Protein AF-0000000075200883 (afdb_homodimer)

InterPro domains:
  IPR001138 Zn(2)Cys(6) fungal-type DNA-binding domain [PF00172] (31-56)
  IPR001138 Zn(2)Cys(6) fungal-type DNA-binding domain [PS50048] (32-77)
  IPR001138 Zn(2)Cys(6) fungal-type DNA-binding domain [SM00066] (27-86)
  IPR001138 Zn(2)Cys(6) fungal-type DNA-binding domain [cd00067] (28-55)
  IPR007219 Xylanolytic transcriptional activator, regulatory domain [PF04082] (208-425)
  IPR036864 Zn(2)-C6 fungal-type DNA-binding domain superfamily [G3DSA:4.10.240.10] (30-132)
  IPR036864 Zn(2)-C6 fungal-type DNA-binding domain superfamily [SSF57701] (26-56)
  IPR050815 Transcription factor, fungi [PTHR47338] (21-658)

Foldseek 3Di:
DDDPPPPPPPPPCPPPPPPVPPPQCPVPPQLFFPVCVVVVHDFSSPVATPVQQVVLVVCVVPPPPPDDRDPGRPGHGDPPPPPPPPDPPDPPPVVVVVVVVVVVVVVVVVVVVPPPPPPPDDDDDDDDDYDYDDYDYDDDDYDDDDDDDYDDDYDDDDDDDDDDDDDDDDPPDPDPPPPPPPPPLPPQPPDPPLADRLVLLVQLLVLLVVFAQCSCQLDVSVLLVVLCPDHPVDPSNQFLLLSLLSNLLSCLRDPPFDHDDFDDCVVPPLPDQQVVVVVVVDPDDDTSNRSSLVRSVVSLVVCVVVVHPLSSSLSSLLSSLQSCLQANNLVSNQVSLLVSLVSLFQQLQQADPPPDDPDDDPDDRHPDDDDPALLRVLSSNSSNLSSLLSQLLSCLLDLDDGSDDNVSGFHWQGFDSVCNNVRHDDDSVQTDTSPDPCQLQDDDPNGDDLQSLLSSLSSLLSLLSVCVNCQVVCVLVVPQQQDQPPVDPQDNPNPPDDDSCRGNSLVVSLVSLVSNLVRPDPVLNDQADPLDGNQSSLNSLLSSLVSLLSNLVVPDDLLDPPRPSLVSNLVSLVVLLVSLVVNVPGPDQLLSHRSSNLVSLLSSLVSLLSNLLSCVVVVPVVSNVVSVVSNLSSLLSLVSNCVSGSNSVSSSVVSQVSNVVSPDDRSPNND/DDDPPPDDDPDPPPPDDPDPDDDDDDDDPQLFFPVCVVVVHDFPSDVVTPVQQVVLVVCVVPPPDPPPRDPGRPRHGDPPPPCPPPDDPDPPPVVVVVVVVVVVVVVVVVVVVVVPVPPDVPDDDDDDDDDDDDYDYDDYYYDDYDYDDDDDDDDDDDDDDDDDDDDDDDDPDPDPPPPPPPPPLPPQVPPPPLADRLVLLVQLLVLLCVFAQCSCQLDVSVLLVVLCPDRPVDPSNQFLLLSLLSNLLSCLRDPPFDHDDFDDCVVPPLPDQQVVVVVVVDPDDDTSNRSSLVRSVVSLVVCVVVVHPLSSSLSSLLSSLLSCLQANNLVSNQVSLLVSLVSLFQQLQQADPPPDDPDDDPDDRHPDDDDPALLRVLSSNSSNLSSLLSQLLSPLLDLDDGSDDNVSGFHWQGFDSVCNNVRHDDDSVQTDTSPDPCQLQDDDPVGDDLQSLLSSLSSLLSLLSVCVNCQVVCVLVVPQQQDQPPVDPQDNPRPDDDDSCRGNSLVVSLVSLVSNLVRPDPVLNDQADPLDGNQSSLVSLLSSLVSLLSNLVVPDDLLDPPRPSLVSNLVSLVVLLVSLVVNVPGPDQLLSHRSSNLVSLLSSLVSLLSNLLSCVVVVPPVSNVVSVVSNLSSLLSLVSNCVSGSNSVSSSVVSQVSNVVSPDDRSPNND

Structure (mmCIF, N/CA/C/O backbone):
data_AF-0000000075200883-model_v1
#
loop_
_entity.id
_entity.type
_entity.pdbx_description
1 polymer 'Zn(2)-C6 fungal-type domain-containing protein'
#
loop_
_atom_site.group_PDB
_atom_site.id
_atom_site.type_symbol
_atom_site.label_atom_id
_atom_site.label_alt_id
_atom_site.label_comp_id
_atom_site.label_asym_id
_atom_site.label_entity_id
_atom_site.label_seq_id
_atom_site.pdbx_PDB_ins_code
_atom_site.Cartn_x
_atom_site.Cartn_y
_atom_site.Cartn_z
_atom_site.occupancy
_atom_site.B_iso_or_equiv
_atom_site.auth_seq_id
_atom_site.auth_comp_id
_atom_site.auth_asym_id
_atom_site.auth_atom_id
_atom_site.pdbx_PDB_model_num
ATOM 1 N N . MET A 1 1 ? 107.875 70.812 -21.469 1 21.94 1 MET A N 1
ATOM 2 C CA . MET A 1 1 ? 106.625 71.625 -21.547 1 21.94 1 MET A CA 1
ATOM 3 C C . MET A 1 1 ? 105.438 70.812 -22.047 1 21.94 1 MET A C 1
ATOM 5 O O . MET A 1 1 ? 104.438 71.375 -22.375 1 21.94 1 MET A O 1
ATOM 9 N N . PRO A 1 2 ? 105.125 69.625 -21.828 1 19.91 2 PRO A N 1
ATOM 10 C CA . PRO A 1 2 ? 104.875 68.438 -22.562 1 19.91 2 PRO A CA 1
ATOM 11 C C . PRO A 1 2 ? 103.375 68.125 -22.781 1 19.91 2 PRO A C 1
ATOM 13 O O . PRO A 1 2 ? 102.562 68.438 -21.906 1 19.91 2 PRO A O 1
ATOM 16 N N . LYS A 1 3 ? 102.938 68.062 -24.016 1 19.36 3 LYS A N 1
ATOM 17 C CA . LYS A 1 3 ? 101.688 68.375 -24.766 1 19.36 3 LYS A CA 1
ATOM 18 C C . LYS A 1 3 ? 100.625 67.312 -24.547 1 19.36 3 LYS A C 1
ATOM 20 O O . LYS A 1 3 ? 100.688 66.188 -25.078 1 19.36 3 LYS A O 1
ATOM 25 N N . ALA A 1 4 ? 100.375 67.188 -23.344 1 19.5 4 ALA A N 1
ATOM 26 C CA . ALA A 1 4 ? 99.75 66 -22.844 1 19.5 4 ALA A CA 1
ATOM 27 C C . ALA A 1 4 ? 98.438 65.75 -23.578 1 19.5 4 ALA A C 1
ATOM 29 O O . ALA A 1 4 ? 97.75 66.688 -24.047 1 19.5 4 ALA A O 1
ATOM 30 N N . GLN A 1 5 ? 98.312 64.562 -24.125 1 20.41 5 GLN A N 1
ATOM 31 C CA . GLN A 1 5 ? 97.438 63.719 -24.938 1 20.41 5 GLN A CA 1
ATOM 32 C C . GLN A 1 5 ? 96 63.781 -24.516 1 20.41 5 GLN A C 1
ATOM 34 O O . GLN A 1 5 ? 95.625 63.344 -23.438 1 20.41 5 GLN A O 1
ATOM 39 N N . GLN A 1 6 ? 95.5 64.875 -24.688 1 19.52 6 GLN A N 1
ATOM 40 C CA . GLN A 1 6 ? 94.25 65.438 -24.203 1 19.52 6 GLN A CA 1
ATOM 41 C C . GLN A 1 6 ? 93.062 64.562 -24.641 1 19.52 6 GLN A C 1
ATOM 43 O O . GLN A 1 6 ? 92.812 64.438 -25.828 1 19.52 6 GLN A O 1
ATOM 48 N N . ALA A 1 7 ? 93 63.5 -24.031 1 22.67 7 ALA A N 1
ATOM 49 C CA . ALA A 1 7 ? 92.188 62.312 -24.234 1 22.67 7 ALA A CA 1
ATOM 50 C C . ALA A 1 7 ? 90.688 62.688 -24.391 1 22.67 7 ALA A C 1
ATOM 52 O O . ALA A 1 7 ? 90.125 63.344 -23.531 1 22.67 7 ALA A O 1
ATOM 53 N N . SER A 1 8 ? 90.312 62.969 -25.609 1 21.23 8 SER A N 1
ATOM 54 C CA . SER A 1 8 ? 89.125 63.625 -26.188 1 21.23 8 SER A CA 1
ATOM 55 C C . SER A 1 8 ? 87.875 63 -25.656 1 21.23 8 SER A C 1
ATOM 57 O O . SER A 1 8 ? 87.688 61.781 -25.641 1 21.23 8 SER A O 1
ATOM 59 N N . SER A 1 9 ? 87.312 63.562 -24.703 1 21.42 9 SER A N 1
ATOM 60 C CA . SER A 1 9 ? 86.188 63.312 -23.797 1 21.42 9 SER A CA 1
ATOM 61 C C . SER A 1 9 ? 84.938 63.031 -24.562 1 21.42 9 SER A C 1
ATOM 63 O O . SER A 1 9 ? 84.375 63.938 -25.203 1 21.42 9 SER A O 1
ATOM 65 N N . SER A 1 10 ? 85 61.938 -25.375 1 22.48 10 SER A N 1
ATOM 66 C CA . SER A 1 10 ? 84 61.594 -26.359 1 22.48 10 SER A CA 1
ATOM 67 C C . SER A 1 10 ? 82.625 61.719 -25.781 1 22.48 10 SER A C 1
ATOM 69 O O . SER A 1 10 ? 82.25 61.062 -24.797 1 22.48 10 SER A O 1
ATOM 71 N N . HIS A 1 11 ? 82.25 62.875 -25.688 1 20.03 11 HIS A N 1
ATOM 72 C CA . HIS A 1 11 ? 81 63.438 -25.156 1 20.03 11 HIS A CA 1
ATOM 73 C C . HIS A 1 11 ? 79.75 62.688 -25.688 1 20.03 11 HIS A C 1
ATOM 75 O O . HIS A 1 11 ? 79.625 62.531 -26.906 1 20.03 11 HIS A O 1
ATOM 81 N N . SER A 1 12 ? 79.5 61.656 -25.078 1 22.45 12 SER A N 1
ATOM 82 C CA . SER A 1 12 ? 78.5 60.625 -25.297 1 22.45 12 SER A CA 1
ATOM 83 C C . SER A 1 12 ? 77.125 61.219 -25.484 1 22.45 12 SER A C 1
ATOM 85 O O . SER A 1 12 ? 76.625 61.938 -24.609 1 22.45 12 SER A O 1
ATOM 87 N N . SER A 1 13 ? 77.062 61.875 -26.594 1 20.94 13 SER A N 1
ATOM 88 C CA . SER A 1 13 ? 75.875 62.562 -27.047 1 20.94 13 SER A CA 1
ATOM 89 C C . SER A 1 13 ? 74.625 61.812 -26.688 1 20.94 13 SER A C 1
ATOM 91 O O . SER A 1 13 ? 74.438 60.688 -27.094 1 20.94 13 SER A O 1
ATOM 93 N N . THR A 1 14 ? 74.312 62 -25.516 1 23.55 14 THR A N 1
ATOM 94 C CA . THR A 1 14 ? 73.188 61.5 -24.797 1 23.55 14 THR A CA 1
ATOM 95 C C . THR A 1 14 ? 71.875 61.875 -25.547 1 23.55 14 THR A C 1
ATOM 97 O O . THR A 1 14 ? 71.5 63.031 -25.562 1 23.55 14 THR A O 1
ATOM 100 N N . GLY A 1 15 ? 72 61.656 -26.859 1 22.03 15 GLY A N 1
ATOM 101 C CA . GLY A 1 15 ? 70.938 62.156 -27.703 1 22.03 15 GLY A CA 1
ATOM 102 C C . GLY A 1 15 ? 69.562 62.031 -27.047 1 22.03 15 GLY A C 1
ATOM 103 O O . GLY A 1 15 ? 69.375 61.156 -26.219 1 22.03 15 GLY A O 1
ATOM 104 N N . PRO A 1 16 ? 69.188 63.188 -26.781 1 23.59 16 PRO A N 1
ATOM 105 C CA . PRO A 1 16 ? 67.938 63.406 -26.016 1 23.59 16 PRO A CA 1
ATOM 106 C C . PRO A 1 16 ? 66.812 62.5 -26.453 1 23.59 16 PRO A C 1
ATOM 108 O O . PRO A 1 16 ? 66.625 62.281 -27.656 1 23.59 16 PRO A O 1
ATOM 111 N N . VAL A 1 17 ? 66.812 61.5 -25.859 1 26.08 17 VAL A N 1
ATOM 112 C CA . VAL A 1 17 ? 65.812 60.469 -26.109 1 26.08 17 VAL A CA 1
ATOM 113 C C . VAL A 1 17 ? 64.438 61.125 -26.25 1 26.08 17 VAL A C 1
ATOM 115 O O . VAL A 1 17 ? 63.969 61.875 -25.375 1 26.08 17 VAL A O 1
ATOM 118 N N . HIS A 1 18 ? 64.312 61.781 -27.438 1 21.89 18 HIS A N 1
ATOM 119 C CA . HIS A 1 18 ? 63.031 62.406 -27.781 1 21.89 18 HIS A CA 1
ATOM 120 C C . HIS A 1 18 ? 61.875 61.656 -27.156 1 21.89 18 HIS A C 1
ATOM 122 O O . HIS A 1 18 ? 61.75 60.438 -27.281 1 21.89 18 HIS A O 1
ATOM 128 N N . SER A 1 19 ? 61.625 62.125 -25.984 1 23.52 19 SER A N 1
ATOM 129 C CA . SER A 1 19 ? 60.531 61.688 -25.125 1 23.52 19 SER A CA 1
ATOM 130 C C . SER A 1 19 ? 59.25 61.562 -25.922 1 23.52 19 SER A C 1
ATOM 132 O O . SER A 1 19 ? 58.75 62.531 -26.484 1 23.52 19 SER A O 1
ATOM 134 N N . ASN A 1 20 ? 59.406 60.719 -26.891 1 24.81 20 ASN A N 1
ATOM 135 C CA . ASN A 1 20 ? 58.25 60.469 -27.734 1 24.81 20 ASN A CA 1
ATOM 136 C C . ASN A 1 20 ? 56.938 60.719 -26.984 1 24.81 20 ASN A C 1
ATOM 138 O O . ASN A 1 20 ? 56.719 60.125 -25.922 1 24.81 20 ASN A O 1
ATOM 142 N N . GLY A 1 21 ? 56.594 62 -26.953 1 23.3 21 GLY A N 1
ATOM 143 C CA . GLY A 1 21 ? 55.375 62.594 -26.406 1 23.3 21 GLY A CA 1
ATOM 144 C C . GLY A 1 21 ? 54.188 61.625 -26.469 1 23.3 21 GLY A C 1
ATOM 145 O O . GLY A 1 21 ? 53.938 61.031 -27.5 1 23.3 21 GLY A O 1
ATOM 146 N N . THR A 1 22 ? 54.188 61.062 -25.422 1 26.5 22 THR A N 1
ATOM 147 C CA . THR A 1 22 ? 53.094 60.125 -25.172 1 26.5 22 THR A CA 1
ATOM 148 C C . THR A 1 22 ? 51.75 60.688 -25.609 1 26.5 22 THR A C 1
ATOM 150 O O . THR A 1 22 ? 51.344 61.75 -25.125 1 26.5 22 THR A O 1
ATOM 153 N N . HIS A 1 23 ? 51.656 60.906 -26.969 1 27.91 23 HIS A N 1
ATOM 154 C CA . HIS A 1 23 ? 50.406 61.406 -27.531 1 27.91 23 HIS A CA 1
ATOM 155 C C . HIS A 1 23 ? 49.25 61.188 -26.547 1 27.91 23 HIS A C 1
ATOM 157 O O . HIS A 1 23 ? 49.219 60.188 -25.844 1 27.91 23 HIS A O 1
ATOM 163 N N . PRO A 1 24 ? 48.812 62.344 -26.156 1 31.61 24 PRO A N 1
ATOM 164 C CA . PRO A 1 24 ? 47.75 62.281 -25.141 1 31.61 24 PRO A CA 1
ATOM 165 C C . PRO A 1 24 ? 46.844 61.062 -25.312 1 31.61 24 PRO A C 1
ATOM 167 O O . PRO A 1 24 ? 46.719 60.531 -26.406 1 31.61 24 PRO A O 1
ATOM 170 N N . ASN A 1 25 ? 46.844 60.469 -24.219 1 33.44 25 ASN A N 1
ATOM 171 C CA . ASN A 1 25 ? 46.156 59.188 -24.062 1 33.44 25 ASN A CA 1
ATOM 172 C C . ASN A 1 25 ? 44.812 59.188 -24.797 1 33.44 25 ASN A C 1
ATOM 174 O O . ASN A 1 25 ? 43.875 59.844 -24.359 1 33.44 25 ASN A O 1
ATOM 178 N N . VAL A 1 26 ? 44.969 59.469 -26.094 1 40.56 26 VAL A N 1
ATOM 179 C CA . VAL A 1 26 ? 43.719 59.344 -26.844 1 40.56 26 VAL A CA 1
ATOM 180 C C . VAL A 1 26 ? 42.906 58.188 -26.281 1 40.56 26 VAL A C 1
ATOM 182 O O . VAL A 1 26 ? 43.406 57.062 -26.141 1 40.56 26 VAL A O 1
ATOM 185 N N . LEU A 1 27 ? 42.125 58.594 -25.562 1 43.91 27 LEU A N 1
ATOM 186 C CA . LEU A 1 27 ? 41.344 57.531 -24.938 1 43.91 27 LEU A CA 1
ATOM 187 C C . LEU A 1 27 ? 41.094 56.406 -25.938 1 43.91 27 LEU A C 1
ATOM 189 O O . LEU A 1 27 ? 40.812 56.625 -27.109 1 43.91 27 LEU A O 1
ATOM 193 N N . LYS A 1 28 ? 41.938 55.469 -25.906 1 46.44 28 LYS A N 1
ATOM 194 C CA . LYS A 1 28 ? 41.719 54.312 -26.781 1 46.44 28 LYS A CA 1
ATOM 195 C C . LYS A 1 28 ? 40.281 54.281 -27.234 1 46.44 28 LYS A C 1
ATOM 197 O O . LYS A 1 28 ? 39.375 54.812 -26.578 1 46.44 28 LYS A O 1
ATOM 202 N N . ARG A 1 29 ? 40.031 53.781 -28.422 1 54.88 29 ARG A N 1
ATOM 203 C CA . ARG A 1 29 ? 38.719 53.625 -29 1 54.88 29 ARG A CA 1
ATOM 204 C C . ARG A 1 29 ? 37.75 53 -28 1 54.88 29 ARG A C 1
ATOM 206 O O . ARG A 1 29 ? 38.062 52.031 -27.312 1 54.88 29 ARG A O 1
ATOM 213 N N . ASN A 1 30 ? 36.625 53.469 -27.625 1 58.78 30 ASN A N 1
ATOM 214 C CA . ASN A 1 30 ? 35.5 53.031 -26.812 1 58.78 30 ASN A CA 1
ATOM 215 C C . ASN A 1 30 ? 35.688 53.344 -25.328 1 58.78 30 ASN A C 1
ATOM 217 O O . ASN A 1 30 ? 35.062 52.75 -24.453 1 58.78 30 ASN A O 1
ATOM 221 N N . GLN A 1 31 ? 36.719 54.25 -25 1 64.38 31 GLN A N 1
ATOM 222 C CA . GLN A 1 31 ? 36.969 54.594 -23.594 1 64.38 31 GLN A CA 1
ATOM 223 C C . GLN A 1 31 ? 36.094 55.781 -23.172 1 64.38 31 GLN A C 1
ATOM 225 O O . GLN A 1 31 ? 36 56.094 -21.984 1 64.38 31 GLN A O 1
ATOM 230 N N . ALA A 1 32 ? 35.781 56.562 -23.969 1 73.19 32 ALA A N 1
ATOM 231 C CA . ALA A 1 32 ? 34.938 57.688 -23.703 1 73.19 32 ALA A CA 1
ATOM 232 C C . ALA A 1 32 ? 33.594 57.25 -23.125 1 73.19 32 ALA A C 1
ATOM 234 O O . ALA A 1 32 ? 33.094 56.156 -23.453 1 73.19 32 ALA A O 1
ATOM 235 N N . CYS A 1 33 ? 33.156 57.969 -22.188 1 75.38 33 CYS A N 1
ATOM 236 C CA . CYS A 1 33 ? 31.875 57.562 -21.609 1 75.38 33 CYS A CA 1
ATOM 237 C C . CYS A 1 33 ? 30.766 57.625 -22.656 1 75.38 33 CYS A C 1
ATOM 239 O O . CYS A 1 33 ? 30.859 58.375 -23.625 1 75.38 33 CYS A O 1
ATOM 241 N N . HIS A 1 34 ? 29.797 56.75 -22.609 1 79.56 34 HIS A N 1
ATOM 242 C CA . HIS A 1 34 ? 28.719 56.625 -23.578 1 79.56 34 HIS A CA 1
ATOM 243 C C . HIS A 1 34 ? 28 57.938 -23.797 1 79.56 34 HIS A C 1
ATOM 245 O O . HIS A 1 34 ? 27.562 58.25 -24.906 1 79.56 34 HIS A O 1
ATOM 251 N N . GLN A 1 35 ? 28.062 58.719 -22.797 1 78.5 35 GLN A N 1
ATOM 252 C CA . GLN A 1 35 ? 27.281 59.969 -22.875 1 78.5 35 GLN A CA 1
ATOM 253 C C . GLN A 1 35 ? 28.031 61.031 -23.672 1 78.5 35 GLN A C 1
ATOM 255 O O . GLN A 1 35 ? 27.438 61.719 -24.5 1 78.5 35 GLN A O 1
ATOM 260 N N . CYS A 1 36 ? 29.219 61.25 -23.484 1 78.19 36 CYS A N 1
ATOM 261 C CA . CYS A 1 36 ? 30.047 62.219 -24.203 1 78.19 36 CYS A CA 1
ATOM 262 C C . CYS A 1 36 ? 30.188 61.844 -25.656 1 78.19 36 CYS A C 1
ATOM 264 O O . CYS A 1 36 ? 30.188 62.688 -26.547 1 78.19 36 CYS A O 1
ATOM 266 N N . ARG A 1 37 ? 30.125 60.438 -25.906 1 77.19 37 ARG A N 1
ATOM 267 C CA . ARG A 1 37 ? 30.156 59.938 -27.266 1 77.19 37 ARG A CA 1
ATOM 268 C C . ARG A 1 37 ? 28.891 60.312 -28.016 1 77.19 37 ARG A C 1
ATOM 270 O O . ARG A 1 37 ? 28.953 60.688 -29.188 1 77.19 37 ARG A O 1
ATOM 277 N N . ARG A 1 38 ? 27.844 60.062 -27.266 1 76.88 38 ARG A N 1
ATOM 278 C CA . ARG A 1 38 ? 26.547 60.344 -27.875 1 76.88 38 ARG A CA 1
ATOM 279 C C . ARG A 1 38 ? 26.391 61.812 -28.203 1 76.88 38 ARG A C 1
ATOM 281 O O . ARG A 1 38 ? 25.828 62.188 -29.234 1 76.88 38 ARG A O 1
ATOM 288 N N . ARG A 1 39 ? 26.984 62.625 -27.328 1 76.5 39 ARG A N 1
ATOM 289 C CA . ARG A 1 39 ? 26.797 64.062 -27.453 1 76.5 39 ARG A CA 1
ATOM 290 C C . ARG A 1 39 ? 27.969 64.688 -28.188 1 76.5 39 ARG A C 1
ATOM 292 O O . ARG A 1 39 ? 28 65.938 -28.375 1 76.5 39 ARG A O 1
ATOM 299 N N . LYS A 1 40 ? 28.953 63.844 -28.672 1 75.88 40 LYS A N 1
ATOM 300 C CA . LYS A 1 40 ? 30.141 64.188 -29.469 1 75.88 40 LYS A CA 1
ATOM 301 C C . LYS A 1 40 ? 30.953 65.25 -28.781 1 75.88 40 LYS A C 1
ATOM 303 O O . LYS A 1 40 ? 31.328 66.25 -29.406 1 75.88 40 LYS A O 1
ATOM 308 N N . LEU A 1 41 ? 31.047 65.188 -27.422 1 78.56 41 LEU A N 1
ATOM 309 C CA . LEU A 1 41 ? 31.797 66.188 -26.625 1 78.56 41 LEU A CA 1
ATOM 310 C C . LEU A 1 41 ? 33.156 65.625 -26.25 1 78.56 41 LEU A C 1
ATOM 312 O O . LEU A 1 41 ? 33.375 64.375 -26.219 1 78.56 41 LEU A O 1
ATOM 316 N N . LYS A 1 42 ? 34.094 66.312 -26.047 1 77.31 42 LYS A N 1
ATOM 317 C CA . LYS A 1 42 ? 35.438 65.938 -25.625 1 77.31 42 LYS A CA 1
ATOM 318 C C . LYS A 1 42 ? 35.438 65.312 -24.234 1 77.31 42 LYS A C 1
ATOM 320 O O . LYS A 1 42 ? 34.938 65.938 -23.281 1 77.31 42 LYS A O 1
ATOM 325 N N . CYS A 1 43 ? 35.75 63.969 -24.141 1 73.06 43 CYS A N 1
ATOM 326 C CA . CYS A 1 43 ? 35.75 63.219 -22.891 1 73.06 43 CYS A CA 1
ATOM 327 C C . CYS A 1 43 ? 37.156 62.969 -22.391 1 73.06 43 CYS A C 1
ATOM 329 O O . CYS A 1 43 ? 38.062 62.656 -23.172 1 73.06 43 CYS A O 1
ATOM 331 N N . ASP A 1 44 ? 37.562 63.25 -21.328 1 76.88 44 ASP A N 1
ATOM 332 C CA . ASP A 1 44 ? 38.906 63.062 -20.781 1 76.88 44 ASP A CA 1
ATOM 333 C C . ASP A 1 44 ? 39.062 61.656 -20.188 1 76.88 44 ASP A C 1
ATOM 335 O O . ASP A 1 44 ? 40.031 61.375 -19.5 1 76.88 44 ASP A O 1
ATOM 339 N N . ALA A 1 45 ? 38.062 60.656 -20.281 1 71.44 45 ALA A N 1
ATOM 340 C CA . ALA A 1 45 ? 38 59.25 -19.922 1 71.44 45 ALA A CA 1
ATOM 341 C C . ALA A 1 45 ? 38.156 59.062 -18.422 1 71.44 45 ALA A C 1
ATOM 343 O O . ALA A 1 45 ? 38.438 57.938 -17.953 1 71.44 45 ALA A O 1
ATOM 344 N N . LYS A 1 46 ? 37.969 60.094 -17.672 1 76.38 46 LYS A N 1
ATOM 345 C CA . LYS A 1 46 ? 37.875 59.969 -16.219 1 76.38 46 LYS A CA 1
ATOM 346 C C . LYS A 1 46 ? 36.531 59.406 -15.789 1 76.38 46 LYS A C 1
ATOM 348 O O . LYS A 1 46 ? 35.531 59.594 -16.484 1 76.38 46 LYS A O 1
ATOM 353 N N . ARG A 1 47 ? 36.469 58.688 -14.82 1 73.44 47 ARG A N 1
ATOM 354 C CA . ARG A 1 47 ? 35.219 58.062 -14.328 1 73.44 47 ARG A CA 1
ATOM 355 C C . ARG A 1 47 ? 34.75 58.781 -13.062 1 73.44 47 ARG A C 1
ATOM 357 O O . ARG A 1 47 ? 35.281 58.562 -11.984 1 73.44 47 ARG A O 1
ATOM 364 N N . PRO A 1 48 ? 33.969 59.781 -13.25 1 73.94 48 PRO A N 1
ATOM 365 C CA . PRO A 1 48 ? 33.188 60.281 -14.383 1 73.94 48 PRO A CA 1
ATOM 366 C C . PRO A 1 48 ? 33.938 61.312 -15.211 1 73.94 48 PRO A C 1
ATOM 368 O O . PRO A 1 48 ? 34.875 61.969 -14.703 1 73.94 48 PRO A O 1
ATOM 371 N N . CYS A 1 49 ? 33.5 61.5 -16.438 1 78.88 49 CYS A N 1
ATOM 372 C CA . CYS A 1 49 ? 34.281 62.375 -17.281 1 78.88 49 CYS A CA 1
ATOM 373 C C . CYS A 1 49 ? 33.969 63.844 -16.953 1 78.88 49 CYS A C 1
ATOM 375 O O . CYS A 1 49 ? 32.875 64.188 -16.516 1 78.88 49 CYS A O 1
ATOM 377 N N . SER A 1 50 ? 34.875 64.75 -16.969 1 82.06 50 SER A N 1
ATOM 378 C CA . SER A 1 50 ? 34.781 66.188 -16.547 1 82.06 50 SER A CA 1
ATOM 379 C C . SER A 1 50 ? 33.719 66.875 -17.328 1 82.06 50 SER A C 1
ATOM 381 O O . SER A 1 50 ? 33.094 67.812 -16.797 1 82.06 50 SER A O 1
ATOM 383 N N . THR A 1 51 ? 33.531 66.5 -18.562 1 81.06 51 THR A N 1
ATOM 384 C CA . THR A 1 51 ? 32.531 67.125 -19.422 1 81.06 51 THR A CA 1
ATOM 385 C C . THR A 1 51 ? 31.125 66.812 -18.922 1 81.06 51 THR A C 1
ATOM 387 O O . THR A 1 51 ? 30.266 67.688 -18.891 1 81.06 51 THR A O 1
ATOM 390 N N . CYS A 1 52 ? 30.844 65.5 -18.562 1 78.38 52 CYS A N 1
ATOM 391 C CA . CYS A 1 52 ? 29.531 65.125 -18.062 1 78.38 52 CYS A CA 1
ATOM 392 C C . CYS A 1 52 ? 29.25 65.75 -16.703 1 78.38 52 CYS A C 1
ATOM 394 O O . CYS A 1 52 ? 28.125 66.125 -16.391 1 78.38 52 CYS A O 1
ATOM 396 N N . VAL A 1 53 ? 30.219 65.938 -15.852 1 81.75 53 VAL A N 1
ATOM 397 C CA . VAL A 1 53 ? 30.078 66.562 -14.547 1 81.75 53 VAL A CA 1
ATOM 398 C C . VAL A 1 53 ? 29.656 68 -14.734 1 81.75 53 VAL A C 1
ATOM 400 O O . VAL A 1 53 ? 28.75 68.5 -14.047 1 81.75 53 VAL A O 1
ATOM 403 N N . ARG A 1 54 ? 30.359 68.688 -15.625 1 80.69 54 ARG A N 1
ATOM 404 C CA . ARG A 1 54 ? 30.031 70.062 -15.875 1 80.69 54 ARG A CA 1
ATOM 405 C C . ARG A 1 54 ? 28.625 70.25 -16.406 1 80.69 54 ARG A C 1
ATOM 407 O O . ARG A 1 54 ? 27.891 71.125 -16 1 80.69 54 ARG A O 1
ATOM 414 N N . SER A 1 55 ? 28.297 69.438 -17.375 1 78.19 55 SER A N 1
ATOM 415 C CA . SER A 1 55 ? 26.953 69.438 -17.938 1 78.19 55 SER A CA 1
ATOM 416 C C . SER A 1 55 ? 25.891 69.188 -16.875 1 78.19 55 SER A C 1
ATOM 418 O O . SER A 1 55 ? 24.844 69.875 -16.875 1 78.19 55 SER A O 1
ATOM 420 N N . HIS A 1 56 ? 26.141 68.25 -15.992 1 76.69 56 HIS A N 1
ATOM 421 C CA . HIS A 1 56 ? 25.219 67.938 -14.906 1 76.69 56 HIS A CA 1
ATOM 422 C C . HIS A 1 56 ? 25.094 69.188 -13.961 1 76.69 56 HIS A C 1
ATOM 424 O O . HIS A 1 56 ? 23.984 69.5 -13.555 1 76.69 56 HIS A O 1
ATOM 430 N N . SER A 1 57 ? 26.078 69.625 -13.586 1 79.69 57 SER A N 1
ATOM 431 C CA . SER A 1 57 ? 26.047 70.812 -12.703 1 79.69 57 SER A CA 1
ATOM 432 C C . SER A 1 57 ? 25.234 71.938 -13.305 1 79.69 57 SER A C 1
ATOM 434 O O . SER A 1 57 ? 24.484 72.625 -12.602 1 79.69 57 SER A O 1
ATOM 436 N N . HIS A 1 58 ? 25.438 72.125 -14.547 1 77.25 58 HIS A N 1
ATOM 437 C CA . HIS A 1 58 ? 24.656 73.188 -15.242 1 77.25 58 HIS A CA 1
ATOM 438 C C . HIS A 1 58 ? 23.172 72.812 -15.211 1 77.25 58 HIS A C 1
ATOM 440 O O . HIS A 1 58 ? 22.328 73.688 -15 1 77.25 58 HIS A O 1
ATOM 446 N N . ALA A 1 59 ? 22.797 71.562 -15.422 1 74.25 59 ALA A N 1
ATOM 447 C CA . ALA A 1 59 ? 21.406 71.125 -15.398 1 74.25 59 ALA A CA 1
ATOM 448 C C . ALA A 1 59 ? 20.812 71.25 -14.008 1 74.25 59 ALA A C 1
ATOM 450 O O . ALA A 1 59 ? 19.656 71.688 -13.859 1 74.25 59 ALA A O 1
ATOM 451 N N . VAL A 1 60 ? 21.516 70.938 -13.062 1 75.44 60 VAL A N 1
ATOM 452 C CA . VAL A 1 60 ? 21.047 71.062 -11.688 1 75.44 60 VAL A CA 1
ATOM 453 C C . VAL A 1 60 ? 20.781 72.562 -11.375 1 75.44 60 VAL A C 1
ATOM 455 O O . VAL A 1 60 ? 19.766 72.875 -10.75 1 75.44 60 VAL A O 1
ATOM 458 N N . SER A 1 61 ? 21.672 73.25 -11.812 1 74.25 61 SER A N 1
ATOM 459 C CA . SER A 1 61 ? 21.578 74.688 -11.5 1 74.25 61 SER A CA 1
ATOM 460 C C . SER A 1 61 ? 20.406 75.312 -12.219 1 74.25 61 SER A C 1
ATOM 462 O O . SER A 1 61 ? 19.859 76.312 -11.758 1 74.25 61 SER A O 1
ATOM 464 N N . HIS A 1 62 ? 20.062 74.938 -13.328 1 67.25 62 HIS A N 1
ATOM 465 C CA . HIS A 1 62 ? 18.984 75.5 -14.102 1 67.25 62 HIS A CA 1
ATOM 466 C C . HIS A 1 62 ? 17.734 74.688 -14.078 1 67.25 62 HIS A C 1
ATOM 468 O O . HIS A 1 62 ? 16.797 74.875 -14.852 1 67.25 62 HIS A O 1
ATOM 474 N N . ALA A 1 63 ? 17.75 73.75 -13.367 1 58.25 63 ALA A N 1
ATOM 475 C CA . ALA A 1 63 ? 16.594 72.812 -13.297 1 58.25 63 ALA A CA 1
ATOM 476 C C . ALA A 1 63 ? 15.398 73.562 -12.672 1 58.25 63 ALA A C 1
ATOM 478 O O . ALA A 1 63 ? 15.539 74.25 -11.695 1 58.25 63 ALA A O 1
ATOM 479 N N . PRO A 1 64 ? 14.383 73.625 -13.398 1 63.41 64 PRO A N 1
ATOM 480 C CA . PRO A 1 64 ? 13.219 74.25 -12.758 1 63.41 64 PRO A CA 1
ATOM 481 C C . PRO A 1 64 ? 12.922 73.625 -11.383 1 63.41 64 PRO A C 1
ATOM 483 O O . PRO A 1 64 ? 13.328 72.5 -11.086 1 63.41 64 PRO A O 1
ATOM 486 N N . ALA A 1 65 ? 12.258 74.188 -10.422 1 58.94 65 ALA A N 1
ATOM 487 C CA . ALA A 1 65 ? 11.914 73.812 -9.055 1 58.94 65 ALA A CA 1
ATOM 488 C C . ALA A 1 65 ? 11.102 72.562 -9.047 1 58.94 65 ALA A C 1
ATOM 490 O O . ALA A 1 65 ? 10.109 72.438 -9.773 1 58.94 65 ALA A O 1
ATOM 491 N N . GLY A 1 66 ? 11.523 71.5 -8.422 1 62.78 66 GLY A N 1
ATOM 492 C CA . GLY A 1 66 ? 10.875 70.188 -8.258 1 62.78 66 GLY A CA 1
ATOM 493 C C . GLY A 1 66 ? 11.469 69.125 -9.148 1 62.78 66 GLY A C 1
ATOM 494 O O . GLY A 1 66 ? 10.961 68 -9.18 1 62.78 66 GLY A O 1
ATOM 495 N N . ALA A 1 67 ? 12.203 69.5 -10.008 1 54.47 67 ALA A N 1
ATOM 496 C CA . ALA A 1 67 ? 12.695 68.438 -10.922 1 54.47 67 ALA A CA 1
ATOM 497 C C . ALA A 1 67 ? 13.703 67.562 -10.234 1 54.47 67 ALA A C 1
ATOM 499 O O . ALA A 1 67 ? 14.625 68 -9.562 1 54.47 67 ALA A O 1
ATOM 500 N N . GLN A 1 68 ? 13.391 66.375 -10.125 1 57.94 68 GLN A N 1
ATOM 501 C CA . GLN A 1 68 ? 14.273 65.375 -9.492 1 57.94 68 GLN A CA 1
ATOM 502 C C . GLN A 1 68 ? 15.445 65.062 -10.398 1 57.94 68 GLN A C 1
ATOM 504 O O . GLN A 1 68 ? 15.281 64.312 -11.391 1 57.94 68 GLN A O 1
ATOM 509 N N . LEU A 1 69 ? 16.484 65.75 -10.477 1 56.44 69 LEU A N 1
ATOM 510 C CA . LEU A 1 69 ? 17.656 65.438 -11.289 1 56.44 69 LEU A CA 1
ATOM 511 C C . LEU A 1 69 ? 18.625 64.562 -10.547 1 56.44 69 LEU A C 1
ATOM 513 O O . LEU A 1 69 ? 18.734 64.625 -9.32 1 56.44 69 LEU A O 1
ATOM 517 N N . PRO A 1 70 ? 19.219 63.688 -11.25 1 62.25 70 PRO A N 1
ATOM 518 C CA . PRO A 1 70 ? 20.141 62.75 -10.578 1 62.25 70 PRO A CA 1
ATOM 519 C C . PRO A 1 70 ? 21.328 63.469 -9.93 1 62.25 70 PRO A C 1
ATOM 521 O O . PRO A 1 70 ? 21.719 64.562 -10.359 1 62.25 70 PRO A O 1
ATOM 524 N N . SER A 1 71 ? 21.734 63.094 -8.828 1 72.25 71 SER A N 1
ATOM 525 C CA . SER A 1 71 ? 22.734 63.75 -7.977 1 72.25 71 SER A CA 1
ATOM 526 C C . SER A 1 71 ? 24.109 63.719 -8.617 1 72.25 71 SER A C 1
ATOM 528 O O . SER A 1 71 ? 24.984 64.5 -8.289 1 72.25 71 SER A O 1
ATOM 530 N N . ALA A 1 72 ? 24.297 62.719 -9.562 1 71.31 72 ALA A N 1
ATOM 531 C CA . ALA A 1 72 ? 25.641 62.594 -10.117 1 71.31 72 ALA A CA 1
ATOM 532 C C . ALA A 1 72 ? 25.594 62.344 -11.625 1 71.31 72 ALA A C 1
ATOM 534 O O . ALA A 1 72 ? 24.594 61.844 -12.148 1 71.31 72 ALA A O 1
ATOM 535 N N . PRO A 1 73 ? 26.609 62.688 -12.398 1 66.5 73 PRO A N 1
ATOM 536 C CA . PRO A 1 73 ? 26.562 62.5 -13.852 1 66.5 73 PRO A CA 1
ATOM 537 C C . PRO A 1 73 ? 26.609 61.031 -14.258 1 66.5 73 PRO A C 1
ATOM 539 O O . PRO A 1 73 ? 27.297 60.219 -13.602 1 66.5 73 PRO A O 1
ATOM 542 N N . GLU A 1 74 ? 25.672 60.406 -14.984 1 63.88 74 GLU A N 1
ATOM 543 C CA . GLU A 1 74 ? 25.625 59 -15.414 1 63.88 74 GLU A CA 1
ATOM 544 C C . GLU A 1 74 ? 26.609 58.75 -16.547 1 63.88 74 GLU A C 1
ATOM 546 O O . GLU A 1 74 ? 26.297 58.969 -17.719 1 63.88 74 GLU A O 1
ATOM 551 N N . CYS A 1 75 ? 27.891 58.562 -16.266 1 69.81 75 CYS A N 1
ATOM 552 C CA . CYS A 1 75 ? 28.953 58.344 -17.234 1 69.81 75 CYS A CA 1
ATOM 553 C C . CYS A 1 75 ? 29.188 56.844 -17.438 1 69.81 75 CYS A C 1
ATOM 555 O O . CYS A 1 75 ? 29.5 56.125 -16.5 1 69.81 75 CYS A O 1
ATOM 557 N N . THR A 1 76 ? 28.688 56.094 -18.328 1 71.88 76 THR A N 1
ATOM 558 C CA . THR A 1 76 ? 28.844 54.656 -18.531 1 71.88 76 THR A CA 1
ATOM 559 C C . THR A 1 76 ? 29.953 54.375 -19.531 1 71.88 76 THR A C 1
ATOM 561 O O . THR A 1 76 ? 30.156 55.156 -20.484 1 71.88 76 THR A O 1
ATOM 564 N N . PHE A 1 77 ? 30.828 53.312 -19.219 1 69.25 77 PHE A N 1
ATOM 565 C CA . PHE A 1 77 ? 32 53.062 -20.031 1 69.25 77 PHE A CA 1
ATOM 566 C C . PHE A 1 77 ? 31.953 51.625 -20.609 1 69.25 77 PHE A C 1
ATOM 568 O O . PHE A 1 77 ? 31.281 50.75 -20.062 1 69.25 77 PHE A O 1
ATOM 575 N N . ASP A 1 78 ? 32.562 51.188 -21.703 1 54.69 78 ASP A N 1
ATOM 576 C CA . ASP A 1 78 ? 32.656 49.844 -22.266 1 54.69 78 ASP A CA 1
ATOM 577 C C . ASP A 1 78 ? 33.594 48.969 -21.422 1 54.69 78 ASP A C 1
ATOM 579 O O . ASP A 1 78 ? 34.594 49.438 -20.906 1 54.69 78 ASP A O 1
ATOM 583 N N . GLU A 1 79 ? 33.156 47.75 -20.781 1 46.47 79 GLU A N 1
ATOM 584 C CA . GLU A 1 79 ? 33.906 46.781 -19.984 1 46.47 79 GLU A CA 1
ATOM 585 C C . GLU A 1 79 ? 35.125 46.281 -20.781 1 46.47 79 GLU A C 1
ATOM 587 O O . GLU A 1 79 ? 34.969 45.781 -21.906 1 46.47 79 GLU A O 1
ATOM 592 N N . ILE A 1 80 ? 36.281 46.531 -20.641 1 39.47 80 ILE A N 1
ATOM 593 C CA . ILE A 1 80 ? 37.469 46.031 -21.328 1 39.47 80 ILE A CA 1
ATOM 594 C C . ILE A 1 80 ? 37.781 44.625 -20.844 1 39.47 80 ILE A C 1
ATOM 596 O O . ILE A 1 80 ? 38.062 44.406 -19.656 1 39.47 80 ILE A O 1
ATOM 600 N N . HIS A 1 81 ? 37.188 43.438 -21.328 1 32.53 81 HIS A N 1
ATOM 601 C CA . HIS A 1 81 ? 37.562 42.062 -21.047 1 32.53 81 HIS A CA 1
ATOM 602 C C . HIS A 1 81 ? 39.031 41.812 -21.344 1 32.53 81 HIS A C 1
ATOM 604 O O . HIS A 1 81 ? 39.5 42 -22.469 1 32.53 81 HIS A O 1
ATOM 610 N N . GLU A 1 82 ? 39.844 41.938 -20.375 1 28.22 82 GLU A N 1
ATOM 611 C CA . GLU A 1 82 ? 41.219 41.562 -20.531 1 28.22 82 GLU A CA 1
ATOM 612 C C . GLU A 1 82 ? 41.375 40.062 -20.781 1 28.22 82 GLU A C 1
ATOM 614 O O . GLU A 1 82 ? 40.969 39.25 -19.969 1 28.22 82 GLU A O 1
ATOM 619 N N . SER A 1 83 ? 41.375 39.469 -22.016 1 27.7 83 SER A N 1
ATOM 620 C CA . SER A 1 83 ? 41.625 38.125 -22.531 1 27.7 83 SER A CA 1
ATOM 621 C C . SER A 1 83 ? 43 37.625 -22.125 1 27.7 83 SER A C 1
ATOM 623 O O . SER A 1 83 ? 44.031 38.031 -22.703 1 27.7 83 SER A O 1
ATOM 625 N N . THR A 1 84 ? 43.344 37.5 -20.781 1 25.44 84 THR A N 1
ATOM 626 C CA . THR A 1 84 ? 44.688 36.969 -20.5 1 25.44 84 THR A CA 1
ATOM 627 C C . THR A 1 84 ? 44.781 35.531 -21.016 1 25.44 84 THR A C 1
ATOM 629 O O . THR A 1 84 ? 44.125 34.656 -20.5 1 25.44 84 THR A O 1
ATOM 632 N N . ALA A 1 85 ? 45.156 35.25 -22.297 1 27.05 85 ALA A N 1
ATOM 633 C CA . ALA A 1 85 ? 45.562 34.031 -22.984 1 27.05 85 ALA A CA 1
ATOM 634 C C . ALA A 1 85 ? 46.688 33.344 -22.234 1 27.05 85 ALA A C 1
ATOM 636 O O . ALA A 1 85 ? 47.812 33.812 -22.25 1 27.05 85 ALA A O 1
ATOM 637 N N . ALA A 1 86 ? 46.312 32.719 -21 1 29.23 86 ALA A N 1
ATOM 638 C CA . ALA A 1 86 ? 47.375 31.984 -20.297 1 29.23 86 ALA A CA 1
ATOM 639 C C . ALA A 1 86 ? 48.094 31.031 -21.219 1 29.23 86 ALA A C 1
ATOM 641 O O . ALA A 1 86 ? 47.5 30.422 -22.109 1 29.23 86 ALA A O 1
ATOM 642 N N . PRO A 1 87 ? 49.438 30.891 -21.234 1 28.77 87 PRO A N 1
ATOM 643 C CA . PRO A 1 87 ? 50.281 30.156 -22.156 1 28.77 87 PRO A CA 1
ATOM 644 C C . PRO A 1 87 ? 50 28.656 -22.203 1 28.77 87 PRO A C 1
ATOM 646 O O . PRO A 1 87 ? 49.438 28.109 -21.234 1 28.77 87 PRO A O 1
ATOM 649 N N . SER A 1 88 ? 49.75 28 -23.375 1 29.44 88 SER A N 1
ATOM 650 C CA . SER A 1 88 ? 49.5 26.672 -23.906 1 29.44 88 SER A CA 1
ATOM 651 C C . SER A 1 88 ? 50.5 25.656 -23.312 1 29.44 88 SER A C 1
ATOM 653 O O . SER A 1 88 ? 51.688 25.703 -23.625 1 29.44 88 SER A O 1
ATOM 655 N N . GLU A 1 89 ? 50.406 25.406 -21.906 1 30.91 89 GLU A N 1
ATOM 656 C CA . GLU A 1 89 ? 51.344 24.469 -21.25 1 30.91 89 GLU A CA 1
ATOM 657 C C . GLU A 1 89 ? 51.438 23.156 -22.031 1 30.91 89 GLU A C 1
ATOM 659 O O . GLU A 1 89 ? 50.406 22.609 -22.438 1 30.91 89 GLU A O 1
ATOM 664 N N . THR A 1 90 ? 52.531 22.734 -22.578 1 32.72 90 THR A N 1
ATOM 665 C CA . THR A 1 90 ? 52.938 21.703 -23.516 1 32.72 90 THR A CA 1
ATOM 666 C C . THR A 1 90 ? 52.656 20.312 -22.953 1 32.72 90 THR A C 1
ATOM 668 O O . THR A 1 90 ? 52.812 20.094 -21.75 1 32.72 90 THR A O 1
ATOM 671 N N . PRO A 1 91 ? 51.906 19.281 -23.609 1 34.19 91 PRO A N 1
ATOM 672 C CA . PRO A 1 91 ? 51.406 17.938 -23.344 1 34.19 91 PRO A CA 1
ATOM 673 C C . PRO A 1 91 ? 52.406 17.047 -22.625 1 34.19 91 PRO A C 1
ATOM 675 O O . PRO A 1 91 ? 52.062 15.969 -22.141 1 34.19 91 PRO A O 1
ATOM 678 N N . LYS A 1 92 ? 53.75 17.359 -22.656 1 42.81 92 LYS A N 1
ATOM 679 C CA . LYS A 1 92 ? 54.844 16.453 -22.312 1 42.81 92 LYS A CA 1
ATOM 680 C C . LYS A 1 92 ? 54.906 16.156 -20.828 1 42.81 92 LYS A C 1
ATOM 682 O O . LYS A 1 92 ? 55.219 15.039 -20.406 1 42.81 92 LYS A O 1
ATOM 687 N N . ASN A 1 93 ? 54.5 17.234 -20.078 1 43.31 93 ASN A N 1
ATOM 688 C CA . ASN A 1 93 ? 54.906 17.141 -18.672 1 43.31 93 ASN A CA 1
ATOM 689 C C . ASN A 1 93 ? 53.938 16.266 -17.875 1 43.31 93 ASN A C 1
ATOM 691 O O . ASN A 1 93 ? 54.219 15.914 -16.734 1 43.31 93 ASN A O 1
ATOM 695 N N . LYS A 1 94 ? 52.656 16.172 -18.344 1 45.25 94 LYS A N 1
ATOM 696 C CA . LYS A 1 94 ? 51.656 15.422 -17.562 1 45.25 94 LYS A CA 1
ATOM 697 C C . LYS A 1 94 ? 51.969 13.922 -17.594 1 45.25 94 LYS A C 1
ATOM 699 O O . LYS A 1 94 ? 51.719 13.219 -16.625 1 45.25 94 LYS A O 1
ATOM 704 N N . TYR A 1 95 ? 52.594 13.414 -18.656 1 48.44 95 TYR A N 1
ATOM 705 C CA . TYR A 1 95 ? 52.969 12.008 -18.812 1 48.44 95 TYR A CA 1
ATOM 706 C C . TYR A 1 95 ? 53.969 11.586 -17.766 1 48.44 95 TYR A C 1
ATOM 708 O O . TYR A 1 95 ? 53.844 10.531 -17.141 1 48.44 95 TYR A O 1
ATOM 716 N N . GLU A 1 96 ? 54.938 12.539 -17.516 1 56.22 96 GLU A N 1
ATOM 717 C CA . GLU A 1 96 ? 56.062 12.219 -16.641 1 56.22 96 GLU A CA 1
ATOM 718 C C . GLU A 1 96 ? 55.594 12.086 -15.188 1 56.22 96 GLU A C 1
ATOM 720 O O . GLU A 1 96 ? 56.094 11.227 -14.453 1 56.22 96 GLU A O 1
ATOM 725 N N . ARG A 1 97 ? 54.469 12.758 -14.883 1 60.25 97 ARG A N 1
ATOM 726 C CA . ARG A 1 97 ? 54 12.727 -13.508 1 60.25 97 ARG A CA 1
ATOM 727 C C . ARG A 1 97 ? 53.25 11.438 -13.227 1 60.25 97 ARG A C 1
ATOM 729 O O . ARG A 1 97 ? 53.375 10.859 -12.148 1 60.25 97 ARG A O 1
ATOM 736 N N . LEU A 1 98 ? 52.406 10.969 -14.211 1 61.28 98 LEU A N 1
ATOM 737 C CA . LEU A 1 98 ? 51.656 9.734 -14.031 1 61.28 98 LEU A CA 1
ATOM 738 C C . LEU A 1 98 ? 52.562 8.523 -13.977 1 61.28 98 LEU A C 1
ATOM 740 O O . LEU A 1 98 ? 52.375 7.629 -13.148 1 61.28 98 LEU A O 1
ATOM 744 N N . GLU A 1 99 ? 53.75 8.609 -14.688 1 63.97 99 GLU A N 1
ATOM 745 C CA . GLU A 1 99 ? 54.75 7.531 -14.695 1 63.97 99 GLU A CA 1
ATOM 746 C C . GLU A 1 99 ? 55.5 7.484 -13.375 1 63.97 99 GLU A C 1
ATOM 748 O O . GLU A 1 99 ? 55.781 6.402 -12.852 1 63.97 99 GLU A O 1
ATOM 753 N N . ASN A 1 100 ? 55.719 8.664 -12.742 1 63.19 100 ASN A N 1
ATOM 754 C CA . ASN A 1 100 ? 56.406 8.734 -11.461 1 63.19 100 ASN A CA 1
ATOM 755 C C . ASN A 1 100 ? 55.562 8.188 -10.328 1 63.19 100 ASN A C 1
ATOM 757 O O . ASN A 1 100 ? 56.062 7.508 -9.43 1 63.19 100 ASN A O 1
ATOM 761 N N . ARG A 1 101 ? 54.25 8.406 -10.438 1 66.12 101 ARG A N 1
ATOM 762 C CA . ARG A 1 101 ? 53.344 7.938 -9.398 1 66.12 101 ARG A CA 1
ATOM 763 C C . ARG A 1 101 ? 53.188 6.422 -9.438 1 66.12 101 ARG A C 1
ATOM 765 O O . ARG A 1 101 ? 53.125 5.766 -8.398 1 66.12 101 ARG A O 1
ATOM 772 N N . ILE A 1 102 ? 53.188 5.734 -10.539 1 65.06 102 ILE A N 1
ATOM 773 C CA . ILE A 1 102 ? 53.156 4.285 -10.695 1 65.06 102 ILE A CA 1
ATOM 774 C C . ILE A 1 102 ? 54.438 3.684 -10.109 1 65.06 102 ILE A C 1
ATOM 776 O O . ILE A 1 102 ? 54.375 2.703 -9.367 1 65.06 102 ILE A O 1
ATOM 780 N N . SER A 1 103 ? 55.719 4.367 -10.258 1 68.56 103 SER A N 1
ATOM 781 C CA . SER A 1 103 ? 57 3.875 -9.758 1 68.56 103 SER A CA 1
ATOM 782 C C . SER A 1 103 ? 57.031 3.918 -8.234 1 68.56 103 SER A C 1
ATOM 784 O O . SER A 1 103 ? 57.562 3.01 -7.598 1 68.56 103 SER A O 1
ATOM 786 N N . GLU A 1 104 ? 56.344 4.855 -7.621 1 68.88 104 GLU A N 1
ATOM 787 C CA . GLU A 1 104 ? 56.25 4.996 -6.168 1 68.88 104 GLU A CA 1
ATOM 788 C C . GLU A 1 104 ? 55.375 3.918 -5.555 1 68.88 104 GLU A C 1
ATOM 790 O O . GLU A 1 104 ? 55.719 3.328 -4.531 1 68.88 104 GLU A O 1
ATOM 795 N N . LEU A 1 105 ? 54.25 3.564 -6.18 1 67.31 105 LEU A N 1
ATOM 796 C CA . LEU A 1 105 ? 53.312 2.57 -5.637 1 67.31 105 LEU A CA 1
ATOM 797 C C . LEU A 1 105 ? 53.906 1.165 -5.766 1 67.31 105 LEU A C 1
ATOM 799 O O . LEU A 1 105 ? 53.75 0.343 -4.855 1 67.31 105 LEU A O 1
ATOM 803 N N . GLU A 1 106 ? 54.688 0.875 -6.703 1 67.38 106 GLU A N 1
ATOM 804 C CA . GLU A 1 106 ? 55.375 -0.407 -6.879 1 67.38 106 GLU A CA 1
ATOM 805 C C . GLU A 1 106 ? 56.5 -0.57 -5.883 1 67.38 106 GLU A C 1
ATOM 807 O O . GLU A 1 106 ? 56.719 -1.661 -5.352 1 67.38 106 GLU A O 1
ATOM 812 N N . ALA A 1 107 ? 57.25 0.555 -5.457 1 61.88 107 ALA A N 1
ATOM 813 C CA . ALA A 1 107 ? 58.281 0.517 -4.438 1 61.88 107 ALA A CA 1
ATOM 814 C C . ALA A 1 107 ? 57.719 0.236 -3.059 1 61.88 107 ALA A C 1
ATOM 816 O O . ALA A 1 107 ? 58.281 -0.519 -2.273 1 61.88 107 ALA A O 1
ATOM 817 N N . LEU A 1 108 ? 56.531 0.792 -2.807 1 60.62 108 LEU A N 1
ATOM 818 C CA . LEU A 1 108 ? 55.875 0.596 -1.52 1 60.62 108 LEU A CA 1
ATOM 819 C C . LEU A 1 108 ? 55.375 -0.841 -1.37 1 60.62 108 LEU A C 1
ATOM 821 O O . LEU A 1 108 ? 55.469 -1.424 -0.288 1 60.62 108 LEU A O 1
ATOM 825 N N . LEU A 1 109 ? 54.875 -1.512 -2.385 1 55.59 109 LEU A N 1
ATOM 826 C CA . LEU A 1 109 ? 54.469 -2.91 -2.35 1 55.59 109 LEU A CA 1
ATOM 827 C C . LEU A 1 109 ? 55.656 -3.822 -2.062 1 55.59 109 LEU A C 1
ATOM 829 O O . LEU A 1 109 ? 55.531 -4.781 -1.297 1 55.59 109 LEU A O 1
ATOM 833 N N . ARG A 1 110 ? 56.844 -3.529 -2.514 1 56.56 110 ARG A N 1
ATOM 834 C CA . ARG A 1 110 ? 58.062 -4.324 -2.279 1 56.56 110 ARG A CA 1
ATOM 835 C C . ARG A 1 110 ? 58.5 -4.23 -0.823 1 56.56 110 ARG A C 1
ATOM 837 O O . ARG A 1 110 ? 58.938 -5.219 -0.242 1 56.56 110 ARG A O 1
ATOM 844 N N . GLN A 1 111 ? 58.312 -3.041 -0.203 1 48.31 111 GLN A N 1
ATOM 845 C CA . GLN A 1 111 ? 58.75 -2.863 1.183 1 48.31 111 GLN A CA 1
ATOM 846 C C . GLN A 1 111 ? 57.875 -3.68 2.131 1 48.31 111 GLN A C 1
ATOM 848 O O . GLN A 1 111 ? 58.375 -4.238 3.111 1 48.31 111 GLN A O 1
ATOM 853 N N . LYS A 1 112 ? 56.562 -3.734 1.928 1 45.56 112 LYS A N 1
ATOM 854 C CA . LYS A 1 112 ? 55.688 -4.426 2.873 1 45.56 112 LYS A CA 1
ATOM 855 C C . LYS A 1 112 ? 55.875 -5.938 2.805 1 45.56 112 LYS A C 1
ATOM 857 O O . LYS A 1 112 ? 55.531 -6.66 3.73 1 45.56 112 LYS A O 1
ATOM 862 N N . GLU A 1 113 ? 56.344 -6.582 1.831 1 41.41 113 GLU A N 1
ATOM 863 C CA . GLU A 1 113 ? 56.625 -8.008 1.753 1 41.41 113 GLU A CA 1
ATOM 864 C C . GLU A 1 113 ? 57.781 -8.391 2.678 1 41.41 113 GLU A C 1
ATOM 866 O O . GLU A 1 113 ? 57.812 -9.508 3.205 1 41.41 113 GLU A O 1
ATOM 871 N N . ASN A 1 114 ? 58.844 -7.527 2.945 1 34.12 114 ASN A N 1
ATOM 872 C CA . ASN A 1 114 ? 60 -7.949 3.725 1 34.12 114 ASN A CA 1
ATOM 873 C C . ASN A 1 114 ? 59.656 -8.086 5.203 1 34.12 114 ASN A C 1
ATOM 875 O O . ASN A 1 114 ? 60.438 -8.648 5.977 1 34.12 114 ASN A O 1
ATOM 879 N N . SER A 1 115 ? 58.625 -7.227 5.754 1 30.61 115 SER A N 1
ATOM 880 C CA . SER A 1 115 ? 58.594 -7.223 7.211 1 30.61 115 SER A CA 1
ATOM 881 C C . SER A 1 115 ? 57.875 -8.453 7.754 1 30.61 115 SER A C 1
ATOM 883 O O . SER A 1 115 ? 57.625 -8.547 8.961 1 30.61 115 SER A O 1
ATOM 885 N N . ALA A 1 116 ? 57.188 -9.281 7.082 1 28.52 116 ALA A N 1
ATOM 886 C CA . ALA A 1 116 ? 56.469 -10.422 7.648 1 28.52 116 ALA A CA 1
ATOM 887 C C . ALA A 1 116 ? 57.438 -11.391 8.336 1 28.52 116 ALA A C 1
ATOM 889 O O . ALA A 1 116 ? 57 -12.406 8.883 1 28.52 116 ALA A O 1
ATOM 890 N N . ALA A 1 117 ? 58.719 -11.43 8.078 1 25.22 117 ALA A N 1
ATOM 891 C CA . ALA A 1 117 ? 59.469 -12.609 8.461 1 25.22 117 ALA A CA 1
ATOM 892 C C . ALA A 1 117 ? 59.656 -12.688 9.977 1 25.22 117 ALA A C 1
ATOM 894 O O . ALA A 1 117 ? 59.969 -13.758 10.516 1 25.22 117 ALA A O 1
ATOM 895 N N . GLU A 1 118 ? 59.75 -11.562 10.773 1 21.36 118 GLU A N 1
ATOM 896 C CA . GLU A 1 118 ? 60.562 -11.781 11.969 1 21.36 118 GLU A CA 1
ATOM 897 C C . GLU A 1 118 ? 59.75 -12.398 13.094 1 21.36 118 GLU A C 1
ATOM 899 O O . GLU A 1 118 ? 60.25 -12.609 14.203 1 21.36 118 GLU A O 1
ATOM 904 N N . HIS A 1 119 ? 58.406 -12.398 13.094 1 22.64 119 HIS A N 1
ATOM 905 C CA . HIS A 1 119 ? 57.906 -12.562 14.461 1 22.64 119 HIS A CA 1
ATOM 906 C C . HIS A 1 119 ? 58.062 -14.008 14.93 1 22.64 119 HIS A C 1
ATOM 908 O O . HIS A 1 119 ? 57.062 -14.727 15.047 1 22.64 119 HIS A O 1
ATOM 914 N N . ASP A 1 120 ? 59.031 -14.859 14.711 1 19.7 120 ASP A N 1
ATOM 915 C CA . ASP A 1 120 ? 59.219 -16.25 15.094 1 19.7 120 ASP A CA 1
ATOM 916 C C . ASP A 1 120 ? 59.281 -16.391 16.609 1 19.7 120 ASP A C 1
ATOM 918 O O . ASP A 1 120 ? 58.75 -17.344 17.188 1 19.7 120 ASP A O 1
ATOM 922 N N . ILE A 1 121 ? 60.312 -15.867 17.484 1 17.39 121 ILE A N 1
ATOM 923 C CA . ILE A 1 121 ? 61.094 -16.75 18.328 1 17.39 121 ILE A CA 1
ATOM 924 C C . ILE A 1 121 ? 60.438 -16.891 19.688 1 17.39 121 ILE A C 1
ATOM 926 O O . ILE A 1 121 ? 60.5 -17.969 20.297 1 17.39 121 ILE A O 1
ATOM 930 N N . GLN A 1 122 ? 60.125 -15.859 20.516 1 16.73 122 GLN A N 1
ATOM 931 C CA . GLN A 1 122 ? 60.594 -15.906 21.891 1 16.73 122 GLN A CA 1
ATOM 932 C C . GLN A 1 122 ? 59.625 -16.688 22.781 1 16.73 122 GLN A C 1
ATOM 934 O O . GLN A 1 122 ? 58.5 -16.25 23.016 1 16.73 122 GLN A O 1
ATOM 939 N N . HIS A 1 123 ? 59.75 -18.156 23.094 1 18.02 123 HIS A N 1
ATOM 940 C CA . HIS A 1 123 ? 59.344 -19.281 23.906 1 18.02 123 HIS A CA 1
ATOM 941 C C . HIS A 1 123 ? 59.406 -18.953 25.391 1 18.02 123 HIS A C 1
ATOM 943 O O . HIS A 1 123 ? 58.5 -19.297 26.156 1 18.02 123 HIS A O 1
ATOM 949 N N . GLN A 1 124 ? 60.625 -18.719 26.297 1 15.62 124 GLN A N 1
ATOM 950 C CA . GLN A 1 124 ? 61.156 -19.594 27.344 1 15.62 124 GLN A CA 1
ATOM 951 C C . GLN A 1 124 ? 60.688 -19.141 28.719 1 15.62 124 GLN A C 1
ATOM 953 O O . GLN A 1 124 ? 60.406 -19.969 29.594 1 15.62 124 GLN A O 1
ATOM 958 N N . ALA A 1 125 ? 61.062 -18.078 29.438 1 15.58 125 ALA A N 1
ATOM 959 C CA . ALA A 1 125 ? 61.812 -18.266 30.672 1 15.58 125 ALA A CA 1
ATOM 960 C C . ALA A 1 125 ? 60.875 -18.594 31.828 1 15.58 125 ALA A C 1
ATOM 962 O O . ALA A 1 125 ? 60.938 -19.688 32.375 1 15.58 125 ALA A O 1
ATOM 963 N N . ILE A 1 126 ? 61.031 -17.734 33 1 15.72 126 ILE A N 1
ATOM 964 C CA . ILE A 1 126 ? 61.625 -17.875 34.312 1 15.72 126 ILE A CA 1
ATOM 965 C C . ILE A 1 126 ? 60.562 -18.188 35.344 1 15.72 126 ILE A C 1
ATOM 967 O O . ILE A 1 126 ? 59.438 -17.75 35.25 1 15.72 126 ILE A O 1
ATOM 971 N N . PHE A 1 127 ? 61.094 -18.703 36.656 1 15.53 127 PHE A N 1
ATOM 972 C CA . PHE A 1 127 ? 61.031 -19.531 37.844 1 15.53 127 PHE A CA 1
ATOM 973 C C . PHE A 1 127 ? 60.281 -18.812 38.969 1 15.53 127 PHE A C 1
ATOM 975 O O . PHE A 1 127 ? 59.438 -19.422 39.625 1 15.53 127 PHE A O 1
ATOM 982 N N . SER A 1 128 ? 60.531 -17.562 39.406 1 15.04 128 SER A N 1
ATOM 983 C CA . SER A 1 128 ? 60.969 -17.547 40.812 1 15.04 128 SER A CA 1
ATOM 984 C C . SER A 1 128 ? 59.812 -17.703 41.75 1 15.04 128 SER A C 1
ATOM 986 O O . SER A 1 128 ? 58.656 -17.422 41.406 1 15.04 128 SER A O 1
ATOM 988 N N . PRO A 1 129 ? 60.312 -17.734 43.188 1 15.22 129 PRO A N 1
ATOM 989 C CA . PRO A 1 129 ? 60.031 -18.375 44.469 1 15.22 129 PRO A CA 1
ATOM 990 C C . PRO A 1 129 ? 58.875 -17.688 45.219 1 15.22 129 PRO A C 1
ATOM 992 O O . PRO A 1 129 ? 57.938 -18.344 45.656 1 15.22 129 PRO A O 1
ATOM 995 N N . GLN A 1 130 ? 59.344 -16.641 46.125 1 14.05 130 GLN A N 1
ATOM 996 C CA . GLN A 1 130 ? 59.531 -16.75 47.594 1 14.05 130 GLN A CA 1
ATOM 997 C C . GLN A 1 130 ? 58.25 -16.375 48.312 1 14.05 130 GLN A C 1
ATOM 999 O O . GLN A 1 130 ? 57.188 -16.219 47.688 1 14.05 130 GLN A O 1
ATOM 1004 N N . ALA A 1 131 ? 58.469 -15.32 49.375 1 14.32 131 ALA A N 1
ATOM 1005 C CA . ALA A 1 131 ? 58.562 -15.352 50.812 1 14.32 131 ALA A CA 1
ATOM 1006 C C . ALA A 1 131 ? 57.219 -15.008 51.469 1 14.32 131 ALA A C 1
ATOM 1008 O O . ALA A 1 131 ? 56.281 -14.609 50.75 1 14.32 131 ALA A O 1
ATOM 1009 N N . ARG A 1 132 ? 57.344 -13.906 52.5 1 14.61 132 ARG A N 1
ATOM 1010 C CA . ARG A 1 132 ? 57.375 -13.867 53.938 1 14.61 132 ARG A CA 1
ATOM 1011 C C . ARG A 1 132 ? 56.031 -13.461 54.5 1 14.61 132 ARG A C 1
ATOM 1013 O O . ARG A 1 132 ? 55.156 -12.984 53.781 1 14.61 132 ARG A O 1
ATOM 1020 N N . GLU A 1 133 ? 56.156 -12.328 55.469 1 14.61 133 GLU A N 1
ATOM 1021 C CA . GLU A 1 133 ? 56.094 -12.227 56.938 1 14.61 133 GLU A CA 1
ATOM 1022 C C . GLU A 1 133 ? 54.688 -11.773 57.406 1 14.61 133 GLU A C 1
ATOM 1024 O O . GLU A 1 133 ? 53.906 -11.273 56.594 1 14.61 133 GLU A O 1
ATOM 1029 N N . THR A 1 134 ? 54.75 -11.055 58.656 1 14.62 134 THR A N 1
ATOM 1030 C CA . THR A 1 134 ? 54.375 -11.094 60.062 1 14.62 134 THR A CA 1
ATOM 1031 C C . THR A 1 134 ? 53.188 -10.172 60.344 1 14.62 134 THR A C 1
ATOM 1033 O O . THR A 1 134 ? 52.188 -10.602 60.906 1 14.62 134 THR A O 1
ATOM 1036 N N . GLN A 1 135 ? 53.469 -8.859 61.062 1 14.22 135 GLN A N 1
ATOM 1037 C CA . GLN A 1 135 ? 53.312 -8.484 62.469 1 14.22 135 GLN A CA 1
ATOM 1038 C C . GLN A 1 135 ? 51.969 -7.816 62.719 1 14.22 135 GLN A C 1
ATOM 1040 O O . GLN A 1 135 ? 51.25 -7.441 61.75 1 14.22 135 GLN A O 1
ATOM 1045 N N . SER A 1 136 ? 51.969 -6.684 63.719 1 14.42 136 SER A N 1
ATOM 1046 C CA . SER A 1 136 ? 51.656 -6.367 65.125 1 14.42 136 SER A CA 1
ATOM 1047 C C . SER A 1 136 ? 50.406 -5.48 65.188 1 14.42 136 SER A C 1
ATOM 1049 O O . SER A 1 136 ? 49.438 -5.832 65.875 1 14.42 136 SER A O 1
ATOM 1051 N N . SER A 1 137 ? 50.594 -4.129 65.938 1 14.05 137 SER A N 1
ATOM 1052 C CA . SER A 1 137 ? 50.344 -3.588 67.25 1 14.05 137 SER A CA 1
ATOM 1053 C C . SER A 1 137 ? 49.094 -2.689 67.25 1 14.05 137 SER A C 1
ATOM 1055 O O . SER A 1 137 ? 48.188 -2.9 68.062 1 14.05 137 SER A O 1
ATOM 1057 N N . SER A 1 138 ? 49.312 -1.299 67.625 1 13.93 138 SER A N 1
ATOM 1058 C CA . SER A 1 138 ? 49.094 -0.552 68.875 1 13.93 138 SER A CA 1
ATOM 1059 C C . SER A 1 138 ? 47.781 0.228 68.812 1 13.93 138 SER A C 1
ATOM 1061 O O . SER A 1 138 ? 47.25 0.461 67.75 1 13.93 138 SER A O 1
ATOM 1063 N N . PRO A 1 139 ? 47.688 1.293 69.875 1 15 139 PRO A N 1
ATOM 1064 C CA . PRO A 1 139 ? 46.844 1.744 71 1 15 139 PRO A CA 1
ATOM 1065 C C . PRO A 1 139 ? 45.906 2.889 70.625 1 15 139 PRO A C 1
ATOM 1067 O O . PRO A 1 139 ? 44.688 2.824 70.875 1 15 139 PRO A O 1
ATOM 1070 N N . SER A 1 140 ? 46.438 4.188 70.438 1 13.44 140 SER A N 1
ATOM 1071 C CA . SER A 1 140 ? 46.375 5.258 71.438 1 13.44 140 SER A CA 1
ATOM 1072 C C . SER A 1 140 ? 45.094 6.082 71.25 1 13.44 140 SER A C 1
ATOM 1074 O O . SER A 1 140 ? 44.469 6.039 70.188 1 13.44 140 SER A O 1
ATOM 1076 N N . GLN A 1 141 ? 45.219 7.504 71.688 1 14.03 141 GLN A N 1
ATOM 1077 C CA . GLN A 1 141 ? 44.719 8.398 72.75 1 14.03 141 GLN A CA 1
ATOM 1078 C C . GLN A 1 141 ? 43.656 9.328 72.25 1 14.03 141 GLN A C 1
ATOM 1080 O O . GLN A 1 141 ? 42.531 9.375 72.75 1 14.03 141 GLN A O 1
ATOM 1085 N N . HIS A 1 142 ? 44 10.773 72.125 1 13.68 142 HIS A N 1
ATOM 1086 C CA . HIS A 1 142 ? 43.625 11.867 73 1 13.68 142 HIS A CA 1
ATOM 1087 C C . HIS A 1 142 ? 42.438 12.648 72.5 1 13.68 142 HIS A C 1
ATOM 1089 O O . HIS A 1 142 ? 41.406 12.734 73.188 1 13.68 142 HIS A O 1
ATOM 1095 N N . SER A 1 143 ? 42.656 14.102 72.25 1 13.73 143 SER A N 1
ATOM 1096 C CA . SER A 1 143 ? 42.25 15.227 73.125 1 13.73 143 SER A CA 1
ATOM 1097 C C . SER A 1 143 ? 41.031 15.961 72.562 1 13.73 143 SER A C 1
ATOM 1099 O O . SER A 1 143 ? 39.969 15.977 73.125 1 13.73 143 SER A O 1
ATOM 1101 N N . LEU A 1 144 ? 41.281 17.391 72.062 1 13.55 144 LEU A N 1
ATOM 1102 C CA . LEU A 1 144 ? 40.875 18.594 72.812 1 13.55 144 LEU A CA 1
ATOM 1103 C C . LEU A 1 144 ? 39.562 19.156 72.25 1 13.55 144 LEU A C 1
ATOM 1105 O O . LEU A 1 144 ? 39.094 18.703 71.188 1 13.55 144 LEU A O 1
ATOM 1109 N N . SER A 1 145 ? 39.625 20.594 71.688 1 13.67 145 SER A N 1
ATOM 1110 C CA . SER A 1 145 ? 39.156 21.812 72.312 1 13.67 145 SER A CA 1
ATOM 1111 C C . SER A 1 145 ? 37.812 22.266 71.688 1 13.67 145 SER A C 1
ATOM 1113 O O . SER A 1 145 ? 36.812 22.375 72.438 1 13.67 145 SER A O 1
ATOM 1115 N N . ASN A 1 146 ? 37.844 23.625 71.062 1 13.7 146 ASN A N 1
ATOM 1116 C CA . ASN A 1 146 ? 37.344 24.891 71.562 1 13.7 146 ASN A CA 1
ATOM 1117 C C . ASN A 1 146 ? 36 25.25 70.875 1 13.7 146 ASN A C 1
ATOM 1119 O O . ASN A 1 146 ? 35.719 24.812 69.75 1 13.7 146 ASN A O 1
ATOM 1123 N N . GLY A 1 147 ? 35.156 26.188 71.5 1 14.88 147 GLY A N 1
ATOM 1124 C CA . GLY A 1 147 ? 33.781 26.609 71.812 1 14.88 147 GLY A CA 1
ATOM 1125 C C . GLY A 1 147 ? 33.188 27.516 70.812 1 14.88 147 GLY A C 1
ATOM 1126 O O . GLY A 1 147 ? 32.094 27.266 70.312 1 14.88 147 GLY A O 1
ATOM 1127 N N . ASN A 1 148 ? 33.625 28.844 70.625 1 14.13 148 ASN A N 1
ATOM 1128 C CA . ASN A 1 148 ? 32.875 30 71.125 1 14.13 148 ASN A CA 1
ATOM 1129 C C . ASN A 1 148 ? 31.891 30.516 70.125 1 14.13 148 ASN A C 1
ATOM 1131 O O . ASN A 1 148 ? 32 30.203 68.938 1 14.13 148 ASN A O 1
ATOM 1135 N N . SER A 1 149 ? 31.312 31.891 70.375 1 15.01 149 SER A N 1
ATOM 1136 C CA . SER A 1 149 ? 30.109 32.656 70.625 1 15.01 149 SER A CA 1
ATOM 1137 C C . SER A 1 149 ? 29.688 33.5 69.438 1 15.01 149 SER A C 1
ATOM 1139 O O . SER A 1 149 ? 28.547 33.438 69 1 15.01 149 SER A O 1
ATOM 1141 N N . HIS A 1 150 ? 30.219 34.875 69.25 1 14.23 150 HIS A N 1
ATOM 1142 C CA . HIS A 1 150 ? 29.562 36.125 69.562 1 14.23 150 HIS A CA 1
ATOM 1143 C C . HIS A 1 150 ? 28.812 36.688 68.375 1 14.23 150 HIS A C 1
ATOM 1145 O O . HIS A 1 150 ? 29 36.219 67.25 1 14.23 150 HIS A O 1
ATOM 1151 N N . HIS A 1 151 ? 29.062 38.188 68.125 1 14.58 151 HIS A N 1
ATOM 1152 C CA . HIS A 1 151 ? 28.344 39.438 68.375 1 14.58 151 HIS A CA 1
ATOM 1153 C C . HIS A 1 151 ? 27.766 40 67.062 1 14.58 151 HIS A C 1
ATOM 1155 O O . HIS A 1 151 ? 26.562 40.25 67 1 14.58 151 HIS A O 1
ATOM 1161 N N . LEU A 1 152 ? 28.344 41.312 66.562 1 14.36 152 LEU A N 1
ATOM 1162 C CA . LEU A 1 152 ? 27.859 42.688 66.688 1 14.36 152 LEU A CA 1
ATOM 1163 C C . LEU A 1 152 ? 27.203 43.125 65.375 1 14.36 152 LEU A C 1
ATOM 1165 O O . LEU A 1 152 ? 27.406 42.5 64.312 1 14.36 152 LEU A O 1
ATOM 1169 N N . TYR A 1 153 ? 27.297 44.656 65.062 1 14.38 153 TYR A N 1
ATOM 1170 C CA . TYR A 1 153 ? 26.438 45.844 64.938 1 14.38 153 TYR A CA 1
ATOM 1171 C C . TYR A 1 153 ? 26.234 46.219 63.5 1 14.38 153 TYR A C 1
ATOM 1173 O O . TYR A 1 153 ? 25.109 46.375 63.031 1 14.38 153 TYR A O 1
ATOM 1181 N N . PRO A 1 154 ? 27.156 47.312 62.781 1 14.73 154 PRO A N 1
ATOM 1182 C CA . PRO A 1 154 ? 26.781 48.719 62.594 1 14.73 154 PRO A CA 1
ATOM 1183 C C . PRO A 1 154 ? 26.172 48.969 61.219 1 14.73 154 PRO A C 1
ATOM 1185 O O . PRO A 1 154 ? 26.234 48.094 60.344 1 14.73 154 PRO A O 1
ATOM 1188 N N . GLY A 1 155 ? 26.625 50.344 60.594 1 14.64 155 GLY A N 1
ATOM 1189 C CA . GLY A 1 155 ? 26.125 51.656 60.25 1 14.64 155 GLY A CA 1
ATOM 1190 C C . GLY A 1 155 ? 25.828 51.812 58.781 1 14.64 155 GLY A C 1
ATOM 1191 O O . GLY A 1 155 ? 26.047 50.906 57.969 1 14.64 155 GLY A O 1
ATOM 1192 N N . SER A 1 156 ? 26.5 52.969 58.125 1 15.2 156 SER A N 1
ATOM 1193 C CA . SER A 1 156 ? 26.094 54.25 57.594 1 15.2 156 SER A CA 1
ATOM 1194 C C . SER A 1 156 ? 25.984 54.219 56.062 1 15.2 156 SER A C 1
ATOM 1196 O O . SER A 1 156 ? 26.516 53.312 55.406 1 15.2 156 SER A O 1
ATOM 1198 N N . ARG A 1 157 ? 25.828 55.562 55.406 1 15.77 157 ARG A N 1
ATOM 1199 C CA . ARG A 1 157 ? 25 56.406 54.562 1 15.77 157 ARG A CA 1
ATOM 1200 C C . ARG A 1 157 ? 25.578 56.562 53.188 1 15.77 157 ARG A C 1
ATOM 1202 O O . ARG A 1 157 ? 24.906 57 52.25 1 15.77 157 ARG A O 1
ATOM 1209 N N . ASN A 1 158 ? 26.922 56.281 52.938 1 13.83 158 ASN A N 1
ATOM 1210 C CA . ASN A 1 158 ? 27.5 57.375 52.188 1 13.83 158 ASN A CA 1
ATOM 1211 C C . ASN A 1 158 ? 26.953 57.438 50.781 1 13.83 158 ASN A C 1
ATOM 1213 O O . ASN A 1 158 ? 26.484 56.438 50.25 1 13.83 158 ASN A O 1
ATOM 1217 N N . THR A 1 159 ? 27.422 58.562 50.062 1 15.33 159 THR A N 1
ATOM 1218 C CA . THR A 1 159 ? 27.125 59.719 49.25 1 15.33 159 THR A CA 1
ATOM 1219 C C . THR A 1 159 ? 27.344 59.438 47.781 1 15.33 159 THR A C 1
ATOM 1221 O O . THR A 1 159 ? 26.531 59.844 46.938 1 15.33 159 THR A O 1
ATOM 1224 N N . SER A 1 160 ? 28.562 58.969 47.25 1 14.6 160 SER A N 1
ATOM 1225 C CA . SER A 1 160 ? 29.188 59.875 46.281 1 14.6 160 SER A CA 1
ATOM 1226 C C . SER A 1 160 ? 28.594 59.719 44.906 1 14.6 160 SER A C 1
ATOM 1228 O O . SER A 1 160 ? 28.094 58.625 44.562 1 14.6 160 SER A O 1
ATOM 1230 N N . ARG A 1 161 ? 28.75 60.844 44.031 1 15.78 161 ARG A N 1
ATOM 1231 C CA . ARG A 1 161 ? 28.25 61.719 42.969 1 15.78 161 ARG A CA 1
ATOM 1232 C C . ARG A 1 161 ? 28.797 61.312 41.625 1 15.78 161 ARG A C 1
ATOM 1234 O O . ARG A 1 161 ? 28.5 61.969 40.594 1 15.78 161 ARG A O 1
ATOM 1241 N N . SER A 1 162 ? 29.531 60.219 41.406 1 15.21 162 SER A N 1
ATOM 1242 C CA . SER A 1 162 ? 30.469 60.594 40.375 1 15.21 162 SER A CA 1
ATOM 1243 C C . SER A 1 162 ? 29.75 60.875 39.062 1 15.21 162 SER A C 1
ATOM 1245 O O . SER A 1 162 ? 28.672 60.344 38.812 1 15.21 162 SER A O 1
ATOM 1247 N N . PRO A 1 163 ? 30.609 61.5 38.094 1 16.45 163 PRO A N 1
ATOM 1248 C CA . PRO A 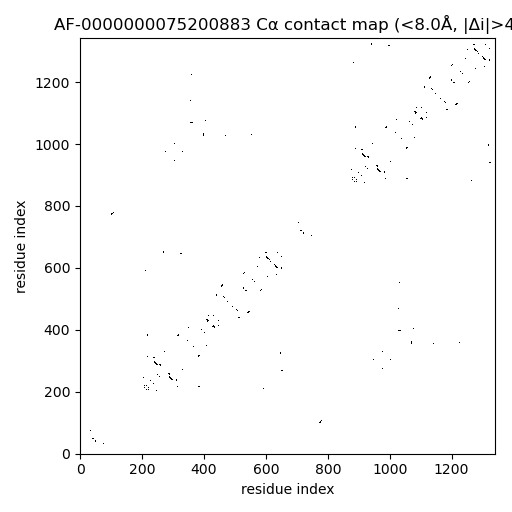1 163 ? 30.531 62.469 37 1 16.45 163 PRO A CA 1
ATOM 1249 C C . PRO A 1 163 ? 30.062 61.844 35.688 1 16.45 163 PRO A C 1
ATOM 1251 O O . PRO A 1 163 ? 30.172 60.656 35.5 1 16.45 163 PRO A O 1
ATOM 1254 N N . LEU A 1 164 ? 29.594 62.75 34.719 1 16.55 164 LEU A N 1
ATOM 1255 C CA . LEU A 1 164 ? 28.766 63 33.562 1 16.55 164 LEU A CA 1
ATOM 1256 C C . LEU A 1 164 ? 29.516 62.625 32.281 1 16.55 164 LEU A C 1
ATOM 1258 O O . LEU A 1 164 ? 28.953 62.75 31.172 1 16.55 164 LEU A O 1
ATOM 1262 N N . GLY A 1 165 ? 30.797 62.094 32.312 1 16.11 165 GLY A N 1
ATOM 1263 C CA . GLY A 1 165 ? 31.484 62.562 31.125 1 16.11 165 GLY A CA 1
ATOM 1264 C C . GLY A 1 165 ? 30.844 62.094 29.828 1 16.11 165 GLY A C 1
ATOM 1265 O O . GLY A 1 165 ? 30.156 61.062 29.812 1 16.11 165 GLY A O 1
ATOM 1266 N N . LYS A 1 166 ? 30.906 62.938 28.688 1 17.86 166 LYS A N 1
ATOM 1267 C CA . LYS A 1 166 ? 30.359 63.375 27.406 1 17.86 166 LYS A CA 1
ATOM 1268 C C . LYS A 1 166 ? 30.875 62.469 26.266 1 17.86 166 LYS A C 1
ATOM 1270 O O . LYS A 1 166 ? 30.656 62.75 25.094 1 17.86 166 LYS A O 1
ATOM 1275 N N . GLN A 1 167 ? 31.438 61.281 26.531 1 16.39 167 GLN A N 1
ATOM 1276 C CA . GLN A 1 167 ? 32.312 60.969 25.422 1 16.39 167 GLN A CA 1
ATOM 1277 C C . GLN A 1 167 ? 31.547 60.938 24.109 1 16.39 167 GLN A C 1
ATOM 1279 O O . GLN A 1 167 ? 30.375 60.562 24.078 1 16.39 167 GLN A O 1
ATOM 1284 N N . GLU A 1 168 ? 32.375 61.219 22.969 1 17.84 168 GLU A N 1
ATOM 1285 C CA . GLU A 1 168 ? 32.5 61.625 21.578 1 17.84 168 GLU A CA 1
ATOM 1286 C C . GLU A 1 168 ? 31.984 60.562 20.625 1 17.84 168 GLU A C 1
ATOM 1288 O O . GLU A 1 168 ? 32.281 59.375 20.828 1 17.84 168 GLU A O 1
ATOM 1293 N N . GLN A 1 169 ? 30.984 60.875 19.75 1 17.83 169 GLN A N 1
ATOM 1294 C CA . GLN A 1 169 ? 30 60.375 18.812 1 17.83 169 GLN A CA 1
ATOM 1295 C C . GLN A 1 169 ? 30.672 59.875 17.531 1 17.83 169 GLN A C 1
ATOM 1297 O O . GLN A 1 169 ? 30 59.625 16.516 1 17.83 169 GLN A O 1
ATOM 1302 N N . GLY A 1 170 ? 31.953 59.406 17.531 1 18.39 170 GLY A N 1
ATOM 1303 C CA . GLY A 1 170 ? 32.5 59.406 16.188 1 18.39 170 GLY A CA 1
ATOM 1304 C C . GLY A 1 170 ? 31.766 58.469 15.242 1 18.39 170 GLY A C 1
ATOM 1305 O O . GLY A 1 170 ? 31.281 57.438 15.641 1 18.39 170 GLY A O 1
ATOM 1306 N N . ILE A 1 171 ? 31.281 59 14.055 1 19.55 171 ILE A N 1
ATOM 1307 C CA . ILE A 1 171 ? 30.422 58.75 12.906 1 19.55 171 ILE A CA 1
ATOM 1308 C C . ILE A 1 171 ? 31.062 57.719 11.984 1 19.55 171 ILE A C 1
ATOM 1310 O O . ILE A 1 171 ? 30.625 57.531 10.844 1 19.55 171 ILE A O 1
ATOM 1314 N N . SER A 1 172 ? 31.703 56.656 12.492 1 18.92 172 SER A N 1
ATOM 1315 C CA . SER A 1 172 ? 32.469 55.938 11.461 1 18.92 172 SER A CA 1
ATOM 1316 C C . SER A 1 172 ? 31.562 55.406 10.359 1 18.92 172 SER A C 1
ATOM 1318 O O . SER A 1 172 ? 30.453 54.938 10.641 1 18.92 172 SER A O 1
ATOM 1320 N N . GLU A 1 173 ? 31.859 55.781 9.078 1 20.39 173 GLU A N 1
ATOM 1321 C CA . GLU A 1 173 ? 31.359 55.688 7.703 1 20.39 173 GLU A CA 1
ATOM 1322 C C . GLU A 1 173 ? 31.344 54.25 7.207 1 20.39 173 GLU A C 1
ATOM 1324 O O . GLU A 1 173 ? 32.406 53.625 7.059 1 20.39 173 GLU A O 1
ATOM 1329 N N . THR A 1 174 ? 30.641 53.344 7.703 1 20.97 174 THR A N 1
ATOM 1330 C CA . THR A 1 174 ? 30.75 52 7.215 1 20.97 174 THR A CA 1
ATOM 1331 C C . THR A 1 174 ? 30.312 51.906 5.754 1 20.97 174 THR A C 1
ATOM 1333 O O . THR A 1 174 ? 29.234 52.344 5.398 1 20.97 174 THR A O 1
ATOM 1336 N N . PRO A 1 175 ? 31.266 51.625 4.832 1 22.27 175 PRO A N 1
ATOM 1337 C CA . PRO A 1 175 ? 31.078 51.562 3.383 1 22.27 175 PRO A CA 1
ATOM 1338 C C . PRO A 1 175 ? 30.047 50.5 2.971 1 22.27 175 PRO A C 1
ATOM 1340 O O . PRO A 1 175 ? 29.891 49.5 3.646 1 22.27 175 PRO A O 1
ATOM 1343 N N . SER A 1 176 ? 28.938 50.844 2.305 1 22.88 176 SER A N 1
ATOM 1344 C CA . SER A 1 176 ? 27.75 50.219 1.732 1 22.88 176 SER A CA 1
ATOM 1345 C C . SER A 1 176 ? 28.109 49.281 0.599 1 22.88 176 SER A C 1
ATOM 1347 O O . SER A 1 176 ? 28.484 49.719 -0.492 1 22.88 176 SER A O 1
ATOM 1349 N N . GLY A 1 177 ? 29 48.312 0.695 1 22.83 177 GLY A N 1
ATOM 1350 C CA . GLY A 1 177 ? 29.297 47.438 -0.448 1 22.83 177 GLY A CA 1
ATOM 1351 C C . GLY A 1 177 ? 28.062 46.781 -1.033 1 22.83 177 GLY A C 1
ATOM 1352 O O . GLY A 1 177 ? 27.375 46.031 -0.344 1 22.83 177 GLY A O 1
ATOM 1353 N N . ALA A 1 178 ? 27.375 47.312 -2.098 1 26.62 178 ALA A N 1
ATOM 1354 C CA . ALA A 1 178 ? 26.297 46.906 -2.988 1 26.62 178 ALA A CA 1
ATOM 1355 C C . ALA A 1 178 ? 26.656 45.594 -3.686 1 26.62 178 ALA A C 1
ATOM 1357 O O . ALA A 1 178 ? 27.578 45.531 -4.516 1 26.62 178 ALA A O 1
ATOM 1358 N N . SER A 1 179 ? 26.594 44.438 -3.143 1 26.78 179 SER A N 1
ATOM 1359 C CA . SER A 1 179 ? 26.734 43.156 -3.793 1 26.78 179 SER A CA 1
ATOM 1360 C C . SER A 1 179 ? 25.75 43 -4.938 1 26.78 179 SER A C 1
ATOM 1362 O O . SER A 1 179 ? 24.531 43 -4.723 1 26.78 179 SER A O 1
ATOM 1364 N N . SER A 1 180 ? 26 43.594 -6.105 1 29.92 180 SER A N 1
ATOM 1365 C CA . SER A 1 180 ? 25.312 43.344 -7.367 1 29.92 180 SER A CA 1
ATOM 1366 C C . SER A 1 180 ? 25.203 41.844 -7.637 1 29.92 180 SER A C 1
ATOM 1368 O O . SER A 1 180 ? 26.203 41.156 -7.785 1 29.92 180 SER A O 1
ATOM 1370 N N . HIS A 1 181 ? 24.281 41.156 -7.188 1 31.08 181 HIS A N 1
ATOM 1371 C CA . HIS A 1 181 ? 23.906 39.812 -7.633 1 31.08 181 HIS A CA 1
ATOM 1372 C C . HIS A 1 181 ? 23.734 39.781 -9.148 1 31.08 181 HIS A C 1
ATOM 1374 O O . HIS A 1 181 ? 22.766 40.281 -9.688 1 31.08 181 HIS A O 1
ATOM 1380 N N . ALA A 1 182 ? 24.766 40.031 -9.977 1 33.06 182 ALA A N 1
ATOM 1381 C CA . ALA A 1 182 ? 24.766 39.719 -11.398 1 33.06 182 ALA A CA 1
ATOM 1382 C C . ALA A 1 182 ? 24.062 38.406 -11.664 1 33.06 182 ALA A C 1
ATOM 1384 O O . ALA A 1 182 ? 24.594 37.312 -11.344 1 33.06 182 ALA A O 1
ATOM 1385 N N . GLY A 1 183 ? 22.781 38.312 -11.633 1 35.62 183 GLY A N 1
ATOM 1386 C CA . GLY A 1 183 ? 22.031 37.188 -12.141 1 35.62 183 GLY A CA 1
ATOM 1387 C C . GLY A 1 183 ? 22.5 36.719 -13.508 1 35.62 183 GLY A C 1
ATOM 1388 O O . GLY A 1 183 ? 22.391 37.438 -14.484 1 35.62 183 GLY A O 1
ATOM 1389 N N . TRP A 1 184 ? 23.688 36.156 -13.758 1 38.97 184 TRP A N 1
ATOM 1390 C CA . TRP A 1 184 ? 24.094 35.469 -14.984 1 38.97 184 TRP A CA 1
ATOM 1391 C C . TRP A 1 184 ? 22.906 34.812 -15.664 1 38.97 184 TRP A C 1
ATOM 1393 O O . TRP A 1 184 ? 22.25 33.938 -15.078 1 38.97 184 TRP A O 1
ATOM 1403 N N . ASP A 1 185 ? 22.156 35.469 -16.453 1 45.91 185 ASP A N 1
ATOM 1404 C CA . ASP A 1 185 ? 21.188 34.938 -17.391 1 45.91 185 ASP A CA 1
ATOM 1405 C C . ASP A 1 185 ? 21.797 33.75 -18.172 1 45.91 185 ASP A C 1
ATOM 1407 O O . ASP A 1 185 ? 22.484 33.969 -19.172 1 45.91 185 ASP A O 1
ATOM 1411 N N . VAL A 1 186 ? 22.297 32.75 -17.562 1 50.34 186 VAL A N 1
ATOM 1412 C CA . VAL A 1 186 ? 22.766 31.562 -18.266 1 50.34 186 VAL A CA 1
ATOM 1413 C C . VAL A 1 186 ? 21.656 31.031 -19.172 1 50.34 186 VAL A C 1
ATOM 1415 O O . VAL A 1 186 ? 20.578 30.656 -18.703 1 50.34 186 VAL A O 1
ATOM 1418 N N . LEU A 1 187 ? 21.516 31.516 -20.391 1 60.56 187 LEU A N 1
ATOM 1419 C CA . LEU A 1 187 ? 20.672 30.906 -21.391 1 60.56 187 LEU A CA 1
ATOM 1420 C C . LEU A 1 187 ? 21.203 29.531 -21.812 1 60.56 187 LEU A C 1
ATOM 1422 O O . LEU A 1 187 ? 22.297 29.438 -22.375 1 60.56 187 LEU A O 1
ATOM 1426 N N . TRP A 1 188 ? 20.656 28.531 -21.219 1 69.31 188 TRP A N 1
ATOM 1427 C CA . TRP A 1 188 ? 21.031 27.188 -21.656 1 69.31 188 TRP A CA 1
ATOM 1428 C C . TRP A 1 188 ? 20.359 26.828 -22.984 1 69.31 188 TRP A C 1
ATOM 1430 O O . TRP A 1 188 ? 19.125 26.859 -23.094 1 69.31 188 TRP A O 1
ATOM 1440 N N . PRO A 1 189 ? 21.062 26.625 -24.094 1 72.25 189 PRO A N 1
ATOM 1441 C CA . PRO A 1 189 ? 20.469 26.281 -25.375 1 72.25 189 PRO A CA 1
ATOM 1442 C C . PRO A 1 189 ? 19.594 25.031 -25.312 1 72.25 189 PRO A C 1
ATOM 1444 O O . PRO A 1 189 ? 18.656 24.875 -26.094 1 72.25 189 PRO A O 1
ATOM 1447 N N . ASN A 1 190 ? 19.828 24.125 -24.328 1 84.06 190 ASN A N 1
ATOM 1448 C CA . ASN A 1 190 ? 19.094 22.859 -24.266 1 84.06 190 ASN A CA 1
ATOM 1449 C C . ASN A 1 190 ? 18.188 22.781 -23.031 1 84.06 190 ASN A C 1
ATOM 1451 O O . ASN A 1 190 ? 18.094 21.734 -22.391 1 84.06 190 ASN A O 1
ATOM 1455 N N . TRP A 1 191 ? 17.5 23.891 -22.828 1 88.5 191 TRP A N 1
ATOM 1456 C CA . TRP A 1 191 ? 16.562 23.906 -21.703 1 88.5 191 TRP A CA 1
ATOM 1457 C C . TRP A 1 191 ? 15.367 23 -21.984 1 88.5 191 TRP A C 1
ATOM 1459 O O . TRP A 1 191 ? 14.766 23.062 -23.047 1 88.5 191 TRP A O 1
ATOM 1469 N N . PRO A 1 192 ? 15.023 22.141 -21.047 1 89.06 192 PRO A N 1
ATOM 1470 C CA . PRO A 1 192 ? 13.898 21.219 -21.312 1 89.06 192 PRO A CA 1
ATOM 1471 C C . PRO A 1 192 ? 12.617 21.969 -21.672 1 89.06 192 PRO A C 1
ATOM 1473 O O . PRO A 1 192 ? 12.219 22.906 -20.984 1 89.06 192 PRO A O 1
ATOM 1476 N N . PRO A 1 193 ? 11.977 21.609 -22.672 1 88.44 193 PRO A N 1
ATOM 1477 C CA . PRO A 1 193 ? 10.891 22.422 -23.25 1 88.44 193 PRO A CA 1
ATOM 1478 C C . PRO A 1 193 ? 9.695 22.547 -22.312 1 88.44 193 PRO A C 1
ATOM 1480 O O . PRO A 1 193 ? 8.969 23.531 -22.359 1 88.44 193 PRO A O 1
ATOM 1483 N N . ASN A 1 194 ? 9.367 21.688 -21.484 1 93.56 194 ASN A N 1
ATOM 1484 C CA . ASN A 1 194 ? 8.164 21.766 -20.672 1 93.56 194 ASN A CA 1
ATOM 1485 C C . ASN A 1 194 ? 8.422 22.484 -19.344 1 93.56 194 ASN A C 1
ATOM 1487 O O . ASN A 1 194 ? 7.488 22.828 -18.625 1 93.56 194 ASN A O 1
ATOM 1491 N N . LEU A 1 195 ? 9.656 22.844 -19.078 1 96.56 195 LEU A N 1
ATOM 1492 C CA . LEU A 1 195 ? 9.969 23.562 -17.844 1 96.56 195 LEU A CA 1
ATOM 1493 C C . LEU A 1 195 ? 9.766 25.062 -18.031 1 96.56 195 LEU A C 1
ATOM 1495 O O . LEU A 1 195 ? 9.977 25.594 -19.125 1 96.56 195 LEU A O 1
ATOM 1499 N N . PRO A 1 196 ? 9.367 25.75 -16.984 1 96.56 196 PRO A N 1
ATOM 1500 C CA . PRO A 1 196 ? 9.328 27.203 -17.078 1 96.56 196 PRO A CA 1
ATOM 1501 C C . PRO A 1 196 ? 10.703 27.812 -17.375 1 96.56 196 PRO A C 1
ATOM 1503 O O . PRO A 1 196 ? 11.727 27.141 -17.219 1 96.56 196 PRO A O 1
ATOM 1506 N N . GLU A 1 197 ? 10.656 29.078 -17.812 1 94.88 197 GLU A N 1
ATOM 1507 C CA . GLU A 1 197 ? 11.914 29.797 -18.016 1 94.88 197 GLU A CA 1
ATOM 1508 C C . GLU A 1 197 ? 12.773 29.781 -16.766 1 94.88 197 GLU A C 1
ATOM 1510 O O . GLU A 1 197 ? 12.258 29.766 -15.648 1 94.88 197 GLU A O 1
ATOM 1515 N N . PRO A 1 198 ? 14.055 29.859 -16.906 1 94.5 198 PRO A N 1
ATOM 1516 C CA . PRO A 1 198 ? 14.977 29.672 -15.781 1 94.5 198 PRO A CA 1
ATOM 1517 C C . PRO A 1 198 ? 14.711 30.656 -14.633 1 94.5 198 PRO A C 1
ATOM 1519 O O . PRO A 1 198 ? 14.758 30.266 -13.469 1 94.5 198 PRO A O 1
ATOM 1522 N N . GLU A 1 199 ? 14.43 31.891 -14.938 1 94.88 199 GLU A N 1
ATOM 1523 C CA . GLU A 1 199 ? 14.203 32.875 -13.891 1 94.88 199 GLU A CA 1
ATOM 1524 C C . GLU A 1 199 ? 12.945 32.562 -13.094 1 94.88 199 GLU A C 1
ATOM 1526 O O . GLU A 1 199 ? 12.938 32.656 -11.859 1 94.88 199 GLU A O 1
ATOM 1531 N N . LEU A 1 200 ? 11.945 32.25 -13.852 1 97.38 200 LEU A N 1
ATOM 1532 C CA . LEU A 1 200 ? 10.703 31.891 -13.188 1 97.38 200 LEU A CA 1
ATOM 1533 C C . LEU A 1 200 ? 10.875 30.609 -12.367 1 97.38 200 LEU A C 1
ATOM 1535 O O . LEU A 1 200 ? 10.375 30.516 -11.25 1 97.38 200 LEU A O 1
ATOM 1539 N N . LEU A 1 201 ? 11.5 29.609 -12.969 1 97.94 201 LEU A N 1
ATOM 1540 C CA . LEU A 1 201 ? 11.781 28.375 -12.25 1 97.94 201 LEU A CA 1
ATOM 1541 C C . LEU A 1 201 ? 12.523 28.656 -10.953 1 97.94 201 LEU A C 1
ATOM 1543 O O . LEU A 1 201 ? 12.164 28.125 -9.898 1 97.94 201 LEU A O 1
ATOM 1547 N N . ARG A 1 202 ? 13.555 29.453 -11.047 1 96.94 202 ARG A N 1
ATOM 1548 C CA . ARG A 1 202 ? 14.352 29.766 -9.867 1 96.94 202 ARG A CA 1
ATOM 1549 C C . ARG A 1 202 ? 13.508 30.469 -8.805 1 96.94 202 ARG A C 1
ATOM 1551 O O . ARG A 1 202 ? 13.617 30.156 -7.617 1 96.94 202 ARG A O 1
ATOM 1558 N N . HIS A 1 203 ? 12.695 31.391 -9.25 1 97.94 203 HIS A N 1
ATOM 1559 C CA . HIS A 1 203 ? 11.805 32.094 -8.32 1 97.94 203 HIS A CA 1
ATOM 1560 C C . HIS A 1 203 ? 10.883 31.094 -7.605 1 97.94 203 HIS A C 1
ATOM 1562 O O . HIS A 1 203 ? 10.719 31.172 -6.387 1 97.94 203 HIS A O 1
ATOM 1568 N N . LEU A 1 204 ? 10.289 30.188 -8.367 1 98.5 204 LEU A N 1
ATOM 1569 C CA . LEU A 1 204 ? 9.359 29.203 -7.805 1 98.5 204 LEU A CA 1
ATOM 1570 C C . LEU A 1 204 ? 10.078 28.266 -6.84 1 98.5 204 LEU A C 1
ATOM 1572 O O . LEU A 1 204 ? 9.516 27.875 -5.816 1 98.5 204 LEU A O 1
ATOM 1576 N N . VAL A 1 205 ? 11.281 27.891 -7.148 1 98.56 205 VAL A N 1
ATOM 1577 C CA . VAL A 1 205 ? 12.078 27.047 -6.258 1 98.56 205 VAL A CA 1
ATOM 1578 C C . VAL A 1 205 ? 12.391 27.812 -4.973 1 98.56 205 VAL A C 1
ATOM 1580 O O . VAL A 1 205 ? 12.305 27.266 -3.877 1 98.56 205 VAL A O 1
ATOM 1583 N N . GLU A 1 206 ? 12.711 29.062 -5.062 1 98.06 206 GLU A N 1
ATOM 1584 C CA . GLU A 1 206 ? 13.062 29.875 -3.906 1 98.06 206 GLU A CA 1
ATOM 1585 C C . GLU A 1 206 ? 11.867 30.047 -2.973 1 98.06 206 GLU A C 1
ATOM 1587 O O . GLU A 1 206 ? 12 29.906 -1.755 1 98.06 206 GLU A O 1
ATOM 1592 N N . VAL A 1 207 ? 10.734 30.359 -3.545 1 97.88 207 VAL A N 1
ATOM 1593 C CA . VAL A 1 207 ? 9.562 30.547 -2.695 1 97.88 207 VAL A CA 1
ATOM 1594 C C . VAL A 1 207 ? 9.156 29.219 -2.072 1 97.88 207 VAL A C 1
ATOM 1596 O O . VAL A 1 207 ? 8.656 29.172 -0.944 1 97.88 207 VAL A O 1
ATOM 1599 N N . PHE A 1 208 ? 9.352 28.141 -2.791 1 98.31 208 PHE A N 1
ATOM 1600 C CA . PHE A 1 208 ? 9.094 26.812 -2.256 1 98.31 208 PHE A CA 1
ATOM 1601 C C . PHE A 1 208 ? 9.922 26.562 -1 1 98.31 208 PHE A C 1
ATOM 1603 O O . PHE A 1 208 ? 9.391 26.141 0.028 1 98.31 208 PHE A O 1
ATOM 1610 N N . PHE A 1 209 ? 11.227 26.812 -1.091 1 98.06 209 PHE A N 1
ATOM 1611 C CA . PHE A 1 209 ? 12.125 26.578 0.032 1 98.06 209 PHE A CA 1
ATOM 1612 C C . PHE A 1 209 ? 11.852 27.562 1.163 1 98.06 209 PHE A C 1
ATOM 1614 O O . PHE A 1 209 ? 12.008 27.234 2.338 1 98.06 209 PHE A O 1
ATOM 1621 N N . LEU A 1 210 ? 11.367 28.688 0.828 1 96.88 210 LEU A N 1
ATOM 1622 C CA . LEU A 1 210 ? 11.164 29.734 1.818 1 96.88 210 LEU A CA 1
ATOM 1623 C C . LEU A 1 210 ? 9.883 29.5 2.605 1 96.88 210 LEU A C 1
ATOM 1625 O O . LEU A 1 210 ? 9.828 29.766 3.811 1 96.88 210 LEU A O 1
ATOM 1629 N N . PHE A 1 211 ? 8.859 28.984 1.925 1 96.62 211 PHE A N 1
ATOM 1630 C CA . PHE A 1 211 ? 7.547 29.078 2.555 1 96.62 211 PHE A CA 1
ATOM 1631 C C . PHE A 1 211 ? 7.012 27.703 2.904 1 96.62 211 PHE A C 1
ATOM 1633 O O . PHE A 1 211 ? 6.191 27.562 3.814 1 96.62 211 PHE A O 1
ATOM 1640 N N . HIS A 1 212 ? 7.316 26.703 2.164 1 97.19 212 HIS A N 1
ATOM 1641 C CA . HIS A 1 212 ? 6.762 25.391 2.488 1 97.19 212 HIS A CA 1
ATOM 1642 C C . HIS A 1 212 ? 7.438 24.797 3.719 1 97.19 212 HIS A C 1
ATOM 1644 O O . HIS A 1 212 ? 8.664 24.656 3.752 1 97.19 212 HIS A O 1
ATOM 1650 N N . PRO A 1 213 ? 6.738 24.312 4.637 1 96.25 213 PRO A N 1
ATOM 1651 C CA . PRO A 1 213 ? 7.316 23.969 5.938 1 96.25 213 PRO A CA 1
ATOM 1652 C C . PRO A 1 213 ? 8.258 22.766 5.863 1 96.25 213 PRO A C 1
ATOM 1654 O O . PRO A 1 213 ? 9.172 22.641 6.684 1 96.25 213 PRO A O 1
ATOM 1657 N N . HIS A 1 214 ? 8.078 21.859 4.891 1 98.12 214 HIS A N 1
ATOM 1658 C CA . HIS A 1 214 ? 8.828 20.609 4.867 1 98.12 214 HIS A CA 1
ATOM 1659 C C . HIS A 1 214 ? 9.898 20.625 3.783 1 98.12 214 HIS A C 1
ATOM 1661 O O . HIS A 1 214 ? 10.656 19.656 3.635 1 98.12 214 HIS A O 1
ATOM 1667 N N . ALA A 1 215 ? 10.023 21.703 3.021 1 98.5 215 ALA A N 1
ATOM 1668 C CA . ALA A 1 215 ? 10.883 21.75 1.843 1 98.5 215 ALA A CA 1
ATOM 1669 C C . ALA A 1 215 ? 12.344 21.5 2.221 1 98.5 215 ALA A C 1
ATOM 1671 O O . ALA A 1 215 ? 13.039 20.734 1.561 1 98.5 215 ALA A O 1
ATOM 1672 N N . THR A 1 216 ? 12.781 22.078 3.352 1 98.12 216 THR A N 1
ATOM 1673 C CA . THR A 1 216 ? 14.188 22.031 3.734 1 98.12 216 THR A CA 1
ATOM 1674 C C . THR A 1 216 ? 14.516 20.703 4.402 1 98.12 216 THR A C 1
ATOM 1676 O O . THR A 1 216 ? 15.68 20.422 4.703 1 98.12 216 THR A O 1
ATOM 1679 N N . ARG A 1 217 ? 13.5 19.906 4.691 1 98.5 217 ARG A N 1
ATOM 1680 C CA . ARG A 1 217 ? 13.734 18.547 5.191 1 98.5 217 ARG A CA 1
ATOM 1681 C C . ARG A 1 217 ? 13.719 17.531 4.055 1 98.5 217 ARG A C 1
ATOM 1683 O O . ARG A 1 217 ? 14.469 16.562 4.078 1 98.5 217 ARG A O 1
ATOM 1690 N N . LEU A 1 218 ? 12.898 17.812 3.045 1 98.81 218 LEU A N 1
ATOM 1691 C CA . LEU A 1 218 ? 12.844 16.922 1.889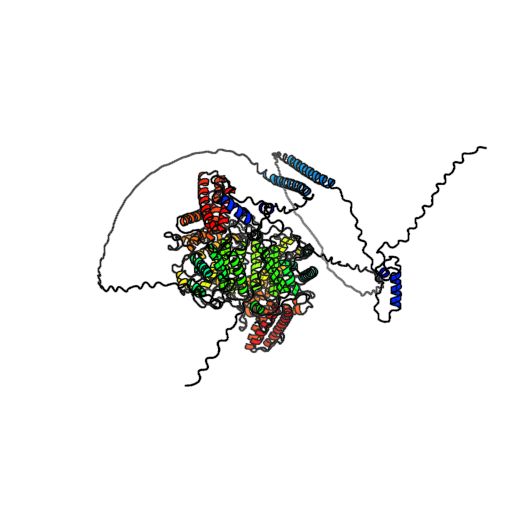 1 98.81 218 LEU A CA 1
ATOM 1692 C C . LEU A 1 218 ? 14.117 17.031 1.059 1 98.81 218 LEU A C 1
ATOM 1694 O O . LEU A 1 218 ? 14.586 16.031 0.507 1 98.81 218 LEU A O 1
ATOM 1698 N N . PHE A 1 219 ? 14.602 18.266 0.958 1 98.75 219 PHE A N 1
ATOM 1699 C CA . PHE A 1 219 ? 15.828 18.531 0.213 1 98.75 219 PHE A CA 1
ATOM 1700 C C . PHE A 1 219 ? 16.844 19.266 1.076 1 98.75 219 PHE A C 1
ATOM 1702 O O . PHE A 1 219 ? 16.453 20.031 1.962 1 98.75 219 PHE A O 1
ATOM 1709 N N . HIS A 1 220 ? 18.062 18.938 0.899 1 98.25 220 HIS A N 1
ATOM 1710 C CA . HIS A 1 220 ? 19.109 19.828 1.37 1 98.25 220 HIS A CA 1
ATOM 1711 C C . HIS A 1 220 ? 19.203 21.062 0.495 1 98.25 220 HIS A C 1
ATOM 1713 O O . HIS A 1 220 ? 19.797 21.031 -0.586 1 98.25 220 HIS A O 1
ATOM 1719 N N . ALA A 1 221 ? 18.75 22.188 0.977 1 97.44 221 ALA A N 1
ATOM 1720 C CA . ALA A 1 221 ? 18.516 23.375 0.167 1 97.44 221 ALA A CA 1
ATOM 1721 C C . ALA A 1 221 ? 19.797 23.844 -0.51 1 97.44 221 ALA A C 1
ATOM 1723 O O . ALA A 1 221 ? 19.797 24.172 -1.698 1 97.44 221 ALA A O 1
ATOM 1724 N N . THR A 1 222 ? 20.859 23.828 0.22 1 96.12 222 THR A N 1
ATOM 1725 C CA . THR A 1 222 ? 22.125 24.312 -0.305 1 96.12 222 THR A CA 1
ATOM 1726 C C . THR A 1 222 ? 22.578 23.469 -1.487 1 96.12 222 THR A C 1
ATOM 1728 O O . THR A 1 222 ? 22.922 24 -2.547 1 96.12 222 THR A O 1
ATOM 1731 N N . SER A 1 223 ? 22.547 22.172 -1.272 1 96.5 223 SER A N 1
ATOM 1732 C CA . SER A 1 223 ? 22.984 21.281 -2.342 1 96.5 223 SER A CA 1
ATOM 1733 C C . SER A 1 223 ? 22.016 21.312 -3.518 1 96.5 223 SER A C 1
ATOM 1735 O O . SER A 1 223 ? 22.422 21.172 -4.672 1 96.5 223 SER A O 1
ATOM 1737 N N . PHE A 1 224 ? 20.766 21.469 -3.264 1 98.12 224 PHE A N 1
ATOM 1738 C CA . PHE A 1 224 ? 19.766 21.531 -4.316 1 98.12 224 PHE A CA 1
ATOM 1739 C C . PHE A 1 224 ? 19.969 22.75 -5.211 1 98.12 224 PHE A C 1
ATOM 1741 O O . PHE A 1 224 ? 19.953 22.625 -6.441 1 98.12 224 PHE A O 1
ATOM 1748 N N . MET A 1 225 ? 20.188 23.875 -4.562 1 97.31 225 MET A N 1
ATOM 1749 C CA . MET A 1 225 ? 20.391 25.125 -5.312 1 97.31 225 MET A CA 1
ATOM 1750 C C . MET A 1 225 ? 21.672 25.062 -6.129 1 97.31 225 MET A C 1
ATOM 1752 O O . MET A 1 225 ? 21.734 25.609 -7.23 1 97.31 225 MET A O 1
ATOM 1756 N N . ALA A 1 226 ? 22.641 24.391 -5.559 1 96.81 226 ALA A N 1
ATOM 1757 C CA . ALA A 1 226 ? 23.875 24.188 -6.309 1 96.81 226 ALA A CA 1
ATOM 1758 C C . ALA A 1 226 ? 23.641 23.328 -7.551 1 96.81 226 ALA A C 1
ATOM 1760 O O . ALA A 1 226 ? 24.141 23.641 -8.633 1 96.81 226 ALA A O 1
ATOM 1761 N N . SER A 1 227 ? 22.812 22.281 -7.379 1 97.06 227 SER A N 1
ATOM 1762 C CA . SER A 1 227 ? 22.484 21.406 -8.492 1 97.06 227 SER A CA 1
ATOM 1763 C C . SER A 1 227 ? 21.656 22.125 -9.547 1 97.06 227 SER A C 1
ATOM 1765 O O . SER A 1 227 ? 21.812 21.875 -10.742 1 97.06 227 SER A O 1
ATOM 1767 N N . LEU A 1 228 ? 20.781 23 -9.125 1 97 228 LEU A N 1
ATOM 1768 C CA . LEU A 1 228 ? 19.891 23.75 -10.016 1 97 228 LEU A CA 1
ATOM 1769 C C . LEU A 1 228 ? 20.688 24.719 -10.875 1 97 228 LEU A C 1
ATOM 1771 O O . LEU A 1 228 ? 20.234 25.094 -11.961 1 97 228 LEU A O 1
ATOM 1775 N N . SER A 1 229 ? 21.828 25.094 -10.422 1 94.81 229 SER A N 1
ATOM 1776 C CA . SER A 1 229 ? 22.656 26.062 -11.141 1 94.81 229 SER A CA 1
ATOM 1777 C C . SER A 1 229 ? 23.469 25.375 -12.234 1 94.81 229 SER A C 1
ATOM 1779 O O . SER A 1 229 ? 24.109 26.062 -13.055 1 94.81 229 SER A O 1
ATOM 1781 N N . LEU A 1 230 ? 23.391 24.078 -12.273 1 94.81 230 LEU A N 1
ATOM 1782 C CA . LEU A 1 230 ? 24.109 23.328 -13.305 1 94.81 230 LEU A CA 1
ATOM 1783 C C . LEU A 1 230 ? 23.312 23.312 -14.609 1 94.81 230 LEU A C 1
ATOM 1785 O O . LEU A 1 230 ? 22.109 23.547 -14.602 1 94.81 230 LEU A O 1
ATOM 1789 N N . PRO A 1 231 ? 24.062 23.094 -15.719 1 93.06 231 PRO A N 1
ATOM 1790 C CA . PRO A 1 231 ? 23.328 22.953 -16.984 1 93.06 231 PRO A CA 1
ATOM 1791 C C . PRO A 1 231 ? 22.359 21.766 -16.969 1 93.06 231 PRO A C 1
ATOM 1793 O O . PRO A 1 231 ? 22.656 20.734 -16.359 1 93.06 231 PRO A O 1
ATOM 1796 N N . PRO A 1 232 ? 21.266 21.891 -17.656 1 92.38 232 PRO A N 1
ATOM 1797 C CA . PRO A 1 232 ? 20.234 20.859 -17.625 1 92.38 232 PRO A CA 1
ATOM 1798 C C . PRO A 1 232 ? 20.75 19.5 -18.109 1 92.38 232 PRO A C 1
ATOM 1800 O O . PRO A 1 232 ? 20.188 18.453 -17.75 1 92.38 232 PRO A O 1
ATOM 1803 N N . ALA A 1 233 ? 21.688 19.453 -18.828 1 91.12 233 ALA A N 1
ATOM 1804 C CA . ALA A 1 233 ? 22.25 18.203 -19.359 1 91.12 233 ALA A CA 1
ATOM 1805 C C . ALA A 1 233 ? 23.141 17.516 -18.328 1 91.12 233 ALA A C 1
ATOM 1807 O O . ALA A 1 233 ? 23.469 16.344 -18.469 1 91.12 233 ALA A O 1
ATOM 1808 N N . HIS A 1 234 ? 23.516 18.312 -17.328 1 93.88 234 HIS A N 1
ATOM 1809 C CA . HIS A 1 234 ? 24.375 17.734 -16.297 1 93.88 234 HIS A CA 1
ATOM 1810 C C . HIS A 1 234 ? 23.641 16.656 -15.508 1 93.88 234 HIS A C 1
ATOM 1812 O O . HIS A 1 234 ? 22.453 16.797 -15.203 1 93.88 234 HIS A O 1
ATOM 1818 N N . PRO A 1 235 ? 24.281 15.578 -15.156 1 92.5 235 PRO A N 1
ATOM 1819 C CA . PRO A 1 235 ? 23.641 14.461 -14.461 1 92.5 235 PRO A CA 1
ATOM 1820 C C . PRO A 1 235 ? 23.125 14.836 -13.078 1 92.5 235 PRO A C 1
ATOM 1822 O O . PRO A 1 235 ? 22.219 14.172 -12.547 1 92.5 235 PRO A O 1
ATOM 1825 N N . ARG A 1 236 ? 23.656 15.875 -12.547 1 94.38 236 ARG A N 1
ATOM 1826 C CA . ARG A 1 236 ? 23.25 16.266 -11.195 1 94.38 236 ARG A CA 1
ATOM 1827 C C . ARG A 1 236 ? 22.141 17.312 -11.242 1 94.38 236 ARG A C 1
ATOM 1829 O O . ARG A 1 236 ? 21.609 17.703 -10.195 1 94.38 236 ARG A O 1
ATOM 1836 N N . PHE A 1 237 ? 21.828 17.812 -12.414 1 96.81 237 PHE A N 1
ATOM 1837 C CA . PHE A 1 237 ? 20.672 18.703 -12.531 1 96.81 237 PHE A CA 1
ATOM 1838 C C . PHE A 1 237 ? 19.406 18.016 -12.047 1 96.81 237 PHE A C 1
ATOM 1840 O O . PHE A 1 237 ? 19.172 16.844 -12.352 1 96.81 237 PHE A O 1
ATOM 1847 N N . PRO A 1 238 ? 18.594 18.656 -11.211 1 97.81 238 PRO A N 1
ATOM 1848 C CA . PRO A 1 238 ? 17.422 17.984 -10.648 1 97.81 238 PRO A CA 1
ATOM 1849 C C . PRO A 1 238 ? 16.5 17.406 -11.727 1 97.81 238 PRO A C 1
ATOM 1851 O O . PRO A 1 238 ? 16.312 18.031 -12.773 1 97.81 238 PRO A O 1
ATOM 1854 N N . ALA A 1 239 ? 15.93 16.266 -11.453 1 97.75 239 ALA A N 1
ATOM 1855 C CA . ALA A 1 239 ? 15.07 15.578 -12.414 1 97.75 239 ALA A CA 1
ATOM 1856 C C . ALA A 1 239 ? 13.805 16.375 -12.695 1 97.75 239 ALA A C 1
ATOM 1858 O O . ALA A 1 239 ? 13.273 17.047 -11.812 1 97.75 239 ALA A O 1
ATOM 1859 N N . PRO A 1 240 ? 13.234 16.234 -13.852 1 97.38 240 PRO A N 1
ATOM 1860 C CA . PRO A 1 240 ? 12.078 17.031 -14.273 1 97.38 240 PRO A CA 1
ATOM 1861 C C . PRO A 1 240 ? 10.875 16.844 -13.352 1 97.38 240 PRO A C 1
ATOM 1863 O O . PRO A 1 240 ? 10.203 17.812 -13.008 1 97.38 240 PRO A O 1
ATOM 1866 N N . PRO A 1 241 ? 10.523 15.602 -12.953 1 98.5 241 PRO A N 1
ATOM 1867 C CA . PRO A 1 241 ? 9.336 15.469 -12.102 1 98.5 241 PRO A CA 1
ATOM 1868 C C . PRO A 1 241 ? 9.422 16.312 -10.828 1 98.5 241 PRO A C 1
ATOM 1870 O O . PRO A 1 241 ? 8.414 16.859 -10.375 1 98.5 241 PRO A O 1
ATOM 1873 N N . VAL A 1 242 ? 10.594 16.438 -10.258 1 98.75 242 VAL A N 1
ATOM 1874 C CA . VAL A 1 242 ? 10.797 17.234 -9.047 1 98.75 242 VAL A CA 1
ATOM 1875 C C . VAL A 1 242 ? 10.562 18.703 -9.344 1 98.75 242 VAL A C 1
ATOM 1877 O O . VAL A 1 242 ? 9.875 19.406 -8.594 1 98.75 242 VAL A O 1
ATOM 1880 N N . LEU A 1 243 ? 11.172 19.141 -10.414 1 98.75 243 LEU A N 1
ATOM 1881 C CA . LEU A 1 243 ? 11.07 20.547 -10.773 1 98.75 243 LEU A CA 1
ATOM 1882 C C . LEU A 1 243 ? 9.625 20.922 -11.086 1 98.75 243 LEU A C 1
ATOM 1884 O O . LEU A 1 243 ? 9.125 21.953 -10.625 1 98.75 243 LEU A O 1
ATOM 1888 N N . HIS A 1 244 ? 8.938 20.062 -11.867 1 98.81 244 HIS A N 1
ATOM 1889 C CA . HIS A 1 244 ? 7.531 20.312 -12.164 1 98.81 244 HIS A CA 1
ATOM 1890 C C . HIS A 1 244 ? 6.691 20.312 -10.891 1 98.81 244 HIS A C 1
ATOM 1892 O O . HIS A 1 244 ? 5.805 21.156 -10.727 1 98.81 244 HIS A O 1
ATOM 1898 N N . ALA A 1 245 ? 6.914 19.391 -9.984 1 98.88 245 ALA A N 1
ATOM 1899 C CA . ALA A 1 245 ? 6.164 19.312 -8.734 1 98.88 245 ALA A CA 1
ATOM 1900 C C . ALA A 1 245 ? 6.395 20.562 -7.875 1 98.88 245 ALA A C 1
ATOM 1902 O O . ALA A 1 245 ? 5.453 21.094 -7.289 1 98.88 245 ALA A O 1
ATOM 1903 N N . ILE A 1 246 ? 7.68 20.984 -7.809 1 98.88 246 ILE A N 1
ATOM 1904 C CA . ILE A 1 246 ? 8.023 22.188 -7.051 1 98.88 246 ILE A CA 1
ATOM 1905 C C . ILE A 1 246 ? 7.312 23.406 -7.656 1 98.88 246 ILE A C 1
ATOM 1907 O O . ILE A 1 246 ? 6.793 24.25 -6.93 1 98.88 246 ILE A O 1
ATOM 1911 N N . CYS A 1 247 ? 7.289 23.453 -8.977 1 98.75 247 CYS A N 1
ATOM 1912 C CA . CYS A 1 247 ? 6.602 24.547 -9.648 1 98.75 247 CYS A CA 1
ATOM 1913 C C . CYS A 1 247 ? 5.121 24.547 -9.297 1 98.75 247 CYS A C 1
ATOM 1915 O O . CYS A 1 247 ? 4.539 25.625 -9.086 1 98.75 247 CYS A O 1
ATOM 1917 N N . ALA A 1 248 ? 4.52 23.406 -9.219 1 98.62 248 ALA A N 1
ATOM 1918 C CA . ALA A 1 248 ? 3.105 23.312 -8.875 1 98.62 248 ALA A CA 1
ATOM 1919 C C . ALA A 1 248 ? 2.846 23.828 -7.465 1 98.62 248 ALA A C 1
ATOM 1921 O O . ALA A 1 248 ? 1.987 24.688 -7.254 1 98.62 248 ALA A O 1
ATOM 1922 N N . VAL A 1 249 ? 3.588 23.406 -6.512 1 98.06 249 VAL A N 1
ATOM 1923 C CA . VAL A 1 249 ? 3.387 23.781 -5.117 1 98.06 249 VAL A CA 1
ATOM 1924 C C . VAL A 1 249 ? 3.828 25.234 -4.914 1 98.06 249 VAL A C 1
ATOM 1926 O O . VAL A 1 249 ? 3.219 25.969 -4.133 1 98.06 249 VAL A O 1
ATOM 1929 N N . GLY A 1 250 ? 4.91 25.609 -5.602 1 97.44 250 GLY A N 1
ATOM 1930 C CA . GLY A 1 250 ? 5.398 26.984 -5.516 1 97.44 250 GLY A CA 1
ATOM 1931 C C . GLY A 1 250 ? 4.367 28.016 -5.949 1 97.44 250 GLY A C 1
ATOM 1932 O O . GLY A 1 250 ? 4.383 29.156 -5.477 1 97.44 250 GLY A O 1
ATOM 1933 N N . SER A 1 251 ? 3.492 27.625 -6.805 1 96.69 251 SER A N 1
ATOM 1934 C CA . SER A 1 251 ? 2.459 28.516 -7.309 1 96.69 251 SER A CA 1
ATOM 1935 C C . SER A 1 251 ? 1.538 29 -6.191 1 96.69 251 SER A C 1
ATOM 1937 O O . SER A 1 251 ? 0.877 30.031 -6.316 1 96.69 251 SER A O 1
ATOM 1939 N N . LEU A 1 252 ? 1.507 28.312 -5.07 1 94.44 252 LEU A N 1
ATOM 1940 C CA . LEU A 1 252 ? 0.666 28.656 -3.928 1 94.44 252 LEU A CA 1
ATOM 1941 C C . LEU A 1 252 ? 1.193 29.891 -3.219 1 94.44 252 LEU A C 1
ATOM 1943 O O . LEU A 1 252 ? 0.459 30.547 -2.477 1 94.44 252 LEU A O 1
ATOM 1947 N N . TYR A 1 253 ? 2.459 30.234 -3.518 1 95.5 253 TYR A N 1
ATOM 1948 C CA . TYR A 1 253 ? 3.119 31.219 -2.686 1 95.5 253 TYR A CA 1
ATOM 1949 C C . TYR A 1 253 ? 3.412 32.5 -3.482 1 95.5 253 TYR A C 1
ATOM 1951 O O . TYR A 1 253 ? 4.047 33.406 -2.973 1 95.5 253 TYR A O 1
ATOM 1959 N N . THR A 1 254 ? 3.025 32.5 -4.676 1 95.5 254 THR A N 1
ATOM 1960 C CA . THR A 1 254 ? 3.287 33.688 -5.508 1 95.5 254 THR A CA 1
ATOM 1961 C C . THR A 1 254 ? 2.098 33.969 -6.418 1 95.5 254 THR A C 1
ATOM 1963 O O . THR A 1 254 ? 1.3 33.062 -6.711 1 95.5 254 THR A O 1
ATOM 1966 N N . GLY A 1 255 ? 1.953 35.25 -6.844 1 94 255 GLY A N 1
ATOM 1967 C CA . GLY A 1 255 ? 0.882 35.656 -7.73 1 94 255 GLY A CA 1
ATOM 1968 C C . GLY A 1 255 ? 1.313 35.75 -9.18 1 94 255 GLY A C 1
ATOM 1969 O O . GLY A 1 255 ? 0.503 36.062 -10.062 1 94 255 GLY A O 1
ATOM 1970 N N . ILE A 1 256 ? 2.545 35.312 -9.438 1 95.44 256 ILE A N 1
ATOM 1971 C CA . ILE A 1 256 ? 3.111 35.5 -10.766 1 95.44 256 ILE A CA 1
ATOM 1972 C C . ILE A 1 256 ? 2.541 34.438 -11.711 1 95.44 256 ILE A C 1
ATOM 1974 O O . ILE A 1 256 ? 2.514 34.625 -12.93 1 95.44 256 ILE A O 1
ATOM 1978 N N . VAL A 1 257 ? 2.172 33.312 -11.188 1 97.12 257 VAL A N 1
ATOM 1979 C CA . VAL A 1 257 ? 1.604 32.219 -11.969 1 97.12 257 VAL A CA 1
ATOM 1980 C C . VAL A 1 257 ? 0.221 31.875 -11.438 1 97.12 257 VAL A C 1
ATOM 1982 O O . VAL A 1 257 ? -0.163 32.312 -10.352 1 97.12 257 VAL A O 1
ATOM 1985 N N . THR A 1 258 ? -0.462 31.078 -12.227 1 95.56 258 THR A N 1
ATOM 1986 C CA . THR A 1 258 ? -1.846 30.797 -11.859 1 95.56 258 THR A CA 1
ATOM 1987 C C . THR A 1 258 ? -1.944 29.469 -11.117 1 95.56 258 THR A C 1
ATOM 1989 O O . THR A 1 258 ? -1.225 28.516 -11.43 1 95.56 258 THR A O 1
ATOM 1992 N N . SER A 1 259 ? -2.826 29.469 -10.125 1 94.12 259 SER A N 1
ATOM 1993 C CA . SER A 1 259 ? -3.221 28.266 -9.383 1 94.12 259 SER A CA 1
ATOM 1994 C C . SER A 1 259 ? -4.699 27.953 -9.578 1 94.12 259 SER A C 1
ATOM 1996 O O . SER A 1 259 ? -5.469 28.828 -10.008 1 94.12 259 SER A O 1
ATOM 1998 N N . PRO A 1 260 ? -5.059 26.672 -9.32 1 93.06 260 PRO A N 1
ATOM 1999 C CA . PRO A 1 260 ? -6.484 26.359 -9.461 1 93.06 260 PRO A CA 1
ATOM 2000 C C . PRO A 1 260 ? -7.371 27.281 -8.609 1 93.06 260 PRO A C 1
ATOM 2002 O O . PRO A 1 260 ? -7.012 27.609 -7.473 1 93.06 260 PRO A O 1
ATOM 2005 N N . PRO A 1 261 ? -8.484 27.672 -9.125 1 91 261 PRO A N 1
ATOM 2006 C CA . PRO A 1 261 ? -9.406 28.469 -8.312 1 91 261 PRO A CA 1
ATOM 2007 C C . PRO A 1 261 ? -10.039 27.672 -7.184 1 91 261 PRO A C 1
ATOM 2009 O O . PRO A 1 261 ? -10.047 26.438 -7.219 1 91 261 PRO A O 1
ATOM 2012 N N . LEU A 1 262 ? -10.523 28.375 -6.176 1 91.94 262 LEU A N 1
ATOM 2013 C CA . LEU A 1 262 ? -11.289 27.734 -5.117 1 91.94 262 LEU A CA 1
ATOM 2014 C C . LEU A 1 262 ? -12.555 27.078 -5.68 1 91.94 262 LEU A C 1
ATOM 2016 O O . LEU A 1 262 ? -13.141 27.594 -6.641 1 91.94 262 LEU A O 1
ATOM 2020 N N . PRO A 1 263 ? -12.914 25.984 -5.117 1 90.44 263 PRO A N 1
ATOM 2021 C CA . PRO A 1 263 ? -14.133 25.344 -5.613 1 90.44 263 PRO A CA 1
ATOM 2022 C C . PRO A 1 263 ? -15.391 26.156 -5.348 1 90.44 263 PRO A C 1
ATOM 2024 O O . PRO A 1 263 ? -15.477 26.859 -4.332 1 90.44 263 PRO A O 1
ATOM 2027 N N . ASN A 1 264 ? -16.25 26.047 -6.27 1 89.81 264 ASN A N 1
ATOM 2028 C CA . ASN A 1 264 ? -17.562 26.656 -6.062 1 89.81 264 ASN A CA 1
ATOM 2029 C C . ASN A 1 264 ? -18.453 25.781 -5.184 1 89.81 264 ASN A C 1
ATOM 2031 O O . ASN A 1 264 ? -19.141 24.891 -5.684 1 89.81 264 ASN A O 1
ATOM 2035 N N . LEU A 1 265 ? -18.562 26.156 -3.967 1 91.38 265 LEU A N 1
ATOM 2036 C CA . LEU A 1 265 ? -19.219 25.297 -2.99 1 91.38 265 LEU A CA 1
ATOM 2037 C C . LEU A 1 265 ? -20.734 25.469 -3.033 1 91.38 265 LEU A C 1
ATOM 2039 O O . LEU A 1 265 ? -21.453 24.797 -2.291 1 91.38 265 LEU A O 1
ATOM 2043 N N . SER A 1 266 ? -21.172 26.266 -3.938 1 87.81 266 SER A N 1
ATOM 2044 C CA . SER A 1 266 ? -22.594 26.312 -4.223 1 87.81 266 SER A CA 1
ATOM 2045 C C . SER A 1 266 ? -23.016 25.203 -5.184 1 87.81 266 SER A C 1
ATOM 2047 O O . SER A 1 266 ? -24.172 24.797 -5.203 1 87.81 266 SER A O 1
ATOM 2049 N N . GLU A 1 267 ? -22.062 24.719 -5.887 1 87.38 267 GLU A N 1
ATOM 2050 C CA . GLU A 1 267 ? -22.328 23.688 -6.887 1 87.38 267 GLU A CA 1
ATOM 2051 C C . GLU A 1 267 ? -21.797 22.328 -6.445 1 87.38 267 GLU A C 1
ATOM 2053 O O . GLU A 1 267 ? -22.297 21.281 -6.883 1 87.38 267 GLU A O 1
ATOM 2058 N N . VAL A 1 268 ? -20.859 22.422 -5.645 1 89.25 268 VAL A N 1
ATOM 2059 C CA . VAL A 1 268 ? -20.188 21.203 -5.195 1 89.25 268 VAL A CA 1
ATOM 2060 C C . VAL A 1 268 ? -20.344 21.062 -3.684 1 89.25 268 VAL A C 1
ATOM 2062 O O . VAL A 1 268 ? -20.062 22 -2.932 1 89.25 268 VAL A O 1
ATOM 2065 N N . GLU A 1 269 ? -20.75 19.875 -3.303 1 90.81 269 GLU A N 1
ATOM 2066 C CA . GLU A 1 269 ? -20.828 19.625 -1.866 1 90.81 269 GLU A CA 1
ATOM 2067 C C . GLU A 1 269 ? -19.453 19.719 -1.207 1 90.81 269 GLU A C 1
ATOM 2069 O O . GLU A 1 269 ? -18.469 19.266 -1.765 1 90.81 269 GLU A O 1
ATOM 2074 N N . PRO A 1 270 ? -19.406 20.312 -0.084 1 90.88 270 PRO A N 1
ATOM 2075 C CA . PRO A 1 270 ? -18.125 20.531 0.577 1 90.88 270 PRO A CA 1
ATOM 2076 C C . PRO A 1 270 ? -17.406 19.219 0.913 1 90.88 270 PRO A C 1
ATOM 2078 O O . PRO A 1 270 ? -16.172 19.188 1.006 1 90.88 270 PRO A O 1
ATOM 2081 N N . ASP A 1 271 ? -18.141 18.141 1.063 1 89.62 271 ASP A N 1
ATOM 2082 C CA . ASP A 1 271 ? -17.516 16.875 1.435 1 89.62 271 ASP A CA 1
ATOM 2083 C C . ASP A 1 271 ? -17.312 15.992 0.212 1 89.62 271 ASP A C 1
ATOM 2085 O O . ASP A 1 271 ? -17 14.805 0.345 1 89.62 271 ASP A O 1
ATOM 2089 N N . GLU A 1 272 ? -17.438 16.578 -0.945 1 91.12 272 GLU A N 1
ATOM 2090 C CA . GLU A 1 272 ? -17.219 15.836 -2.178 1 91.12 272 GLU A CA 1
ATOM 2091 C C . GLU A 1 272 ? -15.758 15.406 -2.314 1 91.12 272 GLU A C 1
ATOM 2093 O O . GLU A 1 272 ? -14.844 16.219 -2.131 1 91.12 272 GLU A O 1
ATOM 2098 N N . ILE A 1 273 ? -15.578 14.094 -2.625 1 91.81 273 ILE A N 1
ATOM 2099 C CA . ILE A 1 273 ? -14.195 13.641 -2.688 1 91.81 273 ILE A CA 1
ATOM 2100 C C . ILE A 1 273 ? -13.773 13.477 -4.145 1 91.81 273 ILE A C 1
ATOM 2102 O O . ILE A 1 273 ? -12.578 13.461 -4.453 1 91.81 273 ILE A O 1
ATOM 2106 N N . PHE A 1 274 ? -14.695 13.305 -5.082 1 93.75 274 PHE A N 1
ATOM 2107 C CA . PHE A 1 274 ? -14.375 13.164 -6.5 1 93.75 274 PHE A CA 1
ATOM 2108 C C . PHE A 1 274 ? -14.43 14.523 -7.195 1 93.75 274 PHE A C 1
ATOM 2110 O O . PHE A 1 274 ? -15.297 14.758 -8.031 1 93.75 274 PHE A O 1
ATOM 2117 N N . SER A 1 275 ? -13.414 15.297 -6.941 1 90.88 275 SER A N 1
ATOM 2118 C CA . SER A 1 275 ? -13.352 16.672 -7.438 1 90.88 275 SER A CA 1
ATOM 2119 C C . SER A 1 275 ? -13.289 16.703 -8.961 1 90.88 275 SER A C 1
ATOM 2121 O O . SER A 1 275 ? -13.742 17.672 -9.586 1 90.88 275 SER A O 1
ATOM 2123 N N . GLU A 1 276 ? -12.797 15.617 -9.562 1 89.88 276 GLU A N 1
ATOM 2124 C CA . GLU A 1 276 ? -12.617 15.57 -11.008 1 89.88 276 GLU A CA 1
ATOM 2125 C C . GLU A 1 276 ? -13.969 15.547 -11.727 1 89.88 276 GLU A C 1
ATOM 2127 O O . GLU A 1 276 ? -14.062 15.953 -12.891 1 89.88 276 GLU A O 1
ATOM 2132 N N . ARG A 1 277 ? -15.016 15.117 -11.094 1 90 277 ARG A N 1
ATOM 2133 C CA . ARG A 1 277 ? -16.359 15.109 -11.664 1 90 277 ARG A CA 1
ATOM 2134 C C . ARG A 1 277 ? -16.828 16.531 -12 1 90 277 ARG A C 1
ATOM 2136 O O . ARG A 1 277 ? -17.5 16.75 -13 1 90 277 ARG A O 1
ATOM 2143 N N . TYR A 1 278 ? -16.422 17.422 -11.188 1 88.62 278 TYR A N 1
ATOM 2144 C CA . TYR A 1 278 ? -16.844 18.797 -11.359 1 88.62 278 TYR A CA 1
ATOM 2145 C C . TYR A 1 278 ? -15.844 19.562 -12.227 1 88.62 278 TYR A C 1
ATOM 2147 O O . TYR A 1 278 ? -16.234 20.406 -13.047 1 88.62 278 TYR A O 1
ATOM 2155 N N . ARG A 1 279 ? -14.586 19.203 -12.031 1 89.44 279 ARG A N 1
ATOM 2156 C CA . ARG A 1 279 ? -13.547 19.844 -12.836 1 89.44 279 ARG A CA 1
ATOM 2157 C C . ARG A 1 279 ? -13.758 19.578 -14.32 1 89.44 279 ARG A C 1
ATOM 2159 O O . ARG A 1 279 ? -13.555 20.453 -15.156 1 89.44 279 ARG A O 1
ATOM 2166 N N . SER A 1 280 ? -14.164 18.438 -14.641 1 86.69 280 SER A N 1
ATOM 2167 C CA . SER A 1 280 ? -14.344 18.031 -16.031 1 86.69 280 SER A CA 1
ATOM 2168 C C . SER A 1 280 ? -15.477 18.797 -16.688 1 86.69 280 SER A C 1
ATOM 2170 O O . SER A 1 280 ? -15.508 18.953 -17.906 1 86.69 280 SER A O 1
ATOM 2172 N N . LYS A 1 281 ? -16.328 19.297 -15.898 1 86.12 281 LYS A N 1
ATOM 2173 C CA . LYS A 1 281 ? -17.469 20.062 -16.406 1 86.12 281 LYS A CA 1
ATOM 2174 C C . LYS A 1 281 ? -17.125 21.531 -16.531 1 86.12 281 LYS A C 1
ATOM 2176 O O . LYS A 1 281 ? -17.828 22.281 -17.219 1 86.12 281 LYS A O 1
ATOM 2181 N N . GLU A 1 282 ? -16.047 21.812 -15.781 1 86.31 282 GLU A N 1
ATOM 2182 C CA . GLU A 1 282 ? -15.625 23.219 -15.852 1 86.31 282 GLU A CA 1
ATOM 2183 C C . GLU A 1 282 ? -15.008 23.531 -17.219 1 86.31 282 GLU A C 1
ATOM 2185 O O . GLU A 1 282 ? -14.266 22.719 -17.781 1 86.31 282 GLU A O 1
ATOM 2190 N N . GLU A 1 283 ? -15.453 24.406 -17.938 1 85.75 283 GLU A N 1
ATOM 2191 C CA . GLU A 1 283 ? -14.953 24.797 -19.266 1 85.75 283 GLU A CA 1
ATOM 2192 C C . GLU A 1 283 ? -13.812 25.797 -19.141 1 85.75 283 GLU A C 1
ATOM 2194 O O . GLU A 1 283 ? -13.859 26.875 -19.75 1 85.75 283 GLU A O 1
ATOM 2199 N N . ARG A 1 284 ? -12.828 25.484 -18.312 1 89.38 284 ARG A N 1
ATOM 2200 C CA . ARG A 1 284 ? -11.648 26.328 -18.203 1 89.38 284 ARG A CA 1
ATOM 2201 C C . ARG A 1 284 ? -10.375 25.547 -18.516 1 89.38 284 ARG A C 1
ATOM 2203 O O . ARG A 1 284 ? -10.312 24.344 -18.266 1 89.38 284 ARG A O 1
ATOM 2210 N N . PRO A 1 285 ? -9.43 26.266 -19.078 1 94 285 PRO A N 1
ATOM 2211 C CA . PRO A 1 285 ? -8.141 25.594 -19.281 1 94 285 PRO A CA 1
ATOM 2212 C C . PRO A 1 285 ? -7.426 25.297 -17.969 1 94 285 PRO A C 1
ATOM 2214 O O . PRO A 1 285 ? -7.789 25.828 -16.922 1 94 285 PRO A O 1
ATOM 2217 N N . ASP A 1 286 ? -6.449 24.453 -18.047 1 95.06 286 ASP A N 1
ATOM 2218 C CA . ASP A 1 286 ? -5.633 24.141 -16.875 1 95.06 286 ASP A CA 1
ATOM 2219 C C . ASP A 1 286 ? -4.848 25.375 -16.422 1 95.06 286 ASP A C 1
ATOM 2221 O O . ASP A 1 286 ? -4.344 26.141 -17.25 1 95.06 286 ASP A O 1
ATOM 2225 N N . SER A 1 287 ? -4.891 25.609 -15.109 1 96.75 287 SER A N 1
ATOM 2226 C CA . SER A 1 287 ? -3.973 26.594 -14.555 1 96.75 287 SER A CA 1
ATOM 2227 C C . SER A 1 287 ? -2.521 26.172 -14.734 1 96.75 287 SER A C 1
ATOM 2229 O O . SER A 1 287 ? -2.246 25.016 -15.094 1 96.75 287 SER A O 1
ATOM 2231 N N . PHE A 1 288 ? -1.61 27.141 -14.539 1 97.94 288 PHE A N 1
ATOM 2232 C CA . PHE A 1 288 ? -0.186 26.828 -14.57 1 97.94 288 PHE A CA 1
ATOM 2233 C C . PHE A 1 288 ? 0.126 25.641 -13.656 1 97.94 288 PHE A C 1
ATOM 2235 O O . PHE A 1 288 ? 0.819 24.703 -14.055 1 97.94 288 PHE A O 1
ATOM 2242 N N . ALA A 1 289 ? -0.37 25.688 -12.461 1 98.12 289 ALA A N 1
ATOM 2243 C CA . ALA A 1 289 ? -0.096 24.656 -11.461 1 98.12 289 ALA A CA 1
ATOM 2244 C C . ALA A 1 289 ? -0.612 23.297 -11.922 1 98.12 289 ALA A C 1
ATOM 2246 O O . ALA A 1 289 ? 0.073 22.281 -11.766 1 98.12 289 ALA A O 1
ATOM 2247 N N . GLU A 1 290 ? -1.787 23.266 -12.43 1 97 290 GLU A N 1
ATOM 2248 C CA . GLU A 1 290 ? -2.381 22.016 -12.906 1 97 290 GLU A CA 1
ATOM 2249 C C . GLU A 1 290 ? -1.579 21.422 -14.055 1 97 290 GLU A C 1
ATOM 2251 O O . GLU A 1 290 ? -1.432 20.203 -14.156 1 97 290 GLU A O 1
ATOM 2256 N N . GLN A 1 291 ? -1.096 22.281 -14.922 1 98.06 291 GLN A N 1
ATOM 2257 C CA . GLN A 1 291 ? -0.234 21.828 -16.016 1 98.06 291 GLN A CA 1
ATOM 2258 C C . GLN A 1 291 ? 1.047 21.203 -15.461 1 98.06 291 GLN A C 1
ATOM 2260 O O . GLN A 1 291 ? 1.482 20.156 -15.938 1 98.06 291 GLN A O 1
ATOM 2265 N N . GLN A 1 292 ? 1.618 21.891 -14.5 1 98.62 292 GLN A N 1
ATOM 2266 C CA . GLN A 1 292 ? 2.854 21.406 -13.891 1 98.62 292 GLN A CA 1
ATOM 2267 C C . GLN A 1 292 ? 2.631 20.062 -13.203 1 98.62 292 GLN A C 1
ATOM 2269 O O . GLN A 1 292 ? 3.502 19.188 -13.227 1 98.62 292 GLN A O 1
ATOM 2274 N N . VAL A 1 293 ? 1.496 19.859 -12.594 1 98.38 293 VAL A N 1
ATOM 2275 C CA . VAL A 1 293 ? 1.169 18.609 -11.922 1 98.38 293 VAL A CA 1
ATOM 2276 C C . VAL A 1 293 ? 1.096 17.484 -12.945 1 98.38 293 VAL A C 1
ATOM 2278 O O . VAL A 1 293 ? 1.62 16.391 -12.711 1 98.38 293 VAL A O 1
ATOM 2281 N N . LYS A 1 294 ? 0.445 17.719 -14.039 1 97.19 294 LYS A N 1
ATOM 2282 C CA . LYS A 1 294 ? 0.332 16.719 -15.094 1 97.19 294 LYS A CA 1
ATOM 2283 C C . LYS A 1 294 ? 1.706 16.328 -15.625 1 97.19 294 LYS A C 1
ATOM 2285 O O . LYS A 1 294 ? 1.987 15.141 -15.812 1 97.19 294 LYS A O 1
ATOM 2290 N N . LEU A 1 295 ? 2.514 17.297 -15.828 1 98.38 295 LEU A N 1
ATOM 2291 C CA . LEU A 1 295 ? 3.863 17.047 -16.312 1 98.38 295 LEU A CA 1
ATOM 2292 C C . LEU A 1 295 ? 4.688 16.297 -15.281 1 98.38 295 LEU A C 1
ATOM 2294 O O . LEU A 1 295 ? 5.461 15.398 -15.625 1 98.38 295 LEU A O 1
ATOM 2298 N N . ALA A 1 296 ? 4.555 16.672 -14 1 98.69 296 ALA A N 1
ATOM 2299 C CA . ALA A 1 296 ? 5.262 15.992 -12.914 1 98.69 296 ALA A CA 1
ATOM 2300 C C . ALA A 1 296 ? 4.867 14.523 -12.852 1 98.69 296 ALA A C 1
ATOM 2302 O O . ALA A 1 296 ? 5.73 13.648 -12.75 1 98.69 296 ALA A O 1
ATOM 2303 N N . ARG A 1 297 ? 3.609 14.227 -12.953 1 97.62 297 ARG A N 1
ATOM 2304 C CA . ARG A 1 297 ? 3.102 12.859 -12.883 1 97.62 297 ARG A CA 1
ATOM 2305 C C . ARG A 1 297 ? 3.607 12.031 -14.062 1 97.62 297 ARG A C 1
ATOM 2307 O O . ARG A 1 297 ? 4.09 10.914 -13.875 1 97.62 297 ARG A O 1
ATOM 2314 N N . ASP A 1 298 ? 3.49 12.594 -15.234 1 96.25 298 ASP A N 1
ATOM 2315 C CA . ASP A 1 298 ? 3.871 11.867 -16.438 1 96.25 298 ASP A CA 1
ATOM 2316 C C . ASP A 1 298 ? 5.367 11.562 -16.453 1 96.25 298 ASP A C 1
ATOM 2318 O O . ASP A 1 298 ? 5.773 10.438 -16.766 1 96.25 298 ASP A O 1
ATOM 2322 N N . THR A 1 299 ? 6.133 12.531 -16.125 1 97.56 299 THR A N 1
ATOM 2323 C CA . THR A 1 299 ? 7.582 12.336 -16.141 1 97.56 299 THR A CA 1
ATOM 2324 C C . THR A 1 299 ? 8.008 11.406 -15 1 97.56 299 THR A C 1
ATOM 2326 O O . THR A 1 299 ? 8.93 10.609 -15.156 1 97.56 299 THR A O 1
ATOM 2329 N N . ALA A 1 300 ? 7.367 11.5 -13.844 1 98.19 300 ALA A N 1
ATOM 2330 C CA . ALA A 1 300 ? 7.668 10.609 -12.727 1 98.19 300 ALA A CA 1
ATOM 2331 C C . ALA A 1 300 ? 7.395 9.156 -13.094 1 98.19 300 ALA A C 1
ATOM 2333 O O . ALA A 1 300 ? 8.211 8.273 -12.82 1 98.19 300 ALA A O 1
ATOM 2334 N N . GLN A 1 301 ? 6.289 8.938 -13.695 1 95.56 301 GLN A N 1
ATOM 2335 C CA . GLN A 1 301 ? 5.926 7.578 -14.094 1 95.56 301 GLN A CA 1
ATOM 2336 C C . GLN A 1 301 ? 6.918 7.016 -15.102 1 95.56 301 GLN A C 1
ATOM 2338 O O . GLN A 1 301 ? 7.32 5.855 -15.008 1 95.56 301 GLN A O 1
ATOM 2343 N N . ARG A 1 302 ? 7.23 7.816 -16.031 1 95.06 302 ARG A N 1
ATOM 2344 C CA . ARG A 1 302 ? 8.188 7.387 -17.047 1 95.06 302 ARG A CA 1
ATOM 2345 C C . ARG A 1 302 ? 9.516 6.988 -16.406 1 95.06 302 ARG A C 1
ATOM 2347 O O . ARG A 1 302 ? 10.062 5.922 -16.703 1 95.06 302 ARG A O 1
ATOM 2354 N N . LEU A 1 303 ? 10.055 7.855 -15.562 1 97 303 LEU A N 1
ATOM 2355 C CA . LEU A 1 303 ? 11.336 7.578 -14.906 1 97 303 LEU A CA 1
ATOM 2356 C C . LEU A 1 303 ? 11.219 6.359 -14 1 97 303 LEU A C 1
ATOM 2358 O O . LEU A 1 303 ? 12.172 5.582 -13.875 1 97 303 LEU A O 1
ATOM 2362 N N . GLU A 1 304 ? 10.102 6.199 -13.375 1 96.75 304 GLU A N 1
ATOM 2363 C CA . GLU A 1 304 ? 9.867 5.047 -12.508 1 96.75 304 GLU A CA 1
ATOM 2364 C C . GLU A 1 304 ? 9.969 3.74 -13.289 1 96.75 304 GLU A C 1
ATOM 2366 O O . GLU A 1 304 ? 10.625 2.799 -12.844 1 96.75 304 GLU A O 1
ATOM 2371 N N . PHE A 1 305 ? 9.375 3.664 -14.438 1 94.19 305 PHE A N 1
ATOM 2372 C CA . PHE A 1 305 ? 9.367 2.457 -15.25 1 94.19 305 PHE A CA 1
ATOM 2373 C C . PHE A 1 305 ? 10.75 2.201 -15.852 1 94.19 305 PHE A C 1
ATOM 2375 O O . PHE A 1 305 ? 11.133 1.049 -16.062 1 94.19 305 PHE A O 1
ATOM 2382 N N . LEU A 1 306 ? 11.523 3.268 -16.016 1 94.62 306 LEU A N 1
ATOM 2383 C CA . LEU A 1 306 ? 12.867 3.145 -16.578 1 94.62 306 LEU A CA 1
ATOM 2384 C C . LEU A 1 306 ? 13.875 2.822 -15.484 1 94.62 306 LEU A C 1
ATOM 2386 O O . LEU A 1 306 ? 15.008 2.42 -15.773 1 94.62 306 LEU A O 1
ATOM 2390 N N . GLY A 1 307 ? 13.484 2.986 -14.25 1 95.44 307 GLY A N 1
ATOM 2391 C CA . GLY A 1 307 ? 14.398 2.779 -13.133 1 95.44 307 GLY A CA 1
ATOM 2392 C C . GLY A 1 307 ? 15.438 3.877 -13 1 95.44 307 GLY A C 1
ATOM 2393 O O . GLY A 1 307 ? 16.578 3.615 -12.625 1 95.44 307 GLY A O 1
ATOM 2394 N N . GLN A 1 308 ? 15.023 5.125 -13.359 1 95.94 308 GLN A N 1
ATOM 2395 C CA . GLN A 1 308 ? 15.938 6.262 -13.328 1 95.94 308 GLN A CA 1
ATOM 2396 C C . GLN A 1 308 ? 15.523 7.277 -12.266 1 95.94 308 GLN A C 1
ATOM 2398 O O . GLN A 1 308 ? 14.336 7.559 -12.102 1 95.94 308 GLN A O 1
ATOM 2403 N N . ASP A 1 309 ? 16.5 7.785 -11.484 1 97 309 ASP A N 1
ATOM 2404 C CA . ASP A 1 309 ? 16.297 8.844 -10.5 1 97 309 ASP A CA 1
ATOM 2405 C C . ASP A 1 309 ? 15.148 8.508 -9.555 1 97 309 ASP A C 1
ATOM 2407 O O . ASP A 1 309 ? 14.273 9.344 -9.32 1 97 309 ASP A O 1
ATOM 2411 N N . LEU A 1 310 ? 15.188 7.328 -9.086 1 97.88 310 LEU A N 1
ATOM 2412 C CA . LEU A 1 310 ? 14.039 6.797 -8.352 1 97.88 310 LEU A CA 1
ATOM 2413 C C . LEU A 1 310 ? 13.82 7.566 -7.059 1 97.88 310 LEU A C 1
ATOM 2415 O O . LEU A 1 310 ? 12.68 7.746 -6.621 1 97.88 310 LEU A O 1
ATOM 2419 N N . LEU A 1 311 ? 14.898 8.023 -6.371 1 98.31 311 LEU A N 1
ATOM 2420 C CA . LEU A 1 311 ? 14.719 8.852 -5.18 1 98.31 311 LEU A CA 1
ATOM 2421 C C . LEU A 1 311 ? 13.992 10.141 -5.52 1 98.31 311 LEU A C 1
ATOM 2423 O O . LEU A 1 311 ? 13.094 10.562 -4.785 1 98.31 311 LEU A O 1
ATOM 2427 N N . GLN A 1 312 ? 14.367 10.773 -6.586 1 98.56 312 GLN A N 1
ATOM 2428 C CA . GLN A 1 312 ? 13.742 12.031 -6.984 1 98.56 312 GLN A CA 1
ATOM 2429 C C . GLN A 1 312 ? 12.305 11.82 -7.441 1 98.56 312 GLN A C 1
ATOM 2431 O O . GLN A 1 312 ? 11.453 12.688 -7.262 1 98.56 312 GLN A O 1
ATOM 2436 N N . VAL A 1 313 ? 12.047 10.641 -8.062 1 98.69 313 VAL A N 1
ATOM 2437 C CA . VAL A 1 313 ? 10.672 10.273 -8.383 1 98.69 313 VAL A CA 1
ATOM 2438 C C . VAL A 1 313 ? 9.844 10.219 -7.098 1 98.69 313 VAL A C 1
ATOM 2440 O O . VAL A 1 313 ? 8.719 10.734 -7.055 1 98.69 313 VAL A O 1
ATOM 2443 N N . LEU A 1 314 ? 10.359 9.602 -6.078 1 98.81 314 LEU A N 1
ATOM 2444 C CA . LEU A 1 314 ? 9.688 9.555 -4.785 1 98.81 314 LEU A CA 1
ATOM 2445 C C . LEU A 1 314 ? 9.453 10.961 -4.238 1 98.81 314 LEU A C 1
ATOM 2447 O O . LEU A 1 314 ? 8.352 11.281 -3.789 1 98.81 314 LEU A O 1
ATOM 2451 N N . GLN A 1 315 ? 10.492 11.781 -4.262 1 98.88 315 GLN A N 1
ATOM 2452 C CA . GLN A 1 315 ? 10.398 13.148 -3.766 1 98.88 315 GLN A CA 1
ATOM 2453 C C . GLN A 1 315 ? 9.336 13.938 -4.527 1 98.88 315 GLN A C 1
ATOM 2455 O O . GLN A 1 315 ? 8.578 14.703 -3.934 1 98.88 315 GLN A O 1
ATOM 2460 N N . ALA A 1 316 ? 9.289 13.734 -5.824 1 98.88 316 ALA A N 1
ATOM 2461 C CA . ALA A 1 316 ? 8.258 14.398 -6.625 1 98.88 316 ALA A CA 1
ATOM 2462 C C . ALA A 1 316 ? 6.863 13.984 -6.176 1 98.88 316 ALA A C 1
ATOM 2464 O O . ALA A 1 316 ? 5.965 14.828 -6.066 1 98.88 316 ALA A O 1
ATOM 2465 N N . ASN A 1 317 ? 6.68 12.711 -5.938 1 98.88 317 ASN A N 1
ATOM 2466 C CA . ASN A 1 317 ? 5.383 12.219 -5.488 1 98.88 317 ASN A CA 1
ATOM 2467 C C . ASN A 1 317 ? 5.008 12.789 -4.125 1 98.88 317 ASN A C 1
ATOM 2469 O O . ASN A 1 317 ? 3.834 13.047 -3.855 1 98.88 317 ASN A O 1
ATOM 2473 N N . ILE A 1 318 ? 5.945 12.969 -3.254 1 98.88 318 ILE A N 1
ATOM 2474 C CA . ILE A 1 318 ? 5.707 13.578 -1.952 1 98.88 318 ILE A CA 1
ATOM 2475 C C . ILE A 1 318 ? 5.211 15.016 -2.139 1 98.88 318 ILE A C 1
ATOM 2477 O O . ILE A 1 318 ? 4.234 15.422 -1.507 1 98.88 318 ILE A O 1
ATOM 2481 N N . ILE A 1 319 ? 5.859 15.742 -3.021 1 98.88 319 ILE A N 1
ATOM 2482 C CA . ILE A 1 319 ? 5.469 17.125 -3.285 1 98.88 319 ILE A CA 1
ATOM 2483 C C . ILE A 1 319 ? 4.074 17.156 -3.91 1 98.88 319 ILE A C 1
ATOM 2485 O O . ILE A 1 319 ? 3.254 18.016 -3.564 1 98.88 319 ILE A O 1
ATOM 2489 N N . LEU A 1 320 ? 3.832 16.219 -4.785 1 98.75 320 LEU A N 1
ATOM 2490 C CA . LEU A 1 320 ? 2.506 16.141 -5.391 1 98.75 320 LEU A CA 1
ATOM 2491 C C . LEU A 1 320 ? 1.436 15.93 -4.324 1 98.75 320 LEU A C 1
ATOM 2493 O O . LEU A 1 320 ? 0.334 16.484 -4.426 1 98.75 320 LEU A O 1
ATOM 2497 N N . CYS A 1 321 ? 1.704 15.148 -3.32 1 98.56 321 CYS A N 1
ATOM 2498 C CA . CYS A 1 321 ? 0.768 14.977 -2.215 1 98.56 321 CYS A CA 1
ATOM 2499 C C . CYS A 1 321 ? 0.451 16.312 -1.562 1 98.56 321 CYS A C 1
ATOM 2501 O O . CYS A 1 321 ? -0.707 16.609 -1.249 1 98.56 321 CYS A O 1
ATOM 2503 N N . TRP A 1 322 ? 1.485 17.125 -1.395 1 98.25 322 TRP A N 1
ATOM 2504 C CA . TRP A 1 322 ? 1.279 18.438 -0.77 1 98.25 322 TRP A CA 1
ATOM 2505 C C . TRP A 1 322 ? 0.384 19.312 -1.633 1 98.25 322 TRP A C 1
ATOM 2507 O O . TRP A 1 322 ? -0.452 20.062 -1.112 1 98.25 322 TRP A O 1
ATOM 2517 N N . PHE A 1 323 ? 0.595 19.234 -2.941 1 97.69 323 PHE A N 1
ATOM 2518 C CA . PHE A 1 323 ? -0.292 19.953 -3.848 1 97.69 323 PHE A CA 1
ATOM 2519 C C . PHE A 1 323 ? -1.729 19.469 -3.695 1 97.69 323 PHE A C 1
ATOM 2521 O O . PHE A 1 323 ? -2.656 20.281 -3.607 1 97.69 323 PHE A O 1
ATOM 2528 N N . TYR A 1 324 ? -1.927 18.156 -3.648 1 97.25 324 TYR A N 1
ATOM 2529 C CA . TYR A 1 324 ? -3.264 17.578 -3.578 1 97.25 324 TYR A CA 1
ATOM 2530 C C . TYR A 1 324 ? -3.938 17.922 -2.256 1 97.25 324 TYR A C 1
ATOM 2532 O O . TYR A 1 324 ? -5.148 18.156 -2.211 1 97.25 324 TYR A O 1
ATOM 2540 N N . ILE A 1 325 ? -3.199 17.922 -1.188 1 95.88 325 ILE A N 1
ATOM 2541 C CA . ILE A 1 325 ? -3.734 18.312 0.112 1 95.88 325 ILE A CA 1
ATOM 2542 C C . ILE A 1 325 ? -4.215 19.766 0.054 1 95.88 325 ILE A C 1
ATOM 2544 O O . ILE A 1 325 ? -5.328 20.078 0.487 1 95.88 325 ILE A O 1
ATOM 2548 N N . SER A 1 326 ? -3.395 20.609 -0.521 1 95.38 326 SER A N 1
ATOM 2549 C CA . SER A 1 326 ? -3.678 22.047 -0.551 1 95.38 326 SER A CA 1
ATOM 2550 C C . SER A 1 326 ? -4.922 22.344 -1.382 1 95.38 326 SER A C 1
ATOM 2552 O O . SER A 1 326 ? -5.684 23.25 -1.058 1 95.38 326 SER A O 1
ATOM 2554 N N . HIS A 1 327 ? -5.145 21.562 -2.379 1 94.38 327 HIS A N 1
ATOM 2555 C CA . HIS A 1 327 ? -6.246 21.828 -3.293 1 94.38 327 HIS A CA 1
ATOM 2556 C C . HIS A 1 327 ? -7.398 20.859 -3.076 1 94.38 327 HIS A C 1
ATOM 2558 O O . HIS A 1 327 ? -8.312 20.766 -3.898 1 94.38 327 HIS A O 1
ATOM 2564 N N . SER A 1 328 ? -7.348 20.062 -1.995 1 93.69 328 SER A N 1
ATOM 2565 C CA . SER A 1 328 ? -8.398 19.156 -1.546 1 93.69 328 SER A CA 1
ATOM 2566 C C . SER A 1 328 ? -8.734 18.125 -2.623 1 93.69 328 SER A C 1
ATOM 2568 O O . SER A 1 328 ? -9.906 17.922 -2.938 1 93.69 328 SER A O 1
ATOM 2570 N N . LYS A 1 329 ? -7.715 17.656 -3.307 1 95 329 LYS A N 1
ATOM 2571 C CA . LYS A 1 329 ? -7.867 16.547 -4.242 1 95 329 LYS A CA 1
ATOM 2572 C C . LYS A 1 329 ? -7.684 15.203 -3.543 1 95 329 LYS A C 1
ATOM 2574 O O . LYS A 1 329 ? -6.629 14.57 -3.664 1 95 329 LYS A O 1
ATOM 2579 N N . HIS A 1 330 ? -8.75 14.727 -2.994 1 94.56 330 HIS A N 1
ATOM 2580 C CA . HIS A 1 330 ? -8.695 13.641 -2.02 1 94.56 330 HIS A CA 1
ATOM 2581 C C . HIS A 1 330 ? -8.383 12.305 -2.691 1 94.56 330 HIS A C 1
ATOM 2583 O O . HIS A 1 330 ? -7.641 11.492 -2.145 1 94.56 330 HIS A O 1
ATOM 2589 N N . VAL A 1 331 ? -8.953 12.055 -3.857 1 96.19 331 VAL A N 1
ATOM 2590 C CA . VAL A 1 331 ? -8.734 10.781 -4.535 1 96.19 331 VAL A CA 1
ATOM 2591 C C . VAL A 1 331 ? -7.281 10.672 -4.984 1 96.19 331 VAL A C 1
ATOM 2593 O O . VAL A 1 331 ? -6.621 9.656 -4.742 1 96.19 331 VAL A O 1
ATOM 2596 N N . GLU A 1 332 ? -6.781 11.727 -5.605 1 96.31 332 GLU A N 1
ATOM 2597 C CA . GLU A 1 332 ? -5.387 11.75 -6.043 1 96.31 332 GLU A CA 1
ATOM 2598 C C . GLU A 1 332 ? -4.434 11.617 -4.855 1 96.31 332 GLU A C 1
ATOM 2600 O O . GLU A 1 332 ? -3.428 10.906 -4.941 1 96.31 332 GLU A O 1
ATOM 2605 N N . LEU A 1 333 ? -4.809 12.312 -3.783 1 97.12 333 LEU A N 1
ATOM 2606 C CA . LEU A 1 333 ? -3.984 12.242 -2.582 1 97.12 333 LEU A CA 1
ATOM 2607 C C . LEU A 1 333 ? -3.941 10.812 -2.037 1 97.12 333 LEU A C 1
ATOM 2609 O O . LEU A 1 333 ? -2.871 10.312 -1.69 1 97.12 333 LEU A O 1
ATOM 2613 N N . PHE A 1 334 ? -5.078 10.148 -1.948 1 97.12 334 PHE A N 1
ATOM 2614 C CA . PHE A 1 334 ? -5.195 8.789 -1.424 1 97.12 334 PHE A CA 1
ATOM 2615 C C . PHE A 1 334 ? -4.301 7.832 -2.201 1 97.12 334 PHE A C 1
ATOM 2617 O O . PHE A 1 334 ? -3.568 7.039 -1.607 1 97.12 334 PHE A O 1
ATOM 2624 N N . ILE A 1 335 ? -4.293 7.961 -3.457 1 96.69 335 ILE A N 1
ATOM 2625 C CA . ILE A 1 335 ? -3.57 7.055 -4.344 1 96.69 335 ILE A CA 1
ATOM 2626 C C . ILE A 1 335 ? -2.084 7.402 -4.336 1 96.69 335 ILE A C 1
ATOM 2628 O O . ILE A 1 335 ? -1.233 6.52 -4.207 1 96.69 335 ILE A O 1
ATOM 2632 N N . THR A 1 336 ? -1.756 8.672 -4.434 1 97.94 336 THR A N 1
ATOM 2633 C CA . THR A 1 336 ? -0.367 9.102 -4.562 1 97.94 336 THR A CA 1
ATOM 2634 C C . THR A 1 336 ? 0.385 8.891 -3.248 1 97.94 336 THR A C 1
ATOM 2636 O O . THR A 1 336 ? 1.571 8.555 -3.254 1 97.94 336 THR A O 1
ATOM 2639 N N . ALA A 1 337 ? -0.272 9.141 -2.143 1 98.38 337 ALA A N 1
ATOM 2640 C CA . ALA A 1 337 ? 0.367 8.906 -0.853 1 98.38 337 ALA A CA 1
ATOM 2641 C C . ALA A 1 337 ? 0.726 7.43 -0.683 1 98.38 337 ALA A C 1
ATOM 2643 O O . ALA A 1 337 ? 1.828 7.102 -0.239 1 98.38 337 ALA A O 1
ATOM 2644 N N . ALA A 1 338 ? -0.188 6.582 -1.043 1 98.06 338 ALA A N 1
ATOM 2645 C CA . ALA A 1 338 ? 0.083 5.148 -0.982 1 98.06 338 ALA A CA 1
ATOM 2646 C C . ALA A 1 338 ? 1.201 4.758 -1.945 1 98.06 338 ALA A C 1
ATOM 2648 O O . ALA A 1 338 ? 2.053 3.928 -1.616 1 98.06 338 ALA A O 1
ATOM 2649 N N . HIS A 1 339 ? 1.151 5.332 -3.102 1 98 339 HIS A N 1
ATOM 2650 C CA . HIS A 1 339 ? 2.176 5.059 -4.105 1 98 339 HIS A CA 1
ATOM 2651 C C . HIS A 1 339 ? 3.557 5.477 -3.607 1 98 339 HIS A C 1
ATOM 2653 O O . HIS A 1 339 ? 4.547 4.785 -3.863 1 98 339 HIS A O 1
ATOM 2659 N N . SER A 1 340 ? 3.633 6.59 -2.932 1 98.5 340 SER A N 1
ATOM 2660 C CA . SER A 1 340 ? 4.898 7.059 -2.381 1 98.5 340 SER A CA 1
ATOM 2661 C C . SER A 1 340 ? 5.488 6.047 -1.403 1 98.5 340 SER A C 1
ATOM 2663 O O . SER A 1 340 ? 6.676 5.73 -1.472 1 98.5 340 SER A O 1
ATOM 2665 N N . LEU A 1 341 ? 4.68 5.523 -0.555 1 98.31 341 LEU A N 1
ATOM 2666 C CA . LEU A 1 341 ? 5.16 4.539 0.409 1 98.31 341 LEU A CA 1
ATOM 2667 C C . LEU A 1 341 ? 5.52 3.23 -0.284 1 98.31 341 LEU A C 1
ATOM 2669 O O . LEU A 1 341 ? 6.488 2.568 0.095 1 98.31 341 LEU A O 1
ATOM 2673 N N . ARG A 1 342 ? 4.723 2.895 -1.29 1 98.12 342 ARG A N 1
ATOM 2674 C CA . ARG A 1 342 ? 5.012 1.673 -2.035 1 98.12 342 ARG A CA 1
ATOM 2675 C C . ARG A 1 342 ? 6.359 1.768 -2.74 1 98.12 342 ARG A C 1
ATOM 2677 O O . ARG A 1 342 ? 7.121 0.797 -2.775 1 98.12 342 ARG A O 1
ATOM 2684 N N . LEU A 1 343 ? 6.656 2.918 -3.254 1 97.81 343 LEU A N 1
ATOM 2685 C CA . LEU A 1 343 ? 7.926 3.158 -3.936 1 97.81 343 LEU A CA 1
ATOM 2686 C C . LEU A 1 343 ? 9.086 3.139 -2.947 1 97.81 343 LEU A C 1
ATOM 2688 O O . LEU A 1 343 ? 10.203 2.748 -3.301 1 97.81 343 LEU A O 1
ATOM 2692 N N . ALA A 1 344 ? 8.859 3.518 -1.741 1 98.25 344 ALA A N 1
ATOM 2693 C CA . ALA A 1 344 ? 9.914 3.59 -0.729 1 98.25 344 ALA A CA 1
ATOM 2694 C C . ALA A 1 344 ? 10.414 2.197 -0.359 1 98.25 344 ALA A C 1
ATOM 2696 O O . ALA A 1 344 ? 11.547 2.041 0.107 1 98.25 344 ALA A O 1
ATOM 2697 N N . VAL A 1 345 ? 9.664 1.161 -0.598 1 97.38 345 VAL A N 1
ATOM 2698 C CA . VAL A 1 345 ? 9.961 -0.189 -0.13 1 97.38 345 VAL A CA 1
ATOM 2699 C C . VAL A 1 345 ? 11.102 -0.781 -0.949 1 97.38 345 VAL A C 1
ATOM 2701 O O . VAL A 1 345 ? 12.148 -1.135 -0.4 1 97.38 345 VAL A O 1
ATOM 2704 N N . PRO A 1 346 ? 11.016 -0.804 -2.312 1 96.5 346 PRO A N 1
ATOM 2705 C CA . PRO A 1 346 ? 12.156 -1.34 -3.066 1 96.5 346 PRO A CA 1
ATOM 2706 C C . PRO A 1 346 ? 13.391 -0.448 -2.984 1 96.5 346 PRO A C 1
ATOM 2708 O O . PRO A 1 346 ? 14.5 -0.899 -3.27 1 96.5 346 PRO A O 1
ATOM 2711 N N . LEU A 1 347 ? 13.117 0.822 -2.613 1 97.38 347 LEU A N 1
ATOM 2712 C CA . LEU A 1 347 ? 14.242 1.725 -2.434 1 97.38 347 LEU A CA 1
ATOM 2713 C C . LEU A 1 347 ? 14.93 1.477 -1.094 1 97.38 347 LEU A C 1
ATOM 2715 O O . LEU A 1 347 ? 15.977 2.068 -0.806 1 97.38 347 LEU A O 1
ATOM 2719 N N . GLY A 1 348 ? 14.391 0.609 -0.277 1 96.56 348 GLY A N 1
ATOM 2720 C CA . GLY A 1 348 ? 14.969 0.226 1.001 1 96.56 348 GLY A CA 1
ATOM 2721 C C . GLY A 1 348 ? 14.875 1.32 2.047 1 96.56 348 GLY A C 1
ATOM 2722 O O . GLY A 1 348 ? 15.742 1.422 2.92 1 96.56 348 GLY A O 1
ATOM 2723 N N . LEU A 1 349 ? 13.859 2.162 1.935 1 98.12 349 LEU A N 1
ATOM 2724 C CA . LEU A 1 349 ? 13.836 3.338 2.797 1 98.12 349 LEU A CA 1
ATOM 2725 C C . LEU A 1 349 ? 13.008 3.076 4.051 1 98.12 349 LEU A C 1
ATOM 2727 O O . LEU A 1 349 ? 13.109 3.812 5.031 1 98.12 349 LEU A O 1
ATOM 2731 N N . ASN A 1 350 ? 12.141 2.076 4.051 1 97.5 350 ASN A N 1
ATOM 2732 C CA . ASN A 1 350 ? 11.297 1.766 5.203 1 97.5 350 ASN A CA 1
ATOM 2733 C C . ASN A 1 350 ? 12.07 0.978 6.258 1 97.5 350 ASN A C 1
ATOM 2735 O O . ASN A 1 350 ? 11.625 0.87 7.402 1 97.5 350 ASN A O 1
ATOM 2739 N N . MET A 1 351 ? 13.18 0.49 5.859 1 94.06 351 MET A N 1
ATOM 2740 C CA . MET A 1 351 ? 13.953 -0.343 6.777 1 94.06 351 MET A CA 1
ATOM 2741 C C . MET A 1 351 ? 15.438 -0.04 6.668 1 94.06 351 MET A C 1
ATOM 2743 O O . MET A 1 351 ? 15.906 0.421 5.625 1 94.06 351 MET A O 1
ATOM 2747 N N . CYS A 1 352 ? 16.125 -0.281 7.746 1 91.69 352 CYS A N 1
ATOM 2748 C CA . CYS A 1 352 ? 17.562 -0.089 7.836 1 91.69 352 CYS A CA 1
ATOM 2749 C C . CYS A 1 352 ? 18.234 -1.296 8.477 1 91.69 352 CYS A C 1
ATOM 2751 O O . CYS A 1 352 ? 17.688 -1.9 9.398 1 91.69 352 CYS A O 1
ATOM 2753 N N . PRO A 1 353 ? 19.391 -1.711 7.883 1 87.81 353 PRO A N 1
ATOM 2754 C CA . PRO A 1 353 ? 20.141 -2.746 8.609 1 87.81 353 PRO A CA 1
ATOM 2755 C C . PRO A 1 353 ? 20.25 -2.453 10.102 1 87.81 353 PRO A C 1
ATOM 2757 O O . PRO A 1 353 ? 20.359 -1.291 10.5 1 87.81 353 PRO A O 1
ATOM 2760 N N . PRO A 1 354 ? 20.172 -3.461 10.867 1 89.69 354 PRO A N 1
ATOM 2761 C CA . PRO A 1 354 ? 20.25 -4.895 10.562 1 89.69 354 PRO A CA 1
ATOM 2762 C C . PRO A 1 354 ? 18.875 -5.547 10.484 1 89.69 354 PRO A C 1
ATOM 2764 O O . PRO A 1 354 ? 18.75 -6.758 10.688 1 89.69 354 PRO A O 1
ATOM 2767 N N . PHE A 1 355 ? 17.891 -4.801 10.211 1 91.94 355 PHE A N 1
ATOM 2768 C CA . PHE A 1 355 ? 16.531 -5.324 10.375 1 91.94 355 PHE A CA 1
ATOM 2769 C C . PHE A 1 355 ? 15.977 -5.801 9.039 1 91.94 355 PHE A C 1
ATOM 2771 O O . PHE A 1 355 ? 14.766 -5.922 8.875 1 91.94 355 PHE A O 1
ATOM 2778 N N . ASN A 1 356 ? 16.812 -6.086 8.125 1 90 356 ASN A N 1
ATOM 2779 C CA . ASN A 1 356 ? 16.359 -6.629 6.844 1 90 356 ASN A CA 1
ATOM 2780 C C . ASN A 1 356 ? 15.797 -8.039 7 1 90 356 ASN A C 1
ATOM 2782 O O . ASN A 1 356 ? 16.094 -8.734 7.973 1 90 356 ASN A O 1
ATOM 2786 N N . SER A 1 357 ? 15 -8.43 6.055 1 91 357 SER A N 1
ATOM 2787 C CA . SER A 1 357 ? 14.398 -9.758 6.031 1 91 357 SER A CA 1
ATOM 2788 C C . SER A 1 357 ? 15.461 -10.844 6.117 1 91 357 SER A C 1
ATOM 2790 O O . SER A 1 357 ? 16.547 -10.703 5.551 1 91 357 SER A O 1
ATOM 2792 N N . ILE A 1 358 ? 15.148 -11.992 6.723 1 90.38 358 ILE A N 1
ATOM 2793 C CA . ILE A 1 358 ? 16.078 -13.109 6.801 1 90.38 358 ILE A CA 1
ATOM 2794 C C . ILE A 1 358 ? 15.93 -14 5.57 1 90.38 358 ILE A C 1
ATOM 2796 O O . ILE A 1 358 ? 16.719 -14.914 5.355 1 90.38 358 ILE A O 1
ATOM 2800 N N . THR A 1 359 ? 14.969 -13.664 4.711 1 89.88 359 THR A N 1
ATOM 2801 C CA . THR A 1 359 ? 14.711 -14.461 3.518 1 89.88 359 THR A CA 1
ATOM 2802 C C . THR A 1 359 ? 15.906 -14.43 2.576 1 89.88 359 THR A C 1
ATOM 2804 O O . THR A 1 359 ? 16.547 -13.383 2.408 1 89.88 359 THR A O 1
ATOM 2807 N N . VAL A 1 360 ? 16.125 -15.586 1.986 1 81.38 360 VAL A N 1
ATOM 2808 C CA . VAL A 1 360 ? 17.125 -15.648 0.921 1 81.38 360 VAL A CA 1
ATOM 2809 C C . VAL A 1 360 ? 16.531 -15.086 -0.371 1 81.38 360 VAL A C 1
ATOM 2811 O O . VAL A 1 360 ? 15.555 -15.625 -0.902 1 81.38 360 VAL A O 1
ATOM 2814 N N . SER A 1 361 ? 17.047 -13.922 -0.686 1 74.12 361 SER A N 1
ATOM 2815 C CA . SER A 1 361 ? 16.5 -13.297 -1.887 1 74.12 361 SER A CA 1
ATOM 2816 C C . SER A 1 361 ? 17.594 -13.047 -2.92 1 74.12 361 SER A C 1
ATOM 2818 O O . SER A 1 361 ? 18.766 -12.898 -2.57 1 74.12 361 SER A O 1
ATOM 2820 N N . GLN A 1 362 ? 17.062 -13.141 -4.105 1 68.62 362 GLN A N 1
ATOM 2821 C CA . GLN A 1 362 ? 17.969 -12.867 -5.219 1 68.62 362 GLN A CA 1
ATOM 2822 C C . GLN A 1 362 ? 18.312 -11.383 -5.285 1 68.62 362 GLN A C 1
ATOM 2824 O O . GLN A 1 362 ? 19.375 -11.016 -5.793 1 68.62 362 GLN A O 1
ATOM 2829 N N . ARG A 1 363 ? 17.422 -10.664 -4.656 1 76 363 ARG A N 1
ATOM 2830 C CA . ARG A 1 363 ? 17.625 -9.219 -4.746 1 76 363 ARG A CA 1
ATOM 2831 C C . ARG A 1 363 ? 17.906 -8.625 -3.369 1 76 363 ARG A C 1
ATOM 2833 O O . ARG A 1 363 ? 17.422 -9.125 -2.357 1 76 363 ARG A O 1
ATOM 2840 N N . PRO A 1 364 ? 18.688 -7.531 -3.527 1 78.38 364 PRO A N 1
ATOM 2841 C CA . PRO A 1 364 ? 18.938 -6.848 -2.256 1 78.38 364 PRO A CA 1
ATOM 2842 C C . PRO A 1 364 ? 17.703 -6.121 -1.725 1 78.38 364 PRO A C 1
ATOM 2844 O O . PRO A 1 364 ? 16.734 -5.926 -2.459 1 78.38 364 PRO A O 1
ATOM 2847 N N . ALA A 1 365 ? 17.797 -5.773 -0.524 1 82.31 365 ALA A N 1
ATOM 2848 C CA . ALA A 1 365 ? 16.719 -5.051 0.134 1 82.31 365 ALA A CA 1
ATOM 2849 C C . ALA A 1 365 ? 16.484 -3.697 -0.531 1 82.31 365 ALA A C 1
ATOM 2851 O O . ALA A 1 365 ? 15.344 -3.217 -0.584 1 82.31 365 ALA A O 1
ATOM 2852 N N . SER A 1 366 ? 17.547 -3.1 -1.004 1 91.56 366 SER A N 1
ATOM 2853 C CA . SER A 1 366 ? 17.453 -1.816 -1.69 1 91.56 366 SER A CA 1
ATOM 2854 C C . SER A 1 366 ? 18 -1.904 -3.107 1 91.56 366 SER A C 1
ATOM 2856 O O . SER A 1 366 ? 19.078 -2.469 -3.326 1 91.56 366 SER A O 1
ATOM 2858 N N . ILE A 1 367 ? 17.234 -1.31 -4.027 1 93.06 367 ILE A N 1
ATOM 2859 C CA . ILE A 1 367 ? 17.719 -1.316 -5.406 1 93.06 367 ILE A CA 1
ATOM 2860 C C . ILE A 1 367 ? 18.5 -0.04 -5.688 1 93.06 367 ILE A C 1
ATOM 2862 O O . ILE A 1 367 ? 19.078 0.115 -6.766 1 93.06 367 ILE A O 1
ATOM 2866 N N . LEU A 1 368 ? 18.516 0.859 -4.688 1 94.62 368 LEU A N 1
ATOM 2867 C CA . LEU A 1 368 ? 19.359 2.041 -4.801 1 94.62 368 LEU A CA 1
ATOM 2868 C C . LEU A 1 368 ? 20.812 1.697 -4.512 1 94.62 368 LEU A C 1
ATOM 2870 O O . LEU A 1 368 ? 21.109 0.906 -3.611 1 94.62 368 LEU A O 1
ATOM 2874 N N . PRO A 1 369 ? 21.672 2.301 -5.262 1 93.31 369 PRO A N 1
ATOM 2875 C CA . PRO A 1 369 ? 23.062 2.215 -4.82 1 93.31 369 PRO A CA 1
ATOM 2876 C C . PRO A 1 369 ? 23.312 2.902 -3.48 1 93.31 369 PRO A C 1
ATOM 2878 O O . PRO A 1 369 ? 22.484 3.717 -3.045 1 93.31 369 PRO A O 1
ATOM 2881 N N . PRO A 1 370 ? 24.312 2.555 -2.781 1 93.5 370 PRO A N 1
ATOM 2882 C CA . PRO A 1 370 ? 24.594 3.232 -1.514 1 93.5 370 PRO A CA 1
ATOM 2883 C C . PRO A 1 370 ? 24.672 4.75 -1.658 1 93.5 370 PRO A C 1
ATOM 2885 O O . PRO A 1 370 ? 25.094 5.258 -2.703 1 93.5 370 PRO A O 1
ATOM 2888 N N . ALA A 1 371 ? 24.25 5.391 -0.674 1 95.69 371 ALA A N 1
ATOM 2889 C CA . ALA A 1 371 ? 24.312 6.848 -0.696 1 95.69 371 ALA A CA 1
ATOM 2890 C C . ALA A 1 371 ? 25.75 7.336 -0.857 1 95.69 371 ALA A C 1
ATOM 2892 O O . ALA A 1 371 ? 26.672 6.77 -0.268 1 95.69 371 ALA A O 1
ATOM 2893 N N . ARG A 1 372 ? 25.938 8.406 -1.529 1 93.62 372 ARG A N 1
ATOM 2894 C CA . ARG A 1 372 ? 27.266 8.922 -1.835 1 93.62 372 ARG A CA 1
ATOM 2895 C C . ARG A 1 372 ? 27.766 9.82 -0.709 1 93.62 372 ARG A C 1
ATOM 2897 O O . ARG A 1 372 ? 28.984 9.977 -0.538 1 93.62 372 ARG A O 1
ATOM 2904 N N . THR A 1 373 ? 26.844 10.469 -0.029 1 95.62 373 THR A N 1
ATOM 2905 C CA . THR A 1 373 ? 27.188 11.383 1.059 1 95.62 373 THR A CA 1
ATOM 2906 C C . THR A 1 373 ? 26.266 11.172 2.254 1 95.62 373 THR A C 1
ATOM 2908 O O . THR A 1 373 ? 25.203 10.539 2.127 1 95.62 373 THR A O 1
ATOM 2911 N N . VAL A 1 374 ? 26.672 11.711 3.395 1 96.12 374 VAL A N 1
ATOM 2912 C CA . VAL A 1 374 ? 25.859 11.672 4.609 1 96.12 374 VAL A CA 1
ATOM 2913 C C . VAL A 1 374 ? 24.562 12.453 4.391 1 96.12 374 VAL A C 1
ATOM 2915 O O . VAL A 1 374 ? 23.5 12.047 4.863 1 96.12 374 VAL A O 1
ATOM 2918 N N . VAL A 1 375 ? 24.656 13.492 3.668 1 97.62 375 VAL A N 1
ATOM 2919 C CA . VAL A 1 375 ? 23.516 14.344 3.385 1 97.62 375 VAL A CA 1
ATOM 2920 C C . VAL A 1 375 ? 22.484 13.57 2.549 1 97.62 375 VAL A C 1
ATOM 2922 O O . VAL A 1 375 ? 21.281 13.625 2.818 1 97.62 375 VAL A O 1
ATOM 2925 N N . GLU A 1 376 ? 22.953 12.891 1.572 1 97.38 376 GLU A N 1
ATOM 2926 C CA . GLU A 1 376 ? 22.047 12.102 0.738 1 97.38 376 GLU A CA 1
ATOM 2927 C C . GLU A 1 376 ? 21.359 11.008 1.547 1 97.38 376 GLU A C 1
ATOM 2929 O O . GLU A 1 376 ? 20.172 10.742 1.365 1 97.38 376 GLU A O 1
ATOM 2934 N N . ASP A 1 377 ? 22.156 10.359 2.352 1 97.38 377 ASP A N 1
ATOM 2935 C CA . ASP A 1 377 ? 21.594 9.297 3.186 1 97.38 377 ASP A CA 1
ATOM 2936 C C . ASP A 1 377 ? 20.469 9.828 4.07 1 97.38 377 ASP A C 1
ATOM 2938 O O . ASP A 1 377 ? 19.422 9.195 4.203 1 97.38 377 ASP A O 1
ATOM 2942 N N . GLU A 1 378 ? 20.719 10.992 4.664 1 98.19 378 GLU A N 1
ATOM 2943 C CA . GLU A 1 378 ? 19.688 11.586 5.516 1 98.19 378 GLU A CA 1
ATOM 2944 C C . GLU A 1 378 ? 18.516 12.078 4.688 1 98.19 378 GLU A C 1
ATOM 2946 O O . GLU A 1 378 ? 17.359 12.008 5.133 1 98.19 378 GLU A O 1
ATOM 2951 N N . MET A 1 379 ? 18.812 12.586 3.521 1 98.44 379 MET A N 1
ATOM 2952 C CA . MET A 1 379 ? 17.75 13.023 2.623 1 98.44 379 MET A CA 1
ATOM 2953 C C . MET A 1 379 ? 16.812 11.867 2.281 1 98.44 379 MET A C 1
ATOM 2955 O O . MET A 1 379 ? 15.594 12.047 2.203 1 98.44 379 MET A O 1
ATOM 2959 N N . ARG A 1 380 ? 17.359 10.68 2.059 1 98.38 380 ARG A N 1
ATOM 2960 C CA . ARG A 1 380 ? 16.578 9.469 1.818 1 98.38 380 ARG A CA 1
ATOM 2961 C C . ARG A 1 380 ? 15.672 9.164 3.004 1 98.38 380 ARG A C 1
ATOM 2963 O O . ARG A 1 380 ? 14.484 8.891 2.826 1 98.38 380 ARG A O 1
ATOM 2970 N N . ARG A 1 381 ? 16.234 9.258 4.172 1 98.31 381 ARG A N 1
ATOM 2971 C CA . ARG A 1 381 ? 15.484 8.992 5.395 1 98.31 381 ARG A CA 1
ATOM 2972 C C . ARG A 1 381 ? 14.375 10.016 5.598 1 98.31 381 ARG A C 1
ATOM 2974 O O . ARG A 1 381 ? 13.25 9.664 5.949 1 98.31 381 ARG A O 1
ATOM 2981 N N . ASN A 1 382 ? 14.695 11.25 5.367 1 98.81 382 ASN A N 1
ATOM 2982 C CA . ASN A 1 382 ? 13.703 12.312 5.477 1 98.81 382 ASN A CA 1
ATOM 2983 C C . ASN A 1 382 ? 12.562 12.125 4.477 1 98.81 382 ASN A C 1
ATOM 2985 O O . ASN A 1 382 ? 11.398 12.367 4.801 1 98.81 382 ASN A O 1
ATOM 2989 N N . ALA A 1 383 ? 12.922 11.727 3.281 1 98.88 383 ALA A N 1
ATOM 2990 C CA . ALA A 1 383 ? 11.898 11.492 2.264 1 98.88 383 ALA A CA 1
ATOM 2991 C C . ALA A 1 383 ? 10.922 10.414 2.715 1 98.88 383 ALA A C 1
ATOM 2993 O O . ALA A 1 383 ? 9.703 10.57 2.57 1 98.88 383 ALA A O 1
ATOM 2994 N N . PHE A 1 384 ? 11.461 9.336 3.336 1 98.75 384 PHE A N 1
ATOM 2995 C CA . PHE A 1 384 ? 10.586 8.281 3.84 1 98.75 384 PHE A CA 1
ATOM 2996 C C . PHE A 1 384 ? 9.625 8.836 4.891 1 98.75 384 PHE A C 1
ATOM 2998 O O . PHE A 1 384 ? 8.422 8.586 4.832 1 98.75 384 PHE A O 1
ATOM 3005 N N . TRP A 1 385 ? 10.102 9.531 5.801 1 98.94 385 TRP A N 1
ATOM 3006 C CA . TRP A 1 385 ? 9.289 9.977 6.93 1 98.94 385 TRP A CA 1
ATOM 3007 C C . TRP A 1 385 ? 8.25 11 6.492 1 98.94 385 TRP A C 1
ATOM 3009 O O . TRP A 1 385 ? 7.148 11.047 7.035 1 98.94 385 TRP A O 1
ATOM 3019 N N . LEU A 1 386 ? 8.648 11.812 5.508 1 98.88 386 LEU A N 1
ATOM 3020 C CA . LEU A 1 386 ? 7.664 12.766 4.996 1 98.88 386 LEU A CA 1
ATOM 3021 C C . LEU A 1 386 ? 6.57 12.047 4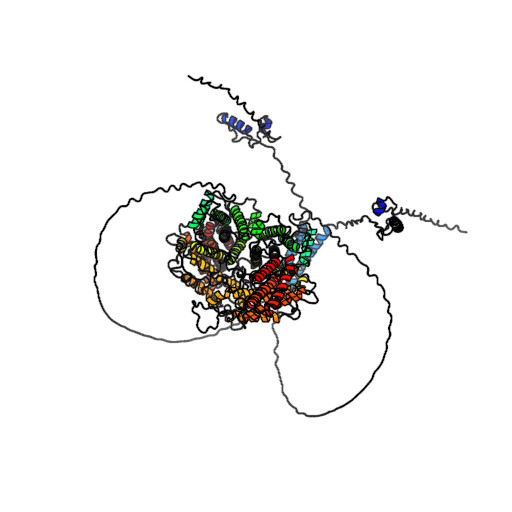.211 1 98.88 386 LEU A C 1
ATOM 3023 O O . LEU A 1 386 ? 5.402 12.438 4.277 1 98.88 386 LEU A O 1
ATOM 3027 N N . ALA A 1 387 ? 6.918 11 3.451 1 98.88 387 ALA A N 1
ATOM 3028 C CA . ALA A 1 387 ? 5.914 10.156 2.805 1 98.88 387 ALA A CA 1
ATOM 3029 C C . ALA A 1 387 ? 5.012 9.492 3.838 1 98.88 387 ALA A C 1
ATOM 3031 O O . ALA A 1 387 ? 3.791 9.438 3.668 1 98.88 387 ALA A O 1
ATOM 3032 N N . TYR A 1 388 ? 5.668 9 4.898 1 98.69 388 TYR A N 1
ATOM 3033 C CA . TYR A 1 388 ? 4.957 8.367 6.004 1 98.69 388 TYR A CA 1
ATOM 3034 C C . TYR A 1 388 ? 3.961 9.336 6.633 1 98.69 388 TYR A C 1
ATOM 3036 O O . TYR A 1 388 ? 2.797 8.992 6.844 1 98.69 388 TYR A O 1
ATOM 3044 N N . ALA A 1 389 ? 4.387 10.523 6.914 1 98.69 389 ALA A N 1
ATOM 3045 C CA . ALA A 1 389 ? 3.547 11.531 7.566 1 98.69 389 ALA A CA 1
ATOM 3046 C C . ALA A 1 389 ? 2.346 11.891 6.695 1 98.69 389 ALA A C 1
ATOM 3048 O O . ALA A 1 389 ? 1.22 11.984 7.191 1 98.69 389 ALA A O 1
ATOM 3049 N N . ASN A 1 390 ? 2.6 12.055 5.383 1 98.06 390 ASN A N 1
ATOM 3050 C CA . ASN A 1 390 ? 1.507 12.359 4.465 1 98.06 390 ASN A CA 1
ATOM 3051 C C . ASN A 1 390 ? 0.415 11.297 4.512 1 98.06 390 ASN A C 1
ATOM 3053 O O . ASN A 1 390 ? -0.77 11.617 4.605 1 98.06 390 ASN A O 1
ATOM 3057 N N . GLU A 1 391 ? 0.813 10.102 4.496 1 98.12 391 GLU A N 1
ATOM 3058 C CA . GLU A 1 391 ? -0.138 8.992 4.438 1 98.12 391 GLU A CA 1
ATOM 3059 C C . GLU A 1 391 ? -0.88 8.828 5.758 1 98.12 391 GLU A C 1
ATOM 3061 O O . GLU A 1 391 ? -2.096 8.617 5.773 1 98.12 391 GLU A O 1
ATOM 3066 N N . ARG A 1 392 ? -0.175 8.953 6.859 1 97.94 392 ARG A N 1
ATOM 3067 C CA . ARG A 1 392 ? -0.806 8.742 8.164 1 97.94 392 ARG A CA 1
ATOM 3068 C C . ARG A 1 392 ? -1.765 9.883 8.492 1 97.94 392 ARG A C 1
ATOM 3070 O O . ARG A 1 392 ? -2.857 9.648 9.016 1 97.94 392 ARG A O 1
ATOM 3077 N N . GLN A 1 393 ? -1.329 11.047 8.219 1 97.06 393 GLN A N 1
ATOM 3078 C CA . GLN A 1 393 ? -2.162 12.211 8.516 1 97.06 393 GLN A CA 1
ATOM 3079 C C . GLN A 1 393 ? -3.418 12.227 7.648 1 97.06 393 GLN A C 1
ATOM 3081 O O . GLN A 1 393 ? -4.523 12.445 8.148 1 97.06 393 GLN A O 1
ATOM 3086 N N . HIS A 1 394 ? -3.232 11.883 6.406 1 94.31 394 HIS A N 1
ATOM 3087 C CA . HIS A 1 394 ? -4.414 11.758 5.559 1 94.31 394 HIS A CA 1
ATOM 3088 C C . HIS A 1 394 ? -5.277 10.578 5.992 1 94.31 394 HIS A C 1
ATOM 3090 O O . HIS A 1 394 ? -6.508 10.656 5.949 1 94.31 394 HIS A O 1
ATOM 3096 N N . GLY A 1 395 ? -4.629 9.523 6.34 1 93.75 395 GLY A N 1
ATOM 3097 C CA . GLY A 1 395 ? -5.328 8.312 6.73 1 93.75 395 GLY A CA 1
ATOM 3098 C C . GLY A 1 395 ? -6.203 8.492 7.953 1 93.75 395 GLY A C 1
ATOM 3099 O O . GLY A 1 395 ? -7.227 7.824 8.102 1 93.75 395 GLY A O 1
ATOM 3100 N N . CYS A 1 396 ? -5.914 9.367 8.797 1 92.69 396 CYS A N 1
ATOM 3101 C CA . CYS A 1 396 ? -6.652 9.531 10.047 1 92.69 396 CYS A CA 1
ATOM 3102 C C . CYS A 1 396 ? -7.941 10.312 9.82 1 92.69 396 CYS A C 1
ATOM 3104 O O . CYS A 1 396 ? -8.805 10.367 10.703 1 92.69 396 CYS A O 1
ATOM 3106 N N . THR A 1 397 ? -8.078 10.852 8.609 1 91.12 397 THR A N 1
ATOM 3107 C CA . THR A 1 397 ? -9.273 11.625 8.297 1 91.12 397 THR A CA 1
ATOM 3108 C C . THR A 1 397 ? -10.406 10.703 7.855 1 91.12 397 THR A C 1
ATOM 3110 O O . THR A 1 397 ? -11.523 11.164 7.613 1 91.12 397 THR A O 1
ATOM 3113 N N . ASN A 1 398 ? -10.109 9.445 7.742 1 89.25 398 ASN A N 1
ATOM 3114 C CA . ASN A 1 398 ? -11.109 8.477 7.293 1 89.25 398 ASN A CA 1
ATOM 3115 C C . ASN A 1 398 ? -10.969 7.148 8.023 1 89.25 398 ASN A C 1
ATOM 3117 O O . ASN A 1 398 ? -10.078 6.9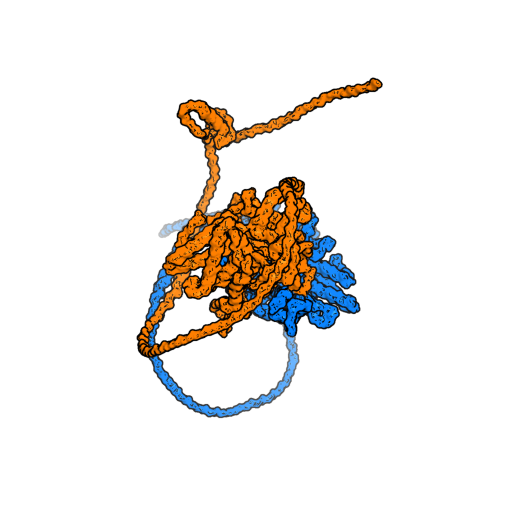84 8.859 1 89.25 398 ASN A O 1
ATOM 3121 N N . GLY A 1 399 ? -11.891 6.234 7.746 1 89.94 399 GLY A N 1
ATOM 3122 C CA . GLY A 1 399 ? -11.859 4.934 8.398 1 89.94 399 GLY A CA 1
ATOM 3123 C C . GLY A 1 399 ? -11.211 3.854 7.555 1 89.94 399 GLY A C 1
ATOM 3124 O O . GLY A 1 399 ? -11.516 2.67 7.711 1 89.94 399 GLY A O 1
ATOM 3125 N N . TRP A 1 400 ? -10.352 4.168 6.621 1 94.75 400 TRP A N 1
ATOM 3126 C CA . TRP A 1 400 ? -9.75 3.217 5.695 1 94.75 400 TRP A CA 1
ATOM 3127 C C . TRP A 1 400 ? -8.367 2.787 6.172 1 94.75 400 TRP A C 1
ATOM 3129 O O . TRP A 1 400 ? -7.641 3.576 6.781 1 94.75 400 TRP A O 1
ATOM 3139 N N . ALA A 1 401 ? -7.977 1.601 5.852 1 95.38 401 ALA A N 1
ATOM 3140 C CA . ALA A 1 401 ? -6.707 1.02 6.285 1 95.38 401 ALA A CA 1
ATOM 3141 C C . ALA A 1 401 ? -5.527 1.764 5.672 1 95.38 401 ALA A C 1
ATOM 3143 O O . ALA A 1 401 ? -5.629 2.301 4.566 1 95.38 401 ALA A O 1
ATOM 3144 N N . HIS A 1 402 ? -4.422 1.765 6.398 1 96.56 402 HIS A N 1
ATOM 3145 C CA . HIS A 1 402 ? -3.178 2.338 5.898 1 96.56 402 HIS A CA 1
ATOM 3146 C C . HIS A 1 402 ? -2.57 1.465 4.805 1 96.56 402 HIS A C 1
ATOM 3148 O O . HIS A 1 402 ? -2.941 0.298 4.66 1 96.56 402 HIS A O 1
ATOM 3154 N N . SER A 1 403 ? -1.639 2.006 4.059 1 97.06 403 SER A N 1
ATOM 3155 C CA . SER A 1 403 ? -1.062 1.309 2.912 1 97.06 403 SER A CA 1
ATOM 3156 C C . SER A 1 403 ? 0.198 0.546 3.309 1 97.06 403 SER A C 1
ATOM 3158 O O . SER A 1 403 ? 0.74 -0.223 2.512 1 97.06 403 SER A O 1
ATOM 3160 N N . MET A 1 404 ? 0.673 0.752 4.43 1 96.75 404 MET A N 1
ATOM 3161 C CA . MET A 1 404 ? 1.829 0.048 4.98 1 96.75 404 MET A CA 1
ATOM 3162 C C . MET A 1 404 ? 1.716 -0.088 6.492 1 96.75 404 MET A C 1
ATOM 3164 O O . MET A 1 404 ? 1.355 0.869 7.18 1 96.75 404 MET A O 1
ATOM 3168 N N . ASP A 1 405 ? 1.948 -1.212 6.949 1 97.12 405 ASP A N 1
ATOM 3169 C CA . ASP A 1 405 ? 1.866 -1.428 8.391 1 97.12 405 ASP A CA 1
ATOM 3170 C C . ASP A 1 405 ? 3.127 -0.931 9.094 1 97.12 405 ASP A C 1
ATOM 3172 O O . ASP A 1 405 ? 4.234 -1.091 8.578 1 97.12 405 ASP A O 1
ATOM 3176 N N . ASP A 1 406 ? 2.969 -0.423 10.258 1 96.5 406 ASP A N 1
ATOM 3177 C CA . ASP A 1 406 ? 4.105 0.084 11.016 1 96.5 406 ASP A CA 1
ATOM 3178 C C . ASP A 1 406 ? 5.07 -1.043 11.383 1 96.5 406 ASP A C 1
ATOM 3180 O O . ASP A 1 406 ? 6.25 -0.799 11.633 1 96.5 406 ASP A O 1
ATOM 3184 N N . SER A 1 407 ? 4.629 -2.268 11.391 1 95.69 407 SER A N 1
ATOM 3185 C CA . SER A 1 407 ? 5.484 -3.412 11.688 1 95.69 407 SER A CA 1
ATOM 3186 C C . SER A 1 407 ? 6.504 -3.645 10.578 1 95.69 407 SER A C 1
ATOM 3188 O O . SER A 1 407 ? 7.473 -4.387 10.758 1 95.69 407 SER A O 1
ATOM 3190 N N . ASP A 1 408 ? 6.316 -3.051 9.469 1 96.81 408 ASP A N 1
ATOM 3191 C CA . ASP A 1 408 ? 7.25 -3.18 8.352 1 96.81 408 ASP A CA 1
ATOM 3192 C C . ASP A 1 408 ? 8.18 -1.975 8.273 1 96.81 408 ASP A C 1
ATOM 3194 O O . ASP A 1 408 ? 8.828 -1.747 7.25 1 96.81 408 ASP A O 1
ATOM 3198 N N . ILE A 1 409 ? 8.164 -1.186 9.312 1 97.62 409 ILE A N 1
ATOM 3199 C CA . ILE A 1 409 ? 9.008 0.002 9.344 1 97.62 409 ILE A CA 1
ATOM 3200 C C . ILE A 1 409 ? 10.07 -0.147 10.43 1 97.62 409 ILE A C 1
ATOM 3202 O O . ILE A 1 409 ? 9.742 -0.258 11.617 1 97.62 409 ILE A O 1
ATOM 3206 N N . SER A 1 410 ? 11.258 -0.285 10.055 1 96.69 410 SER A N 1
ATOM 3207 C CA . SER A 1 410 ? 12.414 -0.301 10.938 1 96.69 410 SER A CA 1
ATOM 3208 C C . SER A 1 410 ? 13.469 0.7 10.484 1 96.69 410 SER A C 1
ATOM 3210 O O . SER A 1 410 ? 14.594 0.316 10.148 1 96.69 410 SER A O 1
ATOM 3212 N N . GLN A 1 411 ? 13.117 1.908 10.445 1 97.25 411 GLN A N 1
ATOM 3213 C CA . GLN A 1 411 ? 13.969 3.016 10.023 1 97.25 411 GLN A CA 1
ATOM 3214 C C . GLN A 1 411 ? 14.359 3.893 11.211 1 97.25 411 GLN A C 1
ATOM 3216 O O . GLN A 1 411 ? 13.648 3.938 12.219 1 97.25 411 GLN A O 1
ATOM 3221 N N . LEU A 1 412 ? 15.438 4.543 11.117 1 97.56 412 LEU A N 1
ATOM 3222 C CA . LEU A 1 412 ? 15.883 5.508 12.117 1 97.56 412 LEU A CA 1
ATOM 3223 C C . LEU A 1 412 ? 15.078 6.801 12.023 1 97.56 412 LEU A C 1
ATOM 3225 O O . LEU A 1 412 ? 14.672 7.203 10.93 1 97.56 412 LEU A O 1
ATOM 3229 N N . LEU A 1 413 ? 14.781 7.414 13.156 1 98.25 413 LEU A N 1
ATOM 3230 C CA . LEU A 1 413 ? 14.227 8.766 13.125 1 98.25 413 LEU A CA 1
ATOM 3231 C C . LEU A 1 413 ? 15.211 9.734 12.484 1 98.25 413 LEU A C 1
ATOM 3233 O O . LEU A 1 413 ? 16.406 9.477 12.445 1 98.25 413 LEU A O 1
ATOM 3237 N N . PRO A 1 414 ? 14.734 10.828 11.953 1 97.75 414 PRO A N 1
ATOM 3238 C CA . PRO A 1 414 ? 15.594 11.797 11.273 1 97.75 414 PRO A CA 1
ATOM 3239 C C . PRO A 1 414 ? 16.609 12.445 12.219 1 97.75 414 PRO A C 1
ATOM 3241 O O . PRO A 1 414 ? 16.484 12.32 13.438 1 97.75 414 PRO A O 1
ATOM 3244 N N . LEU A 1 415 ? 17.547 13.125 11.617 1 97.75 415 LEU A N 1
ATOM 3245 C CA . LEU A 1 415 ? 18.469 14.008 12.328 1 97.75 415 LEU A CA 1
ATOM 3246 C C . LEU A 1 415 ? 17.812 15.352 12.625 1 97.75 415 LEU A C 1
ATOM 3248 O O . LEU A 1 415 ? 16.828 15.719 11.992 1 97.75 415 LEU A O 1
ATOM 3252 N N . ARG A 1 416 ? 18.391 15.992 13.602 1 97.75 416 ARG A N 1
ATOM 3253 C CA . ARG A 1 416 ? 18 17.391 13.797 1 97.75 416 ARG A CA 1
ATOM 3254 C C . ARG A 1 416 ? 18.297 18.219 12.547 1 97.75 416 ARG A C 1
ATOM 3256 O O . ARG A 1 416 ? 19.219 17.891 11.789 1 97.75 416 ARG A O 1
ATOM 3263 N N . GLY A 1 417 ? 17.562 19.312 12.398 1 97.25 417 GLY A N 1
ATOM 3264 C CA . GLY A 1 417 ? 17.719 20.156 11.227 1 97.25 417 GLY A CA 1
ATOM 3265 C C . GLY A 1 417 ? 19.125 20.719 11.078 1 97.25 417 GLY A C 1
ATOM 3266 O O . GLY A 1 417 ? 19.641 20.812 9.961 1 97.25 417 GLY A O 1
ATOM 3267 N N . ASP A 1 418 ? 19.734 21.109 12.18 1 96.75 418 ASP A N 1
ATOM 3268 C CA . ASP A 1 418 ? 21.078 21.672 12.141 1 96.75 418 ASP A CA 1
ATOM 3269 C C . ASP A 1 418 ? 22.109 20.625 11.727 1 96.75 418 ASP A C 1
ATOM 3271 O O . ASP A 1 418 ? 23.016 20.922 10.953 1 96.75 418 ASP A O 1
ATOM 3275 N N . GLN A 1 419 ? 21.906 19.406 12.227 1 97.38 419 GLN A N 1
ATOM 3276 C CA . GLN A 1 419 ? 22.797 18.312 11.867 1 97.38 419 GLN A CA 1
ATOM 3277 C C . GLN A 1 419 ? 22.688 17.969 10.391 1 97.38 419 GLN A C 1
ATOM 3279 O O . GLN A 1 419 ? 23.688 17.75 9.711 1 97.38 419 GLN A O 1
ATOM 3284 N N . TYR A 1 420 ? 21.531 18 9.867 1 97.75 420 TYR A N 1
ATOM 3285 C CA . TYR A 1 420 ? 21.266 17.719 8.453 1 97.75 420 TYR A CA 1
ATOM 3286 C C . TYR A 1 420 ? 21.906 18.781 7.562 1 97.75 420 TYR A C 1
ATOM 3288 O O . TYR A 1 420 ? 22.562 18.453 6.578 1 97.75 420 TYR A O 1
ATOM 3296 N N . GLU A 1 421 ? 21.703 19.969 7.934 1 96.06 421 GLU A N 1
ATOM 3297 C CA . GLU A 1 421 ? 22.234 21.078 7.145 1 96.06 421 GLU A CA 1
ATOM 3298 C C . GLU A 1 421 ? 23.75 21.062 7.117 1 96.06 421 GLU A C 1
ATOM 3300 O O . GLU A 1 421 ? 24.359 21.375 6.094 1 96.06 421 GLU A O 1
ATOM 3305 N N . GLN A 1 422 ? 24.328 20.609 8.219 1 95.88 422 GLN A N 1
ATOM 3306 C CA . GLN A 1 422 ? 25.781 20.609 8.344 1 95.88 422 GLN A CA 1
ATOM 3307 C C . GLN A 1 422 ? 26.375 19.328 7.762 1 95.88 422 GLN A C 1
ATOM 3309 O O . GLN A 1 422 ? 27.594 19.25 7.543 1 95.88 422 GLN A O 1
ATOM 3314 N N . GLY A 1 423 ? 25.547 18.375 7.496 1 95 423 GLY A N 1
ATOM 3315 C CA . GLY A 1 423 ? 26.047 17.078 7.031 1 95 423 GLY A CA 1
ATOM 3316 C C . GLY A 1 423 ? 26.781 16.297 8.109 1 95 423 GLY A C 1
ATOM 3317 O O . GLY A 1 423 ? 27.812 15.68 7.844 1 95 423 GLY A O 1
ATOM 3318 N N . ALA A 1 424 ? 26.234 16.344 9.281 1 94.44 424 ALA A N 1
ATOM 3319 C CA . ALA A 1 424 ? 26.844 15.664 10.414 1 94.44 424 ALA A CA 1
ATOM 3320 C C . ALA A 1 424 ? 26.578 14.164 10.359 1 94.44 424 ALA A C 1
ATOM 3322 O O . ALA A 1 424 ? 25.469 13.734 10.008 1 94.44 424 ALA A O 1
ATOM 3323 N N . LEU A 1 425 ? 27.609 13.43 10.703 1 94.44 425 LEU A N 1
ATOM 3324 C CA . LEU A 1 425 ? 27.453 11.984 10.828 1 94.44 425 LEU A CA 1
ATOM 3325 C C . LEU A 1 425 ? 27.062 11.609 12.258 1 94.44 425 LEU A C 1
ATOM 3327 O O . LEU A 1 425 ? 27.797 11.883 13.203 1 94.44 425 LEU A O 1
ATOM 3331 N N . VAL A 1 426 ? 25.875 11.156 12.383 1 95.12 426 VAL A N 1
ATOM 3332 C CA . VAL A 1 426 ? 25.406 10.664 13.672 1 95.12 426 VAL A CA 1
ATOM 3333 C C . VAL A 1 426 ? 25.109 9.172 13.57 1 95.12 426 VAL A C 1
ATOM 3335 O O . VAL A 1 426 ? 24.344 8.734 12.703 1 95.12 426 VAL A O 1
ATOM 3338 N N . THR A 1 427 ? 25.656 8.406 14.422 1 92.62 427 THR A N 1
ATOM 3339 C CA . THR A 1 427 ? 25.531 6.949 14.352 1 92.62 427 THR A CA 1
ATOM 3340 C C . THR A 1 427 ? 24.156 6.496 14.805 1 92.62 427 THR A C 1
ATOM 3342 O O . THR A 1 427 ? 23.484 7.199 15.562 1 92.62 427 THR A O 1
ATOM 3345 N N . PRO A 1 428 ? 23.734 5.344 14.391 1 91.81 428 PRO A N 1
ATOM 3346 C CA . PRO A 1 428 ? 22.422 4.805 14.789 1 91.81 428 PRO A CA 1
ATOM 3347 C C . PRO A 1 428 ? 22.281 4.68 16.312 1 91.81 428 PRO A C 1
ATOM 3349 O O . PRO A 1 428 ? 21.172 4.812 16.844 1 91.81 428 PRO A O 1
ATOM 3352 N N . HIS A 1 429 ? 23.344 4.465 16.969 1 90.62 429 HIS A N 1
ATOM 3353 C CA . HIS A 1 429 ? 23.328 4.297 18.406 1 90.62 429 HIS A CA 1
ATOM 3354 C C . HIS A 1 429 ? 22.859 5.574 19.109 1 90.62 429 HIS A C 1
ATOM 3356 O O . HIS A 1 429 ? 22.281 5.516 20.203 1 90.62 429 HIS A O 1
ATOM 3362 N N . ASP A 1 430 ? 23.125 6.641 18.5 1 92.75 430 ASP A N 1
ATOM 3363 C CA . ASP A 1 430 ? 22.781 7.93 19.078 1 92.75 430 ASP A CA 1
ATOM 3364 C C . ASP A 1 430 ? 21.391 8.391 18.609 1 92.75 430 ASP A C 1
ATOM 3366 O O . ASP A 1 430 ? 20.922 9.461 19 1 92.75 430 ASP A O 1
ATOM 3370 N N . ARG A 1 431 ? 20.734 7.656 17.812 1 94.88 431 ARG A N 1
ATOM 3371 C CA . ARG A 1 431 ? 19.422 7.957 17.266 1 94.88 431 ARG A CA 1
ATOM 3372 C C . ARG A 1 431 ? 18.375 6.988 17.797 1 94.88 431 ARG A C 1
ATOM 3374 O O . ARG A 1 431 ? 18.656 6.207 18.719 1 94.88 431 ARG A O 1
ATOM 3381 N N . GLN A 1 432 ? 17.172 7.105 17.375 1 96.12 432 GLN A N 1
ATOM 3382 C CA . GLN A 1 432 ? 16.109 6.203 17.828 1 96.12 432 GLN A CA 1
ATOM 3383 C C . GLN A 1 432 ? 15.492 5.449 16.656 1 96.12 432 GLN A C 1
ATOM 3385 O O . GLN A 1 432 ? 15.305 6.012 15.57 1 96.12 432 GLN A O 1
ATOM 3390 N N . TRP A 1 433 ? 15.242 4.195 16.906 1 96.19 433 TRP A N 1
ATOM 3391 C CA . TRP A 1 433 ? 14.523 3.371 15.945 1 96.19 433 TRP A CA 1
ATOM 3392 C C . TRP A 1 433 ? 13.023 3.627 16.031 1 96.19 433 TRP A C 1
ATOM 3394 O O . TRP A 1 433 ? 12.477 3.812 17.125 1 96.19 433 TRP A O 1
ATOM 3404 N N . ALA A 1 434 ? 12.367 3.572 14.922 1 96.31 434 ALA A N 1
ATOM 3405 C CA . ALA A 1 434 ? 10.93 3.814 14.844 1 96.31 434 ALA A CA 1
ATOM 3406 C C . ALA A 1 434 ? 10.156 2.791 15.664 1 96.31 434 ALA A C 1
ATOM 3408 O O . ALA A 1 434 ? 9.055 3.08 16.156 1 96.31 434 ALA A O 1
ATOM 3409 N N . HIS A 1 435 ? 10.711 1.605 15.781 1 94.06 435 HIS A N 1
ATOM 3410 C CA . HIS A 1 435 ? 9.992 0.517 16.438 1 94.06 435 HIS A CA 1
ATOM 3411 C C . HIS A 1 435 ? 10.422 0.379 17.891 1 94.06 435 HIS A C 1
ATOM 3413 O O . HIS A 1 435 ? 10.07 -0.595 18.562 1 94.06 435 HIS A O 1
ATOM 3419 N N . ALA A 1 436 ? 11.156 1.326 18.359 1 93.69 436 ALA A N 1
ATOM 3420 C CA . ALA A 1 436 ? 11.547 1.289 19.766 1 93.69 436 ALA A CA 1
ATOM 3421 C C . ALA A 1 436 ? 10.328 1.382 20.672 1 93.69 436 ALA A C 1
ATOM 3423 O O . ALA A 1 436 ? 9.391 2.139 20.406 1 93.69 436 ALA A O 1
ATOM 3424 N N . LYS A 1 437 ? 10.289 0.677 21.797 1 90.44 437 LYS A N 1
ATOM 3425 C CA . LYS A 1 437 ? 9.148 0.592 22.703 1 90.44 437 LYS A CA 1
ATOM 3426 C C . LYS A 1 437 ? 8.883 1.935 23.375 1 90.44 437 LYS A C 1
ATOM 3428 O O . LYS A 1 437 ? 7.727 2.305 23.594 1 90.44 437 LYS A O 1
ATOM 3433 N N . ASP A 1 438 ? 9.891 2.652 23.703 1 93.38 438 ASP A N 1
ATOM 3434 C CA . ASP A 1 438 ? 9.734 3.898 24.453 1 93.38 438 ASP A CA 1
ATOM 3435 C C . ASP A 1 438 ? 9.82 5.109 23.516 1 93.38 438 ASP A C 1
ATOM 3437 O O . ASP A 1 438 ? 10.117 6.219 23.969 1 93.38 438 ASP A O 1
ATOM 3441 N N . LEU A 1 439 ? 9.625 4.898 22.266 1 96.5 439 LEU A N 1
ATOM 3442 C CA . LEU A 1 439 ? 9.805 5.922 21.234 1 96.5 439 LEU A CA 1
ATOM 3443 C C . LEU A 1 439 ? 9.016 7.18 21.594 1 96.5 439 LEU A C 1
ATOM 3445 O O . LEU A 1 439 ? 9.508 8.297 21.406 1 96.5 439 LEU A O 1
ATOM 3449 N N . LEU A 1 440 ? 7.789 7.062 22.062 1 97.69 440 LEU A N 1
ATOM 3450 C CA . LEU A 1 440 ? 6.859 8.18 22.188 1 97.69 440 LEU A CA 1
ATOM 3451 C C . LEU A 1 440 ? 6.969 8.844 23.547 1 97.69 440 LEU A C 1
ATOM 3453 O O . LEU A 1 440 ? 6.34 9.875 23.797 1 97.69 440 LEU A O 1
ATOM 3457 N N . VAL A 1 441 ? 7.785 8.32 24.453 1 95.88 441 VAL A N 1
ATOM 3458 C CA . VAL A 1 441 ? 7.875 8.898 25.797 1 95.88 441 VAL A CA 1
ATOM 3459 C C . VAL A 1 441 ? 9.32 9.281 26.094 1 95.88 441 VAL A C 1
ATOM 3461 O O . VAL A 1 441 ? 9.586 10.039 27.031 1 95.88 441 VAL A O 1
ATOM 3464 N N . ASN A 1 442 ? 10.18 8.789 25.266 1 95.56 442 ASN A N 1
ATOM 3465 C CA . ASN A 1 442 ? 11.602 9.086 25.422 1 95.56 442 ASN A CA 1
ATOM 3466 C C . ASN A 1 442 ? 12.117 9.969 24.297 1 95.56 442 ASN A C 1
ATOM 3468 O O . ASN A 1 442 ? 12.008 9.602 23.125 1 95.56 442 ASN A O 1
ATOM 3472 N N . HIS A 1 443 ? 12.703 11.117 24.703 1 96.69 443 HIS A N 1
ATOM 3473 C CA . HIS A 1 443 ? 13.242 12.078 23.75 1 96.69 443 HIS A CA 1
ATOM 3474 C C . HIS A 1 443 ? 14.68 12.461 24.094 1 96.69 443 HIS A C 1
ATOM 3476 O O . HIS A 1 443 ? 14.898 13.414 24.844 1 96.69 443 HIS A O 1
ATOM 3482 N N . PRO A 1 444 ? 15.633 11.766 23.484 1 94.12 444 PRO A N 1
ATOM 3483 C CA . PRO A 1 444 ? 17.016 12.125 23.812 1 94.12 444 PRO A CA 1
ATOM 3484 C C . PRO A 1 444 ? 17.312 13.594 23.547 1 94.12 444 PRO A C 1
ATOM 3486 O O . PRO A 1 444 ? 17.156 14.07 22.422 1 94.12 444 PRO A O 1
ATOM 3489 N N . GLU A 1 445 ? 17.859 14.297 24.484 1 89.31 445 GLU A N 1
ATOM 3490 C CA . GLU A 1 445 ? 17.984 15.758 24.484 1 89.31 445 GLU A CA 1
ATOM 3491 C C . GLU A 1 445 ? 18.906 16.219 23.344 1 89.31 445 GLU A C 1
ATOM 3493 O O . GLU A 1 445 ? 18.641 17.25 22.719 1 89.31 445 GLU A O 1
ATOM 3498 N N . ASN A 1 446 ? 19.906 15.461 23.062 1 90.75 446 ASN A N 1
ATOM 3499 C CA . ASN A 1 446 ? 20.859 15.922 22.062 1 90.75 446 ASN A CA 1
ATOM 3500 C C . ASN A 1 446 ? 20.469 15.484 20.656 1 90.75 446 ASN A C 1
ATOM 3502 O O . ASN A 1 446 ? 21.125 15.836 19.688 1 90.75 446 ASN A O 1
ATOM 3506 N N . GLN A 1 447 ? 19.344 14.805 20.562 1 95.44 447 GLN A N 1
ATOM 3507 C CA . GLN A 1 447 ? 18.984 14.266 19.266 1 95.44 447 GLN A CA 1
ATOM 3508 C C . GLN A 1 447 ? 17.484 14.445 18.984 1 95.44 447 GLN A C 1
ATOM 3510 O O . GLN A 1 447 ? 16.844 13.562 18.406 1 95.44 447 GLN A O 1
ATOM 3515 N N . ILE A 1 448 ? 16.938 15.57 19.5 1 97.38 448 ILE A N 1
ATOM 3516 C CA . ILE A 1 448 ? 15.508 15.812 19.312 1 97.38 448 ILE A CA 1
ATOM 3517 C C . ILE A 1 448 ? 15.289 17.25 18.859 1 97.38 448 ILE A C 1
ATOM 3519 O O . ILE A 1 448 ? 15.992 18.172 19.297 1 97.38 448 ILE A O 1
ATOM 3523 N N . ASP A 1 449 ? 14.461 17.469 17.906 1 97.56 449 ASP A N 1
ATOM 3524 C CA . ASP A 1 449 ? 13.992 18.781 17.484 1 97.56 449 ASP A CA 1
ATOM 3525 C C . ASP A 1 449 ? 12.523 18.734 17.078 1 97.56 449 ASP A C 1
ATOM 3527 O O . ASP A 1 449 ? 11.844 17.734 17.266 1 97.56 449 ASP A O 1
ATOM 3531 N N . SER A 1 450 ? 11.992 19.828 16.594 1 97.88 450 SER A N 1
ATOM 3532 C CA . SER A 1 450 ? 10.57 19.953 16.297 1 97.88 450 SER A CA 1
ATOM 3533 C C . SER A 1 450 ? 10.148 19 15.18 1 97.88 450 SER A C 1
ATOM 3535 O O . SER A 1 450 ? 9.039 18.469 15.195 1 97.88 450 SER A O 1
ATOM 3537 N N . PHE A 1 451 ? 10.977 18.797 14.148 1 98.44 451 PHE A N 1
ATOM 3538 C CA . PHE A 1 451 ? 10.648 17.906 13.047 1 98.44 451 PHE A CA 1
ATOM 3539 C C . PHE A 1 451 ? 10.508 16.469 13.547 1 98.44 451 PHE A C 1
ATOM 3541 O O . PHE A 1 451 ? 9.594 15.75 13.133 1 98.44 451 PHE A O 1
ATOM 3548 N N . ILE A 1 452 ? 11.391 16.016 14.383 1 98.62 452 ILE A N 1
ATOM 3549 C CA . ILE A 1 452 ? 11.336 14.68 14.945 1 98.62 452 ILE A CA 1
ATOM 3550 C C . ILE A 1 452 ? 10.062 14.523 15.773 1 98.62 452 ILE A C 1
ATOM 3552 O O . ILE A 1 452 ? 9.391 13.484 15.711 1 98.62 452 ILE A O 1
ATOM 3556 N N . MET A 1 453 ? 9.734 15.562 16.578 1 98.5 453 MET A N 1
ATOM 3557 C CA . MET A 1 453 ? 8.492 15.523 17.344 1 98.5 453 MET A CA 1
ATOM 3558 C C . MET A 1 453 ? 7.281 15.398 16.422 1 98.5 453 MET A C 1
ATOM 3560 O O . MET A 1 453 ? 6.312 14.711 16.75 1 98.5 453 MET A O 1
ATOM 3564 N N . TYR A 1 454 ? 7.371 16.109 15.305 1 98.62 454 TYR A N 1
ATOM 3565 C CA . TYR A 1 454 ? 6.336 16.031 14.281 1 98.62 454 TYR A CA 1
ATOM 3566 C C . TYR A 1 454 ? 6.172 14.594 13.781 1 98.62 454 TYR A C 1
ATOM 3568 O O . TYR A 1 454 ? 5.047 14.102 13.648 1 98.62 454 TYR A O 1
ATOM 3576 N N . ILE A 1 455 ? 7.227 13.906 13.516 1 98.69 455 ILE A N 1
ATOM 3577 C CA . ILE A 1 455 ? 7.199 12.523 13.055 1 98.69 455 ILE A CA 1
ATOM 3578 C C . ILE A 1 455 ? 6.656 11.617 14.156 1 98.69 455 ILE A C 1
ATOM 3580 O O . ILE A 1 455 ? 5.812 10.75 13.898 1 98.69 455 ILE A O 1
ATOM 3584 N N . LYS A 1 456 ? 7.113 11.812 15.398 1 98.62 456 LYS A N 1
ATOM 3585 C CA . LYS A 1 456 ? 6.637 11.008 16.516 1 98.62 456 LYS A CA 1
ATOM 3586 C C . LYS A 1 456 ? 5.129 11.172 16.719 1 98.62 456 LYS A C 1
ATOM 3588 O O . LYS A 1 456 ? 4.43 10.195 17.016 1 98.62 456 LYS A O 1
ATOM 3593 N N . SER A 1 457 ? 4.637 12.398 16.578 1 98.69 457 SER A N 1
ATOM 3594 C CA . SER A 1 457 ? 3.199 12.609 16.703 1 98.69 457 SER A CA 1
ATOM 3595 C C . SER A 1 457 ? 2.434 11.891 15.602 1 98.69 457 SER A C 1
ATOM 3597 O O . SER A 1 457 ? 1.323 11.406 15.828 1 98.69 457 SER A O 1
ATOM 3599 N N . SER A 1 458 ? 3.021 11.844 14.375 1 98.56 458 SER A N 1
ATOM 3600 C CA . SER A 1 458 ? 2.406 11.109 13.273 1 98.56 458 SER A CA 1
ATOM 3601 C C . SER A 1 458 ? 2.359 9.617 13.562 1 98.56 458 SER A C 1
ATOM 3603 O O . SER A 1 458 ? 1.4 8.938 13.188 1 98.56 458 SER A O 1
ATOM 3605 N N . ILE A 1 459 ? 3.371 9.078 14.219 1 98.56 459 ILE A N 1
ATOM 3606 C CA . ILE A 1 459 ? 3.389 7.68 14.633 1 98.56 459 ILE A CA 1
ATOM 3607 C C . ILE A 1 459 ? 2.314 7.438 15.688 1 98.56 459 ILE A C 1
ATOM 3609 O O . ILE A 1 459 ? 1.62 6.418 15.656 1 98.56 459 ILE A O 1
ATOM 3613 N N . LEU A 1 460 ? 2.158 8.391 16.609 1 98.5 460 LEU A N 1
ATOM 3614 C CA . LEU A 1 460 ? 1.161 8.289 17.656 1 98.5 460 LEU A CA 1
ATOM 3615 C C . LEU A 1 460 ? -0.243 8.172 17.078 1 98.5 460 LEU A C 1
ATOM 3617 O O . LEU A 1 460 ? -1.006 7.285 17.453 1 98.5 460 LEU A O 1
ATOM 3621 N N . ILE A 1 461 ? -0.573 9.078 16.203 1 97.94 461 ILE A N 1
ATOM 3622 C CA . ILE A 1 461 ? -1.925 9.086 15.648 1 97.94 461 ILE A CA 1
ATOM 3623 C C . ILE A 1 461 ? -2.15 7.828 14.812 1 97.94 461 ILE A C 1
ATOM 3625 O O . ILE A 1 461 ? -3.266 7.305 14.758 1 97.94 461 ILE A O 1
ATOM 3629 N N . SER A 1 462 ? -1.085 7.328 14.18 1 98 462 SER A N 1
ATOM 3630 C CA . SER A 1 462 ? -1.157 6.066 13.453 1 98 462 SER A CA 1
ATOM 3631 C C . SER A 1 462 ? -1.541 4.914 14.367 1 98 462 SER A C 1
ATOM 3633 O O . SER A 1 462 ? -2.373 4.078 14.016 1 98 462 SER A O 1
ATOM 3635 N N . ARG A 1 463 ? -0.952 4.848 15.516 1 97.44 463 ARG A N 1
ATOM 3636 C CA . ARG A 1 463 ? -1.239 3.791 16.484 1 97.44 463 ARG A CA 1
ATOM 3637 C C . ARG A 1 463 ? -2.693 3.848 16.938 1 97.44 463 ARG A C 1
ATOM 3639 O O . ARG A 1 463 ? -3.35 2.812 17.062 1 97.44 463 ARG A O 1
ATOM 3646 N N . VAL A 1 464 ? -3.143 5.027 17.156 1 97.56 464 VAL A N 1
ATOM 3647 C CA . VAL A 1 464 ? -4.512 5.223 17.625 1 97.56 464 VAL A CA 1
ATOM 3648 C C . VAL A 1 464 ? -5.492 4.777 16.531 1 97.56 464 VAL A C 1
ATOM 3650 O O . VAL A 1 464 ? -6.441 4.039 16.812 1 97.56 464 VAL A O 1
ATOM 3653 N N . LYS A 1 465 ? -5.238 5.207 15.367 1 96.56 465 LYS A N 1
ATOM 3654 C CA . LYS A 1 465 ? -6.105 4.84 14.25 1 96.56 465 LYS A CA 1
ATOM 3655 C C . LYS A 1 465 ? -6.133 3.324 14.055 1 96.56 465 LYS A C 1
ATOM 3657 O O . LYS A 1 465 ? -7.199 2.74 13.844 1 96.56 465 LYS A O 1
ATOM 3662 N N . THR A 1 466 ? -5 2.725 14.078 1 96.44 466 THR A N 1
ATOM 3663 C CA . THR A 1 466 ? -4.883 1.286 13.867 1 96.44 466 THR A CA 1
ATOM 3664 C C . THR A 1 466 ? -5.629 0.517 14.953 1 96.44 466 THR A C 1
ATOM 3666 O O . THR A 1 466 ? -6.281 -0.49 14.672 1 96.44 466 THR A O 1
ATOM 3669 N N . PHE A 1 467 ? -5.539 1.003 16.188 1 96.31 467 PHE A N 1
ATOM 3670 C CA . PHE A 1 467 ? -6.273 0.375 17.281 1 96.31 467 PHE A CA 1
ATOM 3671 C C . PHE A 1 467 ? -7.773 0.39 17 1 96.31 467 PHE A C 1
ATOM 3673 O O . PHE A 1 467 ? -8.438 -0.646 17.078 1 96.31 467 PHE A O 1
ATOM 3680 N N . ASN A 1 468 ? -8.266 1.555 16.672 1 95.31 468 ASN A N 1
ATOM 3681 C CA . ASN A 1 468 ? -9.695 1.685 16.422 1 95.31 468 ASN A CA 1
ATOM 3682 C C . ASN A 1 468 ? -10.117 0.846 15.219 1 95.31 468 ASN A C 1
ATOM 3684 O O . ASN A 1 468 ? -11.227 0.297 15.203 1 95.31 468 ASN A O 1
ATOM 3688 N N . MET A 1 469 ? -9.273 0.742 14.266 1 94.69 469 MET A N 1
ATOM 3689 C CA . MET A 1 469 ? -9.578 0.036 13.023 1 94.69 469 MET A CA 1
ATOM 3690 C C . MET A 1 469 ? -9.625 -1.471 13.258 1 94.69 469 MET A C 1
ATOM 3692 O O . MET A 1 469 ? -10.477 -2.162 12.688 1 94.69 469 MET A O 1
ATOM 3696 N N . ARG A 1 470 ? -8.766 -1.964 14.086 1 95.31 470 ARG A N 1
ATOM 3697 C CA . ARG A 1 470 ? -8.562 -3.406 14.195 1 95.31 470 ARG A CA 1
ATOM 3698 C C . ARG A 1 470 ? -9.25 -3.963 15.438 1 95.31 470 ARG A C 1
ATOM 3700 O O . ARG A 1 470 ? -9.242 -5.172 15.672 1 95.31 470 ARG A O 1
ATOM 3707 N N . PHE A 1 471 ? -9.922 -3.166 16.266 1 94.44 471 PHE A N 1
ATOM 3708 C CA . PHE A 1 471 ? -10.43 -3.549 17.578 1 94.44 471 PHE A CA 1
ATOM 3709 C C . PHE A 1 471 ? -11.367 -4.742 17.469 1 94.44 471 PHE A C 1
ATOM 3711 O O . PHE A 1 471 ? -11.195 -5.746 18.156 1 94.44 471 PHE A O 1
ATOM 3718 N N . ARG A 1 472 ? -12.328 -4.664 16.594 1 92.12 472 ARG A N 1
ATOM 3719 C CA . ARG A 1 472 ? -13.352 -5.699 16.516 1 92.12 472 ARG A CA 1
ATOM 3720 C C . ARG A 1 472 ? -12.75 -7.023 16.047 1 92.12 472 ARG A C 1
ATOM 3722 O O . ARG A 1 472 ? -13.102 -8.086 16.578 1 92.12 472 ARG A O 1
ATOM 3729 N N . THR A 1 473 ? -11.883 -6.949 15.062 1 92.81 473 THR A N 1
ATOM 3730 C CA . THR A 1 473 ? -11.242 -8.148 14.539 1 92.81 473 THR A CA 1
ATOM 3731 C C . THR A 1 473 ? -10.352 -8.797 15.602 1 92.81 473 THR A C 1
ATOM 3733 O O . THR A 1 473 ? -10.375 -10.016 15.781 1 92.81 473 THR A O 1
ATOM 3736 N N . ARG A 1 474 ? -9.57 -8 16.281 1 92.44 474 ARG A N 1
ATOM 3737 C CA . ARG A 1 474 ? -8.68 -8.508 17.328 1 92.44 474 ARG A CA 1
ATOM 3738 C C . ARG A 1 474 ? -9.477 -9.078 18.484 1 92.44 474 ARG A C 1
ATOM 3740 O O . ARG A 1 474 ? -9.07 -10.078 19.094 1 92.44 474 ARG A O 1
ATOM 3747 N N . HIS A 1 475 ? -10.562 -8.453 18.766 1 90 475 HIS A N 1
ATOM 3748 C CA . HIS A 1 475 ? -11.438 -8.969 19.812 1 90 475 HIS A CA 1
ATOM 3749 C C . HIS A 1 475 ? -12.016 -10.328 19.438 1 90 475 HIS A C 1
ATOM 3751 O O . HIS A 1 475 ? -12.078 -11.234 20.266 1 90 475 HIS A O 1
ATOM 3757 N N . TYR A 1 476 ? -12.445 -10.391 18.234 1 86.81 476 TYR A N 1
ATOM 3758 C CA . TYR A 1 476 ? -12.992 -11.641 17.719 1 86.81 476 TYR A CA 1
ATOM 3759 C C . TYR A 1 476 ? -11.977 -12.773 17.844 1 86.81 476 TYR A C 1
ATOM 3761 O O . TYR A 1 476 ? -12.328 -13.906 18.156 1 86.81 476 TYR A O 1
ATOM 3769 N N . ASN A 1 477 ? -10.734 -12.461 17.656 1 88.5 477 ASN A N 1
ATOM 3770 C CA . ASN A 1 477 ? -9.68 -13.469 17.656 1 88.5 477 ASN A CA 1
ATOM 3771 C C . ASN A 1 477 ? -9.18 -13.758 19.062 1 88.5 477 ASN A C 1
ATOM 3773 O O . ASN A 1 477 ? -8.258 -14.562 19.25 1 88.5 477 ASN A O 1
ATOM 3777 N N . GLY A 1 478 ? -9.695 -13.117 20 1 85.31 478 GLY A N 1
ATOM 3778 C CA . GLY A 1 478 ? -9.328 -13.367 21.391 1 85.31 478 GLY A CA 1
ATOM 3779 C C . GLY A 1 478 ? -7.973 -12.789 21.75 1 85.31 478 GLY A C 1
ATOM 3780 O O . GLY A 1 478 ? -7.266 -13.344 22.594 1 85.31 478 GLY A O 1
ATOM 3781 N N . ASP A 1 479 ? -7.617 -11.742 21.125 1 85.88 479 ASP A N 1
ATOM 3782 C CA . ASP A 1 479 ? -6.363 -11.062 21.422 1 85.88 479 ASP A CA 1
ATOM 3783 C C . ASP A 1 479 ? -6.363 -10.539 22.859 1 85.88 479 ASP A C 1
ATOM 3785 O O . ASP A 1 479 ? -7.25 -9.766 23.25 1 85.88 479 ASP A O 1
ATOM 3789 N N . GLU A 1 480 ? -5.371 -10.883 23.547 1 79.06 480 GLU A N 1
ATOM 3790 C CA . GLU A 1 480 ? -5.293 -10.57 24.984 1 79.06 480 GLU A CA 1
ATOM 3791 C C . GLU A 1 480 ? -5.191 -9.062 25.203 1 79.06 480 GLU A C 1
ATOM 3793 O O . GLU A 1 480 ? -5.656 -8.555 26.234 1 79.06 480 GLU A O 1
ATOM 3798 N N . HIS A 1 481 ? -4.625 -8.461 24.297 1 80.56 481 HIS A N 1
ATOM 3799 C CA . HIS A 1 481 ? -4.434 -7.023 24.453 1 80.56 481 HIS A CA 1
ATOM 3800 C C . HIS A 1 481 ? -5.746 -6.266 24.281 1 80.56 481 HIS A C 1
ATOM 3802 O O . HIS A 1 481 ? -5.848 -5.094 24.641 1 80.56 481 HIS A O 1
ATOM 3808 N N . ILE A 1 482 ? -6.703 -6.949 23.75 1 81.69 482 ILE A N 1
ATOM 3809 C CA . ILE A 1 482 ? -8.008 -6.344 23.5 1 81.69 482 ILE A CA 1
ATOM 3810 C C . ILE A 1 482 ? -9.039 -6.938 24.469 1 81.69 482 ILE A C 1
ATOM 3812 O O . ILE A 1 482 ? -10.133 -6.391 24.625 1 81.69 482 ILE A O 1
ATOM 3816 N N . SER A 1 483 ? -8.75 -8.102 25.141 1 69.88 483 SER A N 1
ATOM 3817 C CA . SER A 1 483 ? -9.727 -8.828 25.953 1 69.88 483 SER A CA 1
ATOM 3818 C C . SER A 1 483 ? -10.125 -8.023 27.188 1 69.88 483 SER A C 1
ATOM 3820 O O . SER A 1 483 ? -9.289 -7.344 27.781 1 69.88 483 SER A O 1
ATOM 3822 N N . THR A 1 484 ? -11.438 -7.707 27.172 1 63.72 484 THR A N 1
ATOM 3823 C CA . THR A 1 484 ? -12 -7.043 28.344 1 63.72 484 THR A CA 1
ATOM 3824 C C . THR A 1 484 ? -12.25 -8.047 29.469 1 63.72 484 THR A C 1
ATOM 3826 O O . THR A 1 484 ? -12.555 -9.211 29.219 1 63.72 484 THR A O 1
ATOM 3829 N N . TYR A 1 485 ? -11.539 -7.926 30.703 1 49.75 485 TYR A N 1
ATOM 3830 C CA . TYR A 1 485 ? -11.82 -8.805 31.844 1 49.75 485 TYR A CA 1
ATOM 3831 C C . TYR A 1 485 ? -13.312 -9.031 32 1 49.75 485 TYR A C 1
ATOM 3833 O O . TYR A 1 485 ? -14.039 -8.133 32.438 1 49.75 485 TYR A O 1
ATOM 3841 N N . HIS A 1 486 ? -13.984 -9.438 30.984 1 50.25 486 HIS A N 1
ATOM 3842 C CA . HIS A 1 486 ? -15.344 -9.797 31.375 1 50.25 486 HIS A CA 1
ATOM 3843 C C . HIS A 1 486 ? -15.375 -11.18 32.031 1 50.25 486 HIS A C 1
ATOM 3845 O O . HIS A 1 486 ? -14.641 -12.078 31.625 1 50.25 486 HIS A O 1
ATOM 3851 N N . PRO A 1 487 ? -15.852 -11.289 33.312 1 44.94 487 PRO A N 1
ATOM 3852 C CA . PRO A 1 487 ? -15.914 -12.578 33.969 1 44.94 487 PRO A CA 1
ATOM 3853 C C . PRO A 1 487 ? -16.359 -13.711 33.062 1 44.94 487 PRO A C 1
ATOM 3855 O O . PRO A 1 487 ? -16.156 -14.891 33.375 1 44.94 487 PRO A O 1
ATOM 3858 N N . LEU A 1 488 ? -17.5 -13.57 32.281 1 40.91 488 LEU A N 1
ATOM 3859 C CA . LEU A 1 488 ? -18.031 -14.703 31.531 1 40.91 488 LEU A CA 1
ATOM 3860 C C . LEU A 1 488 ? -17.531 -14.664 30.094 1 40.91 488 LEU A C 1
ATOM 3862 O O . LEU A 1 488 ? -17.438 -13.594 29.484 1 40.91 488 LEU A O 1
ATOM 3866 N N . PRO A 1 489 ? -16.812 -15.688 29.719 1 42.94 489 PRO A N 1
ATOM 3867 C CA . PRO A 1 489 ? -16.391 -15.812 28.328 1 42.94 489 PRO A CA 1
ATOM 3868 C C . PRO A 1 489 ? -17.453 -15.336 27.328 1 42.94 489 PRO A C 1
ATOM 3870 O O . PRO A 1 489 ? -18.609 -15.758 27.406 1 42.94 489 PRO A O 1
ATOM 3873 N N . MET A 1 490 ? -17.469 -14.219 26.891 1 42.72 490 MET A N 1
ATOM 3874 C CA . MET A 1 490 ? -18.531 -13.734 26 1 42.72 490 MET A CA 1
ATOM 3875 C C . MET A 1 490 ? -18.719 -14.688 24.828 1 42.72 490 MET A C 1
ATOM 3877 O O . MET A 1 490 ? -17.75 -15.188 24.266 1 42.72 490 MET A O 1
ATOM 3881 N N . SER A 1 491 ? -19.797 -15.336 24.719 1 41.97 491 SER A N 1
ATOM 3882 C CA . SER A 1 491 ? -20.188 -16.156 23.578 1 41.97 491 SER A CA 1
ATOM 3883 C C . SER A 1 491 ? -19.875 -15.469 22.25 1 41.97 491 SER A C 1
ATOM 3885 O O . SER A 1 491 ? -20.016 -14.25 22.141 1 41.97 491 SER A O 1
ATOM 3887 N N . PRO A 1 492 ? -19.047 -16.047 21.438 1 44.28 492 PRO A N 1
ATOM 3888 C CA . PRO A 1 492 ? -18.781 -15.492 20.094 1 44.28 492 PRO A CA 1
ATOM 3889 C C . PRO A 1 492 ? -19.984 -14.719 19.531 1 44.28 492 PRO A C 1
ATOM 3891 O O . PRO A 1 492 ? -19.812 -13.906 18.625 1 44.28 492 PRO A O 1
ATOM 3894 N N . ASN A 1 493 ? -21.219 -15.133 19.922 1 40.22 493 ASN A N 1
ATOM 3895 C CA . ASN A 1 493 ? -22.5 -14.57 19.484 1 40.22 493 ASN A CA 1
ATOM 3896 C C . ASN A 1 493 ? -22.922 -13.414 20.391 1 40.22 493 ASN A C 1
ATOM 3898 O O . ASN A 1 493 ? -24.094 -13 20.359 1 40.22 493 ASN A O 1
ATOM 3902 N N . SER A 1 494 ? -22.203 -13.195 21.328 1 45.44 494 SER A N 1
ATOM 3903 C CA . SER A 1 494 ? -22.766 -12.164 22.203 1 45.44 494 SER A CA 1
ATOM 3904 C C . SER A 1 494 ? -22.781 -10.805 21.516 1 45.44 494 SER A C 1
ATOM 3906 O O . SER A 1 494 ? -21.75 -10.336 21.031 1 45.44 494 SER A O 1
ATOM 3908 N N . THR A 1 495 ? -23.859 -10.32 21.156 1 45.38 495 THR A N 1
ATOM 3909 C CA . THR A 1 495 ? -24.234 -9.031 20.578 1 45.38 495 THR A CA 1
ATOM 3910 C C . THR A 1 495 ? -23.875 -7.898 21.531 1 45.38 495 THR A C 1
ATOM 3912 O O . THR A 1 495 ? -24.172 -6.734 21.266 1 45.38 495 THR A O 1
ATOM 3915 N N . GLU A 1 496 ? -23.438 -8.258 22.719 1 51.56 496 GLU A N 1
ATOM 3916 C CA . GLU A 1 496 ? -23.281 -7.086 23.578 1 51.56 496 GLU A CA 1
ATOM 3917 C C . GLU A 1 496 ? -22.047 -6.273 23.188 1 51.56 496 GLU A C 1
ATOM 3919 O O . GLU A 1 496 ? -20.984 -6.832 22.953 1 51.56 496 GLU A O 1
ATOM 3924 N N . PRO A 1 497 ? -22.266 -5.023 22.922 1 60.84 497 PRO A N 1
ATOM 3925 C CA . PRO A 1 497 ? -21.203 -4.156 22.438 1 60.84 497 PRO A CA 1
ATOM 3926 C C . PRO A 1 497 ? -20.031 -4.043 23.406 1 60.84 497 PRO A C 1
ATOM 3928 O O . PRO A 1 497 ? -20.234 -3.803 24.594 1 60.84 497 PRO A O 1
ATOM 3931 N N . VAL A 1 498 ? -18.859 -4.746 23.25 1 72.06 498 VAL A N 1
ATOM 3932 C CA . VAL A 1 498 ? -17.656 -4.656 24.062 1 72.06 498 VAL A CA 1
ATOM 3933 C C . VAL A 1 498 ? -17.125 -3.223 24.047 1 72.06 498 VAL A C 1
ATOM 3935 O O . VAL A 1 498 ? -16.984 -2.615 22.984 1 72.06 498 VAL A O 1
ATOM 3938 N N . ASP A 1 499 ? -16.984 -2.682 25.312 1 87.06 499 ASP A N 1
ATOM 3939 C CA . ASP A 1 499 ? -16.422 -1.345 25.484 1 87.06 499 ASP A CA 1
ATOM 3940 C C . ASP A 1 499 ? -14.906 -1.357 25.328 1 87.06 499 ASP A C 1
ATOM 3942 O O . ASP A 1 499 ? -14.188 -1.852 26.203 1 87.06 499 ASP A O 1
ATOM 3946 N N . ALA A 1 500 ? -14.391 -0.855 24.328 1 92 500 ALA A N 1
ATOM 3947 C CA . ALA A 1 500 ? -12.977 -0.851 23.984 1 92 500 ALA A CA 1
ATOM 3948 C C . ALA A 1 500 ? -12.141 -0.195 25.078 1 92 500 ALA A C 1
ATOM 3950 O O . ALA A 1 500 ? -10.953 -0.496 25.234 1 92 500 ALA A O 1
ATOM 3951 N N . ARG A 1 501 ? -12.719 0.662 26 1 92.62 501 ARG A N 1
ATOM 3952 C CA . ARG A 1 501 ? -12.008 1.429 27.016 1 92.62 501 ARG A CA 1
ATOM 3953 C C . ARG A 1 501 ? -11.477 0.517 28.109 1 92.62 501 ARG A C 1
ATOM 3955 O O . ARG A 1 501 ? -10.57 0.898 28.859 1 92.62 501 ARG A O 1
ATOM 3962 N N . MET A 1 502 ? -12.016 -0.602 28.078 1 89.88 502 MET A N 1
ATOM 3963 C CA . MET A 1 502 ? -11.617 -1.533 29.141 1 89.88 502 MET A CA 1
ATOM 3964 C C . MET A 1 502 ? -10.484 -2.438 28.656 1 89.88 502 MET A C 1
ATOM 3966 O O . MET A 1 502 ? -9.93 -3.205 29.453 1 89.88 502 MET A O 1
ATOM 3970 N N . SER A 1 503 ? -10.164 -2.357 27.484 1 92.25 503 SER A N 1
ATOM 3971 C CA . SER A 1 503 ? -9.078 -3.176 26.953 1 92.25 503 SER A CA 1
ATOM 3972 C C . SER A 1 503 ? -7.719 -2.607 27.328 1 92.25 503 SER A C 1
ATOM 3974 O O . SER A 1 503 ? -7.566 -1.396 27.484 1 92.25 503 SER A O 1
ATOM 3976 N N . ALA A 1 504 ? -6.742 -3.52 27.453 1 92.31 504 ALA A N 1
ATOM 3977 C CA . ALA A 1 504 ? -5.379 -3.109 27.766 1 92.31 504 ALA A CA 1
ATOM 3978 C C . ALA A 1 504 ? -4.82 -2.186 26.688 1 92.31 504 ALA A C 1
ATOM 3980 O O . ALA A 1 504 ? -4.078 -1.247 27 1 92.31 504 ALA A O 1
ATOM 3981 N N . GLY A 1 505 ? -5.188 -2.461 25.484 1 93.75 505 GLY A N 1
ATOM 3982 C CA . GLY A 1 505 ? -4.715 -1.638 24.391 1 93.75 505 GLY A CA 1
ATOM 3983 C C . GLY A 1 505 ? -5.191 -0.2 24.469 1 93.75 505 GLY A C 1
ATOM 3984 O O . GLY A 1 505 ? -4.426 0.73 24.219 1 93.75 505 GLY A O 1
ATOM 3985 N N . PHE A 1 506 ? -6.445 -0.003 24.812 1 95.88 506 PHE A N 1
ATOM 3986 C CA . PHE A 1 506 ? -7 1.338 24.938 1 95.88 506 PHE A CA 1
ATOM 3987 C C . PHE A 1 506 ? -6.324 2.09 26.078 1 95.88 506 PHE A C 1
ATOM 3989 O O . PHE A 1 506 ? -5.934 3.248 25.922 1 95.88 506 PHE A O 1
ATOM 3996 N N . ILE A 1 507 ? -6.176 1.442 27.188 1 95.62 507 ILE A N 1
ATOM 3997 C CA . ILE A 1 507 ? -5.602 2.047 28.375 1 95.62 507 ILE A CA 1
ATOM 3998 C C . ILE A 1 507 ? -4.156 2.457 28.109 1 95.62 507 ILE A C 1
ATOM 4000 O O . ILE A 1 507 ? -3.732 3.553 28.484 1 95.62 507 ILE A O 1
ATOM 4004 N N . GLU A 1 508 ? -3.492 1.576 27.453 1 95.12 508 GLU A N 1
ATOM 4005 C CA . GLU A 1 508 ? -2.104 1.872 27.109 1 95.12 508 GLU A CA 1
ATOM 4006 C C . GLU A 1 508 ? -2.01 3.084 26.188 1 95.12 508 GLU A C 1
ATOM 4008 O O . GLU A 1 508 ? -1.158 3.955 26.375 1 95.12 508 GLU A O 1
ATOM 4013 N N . LEU A 1 509 ? -2.807 3.156 25.172 1 96.56 509 LEU A N 1
ATOM 4014 C CA . LEU A 1 509 ? -2.783 4.266 24.234 1 96.56 509 LEU A CA 1
ATOM 4015 C C . LEU A 1 509 ? -3.176 5.57 24.906 1 96.56 509 LEU A C 1
ATOM 4017 O O . LEU A 1 509 ? -2.58 6.617 24.641 1 96.56 509 LEU A O 1
ATOM 4021 N N . ASP A 1 510 ? -4.223 5.492 25.734 1 97.5 510 ASP A N 1
ATOM 4022 C CA . ASP A 1 510 ? -4.656 6.668 26.484 1 97.5 510 ASP A CA 1
ATOM 4023 C C . ASP A 1 510 ? -3.525 7.227 27.344 1 97.5 510 ASP A C 1
ATOM 4025 O O . ASP A 1 510 ? -3.279 8.43 27.344 1 97.5 510 ASP A O 1
ATOM 4029 N N . SER A 1 511 ? -2.883 6.336 28 1 97.31 511 SER A N 1
ATOM 4030 C CA . SER A 1 511 ? -1.748 6.727 28.828 1 97.31 511 SER A CA 1
ATOM 4031 C C . SER A 1 511 ? -0.605 7.27 27.969 1 97.31 511 SER A C 1
ATOM 4033 O O . SER A 1 511 ? 0.064 8.227 28.359 1 97.31 511 SER A O 1
ATOM 4035 N N . THR A 1 512 ? -0.378 6.645 26.859 1 97.62 512 THR A N 1
ATOM 4036 C CA . THR A 1 512 ? 0.696 7.055 25.953 1 97.62 512 THR A CA 1
ATOM 4037 C C . THR A 1 512 ? 0.452 8.461 25.422 1 97.62 512 THR A C 1
ATOM 4039 O O . THR A 1 512 ? 1.384 9.266 25.328 1 97.62 512 THR A O 1
ATOM 4042 N N . ILE A 1 513 ? -0.755 8.82 25.062 1 98 513 ILE A N 1
ATOM 4043 C CA . ILE A 1 513 ? -1.089 10.148 24.562 1 98 513 ILE A CA 1
ATOM 4044 C C . ILE A 1 513 ? -0.766 11.203 25.625 1 98 513 ILE A C 1
ATOM 4046 O O . ILE A 1 513 ? -0.109 12.203 25.328 1 98 513 ILE A O 1
ATOM 4050 N N . SER A 1 514 ? -1.191 10.938 26.828 1 96.62 514 SER A N 1
ATOM 4051 C CA . SER A 1 514 ? -0.947 11.867 27.938 1 96.62 514 SER A CA 1
ATOM 4052 C C . SER A 1 514 ? 0.544 11.992 28.219 1 96.62 514 SER A C 1
ATOM 4054 O O . SER A 1 514 ? 1.046 13.102 28.438 1 96.62 514 SER A O 1
ATOM 4056 N N . SER A 1 515 ? 1.17 10.883 28.203 1 97 515 SER A N 1
ATOM 4057 C CA . SER A 1 515 ? 2.604 10.875 28.469 1 97 515 SER A CA 1
ATOM 4058 C C . SER A 1 515 ? 3.379 11.578 27.359 1 97 515 SER A C 1
ATOM 4060 O O . SER A 1 515 ? 4.391 12.234 27.625 1 97 515 SER A O 1
ATOM 4062 N N . PHE A 1 516 ? 3.006 11.422 26.156 1 97.94 516 PHE A N 1
ATOM 4063 C CA . PHE A 1 516 ? 3.666 12.055 25.016 1 97.94 516 PHE A CA 1
ATOM 4064 C C . PHE A 1 516 ? 3.643 13.57 25.156 1 97.94 516 PHE A C 1
ATOM 4066 O O . PHE A 1 516 ? 4.68 14.227 25.031 1 97.94 516 PHE A O 1
ATOM 4073 N N . LEU A 1 517 ? 2.523 14.148 25.484 1 94 517 LEU A N 1
ATOM 4074 C CA . LEU A 1 517 ? 2.369 15.586 25.641 1 94 517 LEU A CA 1
ATOM 4075 C C . LEU A 1 517 ? 3.184 16.109 26.812 1 94 517 LEU A C 1
ATOM 4077 O O . LEU A 1 517 ? 3.822 17.156 26.719 1 94 517 LEU A O 1
ATOM 4081 N N . SER A 1 518 ? 3.229 15.305 27.844 1 94.88 518 SER A N 1
ATOM 4082 C CA . SER A 1 518 ? 3.902 15.75 29.062 1 94.88 518 SER A CA 1
ATOM 4083 C C . SER A 1 518 ? 5.41 15.547 28.969 1 94.88 518 SER A C 1
ATOM 4085 O O . SER A 1 518 ? 6.176 16.172 29.703 1 94.88 518 SER A O 1
ATOM 4087 N N . SER A 1 519 ? 5.844 14.688 28.062 1 95.44 519 SER A N 1
ATOM 4088 C CA . SER A 1 519 ? 7.258 14.328 27.984 1 95.44 519 SER A CA 1
ATOM 4089 C C . SER A 1 519 ? 8.008 15.234 27.016 1 95.44 519 SER A C 1
ATOM 4091 O O . SER A 1 519 ? 9.203 15.047 26.781 1 95.44 519 SER A O 1
ATOM 4093 N N . PHE A 1 520 ? 7.297 16.234 26.391 1 96.06 520 PHE A N 1
ATOM 4094 C CA . PHE A 1 520 ? 8.008 17.172 25.516 1 96.06 520 PHE A CA 1
ATOM 4095 C C . PHE A 1 520 ? 9.148 17.844 26.266 1 96.06 520 PHE A C 1
ATOM 4097 O O . PHE A 1 520 ? 8.961 18.328 27.391 1 96.06 520 PHE A O 1
ATOM 4104 N N . PRO A 1 521 ? 10.328 17.844 25.641 1 95.38 521 PRO A N 1
ATOM 4105 C CA . PRO A 1 521 ? 11.406 18.578 26.312 1 95.38 521 PRO A CA 1
ATOM 4106 C C . PRO A 1 521 ? 11.078 20.062 26.516 1 95.38 521 PRO A C 1
ATOM 4108 O O . PRO A 1 521 ? 10.344 20.641 25.719 1 95.38 521 PRO A O 1
ATOM 4111 N N . PRO A 1 522 ? 11.68 20.656 27.453 1 93.44 522 PRO A N 1
ATOM 4112 C CA . PRO A 1 522 ? 11.344 22.047 27.797 1 93.44 522 PRO A CA 1
ATOM 4113 C C . PRO A 1 522 ? 11.516 23 26.625 1 93.44 522 PRO A C 1
ATOM 4115 O O . PRO A 1 522 ? 10.695 23.906 26.438 1 93.44 522 PRO A O 1
ATOM 4118 N N . HIS A 1 523 ? 12.523 22.781 25.844 1 92.75 523 HIS A N 1
ATOM 4119 C CA . HIS A 1 523 ? 12.789 23.703 24.734 1 92.75 523 HIS A CA 1
ATOM 4120 C C . HIS A 1 523 ? 11.82 23.469 23.578 1 92.75 523 HIS A C 1
ATOM 4122 O O . HIS A 1 523 ? 11.82 24.219 22.609 1 92.75 523 HIS A O 1
ATOM 4128 N N . LEU A 1 524 ? 10.961 22.406 23.719 1 96.25 524 LEU A N 1
ATOM 4129 C CA . LEU A 1 524 ? 10.016 22.062 22.656 1 96.25 524 LEU A CA 1
ATOM 4130 C C . LEU A 1 524 ? 8.586 22.047 23.172 1 96.25 524 LEU A C 1
ATOM 4132 O O . LEU A 1 524 ? 7.719 21.375 22.609 1 96.25 524 LEU A O 1
ATOM 4136 N N . ARG A 1 525 ? 8.297 22.75 24.156 1 93.88 525 ARG A N 1
ATOM 4137 C CA . ARG A 1 525 ? 6.961 22.734 24.75 1 93.88 525 ARG A CA 1
ATOM 4138 C C . ARG A 1 525 ? 6.074 23.812 24.141 1 93.88 525 ARG A C 1
ATOM 4140 O O . ARG A 1 525 ? 4.859 23.625 24.031 1 93.88 525 ARG A O 1
ATOM 4147 N N . ASN A 1 526 ? 6.754 24.891 23.828 1 94.69 526 ASN A N 1
ATOM 4148 C CA . ASN A 1 526 ? 5.988 26.031 23.297 1 94.69 526 ASN A CA 1
ATOM 4149 C C . ASN A 1 526 ? 6.258 26.25 21.812 1 94.69 526 ASN A C 1
ATOM 4151 O O . ASN A 1 526 ? 7.332 26.719 21.453 1 94.69 526 ASN A O 1
ATOM 4155 N N . PRO A 1 527 ? 5.258 25.984 21.031 1 96.88 527 PRO A N 1
ATOM 4156 C CA . PRO A 1 527 ? 5.473 26.156 19.594 1 96.88 527 PRO A CA 1
ATOM 4157 C C . PRO A 1 527 ? 5.527 27.625 19.172 1 96.88 527 PRO A C 1
ATOM 4159 O O . PRO A 1 527 ? 5.938 27.938 18.047 1 96.88 527 PRO A O 1
ATOM 4162 N N . ILE A 1 528 ? 5.102 28.547 20 1 96.25 528 ILE A N 1
ATOM 4163 C CA . ILE A 1 528 ? 5.102 29.969 19.703 1 96.25 528 ILE A CA 1
ATOM 4164 C C . ILE A 1 528 ? 5.973 30.719 20.719 1 96.25 528 ILE A C 1
ATOM 4166 O O . ILE A 1 528 ? 5.715 30.672 21.922 1 96.25 528 ILE A O 1
ATOM 4170 N N . ASN A 1 529 ? 7.035 31.25 20.188 1 91.38 529 ASN A N 1
ATOM 4171 C CA . ASN A 1 529 ? 7.945 32.031 21.016 1 91.38 529 ASN A CA 1
ATOM 4172 C C . ASN A 1 529 ? 8.273 33.375 20.375 1 91.38 529 ASN A C 1
ATOM 4174 O O . ASN A 1 529 ? 8.766 33.438 19.234 1 91.38 529 ASN A O 1
ATOM 4178 N N . ASN A 1 530 ? 8.125 34.406 21.109 1 89.56 530 ASN A N 1
ATOM 4179 C CA . ASN A 1 530 ? 8.438 35.75 20.641 1 89.56 530 ASN A CA 1
ATOM 4180 C C . ASN A 1 530 ? 7.902 36 19.25 1 89.56 530 ASN A C 1
ATOM 4182 O O . ASN A 1 530 ? 8.648 36.406 18.359 1 89.56 530 ASN A O 1
ATOM 4186 N N . ASN A 1 531 ? 6.684 35.656 18.984 1 88.81 531 ASN A N 1
ATOM 4187 C CA . ASN A 1 531 ? 5.934 35.906 17.766 1 88.81 531 ASN A CA 1
ATOM 4188 C C . ASN A 1 531 ? 6.434 35.031 16.609 1 88.81 531 ASN A C 1
ATOM 4190 O O . ASN A 1 531 ? 6.074 35.25 15.461 1 88.81 531 ASN A O 1
ATOM 4194 N N . THR A 1 532 ? 7.336 34.125 16.906 1 92.56 532 THR A N 1
ATOM 4195 C CA . THR A 1 532 ? 7.781 33.156 15.914 1 92.56 532 THR A CA 1
ATOM 4196 C C . THR A 1 532 ? 7.062 31.828 16.109 1 92.56 532 THR A C 1
ATOM 4198 O O . THR A 1 532 ? 6.895 31.375 17.234 1 92.56 532 THR A O 1
ATOM 4201 N N . VAL A 1 533 ? 6.617 31.328 14.977 1 96.69 533 VAL A N 1
ATOM 4202 C CA . VAL A 1 533 ? 5.848 30.094 15.031 1 96.69 533 VAL A CA 1
ATOM 4203 C C . VAL A 1 533 ? 6.684 28.953 14.469 1 96.69 533 VAL A C 1
ATOM 4205 O O . VAL A 1 533 ? 7.164 29.016 13.336 1 96.69 533 VAL A O 1
ATOM 4208 N N . ASP A 1 534 ? 6.934 27.922 15.266 1 97.06 534 ASP A N 1
ATOM 4209 C CA . ASP A 1 534 ? 7.531 26.672 14.812 1 97.06 534 ASP A CA 1
ATOM 4210 C C . ASP A 1 534 ? 6.477 25.75 14.211 1 97.06 534 ASP A C 1
ATOM 4212 O O . ASP A 1 534 ? 5.773 25.047 14.93 1 97.06 534 ASP A O 1
ATOM 4216 N N . ASN A 1 535 ? 6.441 25.641 12.93 1 97.06 535 ASN A N 1
ATOM 4217 C CA . ASN A 1 535 ? 5.395 24.938 12.211 1 97.06 535 ASN A CA 1
ATOM 4218 C C . ASN A 1 535 ? 5.344 23.453 12.594 1 97.06 535 ASN A C 1
ATOM 4220 O O . ASN A 1 535 ? 4.266 22.906 12.812 1 97.06 535 ASN A O 1
ATOM 4224 N N . HIS A 1 536 ? 6.465 22.797 12.648 1 98.12 536 HIS A N 1
ATOM 4225 C CA . HIS A 1 536 ? 6.523 21.375 12.984 1 98.12 536 HIS A CA 1
ATOM 4226 C C . HIS A 1 536 ? 6.008 21.125 14.398 1 98.12 536 HIS A C 1
ATOM 4228 O O . HIS A 1 536 ? 5.199 20.219 14.617 1 98.12 536 HIS A O 1
ATOM 4234 N N . LEU A 1 537 ? 6.5 21.969 15.305 1 98.12 537 LEU A N 1
ATOM 4235 C CA . LEU A 1 537 ? 6.109 21.781 16.703 1 98.12 537 LEU A CA 1
ATOM 4236 C C . LEU A 1 537 ? 4.629 22.094 16.891 1 98.12 537 LEU A C 1
ATOM 4238 O O . LEU A 1 537 ? 3.932 21.391 17.625 1 98.12 537 LEU A O 1
ATOM 4242 N N . TYR A 1 538 ? 4.168 23.188 16.297 1 98.44 538 TYR A N 1
ATOM 4243 C CA . TYR A 1 538 ? 2.76 23.562 16.359 1 98.44 538 TYR A CA 1
ATOM 4244 C C . TYR A 1 538 ? 1.873 22.422 15.875 1 98.44 538 TYR A C 1
ATOM 4246 O O . TYR A 1 538 ? 0.888 22.062 16.531 1 98.44 538 TYR A O 1
ATOM 4254 N N . THR A 1 539 ? 2.213 21.828 14.773 1 98.5 539 THR A N 1
ATOM 4255 C CA . THR A 1 539 ? 1.448 20.719 14.195 1 98.5 539 THR A CA 1
ATOM 4256 C C . THR A 1 539 ? 1.521 19.484 15.086 1 98.5 539 THR A C 1
ATOM 4258 O O . THR A 1 539 ? 0.526 18.781 15.25 1 98.5 539 THR A O 1
ATOM 4261 N N . ALA A 1 540 ? 2.703 19.188 15.633 1 98.44 540 ALA A N 1
ATOM 4262 C CA . ALA A 1 540 ? 2.863 18.047 16.531 1 98.44 540 ALA A CA 1
ATOM 4263 C C . ALA A 1 540 ? 1.918 18.156 17.719 1 98.44 540 ALA A C 1
ATOM 4265 O O . ALA A 1 540 ? 1.311 17.172 18.125 1 98.44 540 ALA A O 1
ATOM 4266 N N . CYS A 1 541 ? 1.809 19.344 18.25 1 98.19 541 CYS A N 1
ATOM 4267 C CA . CYS A 1 541 ? 0.9 19.578 19.375 1 98.19 541 CYS A CA 1
ATOM 4268 C C . CYS A 1 541 ? -0.546 19.328 18.953 1 98.19 541 CYS A C 1
ATOM 4270 O O . CYS A 1 541 ? -1.29 18.656 19.672 1 98.19 541 CYS A O 1
ATOM 4272 N N . LEU A 1 542 ? -0.884 19.875 17.828 1 98.62 542 LEU A N 1
ATOM 4273 C CA . LEU A 1 542 ? -2.242 19.703 17.328 1 98.62 542 LEU A CA 1
ATOM 4274 C C . LEU A 1 542 ? -2.559 18.219 17.141 1 98.62 542 LEU A C 1
ATOM 4276 O O . LEU A 1 542 ? -3.627 17.75 17.547 1 98.62 542 LEU A O 1
ATOM 4280 N N . ILE A 1 543 ? -1.65 17.484 16.531 1 98.5 543 ILE A N 1
ATOM 4281 C CA . ILE A 1 543 ? -1.853 16.078 16.219 1 98.5 543 ILE A CA 1
ATOM 4282 C C . ILE A 1 543 ? -2.072 15.281 17.516 1 98.5 543 ILE A C 1
ATOM 4284 O O . ILE A 1 543 ? -2.895 14.367 17.547 1 98.5 543 ILE A O 1
ATOM 4288 N N . SER A 1 544 ? -1.366 15.609 18.547 1 98.25 544 SER A N 1
ATOM 4289 C CA . SER A 1 544 ? -1.492 14.914 19.828 1 98.25 544 SER A CA 1
ATOM 4290 C C . SER A 1 544 ? -2.906 15.031 20.375 1 98.25 544 SER A C 1
ATOM 4292 O O . SER A 1 544 ? -3.469 14.055 20.875 1 98.25 544 SER A O 1
ATOM 4294 N N . HIS A 1 545 ? -3.438 16.203 20.266 1 98.56 545 HIS A N 1
ATOM 4295 C CA . HIS A 1 545 ? -4.801 16.406 20.75 1 98.56 545 HIS A CA 1
ATOM 4296 C C . HIS A 1 545 ? -5.812 15.703 19.859 1 98.56 545 HIS A C 1
ATOM 4298 O O . HIS A 1 545 ? -6.805 15.156 20.344 1 98.56 545 HIS A O 1
ATOM 4304 N N . VAL A 1 546 ? -5.578 15.742 18.578 1 98.44 546 VAL A N 1
ATOM 4305 C CA . VAL A 1 546 ? -6.469 15.062 17.641 1 98.44 546 VAL A CA 1
ATOM 4306 C C . VAL A 1 546 ? -6.426 13.555 17.906 1 98.44 546 VAL A C 1
ATOM 4308 O O . VAL A 1 546 ? -7.449 12.875 17.797 1 98.44 546 VAL A O 1
ATOM 4311 N N . ALA A 1 547 ? -5.219 13.023 18.203 1 98.25 547 ALA A N 1
ATOM 4312 C CA . ALA A 1 547 ? -5.102 11.609 18.547 1 98.25 547 ALA A CA 1
ATOM 4313 C C . ALA A 1 547 ? -6.004 11.242 19.719 1 98.25 547 ALA A C 1
ATOM 4315 O O . ALA A 1 547 ? -6.664 10.203 19.703 1 98.25 547 ALA A O 1
ATOM 4316 N N . ASN A 1 548 ? -6.023 12.117 20.688 1 98.31 548 ASN A N 1
ATOM 4317 C CA . ASN A 1 548 ? -6.895 11.906 21.844 1 98.31 548 ASN A CA 1
ATOM 4318 C C . ASN A 1 548 ? -8.367 11.922 21.438 1 98.31 548 ASN A C 1
ATOM 4320 O O . ASN A 1 548 ? -9.156 11.109 21.938 1 98.31 548 ASN A O 1
ATOM 4324 N N . ILE A 1 549 ? -8.719 12.812 20.594 1 98.25 549 ILE A N 1
ATOM 4325 C CA . ILE A 1 549 ? -10.094 12.906 20.125 1 98.25 549 ILE A CA 1
ATOM 4326 C C . ILE A 1 549 ? -10.469 11.633 19.359 1 98.25 549 ILE A C 1
ATOM 4328 O O . ILE A 1 549 ? -11.523 11.039 19.625 1 98.25 549 ILE A O 1
ATOM 4332 N N . ILE A 1 550 ? -9.648 11.156 18.5 1 97.44 550 ILE A N 1
ATOM 4333 C CA . ILE A 1 550 ? -9.93 9.984 17.672 1 97.44 550 ILE A CA 1
ATOM 4334 C C . ILE A 1 550 ? -10.094 8.758 18.562 1 97.44 550 ILE A C 1
ATOM 4336 O O . ILE A 1 550 ? -10.977 7.926 18.328 1 97.44 550 ILE A O 1
ATOM 4340 N N . LEU A 1 551 ? -9.273 8.633 19.609 1 97.75 551 LEU A N 1
ATOM 4341 C CA . LEU A 1 551 ? -9.328 7.473 20.484 1 97.75 551 LEU A CA 1
ATOM 4342 C C . LEU A 1 551 ? -10.641 7.445 21.266 1 97.75 551 LEU A C 1
ATOM 4344 O O . LEU A 1 551 ? -11.281 6.398 21.375 1 97.75 551 LEU A O 1
ATOM 4348 N N . HIS A 1 552 ? -11.148 8.586 21.719 1 97.31 552 HIS A N 1
ATOM 4349 C CA . HIS A 1 552 ? -12.242 8.641 22.672 1 97.31 552 HIS A CA 1
ATOM 4350 C C . HIS A 1 552 ? -13.57 8.93 21.984 1 97.31 552 HIS A C 1
ATOM 4352 O O . HIS A 1 552 ? -14.641 8.688 22.547 1 97.31 552 HIS A O 1
ATOM 4358 N N . ASP A 1 553 ? -13.555 9.422 20.797 1 96.06 553 ASP A N 1
ATOM 4359 C CA . ASP A 1 553 ? -14.742 9.898 20.094 1 96.06 553 ASP A CA 1
ATOM 4360 C C . ASP A 1 553 ? -15.805 8.805 20 1 96.06 553 ASP A C 1
ATOM 4362 O O . ASP A 1 553 ? -16.984 9.055 20.234 1 96.06 553 ASP A O 1
ATOM 4366 N N . PRO A 1 554 ? -15.43 7.598 19.672 1 93.81 554 PRO A N 1
ATOM 4367 C CA . PRO A 1 554 ? -16.438 6.543 19.531 1 93.81 554 PRO A CA 1
ATOM 4368 C C . PRO A 1 554 ? -17.172 6.246 20.844 1 93.81 554 PRO A C 1
ATOM 4370 O O . PRO A 1 554 ? -18.25 5.645 20.828 1 93.81 554 PRO A O 1
ATOM 4373 N N . HIS A 1 555 ? -16.656 6.707 21.922 1 94.69 555 HIS A N 1
ATOM 4374 C CA . HIS A 1 555 ? -17.188 6.332 23.234 1 94.69 555 HIS A CA 1
ATOM 4375 C C . HIS A 1 555 ? -17.797 7.531 23.938 1 94.69 555 HIS A C 1
ATOM 4377 O O . HIS A 1 555 ? -18.281 7.406 25.078 1 94.69 555 HIS A O 1
ATOM 4383 N N . ALA A 1 556 ? -17.797 8.641 23.297 1 95.75 556 ALA A N 1
ATOM 4384 C CA . ALA A 1 556 ? -18.219 9.883 23.938 1 95.75 556 ALA A CA 1
ATOM 4385 C C . ALA A 1 556 ? -19.734 10.086 23.797 1 95.75 556 ALA A C 1
ATOM 4387 O O . ALA A 1 556 ? -20.25 10.125 22.672 1 95.75 556 ALA A O 1
ATOM 4388 N N . ASP A 1 557 ? -20.391 10.117 24.844 1 94.19 557 ASP A N 1
ATOM 4389 C CA . ASP A 1 557 ? -21.766 10.578 24.906 1 94.19 557 ASP A CA 1
ATOM 4390 C C . ASP A 1 557 ? -21.875 11.938 25.594 1 94.19 557 ASP A C 1
ATOM 4392 O O . ASP A 1 557 ? -21.906 12.016 26.828 1 94.19 557 ASP A O 1
ATOM 4396 N N . VAL A 1 558 ? -22.078 12.914 24.844 1 91.94 558 VAL A N 1
ATOM 4397 C CA . VAL A 1 558 ? -21.969 14.297 25.312 1 91.94 558 VAL A CA 1
ATOM 4398 C C . VAL A 1 558 ? -23.219 14.664 26.109 1 91.94 558 VAL A C 1
ATOM 4400 O O . VAL A 1 558 ? -23.219 15.641 26.859 1 91.94 558 VAL A O 1
ATOM 4403 N N . ARG A 1 559 ? -24.266 13.828 26.078 1 91.25 559 ARG A N 1
ATOM 4404 C CA . ARG A 1 559 ? -25.516 14.086 26.812 1 91.25 559 ARG A CA 1
ATOM 4405 C C . ARG A 1 559 ? -25.438 13.539 28.234 1 91.25 559 ARG A C 1
ATOM 4407 O O . ARG A 1 559 ? -26.25 13.898 29.094 1 91.25 559 ARG A O 1
ATOM 4414 N N . ILE A 1 560 ? -24.438 12.633 28.406 1 89.62 560 ILE A N 1
ATOM 4415 C CA . ILE A 1 560 ? -24.297 12 29.703 1 89.62 560 ILE A CA 1
ATOM 4416 C C . ILE A 1 560 ? -23.25 12.742 30.531 1 89.62 560 ILE A C 1
ATOM 4418 O O . ILE A 1 560 ? -22.078 12.812 30.141 1 89.62 560 ILE A O 1
ATOM 4422 N N . SER A 1 561 ? -23.797 13.273 31.672 1 86.88 561 SER A N 1
ATOM 4423 C CA . SER A 1 561 ? -22.891 13.969 32.562 1 86.88 561 SER A CA 1
ATOM 4424 C C . SER A 1 561 ? -21.844 13.023 33.156 1 86.88 561 SER A C 1
ATOM 4426 O O . SER A 1 561 ? -22.172 11.891 33.531 1 86.88 561 SER A O 1
ATOM 4428 N N . GLY A 1 562 ? -20.625 13.32 33.156 1 90 562 GLY A N 1
ATOM 4429 C CA . GLY A 1 562 ? -19.578 12.523 33.75 1 90 562 GLY A CA 1
ATOM 4430 C C . GLY A 1 562 ? -18.922 11.562 32.781 1 90 562 GLY A C 1
ATOM 4431 O O . GLY A 1 562 ? -18.016 10.805 33.156 1 90 562 GLY A O 1
ATOM 4432 N N . CYS A 1 563 ? -19.391 11.586 31.594 1 95.12 563 CYS A N 1
ATOM 4433 C CA . CYS A 1 563 ? -18.734 10.742 30.609 1 95.12 563 CYS A CA 1
ATOM 4434 C C . CYS A 1 563 ? -17.281 11.156 30.391 1 95.12 563 CYS A C 1
ATOM 4436 O O . CYS A 1 563 ? -17.016 12.242 29.875 1 95.12 563 CYS A O 1
ATOM 4438 N N . ILE A 1 564 ? -16.375 10.266 30.766 1 96.06 564 ILE A N 1
ATOM 4439 C CA . ILE A 1 564 ? -14.945 10.57 30.75 1 96.06 564 ILE A CA 1
ATOM 4440 C C . ILE A 1 564 ? -14.5 10.844 29.312 1 96.06 564 ILE A C 1
ATOM 4442 O O . ILE A 1 564 ? -13.727 11.773 29.062 1 96.06 564 ILE A O 1
ATOM 4446 N N . SER A 1 565 ? -14.961 10.047 28.375 1 97.12 565 SER A N 1
ATOM 4447 C CA . SER A 1 565 ? -14.586 10.234 26.984 1 97.12 565 SER A CA 1
ATOM 4448 C C . SER A 1 565 ? -15.102 11.562 26.438 1 97.12 565 SER A C 1
ATOM 4450 O O . SER A 1 565 ? -14.422 12.227 25.641 1 97.12 565 SER A O 1
ATOM 4452 N N . ALA A 1 566 ? -16.297 11.977 26.812 1 97.56 566 ALA A N 1
ATOM 4453 C CA . ALA A 1 566 ? -16.812 13.273 26.406 1 97.56 566 ALA A CA 1
ATOM 4454 C C . ALA A 1 566 ? -15.953 14.406 26.938 1 97.56 566 ALA A C 1
ATOM 4456 O O . ALA A 1 566 ? -15.688 15.383 26.219 1 97.56 566 ALA A O 1
ATOM 4457 N N . LEU A 1 567 ? -15.547 14.25 28.156 1 97.62 567 LEU A N 1
ATOM 4458 C CA . LEU A 1 567 ? -14.695 15.266 28.75 1 97.62 567 LEU A CA 1
ATOM 4459 C C . LEU A 1 567 ? -13.344 15.328 28.047 1 97.62 567 LEU A C 1
ATOM 4461 O O . LEU A 1 567 ? -12.805 16.422 27.828 1 97.62 567 LEU A O 1
ATOM 4465 N N . LYS A 1 568 ? -12.812 14.195 27.719 1 97.75 568 LYS A N 1
ATOM 4466 C CA . LYS A 1 568 ? -11.508 14.125 27.078 1 97.75 568 LYS A CA 1
ATOM 4467 C C . LYS A 1 568 ? -11.539 14.805 25.703 1 97.75 568 LYS A C 1
ATOM 4469 O O . LYS A 1 568 ? -10.625 15.555 25.359 1 97.75 568 LYS A O 1
ATOM 4474 N N . ILE A 1 569 ? -12.547 14.492 24.906 1 98.19 569 ILE A N 1
ATOM 4475 C CA . ILE A 1 569 ? -12.586 15.078 23.578 1 98.19 569 ILE A CA 1
ATOM 4476 C C . ILE A 1 569 ? -12.852 16.578 23.688 1 98.19 569 ILE A C 1
ATOM 4478 O O . ILE A 1 569 ? -12.328 17.375 22.891 1 98.19 569 ILE A O 1
ATOM 4482 N N . LEU A 1 570 ? -13.633 17.062 24.672 1 98.25 570 LEU A N 1
ATOM 4483 C CA . LEU A 1 570 ? -13.883 18.484 24.875 1 98.25 570 LEU A CA 1
ATOM 4484 C C . LEU A 1 570 ? -12.594 19.203 25.266 1 98.25 570 LEU A C 1
ATOM 4486 O O . LEU A 1 570 ? -12.281 20.266 24.719 1 98.25 570 LEU A O 1
ATOM 4490 N N . THR A 1 571 ? -11.922 18.625 26.203 1 98.31 571 THR A N 1
ATOM 4491 C CA . THR A 1 571 ? -10.672 19.219 26.672 1 98.31 571 THR A CA 1
ATOM 4492 C C . THR A 1 571 ? -9.664 19.328 25.531 1 98.31 571 THR A C 1
ATOM 4494 O O . THR A 1 571 ? -8.977 20.328 25.391 1 98.31 571 THR A O 1
ATOM 4497 N N . SER A 1 572 ? -9.594 18.297 24.734 1 98.62 572 SER A N 1
ATOM 4498 C CA . SER A 1 572 ? -8.688 18.297 23.594 1 98.62 572 SER A CA 1
ATOM 4499 C C . SER A 1 572 ? -9.109 19.328 22.562 1 98.62 572 SER A C 1
ATOM 4501 O O . SER A 1 572 ? -8.266 20 21.969 1 98.62 572 SER A O 1
ATOM 4503 N N . ALA A 1 573 ? -10.383 19.453 22.297 1 98.81 573 ALA A N 1
ATOM 4504 C CA . ALA A 1 573 ? -10.883 20.438 21.344 1 98.81 573 ALA A CA 1
ATOM 4505 C C . ALA A 1 573 ? -10.547 21.859 21.797 1 98.81 573 ALA A C 1
ATOM 4507 O O . ALA A 1 573 ? -10.141 22.688 20.984 1 98.81 573 ALA A O 1
ATOM 4508 N N . ARG A 1 574 ? -10.688 22.109 23.016 1 98.75 574 ARG A N 1
ATOM 4509 C CA . ARG A 1 574 ? -10.406 23.453 23.531 1 98.75 574 ARG A CA 1
ATOM 4510 C C . ARG A 1 574 ? -8.906 23.703 23.594 1 98.75 574 ARG A C 1
ATOM 4512 O O . ARG A 1 574 ? -8.469 24.859 23.438 1 98.75 574 ARG A O 1
ATOM 4519 N N . ALA A 1 575 ? -8.156 22.625 23.812 1 98.62 575 ALA A N 1
ATOM 4520 C CA . ALA A 1 575 ? -6.707 22.797 23.719 1 98.62 575 ALA A CA 1
ATOM 4521 C C . ALA A 1 575 ? -6.301 23.203 22.297 1 98.62 575 ALA A C 1
ATOM 4523 O O . ALA A 1 575 ? -5.398 24.016 22.125 1 98.62 575 ALA A O 1
ATOM 4524 N N . ILE A 1 576 ? -6.902 22.625 21.297 1 98.81 576 ILE A N 1
ATOM 4525 C CA . ILE A 1 576 ? -6.672 23 19.922 1 98.81 576 ILE A CA 1
ATOM 4526 C C . ILE A 1 576 ? -7.098 24.453 19.703 1 98.81 576 ILE A C 1
ATOM 4528 O O . ILE A 1 576 ? -6.387 25.234 19.062 1 98.81 576 ILE A O 1
ATOM 4532 N N . LEU A 1 577 ? -8.234 24.828 20.281 1 98.75 577 LEU A N 1
ATOM 4533 C CA . LEU A 1 577 ? -8.727 26.203 20.188 1 98.75 577 LEU A CA 1
ATOM 4534 C C . LEU A 1 577 ? -7.73 27.172 20.812 1 98.75 577 LEU A C 1
ATOM 4536 O O . LEU A 1 577 ? -7.484 28.25 20.25 1 98.75 577 LEU A O 1
ATOM 4540 N N . ASP A 1 578 ? -7.199 26.781 21.906 1 98.56 578 ASP A N 1
ATOM 4541 C CA . ASP A 1 578 ? -6.188 27.609 22.547 1 98.56 578 ASP A CA 1
ATOM 4542 C C . ASP A 1 578 ? -4.992 27.844 21.625 1 98.56 578 ASP A C 1
ATOM 4544 O O . ASP A 1 578 ? -4.418 28.922 21.609 1 98.56 578 ASP A O 1
ATOM 4548 N N . LEU A 1 579 ? -4.629 26.797 20.953 1 98.38 579 LEU A N 1
ATOM 4549 C CA . LEU A 1 579 ? -3.523 26.922 20.016 1 98.38 579 LEU A CA 1
ATOM 4550 C C . LEU A 1 579 ? -3.898 27.844 18.859 1 98.38 579 LEU A C 1
ATOM 4552 O O . LEU A 1 579 ? -3.049 28.578 18.328 1 98.38 579 LEU A O 1
ATOM 4556 N N . ILE A 1 580 ? -5.137 27.844 18.422 1 98.62 580 ILE A N 1
ATOM 4557 C CA . ILE A 1 580 ? -5.598 28.766 17.391 1 98.62 580 ILE A CA 1
ATOM 4558 C C . ILE A 1 580 ? -5.508 30.203 17.891 1 98.62 580 ILE A C 1
ATOM 4560 O O . ILE A 1 580 ? -5.012 31.094 17.188 1 98.62 580 ILE A O 1
ATOM 4564 N N . TYR A 1 581 ? -6.008 30.453 19.156 1 98.06 581 TYR A N 1
ATOM 4565 C CA . TYR A 1 581 ? -5.898 31.781 19.75 1 98.06 581 TYR A CA 1
ATOM 4566 C C . TYR A 1 581 ? -4.449 32.25 19.766 1 98.06 581 TYR A C 1
ATOM 4568 O O . TYR A 1 581 ? -4.16 33.406 19.438 1 98.06 581 TYR A O 1
ATOM 4576 N N . ALA A 1 582 ? -3.635 31.312 20.109 1 97.38 582 ALA A N 1
ATOM 4577 C CA . ALA A 1 582 ? -2.223 31.656 20.281 1 97.38 582 ALA A CA 1
ATOM 4578 C C . ALA A 1 582 ? -1.599 32.062 18.953 1 97.38 582 ALA A C 1
ATOM 4580 O O . ALA A 1 582 ? -0.894 33.094 18.875 1 97.38 582 ALA A O 1
ATOM 4581 N N . VAL A 1 583 ? -1.821 31.312 17.906 1 97.69 583 VAL A N 1
ATOM 4582 C CA . VAL A 1 583 ? -1.194 31.641 16.625 1 97.69 583 VAL A CA 1
ATOM 4583 C C . VAL A 1 583 ? -1.858 32.875 16.031 1 97.69 583 VAL A C 1
ATOM 4585 O O . VAL A 1 583 ? -1.201 33.688 15.367 1 97.69 583 VAL A O 1
ATOM 4588 N N . TRP A 1 584 ? -3.115 33.062 16.234 1 96.44 584 TRP A N 1
ATOM 4589 C CA . TRP A 1 584 ? -3.871 34.219 15.742 1 96.44 584 TRP A CA 1
ATOM 4590 C C . TRP A 1 584 ? -3.359 35.5 16.359 1 96.44 584 TRP A C 1
ATOM 4592 O O . TRP A 1 584 ? -3.438 36.562 15.742 1 96.44 584 TRP A O 1
ATOM 4602 N N . SER A 1 585 ? -2.875 35.438 17.5 1 95.19 585 SER A N 1
ATOM 4603 C CA . SER A 1 585 ? -2.426 36.625 18.25 1 95.19 585 SER A CA 1
ATOM 4604 C C . SER A 1 585 ? -1.043 37.062 17.781 1 95.19 585 SER A C 1
ATOM 4606 O O . SER A 1 585 ? -0.562 38.125 18.188 1 95.19 585 SER A O 1
ATOM 4608 N N . THR A 1 586 ? -0.441 36.281 16.984 1 96 586 THR A N 1
ATOM 4609 C CA . THR A 1 586 ? 0.869 36.656 16.453 1 96 586 THR A CA 1
ATOM 4610 C C . THR A 1 586 ? 0.731 37.344 15.117 1 96 586 THR A C 1
ATOM 4612 O O . THR A 1 586 ? -0.371 37.469 14.578 1 96 586 THR A O 1
ATOM 4615 N N . SER A 1 587 ? 1.892 37.875 14.609 1 94.88 587 SER A N 1
ATOM 4616 C CA . SER A 1 587 ? 1.914 38.5 13.289 1 94.88 587 SER A CA 1
ATOM 4617 C C . SER A 1 587 ? 2.205 37.469 12.203 1 94.88 587 SER A C 1
ATOM 4619 O O . SER A 1 587 ? 2.357 37.812 11.031 1 94.88 587 SER A O 1
ATOM 4621 N N . PHE A 1 588 ? 2.309 36.25 12.617 1 95.38 588 PHE A N 1
ATOM 4622 C CA . PHE A 1 588 ? 2.609 35.156 11.688 1 95.38 588 PHE A CA 1
ATOM 4623 C C . PHE A 1 588 ? 1.478 34.969 10.688 1 95.38 588 PHE A C 1
ATOM 4625 O O . PHE A 1 588 ? 0.302 35.031 11.047 1 95.38 588 PHE A O 1
ATOM 4632 N N . ASP A 1 589 ? 1.827 34.844 9.383 1 95.62 589 ASP A N 1
ATOM 4633 C CA . ASP A 1 589 ? 0.833 34.5 8.367 1 95.62 589 ASP A CA 1
ATOM 4634 C C . ASP A 1 589 ? 0.339 33.062 8.531 1 95.62 589 ASP A C 1
ATOM 4636 O O . ASP A 1 589 ? 1.001 32.125 8.094 1 95.62 589 ASP A O 1
ATOM 4640 N N . ILE A 1 590 ? -0.851 32.844 8.984 1 96.38 590 ILE A N 1
ATOM 4641 C CA . ILE A 1 590 ? -1.351 31.516 9.359 1 96.38 590 ILE A CA 1
ATOM 4642 C C . ILE A 1 590 ? -1.623 30.688 8.109 1 96.38 590 ILE A C 1
ATOM 4644 O O . ILE A 1 590 ? -1.825 29.469 8.188 1 96.38 590 ILE A O 1
ATOM 4648 N N . THR A 1 591 ? -1.637 31.281 6.91 1 95.69 591 THR A N 1
ATOM 4649 C CA . THR A 1 591 ? -1.822 30.531 5.664 1 95.69 591 THR A CA 1
ATOM 4650 C C . THR A 1 591 ? -0.555 29.766 5.297 1 95.69 591 THR A C 1
ATOM 4652 O O . THR A 1 591 ? -0.563 28.953 4.371 1 95.69 591 THR A O 1
ATOM 4655 N N . LEU A 1 592 ? 0.507 29.922 6.035 1 95.44 592 LEU A N 1
ATOM 4656 C CA . LEU A 1 592 ? 1.773 29.25 5.766 1 95.44 592 LEU A CA 1
ATOM 4657 C C . LEU A 1 592 ? 1.953 28.047 6.676 1 95.44 592 LEU A C 1
ATOM 4659 O O . LEU A 1 592 ? 2.965 27.344 6.594 1 95.44 592 LEU A O 1
ATOM 4663 N N . LEU A 1 593 ? 0.994 27.781 7.504 1 96.38 593 LEU A N 1
ATOM 4664 C CA . LEU A 1 593 ? 1.039 26.625 8.383 1 96.38 593 LEU A CA 1
ATOM 4665 C C . LEU A 1 593 ? 0.949 25.328 7.574 1 96.38 593 LEU A C 1
ATOM 4667 O O . LEU A 1 593 ? 0.511 25.344 6.422 1 96.38 593 LEU A O 1
ATOM 4671 N N . ASP A 1 594 ? 1.425 24.234 8.219 1 96.06 594 ASP A N 1
ATOM 4672 C CA . ASP A 1 594 ? 1.246 22.906 7.648 1 96.06 594 ASP A CA 1
ATOM 4673 C C . ASP A 1 594 ? -0.215 22.656 7.277 1 96.06 594 ASP A C 1
ATOM 4675 O O . ASP A 1 594 ? -1.121 23.047 8.016 1 96.06 594 ASP A O 1
ATOM 4679 N N . SER A 1 595 ? -0.384 22.016 6.191 1 91.62 595 SER A N 1
ATOM 4680 C CA . SER A 1 595 ? -1.728 21.844 5.652 1 91.62 595 SER A CA 1
ATOM 4681 C C . SER A 1 595 ? -2.582 20.969 6.57 1 91.62 595 SER A C 1
ATOM 4683 O O . SER A 1 595 ? -3.811 21.078 6.562 1 91.62 595 SER A O 1
ATOM 4685 N N . PHE A 1 596 ? -2.014 20.141 7.402 1 95.56 596 PHE A N 1
ATOM 4686 C CA . PHE A 1 596 ? -2.771 19.25 8.266 1 95.56 596 PHE A CA 1
ATOM 4687 C C . PHE A 1 596 ? -3.42 20.031 9.414 1 95.56 596 PHE A C 1
ATOM 4689 O O . PHE A 1 596 ? -4.355 19.531 10.047 1 95.56 596 PHE A O 1
ATOM 4696 N N . CYS A 1 597 ? -2.967 21.234 9.656 1 97.44 597 CYS A N 1
ATOM 4697 C CA . CYS A 1 597 ? -3.494 22.062 10.734 1 97.44 597 CYS A CA 1
ATOM 4698 C C . CYS A 1 597 ? -4.98 22.344 10.539 1 97.44 597 CYS A C 1
ATOM 4700 O O . CYS A 1 597 ? -5.754 22.344 11.492 1 97.44 597 CYS A O 1
ATOM 4702 N N . SER A 1 598 ? -5.352 22.578 9.289 1 96.75 598 SER A N 1
ATOM 4703 C CA . SER A 1 598 ? -6.754 22.875 9.008 1 96.75 598 SER A CA 1
ATOM 4704 C C . SER A 1 598 ? -7.652 21.703 9.43 1 96.75 598 SER A C 1
ATOM 4706 O O . SER A 1 598 ? -8.758 21.922 9.938 1 96.75 598 SER A O 1
ATOM 4708 N N . PHE A 1 599 ? -7.23 20.547 9.203 1 95.88 599 PHE A N 1
ATOM 4709 C CA . PHE A 1 599 ? -8.008 19.375 9.617 1 95.88 599 PHE A CA 1
ATOM 4710 C C . PHE A 1 599 ? -8.102 19.297 11.141 1 95.88 599 PHE A C 1
ATOM 4712 O O . PHE A 1 599 ? -9.148 18.953 11.688 1 95.88 599 PHE A O 1
ATOM 4719 N N . CYS A 1 600 ? -6.992 19.547 11.766 1 98.38 600 CYS A N 1
ATOM 4720 C CA . CYS A 1 600 ? -6.996 19.516 13.227 1 98.38 600 CYS A CA 1
ATOM 4721 C C . CYS A 1 600 ? -7.988 20.531 13.789 1 98.38 600 CYS A C 1
ATOM 4723 O O . CYS A 1 600 ? -8.75 20.219 14.703 1 98.38 600 CYS A O 1
ATOM 4725 N N . TRP A 1 601 ? -7.98 21.734 13.211 1 98.69 601 TRP A N 1
ATOM 4726 C CA . TRP A 1 601 ? -8.914 22.781 13.633 1 98.69 601 TRP A CA 1
ATOM 4727 C C . TRP A 1 601 ? -10.359 22.359 13.359 1 98.69 601 TRP A C 1
ATOM 4729 O O . TRP A 1 601 ? -11.227 22.531 14.219 1 98.69 601 TRP A O 1
ATOM 4739 N N . PHE A 1 602 ? -10.578 21.812 12.234 1 97.62 602 PHE A N 1
ATOM 4740 C CA . PHE A 1 602 ? -11.898 21.312 11.859 1 97.62 602 PHE A CA 1
ATOM 4741 C C . PHE A 1 602 ? -12.375 20.25 12.836 1 97.62 602 PHE A C 1
ATOM 4743 O O . PHE A 1 602 ? -13.547 20.234 13.219 1 97.62 602 PHE A O 1
ATOM 4750 N N . THR A 1 603 ? -11.477 19.328 13.18 1 97.44 603 THR A N 1
ATOM 4751 C CA . THR A 1 603 ? -11.805 18.266 14.109 1 97.44 603 THR A CA 1
ATOM 4752 C C . THR A 1 603 ? -12.258 18.828 15.453 1 97.44 603 THR A C 1
ATOM 4754 O O . THR A 1 603 ? -13.227 18.359 16.047 1 97.44 603 THR A O 1
ATOM 4757 N N . ALA A 1 604 ? -11.57 19.844 15.914 1 98.62 604 ALA A N 1
ATOM 4758 C CA . ALA A 1 604 ? -11.984 20.516 17.141 1 98.62 604 ALA A CA 1
ATOM 4759 C C . ALA A 1 604 ? -13.359 21.141 16.984 1 98.62 604 ALA A C 1
ATOM 4761 O O . ALA A 1 604 ? -14.203 21.062 17.875 1 98.62 604 ALA A O 1
ATOM 4762 N N . GLY A 1 605 ? -13.562 21.781 15.852 1 98.25 605 GLY A N 1
ATOM 4763 C CA . GLY A 1 605 ? -14.867 22.359 15.57 1 98.25 605 GLY A CA 1
ATOM 4764 C C . GLY A 1 605 ? -15.992 21.344 15.578 1 98.25 605 GLY A C 1
ATOM 4765 O O . GLY A 1 605 ? -17.062 21.609 16.125 1 98.25 605 GLY A O 1
ATOM 4766 N N . ARG A 1 606 ? -15.758 20.234 14.992 1 96.25 606 ARG A N 1
ATOM 4767 C CA . ARG A 1 606 ? -16.766 19.172 14.945 1 96.25 606 ARG A CA 1
ATOM 4768 C C . ARG A 1 606 ? -17.141 18.719 16.359 1 96.25 606 ARG A C 1
ATOM 4770 O O . ARG A 1 606 ? -18.312 18.469 16.625 1 96.25 606 ARG A O 1
ATOM 4777 N N . VAL A 1 607 ? -16.141 18.562 17.219 1 97.56 607 VAL A N 1
ATOM 4778 C CA . VAL A 1 607 ? -16.406 18.172 18.594 1 97.56 607 VAL A CA 1
ATOM 4779 C C . VAL A 1 607 ? -17.25 19.234 19.281 1 97.56 607 VAL A C 1
ATOM 4781 O O . VAL A 1 607 ? -18.25 18.922 19.938 1 97.56 607 VAL A O 1
ATOM 4784 N N . LEU A 1 608 ? -16.938 20.531 19.109 1 97.94 608 LEU A N 1
ATOM 4785 C CA . LEU A 1 608 ? -17.641 21.609 19.781 1 97.94 608 LEU A CA 1
ATOM 4786 C C . LEU A 1 608 ? -19.062 21.734 19.25 1 97.94 608 LEU A C 1
ATOM 4788 O O . LEU A 1 608 ? -19.984 22.109 20 1 97.94 608 LEU A O 1
ATOM 4792 N N . VAL A 1 609 ? -19.312 21.422 18.016 1 96.94 609 VAL A N 1
ATOM 4793 C CA . VAL A 1 609 ? -20.672 21.438 17.469 1 96.94 609 VAL A CA 1
ATOM 4794 C C . VAL A 1 609 ? -21.531 20.391 18.172 1 96.94 609 VAL A C 1
ATOM 4796 O O . VAL A 1 609 ? -22.703 20.625 18.438 1 96.94 609 VAL A O 1
ATOM 4799 N N . ARG A 1 610 ? -20.922 19.219 18.391 1 94.94 610 ARG A N 1
ATOM 4800 C CA . ARG A 1 610 ? -21.641 18.172 19.125 1 94.94 610 ARG A CA 1
ATOM 4801 C C . ARG A 1 610 ? -22.078 18.672 20.5 1 94.94 610 ARG A C 1
ATOM 4803 O O . ARG A 1 610 ? -23.203 18.406 20.922 1 94.94 610 ARG A O 1
ATOM 4810 N N . PHE A 1 611 ? -21.25 19.375 21.188 1 96.06 611 PHE A N 1
ATOM 4811 C CA . PHE A 1 611 ? -21.578 19.906 22.5 1 96.06 611 PHE A CA 1
ATOM 4812 C C . PHE A 1 611 ? -22.594 21.047 22.375 1 96.06 611 PHE A C 1
ATOM 4814 O O . PHE A 1 611 ? -23.438 21.234 23.25 1 96.06 611 PHE A O 1
ATOM 4821 N N . LEU A 1 612 ? -22.484 21.812 21.312 1 96.38 612 LEU A N 1
ATOM 4822 C CA . LEU A 1 612 ? -23.469 22.859 21.062 1 96.38 612 LEU A CA 1
ATOM 4823 C C . LEU A 1 612 ? -24.859 22.266 20.906 1 96.38 612 LEU A C 1
ATOM 4825 O O . LEU A 1 612 ? -25.828 22.781 21.484 1 96.38 612 LEU A O 1
ATOM 4829 N N . GLN A 1 613 ? -24.953 21.172 20.188 1 94.56 613 GLN A N 1
ATOM 4830 C CA . GLN A 1 613 ? -26.234 20.5 20 1 94.56 613 GLN A CA 1
ATOM 4831 C C . GLN A 1 613 ? -26.797 20.031 21.344 1 94.56 613 GLN A C 1
ATOM 4833 O O . GLN A 1 613 ? -27.984 20.188 21.594 1 94.56 613 GLN A O 1
ATOM 4838 N N . ALA A 1 614 ? -25.938 19.438 22.109 1 93.88 614 ALA A N 1
ATOM 4839 C CA . ALA A 1 614 ? -26.359 18.969 23.422 1 93.88 614 ALA A CA 1
ATOM 4840 C C . ALA A 1 614 ? -26.797 20.141 24.297 1 93.88 614 ALA A C 1
ATOM 4842 O O . ALA A 1 614 ? -27.75 20.016 25.062 1 93.88 614 ALA A O 1
ATOM 4843 N N . ALA A 1 615 ? -26.125 21.266 24.219 1 94.5 615 ALA A N 1
ATOM 4844 C CA . ALA A 1 615 ? -26.469 22.453 25 1 94.5 615 ALA A CA 1
ATOM 4845 C C . ALA A 1 615 ? -27.828 23.031 24.562 1 94.5 615 ALA A C 1
ATOM 4847 O O . ALA A 1 615 ? -28.594 23.5 25.406 1 94.5 615 ALA A O 1
ATOM 4848 N N . ILE A 1 616 ? -28.047 23.016 23.297 1 94.19 616 ILE A N 1
ATOM 4849 C CA . ILE A 1 616 ? -29.328 23.484 22.766 1 94.19 616 ILE A CA 1
ATOM 4850 C C . ILE A 1 616 ? -30.453 22.594 23.266 1 94.19 616 ILE A C 1
ATOM 4852 O O . ILE A 1 616 ? -31.5 23.078 23.719 1 94.19 616 ILE A O 1
ATOM 4856 N N . GLU A 1 617 ? -30.203 21.266 23.219 1 92.94 617 GLU A N 1
ATOM 4857 C CA . GLU A 1 617 ? -31.203 20.312 23.688 1 92.94 617 GLU A CA 1
ATOM 4858 C C . GLU A 1 617 ? -31.484 20.484 25.188 1 92.94 617 GLU A C 1
ATOM 4860 O O . GLU A 1 617 ? -32.625 20.297 25.641 1 92.94 617 GLU A O 1
ATOM 4865 N N . ALA A 1 618 ? -30.484 20.859 25.875 1 92.56 618 ALA A N 1
ATOM 4866 C CA . ALA A 1 618 ? -30.609 21.047 27.312 1 92.56 618 ALA A CA 1
ATOM 4867 C C . ALA A 1 618 ? -31.062 22.469 27.641 1 92.56 618 ALA A C 1
ATOM 4869 O O . ALA A 1 618 ? -31.25 22.812 28.812 1 92.56 618 ALA A O 1
ATOM 4870 N N . ASN A 1 619 ? -31.219 23.359 26.688 1 92.94 619 ASN A N 1
ATOM 4871 C CA . ASN A 1 619 ? -31.625 24.75 26.828 1 92.94 619 ASN A CA 1
ATOM 4872 C C . ASN A 1 619 ? -30.719 25.516 27.781 1 92.94 619 ASN A C 1
ATOM 4874 O O . ASN A 1 619 ? -31.188 26.266 28.625 1 92.94 619 ASN A O 1
ATOM 4878 N N . SER A 1 620 ? -29.453 25.234 27.656 1 93 620 SER A N 1
ATOM 4879 C CA . SER A 1 620 ? -28.453 25.938 28.453 1 93 620 SER A CA 1
ATOM 4880 C C . SER A 1 620 ? -27.922 27.156 27.703 1 93 620 SER A C 1
ATOM 4882 O O . SER A 1 620 ? -26.906 27.078 27.016 1 93 620 SER A O 1
ATOM 4884 N N . GLN A 1 621 ? -28.422 28.328 27.938 1 93.06 621 GLN A N 1
ATOM 4885 C CA . GLN A 1 621 ? -28.141 29.516 27.141 1 93.06 621 GLN A CA 1
ATOM 4886 C C . GLN A 1 621 ? -26.688 29.969 27.312 1 93.06 621 GLN A C 1
ATOM 4888 O O . GLN A 1 621 ? -26.062 30.422 26.359 1 93.06 621 GLN A O 1
ATOM 4893 N N . ASP A 1 622 ? -26.172 29.875 28.547 1 94.06 622 ASP A N 1
ATOM 4894 C CA . ASP A 1 622 ? -24.797 30.281 28.781 1 94.06 622 ASP A CA 1
ATOM 4895 C C . ASP A 1 622 ? -23.812 29.422 27.984 1 94.06 622 ASP A C 1
ATOM 4897 O O . ASP A 1 622 ? -22.875 29.938 27.375 1 94.06 622 ASP A O 1
ATOM 4901 N N . GLN A 1 623 ? -24.078 28.156 27.969 1 93.94 623 GLN A N 1
ATOM 4902 C CA . GLN A 1 623 ? -23.219 27.25 27.219 1 93.94 623 GLN A CA 1
ATOM 4903 C C . GLN A 1 623 ? -23.359 27.453 25.719 1 93.94 623 GLN A C 1
ATOM 4905 O O . GLN A 1 623 ? -22.375 27.359 24.984 1 93.94 623 GLN A O 1
ATOM 4910 N N . ILE A 1 624 ? -24.531 27.703 25.25 1 95.62 624 ILE A N 1
ATOM 4911 C CA . ILE A 1 624 ? -24.781 27.938 23.844 1 95.62 624 ILE A CA 1
ATOM 4912 C C . ILE A 1 624 ? -23.984 29.141 23.375 1 95.62 624 ILE A C 1
ATOM 4914 O O . ILE A 1 624 ? -23.297 29.094 22.344 1 95.62 624 ILE A O 1
ATOM 4918 N N . SER A 1 625 ? -24.016 30.234 24.156 1 95.44 625 SER A N 1
ATOM 4919 C CA . SER A 1 625 ? -23.312 31.469 23.781 1 95.44 625 SER A CA 1
ATOM 4920 C C . SER A 1 625 ? -21.797 31.25 23.734 1 95.44 625 SER A C 1
ATOM 4922 O O . SER A 1 625 ? -21.125 31.719 22.812 1 95.44 625 SER A O 1
ATOM 4924 N N . THR A 1 626 ? -21.266 30.578 24.703 1 96.88 626 THR A N 1
ATOM 4925 C CA . THR A 1 626 ? -19.844 30.297 24.766 1 96.88 626 THR A CA 1
ATOM 4926 C C . THR A 1 626 ? -19.391 29.438 23.594 1 96.88 626 THR A C 1
ATOM 4928 O O . THR A 1 626 ? -18.406 29.75 22.922 1 96.88 626 THR A O 1
ATOM 4931 N N . LEU A 1 627 ? -20.109 28.344 23.375 1 97.06 627 LEU A N 1
ATOM 4932 C CA . LEU A 1 627 ? -19.766 27.406 22.312 1 97.06 627 LEU A CA 1
ATOM 4933 C C . LEU A 1 627 ? -19.875 28.062 20.953 1 97.06 627 LEU A C 1
ATOM 4935 O O . LEU A 1 627 ? -19.047 27.828 20.062 1 97.06 627 LEU A O 1
ATOM 4939 N N . ARG A 1 628 ? -20.828 28.922 20.734 1 95.62 628 ARG A N 1
ATOM 4940 C CA . ARG A 1 628 ? -21 29.625 19.469 1 95.62 628 ARG A CA 1
ATOM 4941 C C . ARG A 1 628 ? -19.828 30.562 19.219 1 95.62 628 ARG A C 1
ATOM 4943 O O . ARG A 1 628 ? -19.328 30.672 18.094 1 95.62 628 ARG A O 1
ATOM 4950 N N . ALA A 1 629 ? -19.469 31.25 20.25 1 96.69 629 ALA A N 1
ATOM 4951 C CA . ALA A 1 629 ? -18.328 32.156 20.125 1 96.69 629 ALA A CA 1
ATOM 4952 C C . ALA A 1 629 ? -17.047 31.391 19.766 1 96.69 629 ALA A C 1
ATOM 4954 O O . ALA A 1 629 ? -16.266 31.844 18.938 1 96.69 629 ALA A O 1
ATOM 4955 N N . GLU A 1 630 ? -16.828 30.266 20.438 1 97.94 630 GLU A N 1
ATOM 4956 C CA . GLU A 1 630 ? -15.672 29.422 20.156 1 97.94 630 GLU A CA 1
ATOM 4957 C C . GLU A 1 630 ? -15.695 28.922 18.719 1 97.94 630 GLU A C 1
ATOM 4959 O O . GLU A 1 630 ? -14.672 28.953 18.031 1 97.94 630 GLU A O 1
ATOM 4964 N N . LEU A 1 631 ? -16.828 28.484 18.25 1 97.94 631 LEU A N 1
ATOM 4965 C CA . LEU A 1 631 ? -16.984 27.953 16.891 1 97.94 631 LEU A CA 1
ATOM 4966 C C . LEU A 1 631 ? -16.812 29.047 15.859 1 97.94 631 LEU A C 1
ATOM 4968 O O . LEU A 1 631 ? -16.188 28.828 14.812 1 97.94 631 LEU A O 1
ATOM 4972 N N . ASP A 1 632 ? -17.297 30.234 16.125 1 96.94 632 ASP A N 1
ATOM 4973 C CA . ASP A 1 632 ? -17.141 31.344 15.211 1 96.94 632 ASP A CA 1
ATOM 4974 C C . ASP A 1 632 ? -15.672 31.703 15.016 1 96.94 632 ASP A C 1
ATOM 4976 O O . ASP A 1 632 ? -15.25 32.062 13.922 1 96.94 632 ASP A O 1
ATOM 4980 N N . PHE A 1 633 ? -14.984 31.609 16.109 1 98.06 633 PHE A N 1
ATOM 4981 C CA . PHE A 1 633 ? -13.562 31.906 16 1 98.06 633 PHE A CA 1
ATOM 4982 C C . PHE A 1 633 ? -12.844 30.875 15.141 1 98.06 633 PHE A C 1
ATOM 4984 O O . PHE A 1 633 ? -12.008 31.234 14.312 1 98.06 633 PHE A O 1
ATOM 4991 N N . ILE A 1 634 ? -13.117 29.578 15.352 1 98.44 634 ILE A N 1
ATOM 4992 C CA . ILE A 1 634 ? -12.531 28.516 14.531 1 98.44 634 ILE A CA 1
ATOM 4993 C C . ILE A 1 634 ? -12.891 28.75 13.062 1 98.44 634 ILE A C 1
ATOM 4995 O O . ILE A 1 634 ? -12.039 28.609 12.18 1 98.44 634 ILE A O 1
ATOM 4999 N N . LEU A 1 635 ? -14.125 29.094 12.805 1 97.75 635 LEU A N 1
ATOM 5000 C CA . LEU A 1 635 ? -14.594 29.344 11.445 1 97.75 635 LEU A CA 1
ATOM 5001 C C . LEU A 1 635 ? -13.828 30.5 10.812 1 97.75 635 LEU A C 1
ATOM 5003 O O . LEU A 1 635 ? -13.469 30.438 9.633 1 97.75 635 LEU A O 1
ATOM 5007 N N . THR A 1 636 ? -13.641 31.516 11.578 1 97.44 636 THR A N 1
ATOM 5008 C CA . THR A 1 636 ? -12.891 32.656 11.086 1 97.44 636 THR A CA 1
ATOM 5009 C C . THR A 1 636 ? -11.469 32.281 10.711 1 97.44 636 THR A C 1
ATOM 5011 O O . THR A 1 636 ? -10.969 32.656 9.656 1 97.44 636 THR A O 1
ATOM 5014 N N . ALA A 1 637 ? -10.82 31.531 11.578 1 98.12 637 ALA A N 1
ATOM 5015 C CA . ALA A 1 637 ? -9.453 31.078 11.328 1 98.12 637 ALA A CA 1
ATOM 5016 C C . ALA A 1 637 ? -9.391 30.188 10.086 1 98.12 637 ALA A C 1
ATOM 5018 O O . ALA A 1 637 ? -8.516 30.359 9.234 1 98.12 637 ALA A O 1
ATOM 5019 N N . LEU A 1 638 ? -10.297 29.234 9.961 1 98.06 638 LEU A N 1
ATOM 5020 C CA . LEU A 1 638 ? -10.344 28.328 8.812 1 98.06 638 LEU A CA 1
ATOM 5021 C C . LEU A 1 638 ? -10.594 29.125 7.527 1 98.06 638 LEU A C 1
ATOM 5023 O O . LEU A 1 638 ? -9.992 28.828 6.492 1 98.06 638 LEU A O 1
ATOM 5027 N N . SER A 1 639 ? -11.484 30.078 7.602 1 96.81 639 SER A N 1
ATOM 5028 C CA . SER A 1 639 ? -11.805 30.906 6.434 1 96.81 639 SER A CA 1
ATOM 5029 C C . SER A 1 639 ? -10.594 31.703 5.969 1 96.81 639 SER A C 1
ATOM 5031 O O . SER A 1 639 ? -10.383 31.875 4.766 1 96.81 639 SER A O 1
ATOM 5033 N N . LYS A 1 640 ? -9.852 32.156 6.902 1 96.88 640 LYS A N 1
ATOM 5034 C CA . LYS A 1 640 ? -8.641 32.906 6.547 1 96.88 640 LYS A CA 1
ATOM 5035 C C . LYS A 1 640 ? -7.645 32 5.812 1 96.88 640 LYS A C 1
ATOM 5037 O O . LYS A 1 640 ? -7.125 32.375 4.762 1 96.88 640 LYS A O 1
ATOM 5042 N N . VAL A 1 641 ? -7.383 30.828 6.387 1 96.62 641 VAL A N 1
ATOM 5043 C CA . VAL A 1 641 ? -6.473 29.891 5.746 1 96.62 641 VAL A CA 1
ATOM 5044 C C . VAL A 1 641 ? -7.062 29.422 4.414 1 96.62 641 VAL A C 1
ATOM 5046 O O . VAL A 1 641 ? -6.324 29.172 3.459 1 96.62 641 VAL A O 1
ATOM 5049 N N . GLY A 1 642 ? -8.406 29.391 4.344 1 95.62 642 GLY A N 1
ATOM 5050 C CA . GLY A 1 642 ? -9.117 28.938 3.164 1 95.62 642 GLY A CA 1
ATOM 5051 C C . GLY A 1 642 ? -8.984 29.875 1.984 1 95.62 642 GLY A C 1
ATOM 5052 O O . GLY A 1 642 ? -9.305 29.516 0.852 1 95.62 642 GLY A O 1
ATOM 5053 N N . GLN A 1 643 ? -8.438 31 2.199 1 91.88 643 GLN A N 1
ATOM 5054 C CA . GLN A 1 643 ? -8.188 31.938 1.104 1 91.88 643 GLN A CA 1
ATOM 5055 C C . GLN A 1 643 ? -7.078 31.438 0.193 1 91.88 643 GLN A C 1
ATOM 5057 O O . GLN A 1 643 ? -7.051 31.75 -0.999 1 91.88 643 GLN A O 1
ATOM 5062 N N . ARG A 1 644 ? -6.23 30.609 0.794 1 89.81 644 ARG A N 1
ATOM 5063 C CA . ARG A 1 644 ? -5.109 30.062 0.034 1 89.81 644 ARG A CA 1
ATOM 5064 C C . ARG A 1 644 ? -5.312 28.594 -0.268 1 89.81 644 ARG A C 1
ATOM 5066 O O . ARG A 1 644 ? -4.977 28.125 -1.357 1 89.81 644 ARG A O 1
ATOM 5073 N N . TYR A 1 645 ? -5.883 27.891 0.723 1 92.81 645 TYR A N 1
ATOM 5074 C CA . TYR A 1 645 ? -5.973 26.438 0.634 1 92.81 645 TYR A CA 1
ATOM 5075 C C . TYR A 1 645 ? -7.426 25.984 0.506 1 92.81 645 TYR A C 1
ATOM 5077 O O . TYR A 1 645 ? -8.234 26.203 1.413 1 92.81 645 TYR A O 1
ATOM 5085 N N . ALA A 1 646 ? -7.699 25.312 -0.583 1 93.5 646 ALA A N 1
ATOM 5086 C CA . ALA A 1 646 ? -9.047 24.812 -0.821 1 93.5 646 ALA A CA 1
ATOM 5087 C C . ALA A 1 646 ? -9.492 23.875 0.301 1 93.5 646 ALA A C 1
ATOM 5089 O O . ALA A 1 646 ? -10.672 23.844 0.656 1 93.5 646 ALA A O 1
ATOM 5090 N N . MET A 1 647 ? -8.625 23.109 0.837 1 93.81 647 MET A N 1
ATOM 5091 C CA . MET A 1 647 ? -8.953 22.188 1.918 1 93.81 647 MET A CA 1
ATOM 5092 C C . MET A 1 647 ? -9.531 22.938 3.117 1 93.81 647 MET A C 1
ATOM 5094 O O . MET A 1 647 ? -10.539 22.516 3.684 1 93.81 647 MET A O 1
ATOM 5098 N N . ALA A 1 648 ? -8.867 24 3.51 1 96.38 648 ALA A N 1
ATOM 5099 C CA . ALA A 1 648 ? -9.352 24.797 4.637 1 96.38 648 ALA A CA 1
ATOM 5100 C C . ALA A 1 648 ? -10.695 25.453 4.312 1 96.38 648 ALA A C 1
ATOM 5102 O O . ALA A 1 648 ? -11.562 25.562 5.184 1 96.38 648 ALA A O 1
ATOM 5103 N N . TYR A 1 649 ? -10.82 25.859 3.096 1 96.06 649 TYR A N 1
ATOM 5104 C CA . TYR A 1 649 ? -12.07 26.438 2.631 1 96.06 649 TYR A CA 1
ATOM 5105 C C . TYR A 1 649 ? -13.219 25.438 2.756 1 96.06 649 TYR A C 1
ATOM 5107 O O . TYR A 1 649 ? -14.297 25.797 3.244 1 96.06 649 TYR A O 1
ATOM 5115 N N . ARG A 1 650 ? -13.016 24.281 2.365 1 95.31 650 ARG A N 1
ATOM 5116 C CA . ARG A 1 650 ? -14.016 23.219 2.473 1 95.31 650 ARG A CA 1
ATOM 5117 C C . ARG A 1 650 ? -14.32 22.906 3.932 1 95.31 650 ARG A C 1
ATOM 5119 O O . ARG A 1 650 ? -15.477 22.688 4.301 1 95.31 650 ARG A O 1
ATOM 5126 N N . CYS A 1 651 ? -13.289 22.797 4.742 1 95.94 651 CYS A N 1
ATOM 5127 C CA . CYS A 1 651 ? -13.469 22.547 6.164 1 95.94 651 CYS A CA 1
ATOM 5128 C C . CYS A 1 651 ? -14.344 23.625 6.805 1 95.94 651 CYS A C 1
ATOM 5130 O O . CYS A 1 651 ? -15.227 23.312 7.609 1 95.94 651 CYS A O 1
ATOM 5132 N N . ALA A 1 652 ? -14.078 24.891 6.41 1 96.94 652 ALA A N 1
ATOM 5133 C CA . ALA A 1 652 ? -14.867 26 6.938 1 96.94 652 ALA A CA 1
ATOM 5134 C C . ALA A 1 652 ? -16.344 25.859 6.562 1 96.94 652 ALA A C 1
ATOM 5136 O O . ALA A 1 652 ? -17.219 26.016 7.41 1 96.94 652 ALA A O 1
ATOM 5137 N N . LYS A 1 653 ? -16.578 25.516 5.359 1 96 653 LYS A N 1
ATOM 5138 C CA . LYS A 1 653 ? -17.953 25.375 4.887 1 96 653 LYS A CA 1
ATOM 5139 C C . LYS A 1 653 ? -18.656 24.203 5.559 1 96 653 LYS A C 1
ATOM 5141 O O . LYS A 1 653 ? -19.828 24.297 5.922 1 96 653 LYS A O 1
ATOM 5146 N N . MET A 1 654 ? -17.969 23.125 5.672 1 95.06 654 MET A N 1
ATOM 5147 C CA . MET A 1 654 ? -18.531 21.953 6.336 1 95.06 654 MET A CA 1
ATOM 5148 C C . MET A 1 654 ? -18.891 22.281 7.785 1 95.06 654 MET A C 1
ATOM 5150 O O . MET A 1 654 ? -19.922 21.844 8.289 1 95.06 654 MET A O 1
ATOM 5154 N N . LEU A 1 655 ? -17.984 22.969 8.445 1 95.94 655 LEU A N 1
ATOM 5155 C CA . LEU A 1 655 ? -18.219 23.359 9.828 1 95.94 655 LEU A CA 1
ATOM 5156 C C . LEU A 1 655 ? -19.422 24.297 9.938 1 95.94 655 LEU A C 1
ATOM 5158 O O . LEU A 1 655 ? -20.281 24.125 10.812 1 95.94 655 LEU A O 1
ATOM 5162 N N . GLU A 1 656 ? -19.516 25.203 9.055 1 95.25 656 GLU A N 1
ATOM 5163 C CA . GLU A 1 656 ? -20.641 26.141 9.023 1 95.25 656 GLU A CA 1
ATOM 5164 C C . GLU A 1 656 ? -21.953 25.406 8.805 1 95.25 656 GLU A C 1
ATOM 5166 O O . GLU A 1 656 ? -22.953 25.688 9.484 1 95.25 656 GLU A O 1
ATOM 5171 N N . ASP A 1 657 ? -21.953 24.516 7.906 1 93.5 657 ASP A N 1
ATOM 5172 C CA . ASP A 1 657 ? -23.141 23.734 7.613 1 93.5 657 ASP A CA 1
ATOM 5173 C C . ASP A 1 657 ? -23.609 22.953 8.844 1 93.5 657 ASP A C 1
ATOM 5175 O O . ASP A 1 657 ? -24.797 22.844 9.109 1 93.5 657 ASP A O 1
ATOM 5179 N N . ARG A 1 658 ? -22.688 22.391 9.562 1 92.44 658 ARG A N 1
ATOM 5180 C CA . ARG A 1 658 ? -23.016 21.625 10.766 1 92.44 658 ARG A CA 1
ATOM 5181 C C . ARG A 1 658 ? -23.594 22.531 11.852 1 92.44 658 ARG A C 1
ATOM 5183 O O . ARG A 1 658 ? -24.484 22.141 12.594 1 92.44 658 ARG A O 1
ATOM 5190 N N . MET A 1 659 ? -23.094 23.734 11.906 1 92.38 659 MET A N 1
ATOM 5191 C CA . MET A 1 659 ? -23.594 24.703 12.875 1 92.38 659 MET A CA 1
ATOM 5192 C C . MET A 1 659 ? -25.031 25.109 12.562 1 92.38 659 MET A C 1
ATOM 5194 O O . MET A 1 659 ? -25.859 25.219 13.461 1 92.38 659 MET A O 1
ATOM 5198 N N . VAL A 1 660 ? -25.312 25.219 11.312 1 88.88 660 VAL A N 1
ATOM 5199 C CA . VAL A 1 660 ? -26.641 25.641 10.875 1 88.88 660 VAL A CA 1
ATOM 5200 C C . VAL A 1 660 ? -27.641 24.531 11.117 1 88.88 660 VAL A C 1
ATOM 5202 O O . VAL A 1 660 ? -28.766 24.781 11.539 1 88.88 660 VAL A O 1
ATOM 5205 N N . THR A 1 661 ? -27.266 23.344 10.852 1 86.44 661 THR A N 1
ATOM 5206 C CA . THR A 1 661 ? -28.156 22.203 11.031 1 86.44 661 THR A CA 1
ATOM 5207 C C . THR A 1 661 ? -28.516 22.031 12.5 1 86.44 661 THR A C 1
ATOM 5209 O O . THR A 1 661 ? -29.578 21.484 12.828 1 86.44 661 THR A O 1
ATOM 5212 N N . THR A 1 662 ? -27.688 22.422 13.43 1 82.38 662 THR A N 1
ATOM 5213 C CA . THR A 1 662 ? -27.953 22.312 14.859 1 82.38 662 THR A CA 1
ATOM 5214 C C . THR A 1 662 ? -28.844 2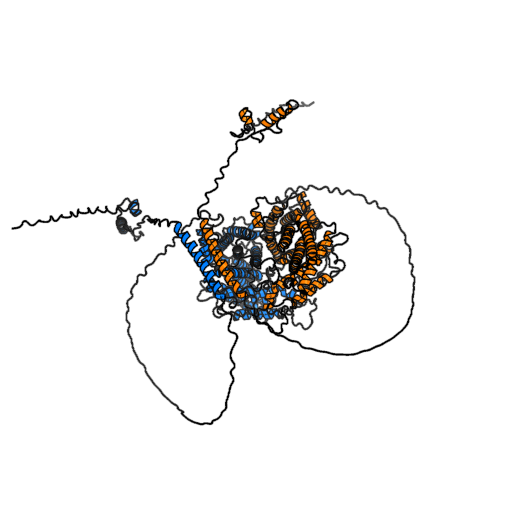3.453 15.344 1 82.38 662 THR A C 1
ATOM 5216 O O . THR A 1 662 ? -29.266 23.469 16.5 1 82.38 662 THR A O 1
ATOM 5219 N N . GLY A 1 663 ? -29.406 24.281 14.461 1 69.56 663 GLY A N 1
ATOM 5220 C CA . GLY A 1 663 ? -30.406 25.281 14.797 1 69.56 663 GLY A CA 1
ATOM 5221 C C . GLY A 1 663 ? -29.828 26.688 14.898 1 69.56 663 GLY A C 1
ATOM 5222 O O . GLY A 1 663 ? -30.5 27.609 15.344 1 69.56 663 GLY A O 1
ATOM 5223 N N . GLY A 1 664 ? -28.594 26.875 14.703 1 61.75 664 GLY A N 1
ATOM 5224 C CA . GLY A 1 664 ? -28.047 28.203 14.867 1 61.75 664 GLY A CA 1
ATOM 5225 C C . GLY A 1 664 ? -28.047 29 13.578 1 61.75 664 GLY A C 1
ATOM 5226 O O . GLY A 1 664 ? -28.219 28.453 12.492 1 61.75 664 GLY A O 1
ATOM 5227 N N . PRO A 1 665 ? -28.156 30.312 13.656 1 60.66 665 PRO A N 1
ATOM 5228 C CA . PRO A 1 665 ? -28.031 31.141 12.453 1 60.66 665 PRO A CA 1
ATOM 5229 C C . PRO A 1 665 ? -26.672 30.969 11.773 1 60.66 665 PRO A C 1
ATOM 5231 O O . PRO A 1 665 ? -25.688 30.625 12.43 1 60.66 665 PRO A O 1
ATOM 5234 N N . PRO A 1 666 ? -26.641 30.969 10.406 1 62.12 666 PRO A N 1
ATOM 5235 C CA . PRO A 1 666 ? -25.344 30.938 9.742 1 62.12 666 PRO A CA 1
ATOM 5236 C C . PRO A 1 666 ? -24.406 32.031 10.203 1 62.12 666 PRO A C 1
ATOM 5238 O O . PRO A 1 666 ? -24.859 33.156 10.531 1 62.12 666 PRO A O 1
ATOM 5241 N N . SER A 1 667 ? -23.188 31.734 10.766 1 58.38 667 SER A N 1
ATOM 5242 C CA . SER A 1 667 ? -22.234 32.688 11.328 1 58.38 667 SER A CA 1
ATOM 5243 C C . SER A 1 667 ? -21.922 33.812 10.352 1 58.38 667 SER A C 1
ATOM 5245 O O . SER A 1 667 ? -21.438 34.875 10.758 1 58.38 667 SER A O 1
ATOM 5247 N N . GLY A 1 668 ? -22.406 33.844 9.086 1 58.78 668 GLY A N 1
ATOM 5248 C CA . GLY A 1 668 ? -22.156 34.875 8.078 1 58.78 668 GLY A CA 1
ATOM 5249 C C . GLY A 1 668 ? -20.688 35 7.711 1 58.78 668 GLY A C 1
ATOM 5250 O O . GLY A 1 668 ? -20.312 35.844 6.898 1 58.78 668 GLY A O 1
ATOM 5251 N N . VAL A 1 669 ? -19.75 34.25 8.328 1 57.03 669 VAL A N 1
ATOM 5252 C CA . VAL A 1 669 ? -18.312 34.406 8.109 1 57.03 669 VAL A CA 1
ATOM 5253 C C . VAL A 1 669 ? -17.969 34 6.676 1 57.03 669 VAL A C 1
ATOM 5255 O O . VAL A 1 669 ? -17.094 34.625 6.043 1 57.03 669 VAL A O 1
ATOM 5258 N N . MET A 1 670 ? -18.594 32.938 6.16 1 57.47 670 MET A N 1
ATOM 5259 C CA . MET A 1 670 ? -18.25 32.469 4.828 1 57.47 670 MET A CA 1
ATOM 5260 C C . MET A 1 670 ? -19.094 33.156 3.76 1 57.47 670 MET A C 1
ATOM 5262 O O . MET A 1 670 ? -18.859 32.969 2.562 1 57.47 670 MET A O 1
ATOM 5266 N N . SER A 1 671 ? -20.156 33.938 4.086 1 47.25 671 SER A N 1
ATOM 5267 C CA . SER A 1 671 ? -20.938 34.688 3.104 1 47.25 671 SER A CA 1
ATOM 5268 C C . SER A 1 671 ? -20.266 36 2.768 1 47.25 671 SER A C 1
ATOM 5270 O O . SER A 1 671 ? -19.656 36.625 3.633 1 47.25 671 SER A O 1
ATOM 5272 N N . MET B 1 1 ? -66.188 13.82 -75.25 1 22.55 1 MET B N 1
ATOM 5273 C CA . MET B 1 1 ? -65.188 13.461 -76.312 1 22.55 1 MET B CA 1
ATOM 5274 C C . MET B 1 1 ? -64 14.391 -76.25 1 22.55 1 MET B C 1
ATOM 5276 O O . MET B 1 1 ? -63.281 14.523 -77.25 1 22.55 1 MET B O 1
ATOM 5280 N N . PRO B 1 2 ? -63.625 14.922 -75.062 1 22.12 2 PRO B N 1
ATOM 5281 C CA . PRO B 1 2 ? -62.844 15.992 -74.5 1 22.12 2 PRO B CA 1
ATOM 5282 C C . PRO B 1 2 ? -61.344 15.844 -74.688 1 22.12 2 PRO B C 1
ATOM 5284 O O . PRO B 1 2 ? -60.844 14.719 -74.812 1 22.12 2 PRO B O 1
ATOM 5287 N N . LYS B 1 3 ? -60.656 16.906 -75.375 1 20.09 3 LYS B N 1
ATOM 5288 C CA . LYS B 1 3 ? -59.5 17.203 -76.25 1 20.09 3 LYS B CA 1
ATOM 5289 C C . LYS B 1 3 ? -58.188 16.953 -75.5 1 20.09 3 LYS B C 1
ATOM 5291 O O . LYS B 1 3 ? -57.906 17.594 -74.5 1 20.09 3 LYS B O 1
ATOM 5296 N N . ALA B 1 4 ? -57.688 15.719 -75.375 1 21.3 4 ALA B N 1
ATOM 5297 C CA . ALA B 1 4 ? -56.75 14.883 -74.688 1 21.3 4 ALA B CA 1
ATOM 5298 C C . ALA B 1 4 ? -55.312 15.305 -74.938 1 21.3 4 ALA B C 1
ATOM 5300 O O . ALA B 1 4 ? -54.75 14.992 -76 1 21.3 4 ALA B O 1
ATOM 5301 N N . GLN B 1 5 ? -54.969 16.656 -74.625 1 20.05 5 GLN B N 1
ATOM 5302 C CA . GLN B 1 5 ? -53.906 17.5 -75.125 1 20.05 5 GLN B CA 1
ATOM 5303 C C . GLN B 1 5 ? -52.531 16.938 -74.75 1 20.05 5 GLN B C 1
ATOM 5305 O O . GLN B 1 5 ? -52.188 16.812 -73.562 1 20.05 5 GLN B O 1
ATOM 5310 N N . GLN B 1 6 ? -52 15.906 -75.5 1 20.39 6 GLN B N 1
ATOM 5311 C CA . GLN B 1 6 ? -50.875 15 -75.312 1 20.39 6 GLN B CA 1
ATOM 5312 C C . GLN B 1 6 ? -49.562 15.75 -75.312 1 20.39 6 GLN B C 1
ATOM 5314 O O . GLN B 1 6 ? -49.188 16.312 -76.375 1 20.39 6 GLN B O 1
ATOM 5319 N N . ALA B 1 7 ? -49.156 16.422 -74.188 1 23.22 7 ALA B N 1
ATOM 5320 C CA . ALA B 1 7 ? -48.188 17.484 -73.938 1 23.22 7 ALA B CA 1
ATOM 5321 C C . ALA B 1 7 ? -46.781 17.047 -74.375 1 23.22 7 ALA B C 1
ATOM 5323 O O . ALA B 1 7 ? -46.406 15.867 -74.25 1 23.22 7 ALA B O 1
ATOM 5324 N N . SER B 1 8 ? -46.031 17.875 -75.125 1 20.27 8 SER B N 1
ATOM 5325 C CA . SER B 1 8 ? -44.844 17.844 -76 1 20.27 8 SER B CA 1
ATOM 5326 C C . SER B 1 8 ? -43.594 17.406 -75.25 1 20.27 8 SER B C 1
ATOM 5328 O O . SER B 1 8 ? -43.5 17.609 -74 1 20.27 8 SER B O 1
ATOM 5330 N N . SER B 1 9 ? -42.656 16.578 -75.75 1 21.03 9 SER B N 1
ATOM 5331 C CA . SER B 1 9 ? -41.625 15.539 -75.625 1 21.03 9 SER B CA 1
ATOM 5332 C C . SER B 1 9 ? -40.281 16.141 -75.25 1 21.03 9 SER B C 1
ATOM 5334 O O . SER B 1 9 ? -39.281 15.43 -75.188 1 21.03 9 SER B O 1
ATOM 5336 N N . SER B 1 10 ? -40.125 17.531 -74.812 1 22.58 10 SER B N 1
ATOM 5337 C CA . SER B 1 10 ? -38.875 18.172 -75.188 1 22.58 10 SER B CA 1
ATOM 5338 C C . SER B 1 10 ? -37.688 17.516 -74.5 1 22.58 10 SER B C 1
ATOM 5340 O O . SER B 1 10 ? -37.719 17.266 -73.312 1 22.58 10 SER B O 1
ATOM 5342 N N . HIS B 1 11 ? -36.719 16.859 -75.188 1 20.97 11 HIS B N 1
ATOM 5343 C CA . HIS B 1 11 ? -35.594 15.945 -75.062 1 20.97 11 HIS B CA 1
ATOM 5344 C C . HIS B 1 11 ? -34.406 16.641 -74.375 1 20.97 11 HIS B C 1
ATOM 5346 O O . HIS B 1 11 ? -34 17.719 -74.812 1 20.97 11 HIS B O 1
ATOM 5352 N N . SER B 1 12 ? -34.156 16.547 -73 1 21.81 12 SER B N 1
ATOM 5353 C CA . SER B 1 12 ? -33.25 17.109 -72 1 21.81 12 SER B CA 1
ATOM 5354 C C . SER B 1 12 ? -31.797 16.766 -72.312 1 21.81 12 SER B C 1
ATOM 5356 O O . SER B 1 12 ? -31.422 15.594 -72.312 1 21.81 12 SER B O 1
ATOM 5358 N N . SER B 1 13 ? -31.094 17.516 -73.25 1 21.28 13 SER B N 1
ATOM 5359 C CA . SER B 1 13 ? -29.75 17.328 -73.75 1 21.28 13 SER B CA 1
ATOM 5360 C C . SER B 1 13 ? -28.703 17.359 -72.625 1 21.28 13 SER B C 1
ATOM 5362 O O . SER B 1 13 ? -28.609 18.328 -71.875 1 21.28 13 SER B O 1
ATOM 5364 N N . THR B 1 14 ? -28.312 16.203 -72 1 22.73 14 THR B N 1
ATOM 5365 C CA . THR B 1 14 ? -27.469 15.812 -70.938 1 22.73 14 THR B CA 1
ATOM 5366 C C . THR B 1 14 ? -26 16.109 -71.188 1 22.73 14 THR B C 1
ATOM 5368 O O . THR B 1 14 ? -25.391 15.469 -72.062 1 22.73 14 THR B O 1
ATOM 5371 N N . GLY B 1 15 ? -25.562 17.422 -71.375 1 22.33 15 GLY B N 1
ATOM 5372 C CA . GLY B 1 15 ? -24.219 17.75 -71.875 1 22.33 15 GLY B CA 1
ATOM 5373 C C . GLY B 1 15 ? -23.125 17.156 -71 1 22.33 15 GLY B C 1
ATOM 5374 O O . GLY B 1 15 ? -23.312 16.984 -69.75 1 22.33 15 GLY B O 1
ATOM 5375 N N . PRO B 1 16 ? -22.141 16.328 -71.5 1 25 16 PRO B N 1
ATOM 5376 C CA . PRO B 1 16 ? -21.141 15.43 -70.938 1 25 16 PRO B CA 1
ATOM 5377 C C . PRO B 1 16 ? -20.031 16.188 -70.188 1 25 16 PRO B C 1
ATOM 5379 O O . PRO B 1 16 ? -19.625 17.266 -70.625 1 25 16 PRO B O 1
ATOM 5382 N N . VAL B 1 17 ? -19.922 16.219 -68.875 1 25.77 17 VAL B N 1
ATOM 5383 C CA . VAL B 1 17 ? -19.016 16.828 -67.875 1 25.77 17 VAL B CA 1
ATOM 5384 C C . VAL B 1 17 ? -17.578 16.391 -68.188 1 25.77 17 VAL B C 1
ATOM 5386 O O . VAL B 1 17 ? -17.312 15.188 -68.312 1 25.77 17 VAL B O 1
ATOM 5389 N N . HIS B 1 18 ? -16.625 17.156 -68.875 1 22 18 HIS B N 1
ATOM 5390 C CA . HIS B 1 18 ? -15.234 17.047 -69.312 1 22 18 HIS B CA 1
ATOM 5391 C C . HIS B 1 18 ? -14.312 16.75 -68.125 1 22 18 HIS B C 1
ATOM 5393 O O . HIS B 1 18 ? -14.305 17.516 -67.188 1 22 18 HIS B O 1
ATOM 5399 N N . SER B 1 19 ? -13.953 15.484 -67.812 1 23.97 19 SER B N 1
ATOM 5400 C CA . SER B 1 19 ? -13.117 14.883 -66.75 1 23.97 19 SER B CA 1
ATOM 5401 C C . SER B 1 19 ? -11.664 15.328 -66.938 1 23.97 19 SER B C 1
ATOM 5403 O O . SER B 1 19 ? -11.078 15.219 -68 1 23.97 19 SER B O 1
ATOM 5405 N N . ASN B 1 20 ? -11.164 16.406 -66.25 1 24.56 20 ASN B N 1
ATOM 5406 C CA . ASN B 1 20 ? -9.828 17 -66.188 1 24.56 20 ASN B CA 1
ATOM 5407 C C . ASN B 1 20 ? -8.758 15.93 -65.938 1 24.56 20 ASN B C 1
ATOM 5409 O O . ASN B 1 20 ? -8.812 15.18 -65 1 24.56 20 ASN B O 1
ATOM 5413 N N . GLY B 1 21 ? -8.031 15.391 -66.938 1 25.08 21 GLY B N 1
ATOM 5414 C CA . GLY B 1 21 ? -6.992 14.391 -67.188 1 25.08 21 GLY B CA 1
ATOM 5415 C C . GLY B 1 21 ? -5.711 14.688 -66.438 1 25.08 21 GLY B C 1
ATOM 5416 O O . GLY B 1 21 ? -5.129 15.766 -66.562 1 25.08 21 GLY B O 1
ATOM 5417 N N . THR B 1 22 ? -5.43 14.133 -65.188 1 27.53 22 THR B N 1
ATOM 5418 C CA . THR B 1 22 ? -4.289 14.156 -64.312 1 27.53 22 THR B CA 1
ATOM 5419 C C . THR B 1 22 ? -3.012 13.742 -65 1 27.53 22 THR B C 1
ATOM 5421 O O . THR B 1 22 ? -2.975 12.688 -65.625 1 27.53 22 THR B O 1
ATOM 5424 N N . HIS B 1 23 ? -2.07 14.656 -65.375 1 31.2 23 HIS B N 1
ATOM 5425 C CA . HIS B 1 23 ? -0.801 14.594 -66.062 1 31.2 23 HIS B CA 1
ATOM 5426 C C . HIS B 1 23 ? 0.113 13.531 -65.5 1 31.2 23 HIS B C 1
ATOM 5428 O O . HIS B 1 23 ? 0.195 13.383 -64.25 1 31.2 23 HIS B O 1
ATOM 5434 N N . PRO B 1 24 ? 0.617 12.547 -66.188 1 37.66 24 PRO B N 1
ATOM 5435 C CA . PRO B 1 24 ? 1.421 11.367 -65.875 1 37.66 24 PRO B CA 1
ATOM 5436 C C . PRO B 1 24 ? 2.785 11.711 -65.312 1 37.66 24 PRO B C 1
ATOM 5438 O O . PRO B 1 24 ? 3.338 12.773 -65.625 1 37.66 24 PRO B O 1
ATOM 5441 N N . ASN B 1 25 ? 3.307 11.164 -64.188 1 37.22 25 ASN B N 1
ATOM 5442 C CA . ASN B 1 25 ? 4.43 11.242 -63.219 1 37.22 25 ASN B CA 1
ATOM 5443 C C . ASN B 1 25 ? 5.766 11.062 -63.938 1 37.22 25 ASN B C 1
ATOM 5445 O O . ASN B 1 25 ? 6.051 9.992 -64.5 1 37.22 25 ASN B O 1
ATOM 5449 N N . VAL B 1 26 ? 6.492 12.094 -64.438 1 47.97 26 VAL B N 1
ATOM 5450 C CA . VAL B 1 26 ? 7.754 12.133 -65.125 1 47.97 26 VAL B CA 1
ATOM 5451 C C . VAL B 1 26 ? 8.891 11.688 -64.25 1 47.97 26 VAL B C 1
ATOM 5453 O O . VAL B 1 26 ? 9.031 12.188 -63.125 1 47.97 26 VAL B O 1
ATOM 5456 N N . LEU B 1 27 ? 9.57 10.578 -64.438 1 53.06 27 LEU B N 1
ATOM 5457 C CA . LEU B 1 27 ? 10.672 9.984 -63.688 1 53.06 27 LEU B CA 1
ATOM 5458 C C . LEU B 1 27 ? 11.844 10.953 -63.594 1 53.06 27 LEU B C 1
ATOM 5460 O O . LEU B 1 27 ? 12.172 11.641 -64.562 1 53.06 27 LEU B O 1
ATOM 5464 N N . LYS B 1 28 ? 12.289 11.258 -62.406 1 54.31 28 LYS B N 1
ATOM 5465 C CA . LYS B 1 28 ? 13.383 12.18 -62.125 1 54.31 28 LYS B CA 1
ATOM 5466 C C . LYS B 1 28 ? 14.656 11.766 -62.844 1 54.31 28 LYS B C 1
ATOM 5468 O O . LYS B 1 28 ? 14.82 10.602 -63.188 1 54.31 28 LYS B O 1
ATOM 5473 N N . ARG B 1 29 ? 15.656 12.617 -63.062 1 62.06 29 ARG B N 1
ATOM 5474 C CA . ARG B 1 29 ? 16.891 12.562 -63.844 1 62.06 29 ARG B CA 1
ATOM 5475 C C . ARG B 1 29 ? 17.844 11.508 -63.281 1 62.06 29 ARG B C 1
ATOM 5477 O O . ARG B 1 29 ? 18.016 11.406 -62.062 1 62.06 29 ARG B O 1
ATOM 5484 N N . ASN B 1 30 ? 18.281 10.547 -63.969 1 63.62 30 ASN B N 1
ATOM 5485 C CA . ASN B 1 30 ? 19.359 9.594 -63.75 1 63.62 30 ASN B CA 1
ATOM 5486 C C . ASN B 1 30 ? 18.875 8.344 -63.031 1 63.62 30 ASN B C 1
ATOM 5488 O O . ASN B 1 30 ? 19.688 7.605 -62.438 1 63.62 30 ASN B O 1
ATOM 5492 N N . GLN B 1 31 ? 17.578 8.148 -62.875 1 64.31 31 GLN B N 1
ATOM 5493 C CA . GLN B 1 31 ? 16.984 7.004 -62.188 1 64.31 31 GLN B CA 1
ATOM 5494 C C . GLN B 1 31 ? 16.797 5.824 -63.156 1 64.31 31 GLN B C 1
ATOM 5496 O O . GLN B 1 31 ? 16.484 4.715 -62.719 1 64.31 31 GLN B O 1
ATOM 5501 N N . ALA B 1 32 ? 17.047 6.062 -64.25 1 76.06 32 ALA B N 1
ATOM 5502 C CA . ALA B 1 32 ? 16.844 5.055 -65.312 1 76.06 32 ALA B CA 1
ATOM 5503 C C . ALA B 1 32 ? 18 4.059 -65.312 1 76.06 32 ALA B C 1
ATOM 5505 O O . ALA B 1 32 ? 19.141 4.406 -65 1 76.06 32 ALA B O 1
ATOM 5506 N N . CYS B 1 33 ? 17.766 2.783 -65.562 1 79.06 33 CYS B N 1
ATOM 5507 C CA . CYS B 1 33 ? 18.797 1.746 -65.562 1 79.06 33 CYS B CA 1
ATOM 5508 C C . CYS B 1 33 ? 19.766 1.964 -66.75 1 79.06 33 CYS B C 1
ATOM 5510 O O . CYS B 1 33 ? 19.406 2.598 -67.75 1 79.06 33 CYS B O 1
ATOM 5512 N N . HIS B 1 34 ? 21.094 1.64 -66.688 1 81.75 34 HIS B N 1
ATOM 5513 C CA . HIS B 1 34 ? 22.141 1.872 -67.625 1 81.75 34 HIS B CA 1
ATOM 5514 C C . HIS B 1 34 ? 21.766 1.304 -69 1 81.75 34 HIS B C 1
ATOM 5516 O O . HIS B 1 34 ? 22.094 1.89 -70.062 1 81.75 34 HIS B O 1
ATOM 5522 N N . GLN B 1 35 ? 20.953 0.299 -69 1 79.12 35 GLN B N 1
ATOM 5523 C CA . GLN B 1 35 ? 20.609 -0.362 -70.312 1 79.12 35 GLN B CA 1
ATOM 5524 C C . GLN B 1 35 ? 19.547 0.428 -71.062 1 79.12 35 GLN B C 1
ATOM 5526 O O . GLN B 1 35 ? 19.641 0.603 -72.25 1 79.12 35 GLN B O 1
ATOM 5531 N N . CYS B 1 36 ? 18.5 0.906 -70.375 1 79.25 36 CYS B N 1
ATOM 5532 C CA . CYS B 1 36 ? 17.438 1.711 -71 1 79.25 36 CYS B CA 1
ATOM 5533 C C . CYS B 1 36 ? 17.984 3.049 -71.5 1 79.25 36 CYS B C 1
ATOM 5535 O O . CYS B 1 36 ? 17.594 3.535 -72.562 1 79.25 36 CYS B O 1
ATOM 5537 N N . ARG B 1 37 ? 19.047 3.623 -70.75 1 78.94 37 ARG B N 1
ATOM 5538 C CA . ARG B 1 37 ? 19.703 4.859 -71.188 1 78.94 37 ARG B CA 1
ATOM 5539 C C . ARG B 1 37 ? 20.484 4.668 -72.5 1 78.94 37 ARG B C 1
ATOM 5541 O O . ARG B 1 37 ? 20.453 5.523 -73.375 1 78.94 37 ARG B O 1
ATOM 5548 N N . ARG B 1 38 ? 21.234 3.5 -72.562 1 78.75 38 ARG B N 1
ATOM 5549 C CA . ARG B 1 38 ? 22.047 3.217 -73.688 1 78.75 38 ARG B CA 1
ATOM 5550 C C . ARG B 1 38 ? 21.172 3.023 -74.938 1 78.75 38 ARG B C 1
ATOM 5552 O O . ARG B 1 38 ? 21.531 3.469 -76.062 1 78.75 38 ARG B O 1
ATOM 5559 N N . ARG B 1 39 ? 19.938 2.418 -74.75 1 77.25 39 ARG B N 1
ATOM 5560 C CA . ARG B 1 39 ? 19.078 2.07 -75.875 1 77.25 39 ARG B CA 1
ATOM 5561 C C . ARG B 1 39 ? 18.016 3.146 -76.125 1 77.25 39 ARG B C 1
ATOM 5563 O O . ARG B 1 39 ? 17.172 3.018 -77 1 77.25 39 ARG B O 1
ATOM 5570 N N . LYS B 1 40 ? 18.094 4.312 -75.25 1 77 40 LYS B N 1
ATOM 5571 C CA . LYS B 1 40 ? 17.203 5.465 -75.312 1 77 40 LYS B CA 1
ATOM 5572 C C . LYS B 1 40 ? 15.742 5.039 -75.188 1 77 40 LYS B C 1
ATOM 5574 O O . LYS B 1 40 ? 14.898 5.469 -76 1 77 40 LYS B O 1
ATOM 5579 N N . LEU B 1 41 ? 15.445 4.055 -74.312 1 77.81 41 LEU B N 1
ATOM 5580 C CA . LEU B 1 41 ? 14.094 3.562 -74.062 1 77.81 41 LEU B CA 1
ATOM 5581 C C . LEU B 1 41 ? 13.523 4.164 -72.75 1 77.81 41 LEU B C 1
ATOM 5583 O O . LEU B 1 41 ? 14.273 4.602 -71.875 1 77.81 41 LEU B O 1
ATOM 5587 N N . LYS B 1 42 ? 12.227 4.293 -72.625 1 77.62 42 LYS B N 1
ATOM 5588 C CA . LYS B 1 42 ? 11.547 4.785 -71.438 1 77.62 42 LYS B CA 1
ATOM 5589 C C . LYS B 1 42 ? 11.727 3.826 -70.312 1 77.62 42 LYS B C 1
ATOM 5591 O O . LYS B 1 42 ? 11.422 2.637 -70.375 1 77.62 42 LYS B O 1
ATOM 5596 N N . CYS B 1 43 ? 12.531 4.18 -69.125 1 72.56 43 CYS B N 1
ATOM 5597 C CA . CYS B 1 43 ? 12.844 3.395 -67.938 1 72.56 43 CYS B CA 1
ATOM 5598 C C . CYS B 1 43 ? 11.969 3.814 -66.812 1 72.56 43 CYS B C 1
ATOM 5600 O O . CYS B 1 43 ? 11.742 5.004 -66.562 1 72.56 43 CYS B O 1
ATOM 5602 N N . ASP B 1 44 ? 11.055 3.053 -66.125 1 75.25 44 ASP B N 1
ATOM 5603 C CA . ASP B 1 44 ? 10.211 3.373 -64.938 1 75.25 44 ASP B CA 1
ATOM 5604 C C . ASP B 1 44 ? 11.023 3.338 -63.656 1 75.25 44 ASP B C 1
ATOM 5606 O O . ASP B 1 44 ? 10.453 3.377 -62.562 1 75.25 44 ASP B O 1
ATOM 5610 N N . ALA B 1 45 ? 12.453 3.168 -63.562 1 74.19 45 ALA B N 1
ATOM 5611 C CA . ALA B 1 45 ? 13.461 3.215 -62.5 1 74.19 45 ALA B CA 1
ATOM 5612 C C . ALA B 1 45 ? 13.234 2.098 -61.5 1 74.19 45 ALA B C 1
ATOM 5614 O O . ALA B 1 45 ? 13.797 2.125 -60.406 1 74.19 45 ALA B O 1
ATOM 5615 N N . LYS B 1 46 ? 12.438 1.025 -61.906 1 76.5 46 LYS B N 1
ATOM 5616 C CA . LYS B 1 46 ? 12.328 -0.179 -61.094 1 76.5 46 LYS B CA 1
ATOM 5617 C C . LYS B 1 46 ? 13.555 -1.074 -61.25 1 76.5 46 LYS B C 1
ATOM 5619 O O . LYS B 1 46 ? 14.203 -1.05 -62.312 1 76.5 46 LYS B O 1
ATOM 5624 N N . ARG B 1 47 ? 13.883 -1.771 -60.219 1 76.44 47 ARG B N 1
ATOM 5625 C CA . ARG B 1 47 ? 15.062 -2.637 -60.219 1 76.44 47 ARG B CA 1
ATOM 5626 C C . ARG B 1 47 ? 14.656 -4.105 -60.219 1 76.44 47 ARG B C 1
ATOM 5628 O O . ARG B 1 47 ? 14.219 -4.641 -59.188 1 76.44 47 ARG B O 1
ATOM 5635 N N . PRO B 1 48 ? 14.453 -4.645 -61.25 1 75.56 48 PRO B N 1
ATOM 5636 C CA . PRO B 1 48 ? 14.836 -4.273 -62.625 1 75.56 48 PRO B CA 1
ATOM 5637 C C . PRO B 1 48 ? 13.766 -3.449 -63.344 1 75.56 48 PRO B C 1
ATOM 5639 O O . PRO B 1 48 ? 12.586 -3.52 -62.969 1 75.56 48 PRO B O 1
ATOM 5642 N N . CYS B 1 49 ? 14.336 -2.574 -64.312 1 78.06 49 CYS B N 1
ATOM 5643 C CA . CYS B 1 49 ? 13.352 -1.693 -64.938 1 78.06 49 CYS B CA 1
ATOM 5644 C C . CYS B 1 49 ? 12.406 -2.48 -65.875 1 78.06 49 CYS B C 1
ATOM 5646 O O . CYS B 1 49 ? 12.781 -3.518 -66.438 1 78.06 49 CYS B O 1
ATOM 5648 N N . SER B 1 50 ? 10.906 -2.137 -65.875 1 80.69 50 SER B N 1
ATOM 5649 C CA . SER B 1 50 ? 9.852 -2.873 -66.562 1 80.69 50 SER B CA 1
ATOM 5650 C C . SER B 1 50 ? 10.18 -3.037 -68 1 80.69 50 SER B C 1
ATOM 5652 O O . SER B 1 50 ? 9.805 -4.035 -68.625 1 80.69 50 SER B O 1
ATOM 5654 N N . THR B 1 51 ? 10.992 -2.07 -68.562 1 81.75 51 THR B N 1
ATOM 5655 C CA . THR B 1 51 ? 11.367 -2.096 -69.938 1 81.75 51 THR B CA 1
ATOM 5656 C C . THR B 1 51 ? 12.414 -3.174 -70.25 1 81.75 51 THR B C 1
ATOM 5658 O O . THR B 1 51 ? 12.336 -3.902 -71.188 1 81.75 51 THR B O 1
ATOM 5661 N N . CYS B 1 52 ? 13.383 -3.311 -69.312 1 80.06 52 CYS B N 1
ATOM 5662 C CA . CYS B 1 52 ? 14.422 -4.316 -69.438 1 80.06 52 CYS B CA 1
ATOM 5663 C C . CYS B 1 52 ? 13.867 -5.719 -69.188 1 80.06 52 CYS B C 1
ATOM 5665 O O . CYS B 1 52 ? 14.281 -6.668 -69.875 1 80.06 52 CYS B O 1
ATOM 5667 N N . VAL B 1 53 ? 12.867 -5.82 -68.375 1 80.06 53 VAL B N 1
ATOM 5668 C CA . VAL B 1 53 ? 12.188 -7.086 -68.125 1 80.06 53 VAL B CA 1
ATOM 5669 C C . VAL B 1 53 ? 11.43 -7.535 -69.375 1 80.06 53 VAL B C 1
ATOM 5671 O O . VAL B 1 53 ? 11.492 -8.703 -69.75 1 80.06 53 VAL B O 1
ATOM 5674 N N . ARG B 1 54 ? 10.664 -6.645 -69.875 1 81.31 54 ARG B N 1
ATOM 5675 C CA . ARG B 1 54 ? 9.883 -6.965 -71.062 1 81.31 54 ARG B CA 1
ATOM 5676 C C . ARG B 1 54 ? 10.789 -7.379 -72.25 1 81.31 54 ARG B C 1
ATOM 5678 O O . ARG B 1 54 ? 10.484 -8.336 -72.938 1 81.31 54 ARG B O 1
ATOM 5685 N N . SER B 1 55 ? 11.914 -6.598 -72.438 1 79.38 55 SER B N 1
ATOM 5686 C CA . SER B 1 55 ? 12.867 -6.898 -73.5 1 79.38 55 SER B CA 1
ATOM 5687 C C . SER B 1 55 ? 13.508 -8.266 -73.25 1 79.38 55 SER B C 1
ATOM 5689 O O . SER B 1 55 ? 13.688 -9.023 -74.188 1 79.38 55 SER B O 1
ATOM 5691 N N . HIS B 1 56 ? 13.766 -8.578 -72 1 77.69 56 HIS B N 1
ATOM 5692 C CA . HIS B 1 56 ? 14.328 -9.883 -71.688 1 77.69 56 HIS B CA 1
ATOM 5693 C C . HIS B 1 56 ? 13.328 -11 -71.938 1 77.69 56 HIS B C 1
ATOM 5695 O O . HIS B 1 56 ? 13.68 -12.031 -72.5 1 77.69 56 HIS B O 1
ATOM 5701 N N . SER B 1 57 ? 12.195 -10.805 -71.5 1 78.5 57 SER B N 1
ATOM 5702 C CA . SER B 1 57 ? 11.148 -11.789 -71.75 1 78.5 57 SER B CA 1
ATOM 5703 C C . SER B 1 57 ? 10.953 -12.055 -73.25 1 78.5 57 SER B C 1
ATOM 5705 O O . SER B 1 57 ? 10.75 -13.203 -73.625 1 78.5 57 SER B O 1
ATOM 5707 N N . HIS B 1 58 ? 10.922 -10.977 -74.062 1 78.31 58 HIS B N 1
ATOM 5708 C CA . HIS B 1 58 ? 10.82 -11.125 -75.5 1 78.31 58 HIS B CA 1
ATOM 5709 C C . HIS B 1 58 ? 12 -11.914 -76.062 1 78.31 58 HIS B C 1
ATOM 5711 O O . HIS B 1 58 ? 11.828 -12.781 -76.875 1 78.31 58 HIS B O 1
ATOM 5717 N N . ALA B 1 59 ? 13.211 -11.68 -75.438 1 75.5 59 ALA B N 1
ATOM 5718 C CA . ALA B 1 59 ? 14.414 -12.367 -75.938 1 75.5 59 ALA B CA 1
ATOM 5719 C C . ALA B 1 59 ? 14.383 -13.844 -75.5 1 75.5 59 ALA B C 1
ATOM 5721 O O . ALA B 1 59 ? 14.773 -14.711 -76.312 1 75.5 59 ALA B O 1
ATOM 5722 N N . VAL B 1 60 ? 13.828 -14.047 -74.375 1 74.38 60 VAL B N 1
ATOM 5723 C CA . VAL B 1 60 ? 13.711 -15.422 -73.875 1 74.38 60 VAL B CA 1
ATOM 5724 C C . VAL B 1 60 ? 12.688 -16.172 -74.75 1 74.38 60 VAL B C 1
ATOM 5726 O O . VAL B 1 60 ? 12.906 -17.328 -75.125 1 74.38 60 VAL B O 1
ATOM 5729 N N . SER B 1 61 ? 11.586 -15.516 -74.938 1 74.25 61 SER B N 1
ATOM 5730 C CA . SER B 1 61 ? 10.508 -16.172 -75.688 1 74.25 61 SER B CA 1
ATOM 5731 C C . SER B 1 61 ? 10.898 -16.453 -77.125 1 74.25 61 SER B C 1
ATOM 5733 O O . SER B 1 61 ? 10.375 -17.359 -77.75 1 74.25 61 SER B O 1
ATOM 5735 N N . HIS B 1 62 ? 11.852 -15.602 -77.75 1 69.5 62 HIS B N 1
ATOM 5736 C CA . HIS B 1 62 ? 12.242 -15.781 -79.125 1 69.5 62 HIS B CA 1
ATOM 5737 C C . HIS B 1 62 ? 13.656 -16.344 -79.25 1 69.5 62 HIS B C 1
ATOM 5739 O O . HIS B 1 62 ? 14.242 -16.359 -80.312 1 69.5 62 HIS B O 1
ATOM 5745 N N . ALA B 1 63 ? 14.133 -16.719 -78.188 1 62.88 63 ALA B N 1
ATOM 5746 C CA . ALA B 1 63 ? 15.492 -17.234 -78.188 1 62.88 63 ALA B CA 1
ATOM 5747 C C . ALA B 1 63 ? 15.531 -18.609 -78.875 1 62.88 63 ALA B C 1
ATOM 5749 O O . ALA B 1 63 ? 14.633 -19.422 -78.688 1 62.88 63 ALA B O 1
ATOM 5750 N N . PRO B 1 64 ? 16.328 -18.688 -79.938 1 63.25 64 PRO B N 1
ATOM 5751 C CA . PRO B 1 64 ? 16.438 -20.016 -80.562 1 63.25 64 PRO B CA 1
ATOM 5752 C C . PRO B 1 64 ? 16.703 -21.125 -79.562 1 63.25 64 PRO B C 1
ATOM 5754 O O . PRO B 1 64 ? 17.203 -20.844 -78.438 1 63.25 64 PRO B O 1
ATOM 5757 N N . ALA B 1 65 ? 16.281 -22.375 -79.812 1 63.91 65 ALA B N 1
ATOM 5758 C CA . ALA B 1 65 ? 16.453 -23.578 -79 1 63.91 65 ALA B CA 1
ATOM 5759 C C . ALA B 1 65 ? 17.922 -23.812 -78.625 1 63.91 65 ALA B C 1
ATOM 5761 O O . ALA B 1 65 ? 18.781 -23.781 -79.5 1 63.91 65 ALA B O 1
ATOM 5762 N N . GLY B 1 66 ? 18.375 -23.688 -77.375 1 68.31 66 GLY B N 1
ATOM 5763 C CA . GLY B 1 66 ? 19.734 -23.922 -76.875 1 68.31 66 GLY B CA 1
ATOM 5764 C C . GLY B 1 66 ? 20.422 -22.656 -76.375 1 68.31 66 GLY B C 1
ATOM 5765 O O . GLY B 1 66 ? 21.594 -22.703 -76 1 68.31 66 GLY B O 1
ATOM 5766 N N . ALA B 1 67 ? 19.844 -21.484 -76.812 1 55.66 67 ALA B N 1
ATOM 5767 C CA . ALA B 1 67 ? 20.562 -20.266 -76.438 1 55.66 67 ALA B CA 1
ATOM 5768 C C . ALA B 1 67 ? 20.531 -20.062 -74.938 1 55.66 67 ALA B C 1
ATOM 5770 O O . ALA B 1 67 ? 19.484 -20.203 -74.312 1 55.66 67 ALA B O 1
ATOM 5771 N N . GLN B 1 68 ? 21.656 -20.172 -74.25 1 60.31 68 GLN B N 1
ATOM 5772 C CA . GLN B 1 68 ? 21.797 -19.953 -72.812 1 60.31 68 GLN B CA 1
ATOM 5773 C C . GLN B 1 68 ? 21.547 -18.5 -72.438 1 60.31 68 GLN B C 1
ATOM 5775 O O . GLN B 1 68 ? 22.391 -17.625 -72.688 1 60.31 68 GLN B O 1
ATOM 5780 N N . LEU B 1 69 ? 20.328 -17.859 -72.438 1 58.03 69 LEU B N 1
ATOM 5781 C CA . LEU B 1 69 ? 20.016 -16.484 -72.062 1 58.03 69 LEU B CA 1
ATOM 5782 C C . LEU B 1 69 ? 20.016 -16.297 -70.562 1 58.03 69 LEU B C 1
ATOM 5784 O O . LEU B 1 69 ? 19.672 -17.234 -69.812 1 58.03 69 LEU B O 1
ATOM 5788 N N . PRO B 1 70 ? 20.562 -15.242 -70.062 1 63.91 70 PRO B N 1
ATOM 5789 C CA . PRO B 1 70 ? 20.578 -15.047 -68.625 1 63.91 70 PRO B CA 1
ATOM 5790 C C . PRO B 1 70 ? 19.172 -15.078 -68 1 63.91 70 PRO B C 1
ATOM 5792 O O . PRO B 1 70 ? 18.188 -14.789 -68.688 1 63.91 70 PRO B O 1
ATOM 5795 N N . SER B 1 71 ? 18.969 -15.758 -66.875 1 71.56 71 SER B N 1
ATOM 5796 C CA . SER B 1 71 ? 17.688 -15.984 -66.188 1 71.56 71 SER B CA 1
ATOM 5797 C C . SER B 1 71 ? 17.016 -14.672 -65.812 1 71.56 71 SER B C 1
ATOM 5799 O O . SER B 1 71 ? 15.805 -14.617 -65.625 1 71.56 71 SER B O 1
ATOM 5801 N N . ALA B 1 72 ? 17.781 -13.562 -65.625 1 67.25 72 ALA B N 1
ATOM 5802 C CA . ALA B 1 72 ? 17.219 -12.297 -65.188 1 67.25 72 ALA B CA 1
ATOM 5803 C C . ALA B 1 72 ? 17.797 -11.117 -65.938 1 67.25 72 ALA B C 1
ATOM 5805 O O . ALA B 1 72 ? 18.891 -11.211 -66.5 1 67.25 72 ALA B O 1
ATOM 5806 N N . PRO B 1 73 ? 16.984 -9.961 -66.062 1 69.06 73 PRO B N 1
ATOM 5807 C CA . PRO B 1 73 ? 17.484 -8.805 -66.812 1 69.06 73 PRO B CA 1
ATOM 5808 C C . PRO B 1 73 ? 18.672 -8.133 -66.125 1 69.06 73 PRO B C 1
ATOM 5810 O O . PRO B 1 73 ? 18.766 -8.133 -64.938 1 69.06 73 PRO B O 1
ATOM 5813 N N . GLU B 1 74 ? 19.844 -7.945 -66.688 1 68.12 74 GLU B N 1
ATOM 5814 C CA . GLU B 1 74 ? 21.016 -7.281 -66.125 1 68.12 74 GLU B CA 1
ATOM 5815 C C . GLU B 1 74 ? 20.828 -5.77 -66.062 1 68.12 74 GLU B C 1
ATOM 5817 O O . GLU B 1 74 ? 21.047 -5.082 -67.062 1 68.12 74 GLU B O 1
ATOM 5822 N N . CYS B 1 75 ? 19.953 -5.16 -65.188 1 69.38 75 CYS B N 1
ATOM 5823 C CA . CYS B 1 75 ? 19.672 -3.74 -65 1 69.38 75 CYS B CA 1
ATOM 5824 C C . CYS B 1 75 ? 20.719 -3.094 -64.062 1 69.38 75 CYS B C 1
ATOM 5826 O O . CYS B 1 75 ? 20.922 -3.527 -62.938 1 69.38 75 CYS B O 1
ATOM 5828 N N . THR B 1 76 ? 21.812 -2.562 -64.375 1 74.56 76 THR B N 1
ATOM 5829 C CA . THR B 1 76 ? 22.844 -1.94 -63.562 1 74.56 76 THR B CA 1
ATOM 5830 C C . THR B 1 76 ? 22.531 -0.463 -63.344 1 74.56 76 THR B C 1
ATOM 5832 O O . THR B 1 76 ? 21.984 0.201 -64.188 1 74.56 76 THR B O 1
ATOM 5835 N N . PHE B 1 77 ? 22.422 0.041 -62 1 69.38 77 PHE B N 1
ATOM 5836 C CA . PHE B 1 77 ? 22.109 1.415 -61.625 1 69.38 77 PHE B CA 1
ATOM 5837 C C . PHE B 1 77 ? 23.344 2.131 -61.094 1 69.38 77 PHE B C 1
ATOM 5839 O O . PHE B 1 77 ? 24.297 1.487 -60.656 1 69.38 77 PHE B O 1
ATOM 5846 N N . ASP B 1 78 ? 23.578 3.41 -61.062 1 54.41 78 ASP B N 1
ATOM 5847 C CA . ASP B 1 78 ? 24.641 4.203 -60.469 1 54.41 78 ASP B CA 1
ATOM 5848 C C . ASP B 1 78 ? 24.609 4.109 -58.938 1 54.41 78 ASP B C 1
ATOM 5850 O O . ASP B 1 78 ? 23.547 4.035 -58.344 1 54.41 78 ASP B O 1
ATOM 5854 N N . GLU B 1 79 ? 25.734 3.58 -58.062 1 48.59 79 GLU B N 1
ATOM 5855 C CA . GLU B 1 79 ? 25.906 3.484 -56.625 1 48.59 79 GLU B CA 1
ATOM 5856 C C . GLU B 1 79 ? 25.688 4.832 -55.938 1 48.59 79 GLU B C 1
ATOM 5858 O O . GLU B 1 79 ? 26.281 5.84 -56.344 1 48.59 79 GLU B O 1
ATOM 5863 N N . ILE B 1 80 ? 24.594 5.188 -55.281 1 39.97 80 ILE B N 1
ATOM 5864 C CA . ILE B 1 80 ? 24.453 6.457 -54.562 1 39.97 80 ILE B CA 1
ATOM 5865 C C . ILE B 1 80 ? 25.297 6.449 -53.312 1 39.97 80 ILE B C 1
ATOM 5867 O O . ILE B 1 80 ? 25.109 5.602 -52.438 1 39.97 80 ILE B O 1
ATOM 5871 N N . HIS B 1 81 ? 26.641 6.793 -53.219 1 33.62 81 HIS B N 1
ATOM 5872 C CA . HIS B 1 81 ? 27.578 6.973 -52.125 1 33.62 81 HIS B CA 1
ATOM 5873 C C . HIS B 1 81 ? 26.984 7.871 -51.031 1 33.62 81 HIS B C 1
ATOM 5875 O O . HIS B 1 81 ? 26.781 9.062 -51.281 1 33.62 81 HIS B O 1
ATOM 5881 N N . GLU B 1 82 ? 26.125 7.426 -50.188 1 28.19 82 GLU B N 1
ATOM 5882 C CA . GLU B 1 82 ? 25.766 8.305 -49.062 1 28.19 82 GLU B CA 1
ATOM 5883 C C . GLU B 1 82 ? 26.969 8.57 -48.156 1 28.19 82 GLU B C 1
ATOM 5885 O O . GLU B 1 82 ? 27.641 7.641 -47.75 1 28.19 82 GLU B O 1
ATOM 5890 N N . SER B 1 83 ? 27.672 9.727 -48.094 1 26.31 83 SER B N 1
ATOM 5891 C CA . SER B 1 83 ? 28.844 10.297 -47.406 1 26.31 83 SER B CA 1
ATOM 5892 C C . SER B 1 83 ? 28.688 10.242 -45.906 1 26.31 83 SER B C 1
ATOM 5894 O O . SER B 1 83 ? 27.922 11.008 -45.312 1 26.31 83 SER B O 1
ATOM 5896 N N . THR B 1 84 ? 28.625 9.102 -45.156 1 25.23 84 THR B N 1
ATOM 5897 C CA . THR B 1 84 ? 28.703 9.031 -43.688 1 25.23 84 THR B CA 1
ATOM 5898 C C . THR B 1 84 ? 30.062 9.508 -43.188 1 25.23 84 THR B C 1
ATOM 5900 O O . THR B 1 84 ? 31.062 8.836 -43.375 1 25.23 84 THR B O 1
ATOM 5903 N N . ALA B 1 85 ? 30.359 10.852 -43.062 1 26.92 85 ALA B N 1
ATOM 5904 C CA . ALA B 1 85 ? 31.594 11.438 -42.562 1 26.92 85 ALA B CA 1
ATOM 5905 C C . ALA B 1 85 ? 31.922 10.93 -41.156 1 26.92 85 ALA B C 1
ATOM 5907 O O . ALA B 1 85 ? 31.156 11.156 -40.219 1 26.92 85 ALA B O 1
ATOM 5908 N N . ALA B 1 86 ? 32.656 9.844 -40.938 1 29.25 86 ALA B N 1
ATOM 5909 C CA . ALA B 1 86 ? 33.188 9.195 -39.75 1 29.25 86 ALA B CA 1
ATOM 5910 C C . ALA B 1 86 ? 33.969 10.18 -38.875 1 29.25 86 ALA B C 1
ATOM 5912 O O . ALA B 1 86 ? 34.969 10.758 -39.312 1 29.25 86 ALA B O 1
ATOM 5913 N N . PRO B 1 87 ? 33.406 10.867 -37.812 1 27.88 87 PRO B N 1
ATOM 5914 C CA . PRO B 1 87 ? 33.969 12 -37.094 1 27.88 87 PRO B CA 1
ATOM 5915 C C . PRO B 1 87 ? 35.312 11.672 -36.438 1 27.88 87 PRO B C 1
ATOM 5917 O O . PRO B 1 87 ? 35.625 10.5 -36.188 1 27.88 87 PRO B O 1
ATOM 5920 N N . SER B 1 88 ? 36.469 12.469 -36.438 1 28.55 88 SER B N 1
ATOM 5921 C CA . SER B 1 88 ? 37.875 12.617 -36.031 1 28.55 88 SER B CA 1
ATOM 5922 C C . SER B 1 88 ? 38.031 12.297 -34.531 1 28.55 88 SER B C 1
ATOM 5924 O O . SER B 1 88 ? 37.312 12.812 -33.688 1 28.55 88 SER B O 1
ATOM 5926 N N . GLU B 1 89 ? 38.562 11.109 -34.094 1 30.31 89 GLU B N 1
ATOM 5927 C CA . GLU B 1 89 ? 38.906 10.477 -32.812 1 30.31 89 GLU B CA 1
ATOM 5928 C C . GLU B 1 89 ? 39.844 11.367 -32 1 30.31 89 GLU B C 1
ATOM 5930 O O . GLU B 1 89 ? 41 11.617 -32.406 1 30.31 89 GLU B O 1
ATOM 5935 N N . THR B 1 90 ? 39.406 12.398 -31.344 1 32.03 90 THR B N 1
ATOM 5936 C CA . THR B 1 90 ? 40.156 13.438 -30.672 1 32.03 90 THR B CA 1
ATOM 5937 C C . THR B 1 90 ? 41.031 12.844 -29.562 1 32.03 90 THR B C 1
ATOM 5939 O O . THR B 1 90 ? 40.719 11.781 -29.031 1 32.03 90 THR B O 1
ATOM 5942 N N . PRO B 1 91 ? 42.281 13.344 -29 1 33.88 91 PRO B N 1
ATOM 5943 C CA . PRO B 1 91 ? 43.438 13.102 -28.156 1 33.88 91 PRO B CA 1
ATOM 5944 C C . PRO B 1 91 ? 43.062 12.688 -26.734 1 33.88 91 PRO B C 1
ATOM 5946 O O . PRO B 1 91 ? 43.938 12.375 -25.922 1 33.88 91 PRO B O 1
ATOM 5949 N N . LYS B 1 92 ? 41.844 12.672 -26.266 1 39.78 92 LYS B N 1
ATOM 5950 C CA . LYS B 1 92 ? 41.406 12.539 -24.875 1 39.78 92 LYS B CA 1
ATOM 5951 C C . LYS B 1 92 ? 41.531 11.094 -24.406 1 39.78 92 LYS B C 1
ATOM 5953 O O . LYS B 1 92 ? 41.344 10.812 -23.219 1 39.78 92 LYS B O 1
ATOM 5958 N N . ASN B 1 93 ? 41.938 10.125 -25.25 1 41.12 93 ASN B N 1
ATOM 5959 C CA . ASN B 1 93 ? 41.812 8.711 -24.891 1 41.12 93 ASN B CA 1
ATOM 5960 C C . ASN B 1 93 ? 43.031 8.25 -24.062 1 41.12 93 ASN B C 1
ATOM 5962 O O . ASN B 1 93 ? 42.938 7.258 -23.344 1 41.12 93 ASN B O 1
ATOM 5966 N N . LYS B 1 94 ? 44.188 8.812 -24.25 1 48.56 94 LYS B N 1
ATOM 5967 C CA . LYS B 1 94 ? 45.438 8.297 -23.672 1 48.56 94 LYS B CA 1
ATOM 5968 C C . LYS B 1 94 ? 45.469 8.555 -22.172 1 48.56 94 LYS B C 1
ATOM 5970 O O . LYS B 1 94 ? 45.969 7.715 -21.406 1 48.56 94 LYS B O 1
ATOM 5975 N N . TYR B 1 95 ? 44.844 9.609 -21.672 1 49 95 TYR B N 1
ATOM 5976 C CA . TYR B 1 95 ? 44.812 9.992 -20.266 1 49 95 TYR B CA 1
ATOM 5977 C C . TYR B 1 95 ? 44.062 8.969 -19.438 1 49 95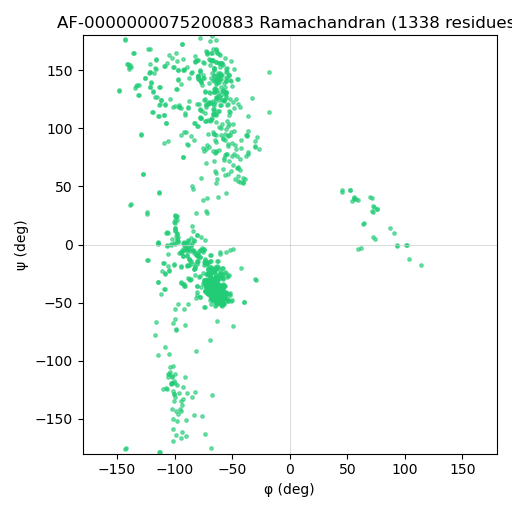 TYR B C 1
ATOM 5979 O O . TYR B 1 95 ? 44.5 8.586 -18.344 1 49 95 TYR B O 1
ATOM 5987 N N . GLU B 1 96 ? 43.094 8.414 -20.062 1 53.28 96 GLU B N 1
ATOM 5988 C CA . GLU B 1 96 ? 42.188 7.523 -19.328 1 53.28 96 GLU B CA 1
ATOM 5989 C C . GLU B 1 96 ? 42.844 6.18 -19.047 1 53.28 96 GLU B C 1
ATOM 5991 O O . GLU B 1 96 ? 42.656 5.594 -17.984 1 53.28 96 GLU B O 1
ATOM 5996 N N . ARG B 1 97 ? 43.781 5.836 -19.844 1 60.34 97 ARG B N 1
ATOM 5997 C CA . ARG B 1 97 ? 44.438 4.547 -19.656 1 60.34 97 ARG B CA 1
ATOM 5998 C C . ARG B 1 97 ? 45.438 4.605 -18.5 1 60.34 97 ARG B C 1
ATOM 6000 O O . ARG B 1 97 ? 45.562 3.662 -17.719 1 60.34 97 ARG B O 1
ATOM 6007 N N . LEU B 1 98 ? 46.125 5.742 -18.359 1 61.16 98 LEU B N 1
ATOM 6008 C CA . LEU B 1 98 ? 47.156 5.895 -17.328 1 61.16 98 LEU B CA 1
ATOM 6009 C C . LEU B 1 98 ? 46.5 6.004 -15.945 1 61.16 98 LEU B C 1
ATOM 6011 O O . LEU B 1 98 ? 46.969 5.43 -14.977 1 61.16 98 LEU B O 1
ATOM 6015 N N . GLU B 1 99 ? 45.281 6.594 -15.953 1 62.78 99 GLU B N 1
ATOM 6016 C CA . GLU B 1 99 ? 44.531 6.715 -14.703 1 62.78 99 GLU B CA 1
ATOM 6017 C C . GLU B 1 99 ? 43.969 5.367 -14.266 1 62.78 99 GLU B C 1
ATOM 6019 O O . GLU B 1 99 ? 43.938 5.055 -13.07 1 62.78 99 GLU B O 1
ATOM 6024 N N . ASN B 1 100 ? 43.656 4.504 -15.195 1 62.22 100 ASN B N 1
ATOM 6025 C CA . ASN B 1 100 ? 43.156 3.168 -14.891 1 62.22 100 ASN B CA 1
ATOM 6026 C C . ASN B 1 100 ? 44.25 2.281 -14.289 1 62.22 100 ASN B C 1
ATOM 6028 O O . ASN B 1 100 ? 44 1.506 -13.367 1 62.22 100 ASN B O 1
ATOM 6032 N N . ARG B 1 101 ? 45.469 2.428 -14.758 1 66.06 101 ARG B N 1
ATOM 6033 C CA . ARG B 1 101 ? 46.594 1.62 -14.258 1 66.06 101 ARG B CA 1
ATOM 6034 C C . ARG B 1 101 ? 46.938 2.002 -12.82 1 66.06 101 ARG B C 1
ATOM 6036 O O . ARG B 1 101 ? 47.25 1.136 -12.008 1 66.06 101 ARG B O 1
ATOM 6043 N N . ILE B 1 102 ? 46.812 3.279 -12.406 1 63.91 102 ILE B N 1
ATOM 6044 C CA . ILE B 1 102 ? 47 3.754 -11.039 1 63.91 102 ILE B CA 1
ATOM 6045 C C . ILE B 1 102 ? 45.906 3.158 -10.133 1 63.91 102 ILE B C 1
ATOM 6047 O O . ILE B 1 102 ? 46.219 2.676 -9.039 1 63.91 102 ILE B O 1
ATOM 6051 N N . SER B 1 103 ? 44.688 3.107 -10.727 1 64.38 103 SER B N 1
ATOM 6052 C CA . SER B 1 103 ? 43.562 2.604 -9.922 1 64.38 103 SER B CA 1
ATOM 6053 C C . SER B 1 103 ? 43.719 1.104 -9.68 1 64.38 103 SER B C 1
ATOM 6055 O O . SER B 1 103 ? 43.406 0.617 -8.586 1 64.38 103 SER B O 1
ATOM 6057 N N . GLU B 1 104 ? 44.188 0.358 -10.516 1 67.69 104 GLU B N 1
ATOM 6058 C CA . GLU B 1 104 ? 44.438 -1.075 -10.383 1 67.69 104 GLU B CA 1
ATOM 6059 C C . GLU B 1 104 ? 45.531 -1.355 -9.375 1 67.69 104 GLU B C 1
ATOM 6061 O O . GLU B 1 104 ? 45.406 -2.254 -8.539 1 67.69 104 GLU B O 1
ATOM 6066 N N . LEU B 1 105 ? 46.625 -0.591 -9.352 1 66.81 105 LEU B N 1
ATOM 6067 C CA . LEU B 1 105 ? 47.75 -0.796 -8.438 1 66.81 105 LEU B CA 1
ATOM 6068 C C . LEU B 1 105 ? 47.344 -0.438 -7.012 1 66.81 105 LEU B C 1
ATOM 6070 O O . LEU B 1 105 ? 47.75 -1.113 -6.062 1 66.81 105 LEU B O 1
ATOM 6074 N N . GLU B 1 106 ? 46.5 0.592 -6.918 1 65.75 106 GLU B N 1
ATOM 6075 C CA . GLU B 1 106 ? 45.969 0.955 -5.602 1 65.75 106 GLU B CA 1
ATOM 6076 C C . GLU B 1 106 ? 45.031 -0.112 -5.07 1 65.75 106 GLU B C 1
ATOM 6078 O O . GLU B 1 106 ? 45 -0.399 -3.869 1 65.75 106 GLU B O 1
ATOM 6083 N N . ALA B 1 107 ? 44.219 -0.717 -6.02 1 59.12 107 ALA B N 1
ATOM 6084 C CA . ALA B 1 107 ? 43.344 -1.819 -5.629 1 59.12 107 ALA B CA 1
ATOM 6085 C C . ALA B 1 107 ? 44.156 -3.045 -5.219 1 59.12 107 ALA B C 1
ATOM 6087 O O . ALA B 1 107 ? 43.812 -3.719 -4.242 1 59.12 107 ALA B O 1
ATOM 6088 N N . LEU B 1 108 ? 45.188 -3.352 -5.93 1 59.41 108 LEU B N 1
ATOM 6089 C CA . LEU B 1 108 ? 46.031 -4.492 -5.59 1 59.41 108 LEU B CA 1
ATOM 6090 C C . LEU B 1 108 ? 46.719 -4.277 -4.25 1 59.41 108 LEU B C 1
ATOM 6092 O O . LEU B 1 108 ? 46.844 -5.211 -3.453 1 59.41 108 LEU B O 1
ATOM 6096 N N . LEU B 1 109 ? 47.156 -2.99 -3.943 1 54.12 109 LEU B N 1
ATOM 6097 C CA . LEU B 1 109 ? 47.75 -2.66 -2.652 1 54.12 109 LEU B CA 1
ATOM 6098 C C . LEU B 1 109 ? 46.75 -2.889 -1.521 1 54.12 109 LEU B C 1
ATOM 6100 O O . LEU B 1 109 ? 47.125 -3.395 -0.458 1 54.12 109 LEU B O 1
ATOM 6104 N N . ARG B 1 110 ? 45.5 -2.473 -1.872 1 51.62 110 ARG B N 1
ATOM 6105 C CA . ARG B 1 110 ? 44.438 -2.676 -0.863 1 51.62 110 ARG B CA 1
ATOM 6106 C C . ARG B 1 110 ? 44.156 -4.16 -0.665 1 51.62 110 ARG B C 1
ATOM 6108 O O . ARG B 1 110 ? 43.906 -4.605 0.457 1 51.62 110 ARG B O 1
ATOM 6115 N N . GLN B 1 111 ? 44.094 -4.934 -1.728 1 47.19 111 GLN B N 1
ATOM 6116 C CA . GLN B 1 111 ? 43.875 -6.367 -1.608 1 47.19 111 GLN B CA 1
ATOM 6117 C C . GLN B 1 111 ? 44.969 -7.035 -0.783 1 47.19 111 GLN B C 1
ATOM 6119 O O . GLN B 1 111 ? 44.688 -7.926 0.023 1 47.19 111 GLN B O 1
ATOM 6124 N N . LYS B 1 112 ? 46.281 -6.695 -1.078 1 43.44 112 LYS B N 1
ATOM 6125 C CA . LYS B 1 112 ? 47.375 -7.355 -0.363 1 43.44 112 LYS B CA 1
ATOM 6126 C C . LYS B 1 112 ? 47.344 -7.027 1.126 1 43.44 112 LYS B C 1
ATOM 6128 O O . LYS B 1 112 ? 47.938 -7.734 1.94 1 43.44 112 LYS B O 1
ATOM 6133 N N . GLU B 1 113 ? 46.781 -5.801 1.447 1 40.72 113 GLU B N 1
ATOM 6134 C CA . GLU B 1 113 ? 46.688 -5.508 2.875 1 40.72 113 GLU B CA 1
ATOM 6135 C C . GLU B 1 113 ? 45.688 -6.438 3.557 1 40.72 113 GLU B C 1
ATOM 6137 O O . GLU B 1 113 ? 45.781 -6.695 4.758 1 40.72 113 GLU B O 1
ATOM 6142 N N . ASN B 1 114 ? 44.594 -6.805 2.752 1 32.38 114 ASN B N 1
ATOM 6143 C CA . ASN B 1 114 ? 43.594 -7.676 3.383 1 32.38 114 ASN B CA 1
ATOM 6144 C C . ASN B 1 114 ? 44.125 -9.094 3.553 1 32.38 114 ASN B C 1
ATOM 6146 O O . ASN B 1 114 ? 43.438 -9.953 4.109 1 32.38 114 ASN B O 1
ATOM 6150 N N . SER B 1 115 ? 45.125 -9.547 2.691 1 31.03 115 SER B N 1
ATOM 6151 C CA . SER B 1 115 ? 45.5 -10.945 2.814 1 31.03 115 SER B CA 1
ATOM 6152 C C . SER B 1 115 ? 46.156 -11.227 4.156 1 31.03 115 SER B C 1
ATOM 6154 O O . SER B 1 115 ? 46.562 -12.352 4.434 1 31.03 115 SER B O 1
ATOM 6156 N N . ALA B 1 116 ? 46.719 -10.133 4.855 1 26.88 116 ALA B N 1
ATOM 6157 C CA . ALA B 1 116 ? 47.562 -10.531 5.973 1 26.88 116 ALA B CA 1
ATOM 6158 C C . ALA B 1 116 ? 46.781 -11.328 7.008 1 26.88 116 ALA B C 1
ATOM 6160 O O . ALA B 1 116 ? 47.375 -11.938 7.902 1 26.88 116 ALA B O 1
ATOM 6161 N N . ALA B 1 117 ? 45.531 -10.961 7.32 1 25.36 117 ALA B N 1
ATOM 6162 C CA . ALA B 1 117 ? 45.156 -11.445 8.648 1 25.36 117 ALA B CA 1
ATOM 6163 C C . ALA B 1 117 ? 44.906 -12.953 8.633 1 25.36 117 ALA B C 1
ATOM 6165 O O . ALA B 1 117 ? 44.219 -13.477 9.5 1 25.36 117 ALA B O 1
ATOM 6166 N N . GLU B 1 118 ? 45.156 -13.641 7.391 1 24.39 118 GLU B N 1
ATOM 6167 C CA . GLU B 1 118 ? 44.875 -15.078 7.371 1 24.39 118 GLU B CA 1
ATOM 6168 C C . GLU B 1 118 ? 45.719 -15.812 8.422 1 24.39 118 GLU B C 1
ATOM 6170 O O . GLU B 1 118 ? 45.406 -16.953 8.766 1 24.39 118 GLU B O 1
ATOM 6175 N N . HIS B 1 119 ? 47 -15.344 8.594 1 21.23 119 HIS B N 1
ATOM 6176 C CA . HIS B 1 119 ? 47.969 -16.391 8.898 1 21.23 119 HIS B CA 1
ATOM 6177 C C . HIS B 1 119 ? 47.688 -17.047 10.234 1 21.23 119 HIS B C 1
ATOM 6179 O O . HIS B 1 119 ? 48.031 -18.203 10.461 1 21.23 119 HIS B O 1
ATOM 6185 N N . ASP B 1 120 ? 47.562 -16.25 11.344 1 19.31 120 ASP B N 1
ATOM 6186 C CA . ASP B 1 120 ? 48.344 -16.703 12.484 1 19.31 120 ASP B CA 1
ATOM 6187 C C . ASP B 1 120 ? 47.688 -17.922 13.148 1 19.31 120 ASP B C 1
ATOM 6189 O O . ASP B 1 120 ? 48 -18.25 14.289 1 19.31 120 ASP B O 1
ATOM 6193 N N . ILE B 1 121 ? 46.469 -18.281 12.688 1 19.7 121 ILE B N 1
ATOM 6194 C CA . ILE B 1 121 ? 45.906 -19.203 13.664 1 19.7 121 ILE B CA 1
ATOM 6195 C C . ILE B 1 121 ? 46.625 -20.547 13.586 1 19.7 121 ILE B C 1
ATOM 6197 O O . ILE B 1 121 ? 46 -21.578 13.328 1 19.7 121 ILE B O 1
ATOM 6201 N N . GLN B 1 122 ? 47.906 -20.562 13.18 1 17.53 122 GLN B N 1
ATOM 6202 C CA . GLN B 1 122 ? 48.531 -21.875 12.977 1 17.53 122 GLN B CA 1
ATOM 6203 C C . GLN B 1 122 ? 48.5 -22.703 14.25 1 17.53 122 GLN B C 1
ATOM 6205 O O . GLN B 1 122 ? 48.469 -23.938 14.195 1 17.53 122 GLN B O 1
ATOM 6210 N N . HIS B 1 123 ? 49 -22.172 15.453 1 16.2 123 HIS B N 1
ATOM 6211 C CA . HIS B 1 123 ? 50 -23.031 16.078 1 16.2 123 HIS B CA 1
ATOM 6212 C C . HIS B 1 123 ? 49.375 -24.312 16.609 1 16.2 123 HIS B C 1
ATOM 6214 O O . HIS B 1 123 ? 49.906 -25.406 16.406 1 16.2 123 HIS B O 1
ATOM 6220 N N . GLN B 1 124 ? 48.781 -24.234 17.828 1 16.27 124 GLN B N 1
ATOM 6221 C CA . GLN B 1 124 ? 49.219 -25.109 18.891 1 16.27 124 GLN B CA 1
ATOM 6222 C C . GLN B 1 124 ? 48.844 -26.562 18.578 1 16.27 124 GLN B C 1
ATOM 6224 O O . GLN B 1 124 ? 47.781 -26.844 18.047 1 16.27 124 GLN B O 1
ATOM 6229 N N . ALA B 1 125 ? 49.906 -27.547 19.047 1 15.9 125 ALA B N 1
ATOM 6230 C CA . ALA B 1 125 ? 50.594 -28.828 18.938 1 15.9 125 ALA B CA 1
ATOM 6231 C C . ALA B 1 125 ? 49.688 -30 19.297 1 15.9 125 ALA B C 1
ATOM 6233 O O . ALA B 1 125 ? 48.562 -29.797 19.734 1 15.9 125 ALA B O 1
ATOM 6234 N N . ILE B 1 126 ? 50.344 -30.844 20.266 1 15.81 126 ILE B N 1
ATOM 6235 C CA . ILE B 1 126 ? 50.938 -32.188 20.234 1 15.81 126 ILE B CA 1
ATOM 6236 C C . ILE B 1 126 ? 49.969 -33.188 20.844 1 15.81 126 ILE B C 1
ATOM 6238 O O . ILE B 1 126 ? 49.719 -34.25 20.266 1 15.81 126 ILE B O 1
ATOM 6242 N N . PHE B 1 127 ? 49.688 -33.094 22.25 1 15.35 127 PHE B N 1
ATOM 6243 C CA . PHE B 1 127 ? 50.062 -34.219 23.094 1 15.35 127 PHE B CA 1
ATOM 6244 C C . PHE B 1 127 ? 49.219 -35.438 22.766 1 15.35 127 PHE B C 1
ATOM 6246 O O . PHE B 1 127 ? 48.094 -35.312 22.25 1 15.35 127 PHE B O 1
ATOM 6253 N N . SER B 1 128 ? 49.625 -36.594 23.625 1 15.06 128 SER B N 1
ATOM 6254 C CA . SER B 1 128 ? 50.031 -38 23.641 1 15.06 128 SER B CA 1
ATOM 6255 C C . SER B 1 128 ? 48.812 -38.938 23.781 1 15.06 128 SER B C 1
ATOM 6257 O O . SER B 1 128 ? 48.562 -39.781 22.906 1 15.06 128 SER B O 1
ATOM 6259 N N . PRO B 1 129 ? 48.812 -39.719 25.125 1 15.17 129 PRO B N 1
ATOM 6260 C CA . PRO B 1 129 ? 49.031 -41.156 25.297 1 15.17 129 PRO B CA 1
ATOM 6261 C C . PRO B 1 129 ? 47.781 -42 25.078 1 15.17 129 PRO B C 1
ATOM 6263 O O . PRO B 1 129 ? 46.688 -41.438 24.969 1 15.17 129 PRO B O 1
ATOM 6266 N N . GLN B 1 130 ? 47.812 -43.188 25.969 1 14.09 130 GLN B N 1
ATOM 6267 C CA . GLN B 1 130 ? 47.812 -44.625 25.938 1 14.09 130 GLN B CA 1
ATOM 6268 C C . GLN B 1 130 ? 46.406 -45.156 26.219 1 14.09 130 GLN B C 1
ATOM 6270 O O . GLN B 1 130 ? 45.938 -46.094 25.547 1 14.09 130 GLN B O 1
ATOM 6275 N N . ALA B 1 131 ? 45.875 -44.875 27.484 1 13.95 131 ALA B N 1
ATOM 6276 C CA . ALA B 1 131 ? 45.625 -45.969 28.422 1 13.95 131 ALA B CA 1
ATOM 6277 C C . ALA B 1 131 ? 44.562 -46.906 27.859 1 13.95 131 ALA B C 1
ATOM 6279 O O . ALA B 1 131 ? 43.688 -46.5 27.094 1 13.95 131 ALA B O 1
ATOM 6280 N N . ARG B 1 132 ? 44.344 -48.094 28.734 1 14.5 132 ARG B N 1
ATOM 6281 C CA . ARG B 1 132 ? 44.344 -49.562 28.859 1 14.5 132 ARG B CA 1
ATOM 6282 C C . ARG B 1 132 ? 42.969 -50.125 28.594 1 14.5 132 ARG B C 1
ATOM 6284 O O . ARG B 1 132 ? 42.781 -50.969 27.719 1 14.5 132 ARG B O 1
ATOM 6291 N N . GLU B 1 133 ? 42.469 -50.906 29.703 1 14.03 133 GLU B N 1
ATOM 6292 C CA . GLU B 1 133 ? 42.344 -52.344 29.906 1 14.03 133 GLU B CA 1
ATOM 6293 C C . GLU B 1 133 ? 40.969 -52.844 29.5 1 14.03 133 GLU B C 1
ATOM 6295 O O . GLU B 1 133 ? 40.062 -52.031 29.297 1 14.03 133 GLU B O 1
ATOM 6300 N N . THR B 1 134 ? 40.438 -53.812 30.438 1 14.15 134 THR B N 1
ATOM 6301 C CA . THR B 1 134 ? 40.188 -55.25 30.438 1 14.15 134 THR B CA 1
ATOM 6302 C C . THR B 1 134 ? 38.719 -55.562 30.172 1 14.15 134 THR B C 1
ATOM 6304 O O . THR B 1 134 ? 38.406 -56.375 29.297 1 14.15 134 THR B O 1
ATOM 6307 N N . GLN B 1 135 ? 37.938 -56.125 31.297 1 13.56 135 GLN B N 1
ATOM 6308 C CA . GLN B 1 135 ? 37.562 -57.531 31.469 1 13.56 135 GLN B CA 1
ATOM 6309 C C . GLN B 1 135 ? 36.156 -57.781 30.906 1 13.56 135 GLN B C 1
ATOM 6311 O O . GLN B 1 135 ? 35.438 -56.844 30.578 1 13.56 135 GLN B O 1
ATOM 6316 N N . SER B 1 136 ? 35.25 -58.594 31.797 1 14.02 136 SER B N 1
ATOM 6317 C CA . SER B 1 136 ? 34.812 -59.969 31.781 1 14.02 136 SER B CA 1
ATOM 6318 C C . SER B 1 136 ? 33.406 -60.125 31.203 1 14.02 136 SER B C 1
ATOM 6320 O O . SER B 1 136 ? 33.188 -60.875 30.25 1 14.02 136 SER B O 1
ATOM 6322 N N . SER B 1 137 ? 32.344 -60.656 32.094 1 13.98 137 SER B N 1
ATOM 6323 C CA . SER B 1 137 ? 31.781 -62 32.156 1 13.98 137 SER B CA 1
ATOM 6324 C C . SER B 1 137 ? 30.438 -62.094 31.438 1 13.98 137 SER B C 1
ATOM 6326 O O . SER B 1 137 ? 30.188 -61.344 30.5 1 13.98 137 SER B O 1
ATOM 6328 N N . SER B 1 138 ? 29.297 -62.688 32.188 1 14.01 138 SER B N 1
ATOM 6329 C CA . SER B 1 138 ? 28.688 -64 32.062 1 14.01 138 SER B CA 1
ATOM 6330 C C . SER B 1 138 ? 27.422 -63.938 31.219 1 14.01 138 SER B C 1
ATOM 6332 O O . SER B 1 138 ? 26.891 -62.844 30.984 1 14.01 138 SER B O 1
ATOM 6334 N N . PRO B 1 139 ? 26.281 -64.875 31.672 1 14.55 139 PRO B N 1
ATOM 6335 C CA . PRO B 1 139 ? 25.703 -66.125 31.062 1 14.55 139 PRO B CA 1
ATOM 6336 C C . PRO B 1 139 ? 24.391 -65.812 30.344 1 14.55 139 PRO B C 1
ATOM 6338 O O . PRO B 1 139 ? 24.25 -66.125 29.172 1 14.55 139 PRO B O 1
ATOM 6341 N N . SER B 1 140 ? 23.125 -66.25 31.094 1 13.91 140 SER B N 1
ATOM 6342 C CA . SER B 1 140 ? 22.312 -67.438 30.922 1 13.91 140 SER B CA 1
ATOM 6343 C C . SER B 1 140 ? 21.094 -67.125 30.031 1 13.91 140 SER B C 1
ATOM 6345 O O . SER B 1 140 ? 20.75 -66 29.812 1 13.91 140 SER B O 1
ATOM 6347 N N . GLN B 1 141 ? 19.766 -67.938 30.406 1 14 141 GLN B N 1
ATOM 6348 C CA . GLN B 1 141 ? 18.984 -69 29.844 1 14 141 GLN B CA 1
ATOM 6349 C C . GLN B 1 141 ? 17.719 -68.5 29.156 1 14 141 GLN B C 1
ATOM 6351 O O . GLN B 1 141 ? 17.5 -68.812 27.969 1 14 141 GLN B O 1
ATOM 6356 N N . HIS B 1 142 ? 16.359 -68.875 29.781 1 14 142 HIS B N 1
ATOM 6357 C CA . HIS B 1 142 ? 15.445 -69.938 29.391 1 14 142 HIS B CA 1
ATOM 6358 C C . HIS B 1 142 ? 14.305 -69.375 28.531 1 14 142 HIS B C 1
ATOM 6360 O O . HIS B 1 142 ? 14.148 -68.188 28.422 1 14 142 HIS B O 1
ATOM 6366 N N . SER B 1 143 ? 12.867 -69.812 28.953 1 14.03 143 SER B N 1
ATOM 6367 C CA . SER B 1 143 ? 11.922 -70.812 28.484 1 14.03 143 SER B CA 1
ATOM 6368 C C . SER B 1 143 ? 10.766 -70.188 27.719 1 14.03 143 SER B C 1
ATOM 6370 O O . SER B 1 143 ? 10.664 -68.938 27.656 1 14.03 143 SER B O 1
ATOM 6372 N N . LEU B 1 144 ? 9.344 -70.5 28.234 1 13.97 144 LEU B N 1
ATOM 6373 C CA . LEU B 1 144 ? 8.32 -71.438 27.75 1 13.97 144 LEU B CA 1
ATOM 6374 C C . LEU B 1 144 ? 7.246 -70.688 26.969 1 13.97 144 LEU B C 1
ATOM 6376 O O . LEU B 1 144 ? 6.965 -71 25.812 1 13.97 144 LEU B O 1
ATOM 6380 N N . SER B 1 145 ? 5.816 -70.75 27.5 1 13.88 145 SER B N 1
ATOM 6381 C CA . SER B 1 145 ? 4.691 -71.562 27.125 1 13.88 145 SER B CA 1
ATOM 6382 C C . SER B 1 145 ? 3.682 -70.812 26.266 1 13.88 145 SER B C 1
ATOM 6384 O O . SER B 1 145 ? 3.725 -69.625 26.188 1 13.88 145 SER B O 1
ATOM 6386 N N . ASN B 1 146 ? 2.238 -71.125 26.562 1 13.91 146 ASN B N 1
ATOM 6387 C CA . ASN B 1 146 ? 1.154 -71.938 26 1 13.91 146 ASN B CA 1
ATOM 6388 C C . ASN B 1 146 ? 0.119 -71.062 25.297 1 13.91 146 ASN B C 1
ATOM 6390 O O . ASN B 1 146 ? -0.152 -71.188 24.109 1 13.91 146 ASN B O 1
ATOM 6394 N N . GLY B 1 147 ? -1.244 -70.938 25.906 1 13.77 147 GLY B N 1
ATOM 6395 C CA . GLY B 1 147 ? -2.48 -71.625 25.562 1 13.77 147 GLY B CA 1
ATOM 6396 C C . GLY B 1 147 ? -3.404 -70.75 24.703 1 13.77 147 GLY B C 1
ATOM 6397 O O . GLY B 1 147 ? -3.123 -69.625 24.453 1 13.77 147 GLY B O 1
ATOM 6398 N N . ASN B 1 148 ? -4.824 -70.75 25.109 1 14.07 148 ASN B N 1
ATOM 6399 C CA . ASN B 1 148 ? -6.055 -71.375 24.656 1 14.07 148 ASN B CA 1
ATOM 6400 C C . ASN B 1 148 ? -6.949 -70.438 23.875 1 14.07 148 ASN B C 1
ATOM 6402 O O . ASN B 1 148 ? -7.281 -70.688 22.719 1 14.07 148 ASN B O 1
ATOM 6406 N N . SER B 1 149 ? -8.328 -70.125 24.391 1 14.09 149 SER B N 1
ATOM 6407 C CA . SER B 1 149 ? -9.617 -70.75 24.016 1 14.09 149 SER B CA 1
ATOM 6408 C C . SER B 1 149 ? -10.43 -69.75 23.156 1 14.09 149 SER B C 1
ATOM 6410 O O . SER B 1 149 ? -10.844 -70.125 22.047 1 14.09 149 SER B O 1
ATOM 6412 N N . HIS B 1 150 ? -11.766 -69.375 23.609 1 14.05 150 HIS B N 1
ATOM 6413 C CA . HIS B 1 150 ? -13.086 -69.875 23.25 1 14.05 150 HIS B CA 1
ATOM 6414 C C . HIS B 1 150 ? -13.805 -68.938 22.297 1 14.05 150 HIS B C 1
ATOM 6416 O O . HIS B 1 150 ? -14.258 -69.375 21.234 1 14.05 150 HIS B O 1
ATOM 6422 N N . HIS B 1 151 ? -15 -68.25 22.734 1 14.08 151 HIS B N 1
ATOM 6423 C CA . HIS B 1 151 ? -16.375 -68.688 22.469 1 14.08 151 HIS B CA 1
ATOM 6424 C C . HIS B 1 151 ? -16.984 -67.875 21.328 1 14.08 151 HIS B C 1
ATOM 6426 O O . HIS B 1 151 ? -16.5 -66.812 21 1 14.08 151 HIS B O 1
ATOM 6432 N N . LEU B 1 152 ? -18.469 -67.812 21.219 1 14.33 152 LEU B N 1
ATOM 6433 C CA . LEU B 1 152 ? -19.594 -68.375 20.484 1 14.33 152 LEU B CA 1
ATOM 6434 C C . LEU B 1 152 ? -20.281 -67.312 19.641 1 14.33 152 LEU B C 1
ATOM 6436 O O . LEU B 1 152 ? -20.484 -67.5 18.438 1 14.33 152 LEU B O 1
ATOM 6440 N N . TYR B 1 153 ? -21.453 -66.562 20.094 1 13.74 153 TYR B N 1
ATOM 6441 C CA . TYR B 1 153 ? -22.781 -66.938 19.625 1 13.74 153 TYR B CA 1
ATOM 6442 C C . TYR B 1 153 ? -23.172 -66.125 18.391 1 13.74 153 TYR B C 1
ATOM 6444 O O . TYR B 1 153 ? -22.625 -65.062 18.156 1 13.74 153 TYR B O 1
ATOM 6452 N N . PRO B 1 154 ? -24.719 -66 17.938 1 14.87 154 PRO B N 1
ATOM 6453 C CA . PRO B 1 154 ? -25.578 -66.5 16.859 1 14.87 154 PRO B CA 1
ATOM 6454 C C . PRO B 1 154 ? -26.141 -65.375 15.992 1 14.87 154 PRO B C 1
ATOM 6456 O O . PRO B 1 154 ? -26.062 -65.438 14.766 1 14.87 154 PRO B O 1
ATOM 6459 N N . GLY B 1 155 ? -27.234 -64.562 16.406 1 14.1 155 GLY B N 1
ATOM 6460 C CA . GLY B 1 155 ? -28.594 -64.75 15.922 1 14.1 155 GLY B CA 1
ATOM 6461 C C . GLY B 1 155 ? -28.875 -64.062 14.609 1 14.1 155 GLY B C 1
ATOM 6462 O O . GLY B 1 155 ? -28.047 -63.281 14.125 1 14.1 155 GLY B O 1
ATOM 6463 N N . SER B 1 156 ? -30.156 -63.188 14.484 1 14.93 156 SER B N 1
ATOM 6464 C CA . SER B 1 156 ? -31.422 -63.438 13.797 1 14.93 156 SER B CA 1
ATOM 6465 C C . SER B 1 156 ? -31.516 -62.625 12.516 1 14.93 156 SER B C 1
ATOM 6467 O O . SER B 1 156 ? -30.906 -61.562 12.398 1 14.93 156 SER B O 1
ATOM 6469 N N . ARG B 1 157 ? -32.5 -62.938 11.438 1 15.05 157 ARG B N 1
ATOM 6470 C CA . ARG B 1 157 ? -32.781 -63.219 10.023 1 15.05 157 ARG B CA 1
ATOM 6471 C C . ARG B 1 157 ? -33.562 -62.062 9.391 1 15.05 157 ARG B C 1
ATOM 6473 O O . ARG B 1 157 ? -33.531 -61.906 8.172 1 15.05 157 ARG B O 1
ATOM 6480 N N . ASN B 1 158 ? -34.531 -61.438 9.938 1 14.47 158 ASN B N 1
ATOM 6481 C CA . ASN B 1 158 ? -35.781 -61.594 9.234 1 14.47 158 ASN B CA 1
ATOM 6482 C C . ASN B 1 158 ? -35.812 -60.781 7.934 1 14.47 158 ASN B C 1
ATOM 6484 O O . ASN B 1 158 ? -35 -59.875 7.75 1 14.47 158 ASN B O 1
ATOM 6488 N N . THR B 1 159 ? -37.156 -60.469 7.219 1 14.93 159 THR B N 1
ATOM 6489 C CA . THR B 1 159 ? -37.969 -60.875 6.078 1 14.93 159 THR B CA 1
ATOM 6490 C C . THR B 1 159 ? -38.125 -59.75 5.078 1 14.93 159 THR B C 1
ATOM 6492 O O . THR B 1 159 ? -38.031 -59.938 3.869 1 14.93 159 THR B O 1
ATOM 6495 N N . SER B 1 160 ? -38.812 -58.5 5.203 1 15.57 160 SER B N 1
ATOM 6496 C CA . SER B 1 160 ? -40.062 -58.312 4.469 1 15.57 160 SER B CA 1
ATOM 6497 C C . SER B 1 160 ? -39.812 -57.75 3.074 1 15.57 160 SER B C 1
ATOM 6499 O O . SER B 1 160 ? -38.844 -57 2.875 1 15.57 160 SER B O 1
ATOM 6501 N N . ARG B 1 161 ? -40.75 -58 1.915 1 15.25 161 ARG B N 1
ATOM 6502 C CA . ARG B 1 161 ? -40.906 -58.312 0.5 1 15.25 161 ARG B CA 1
ATOM 6503 C C . ARG B 1 161 ? -41.344 -57.094 -0.3 1 15.25 161 ARG B C 1
ATOM 6505 O O . ARG B 1 161 ? -41.406 -57.125 -1.53 1 15.25 161 ARG B O 1
ATOM 6512 N N . SER B 1 162 ? -41.688 -56 0.126 1 15.88 162 SER B N 1
ATOM 6513 C CA . SER B 1 162 ? -42.875 -55.625 -0.632 1 15.88 162 SER B CA 1
ATOM 6514 C C . SER B 1 162 ? -42.562 -55.344 -2.092 1 15.88 162 SER B C 1
ATOM 6516 O O . SER B 1 162 ? -41.406 -55 -2.414 1 15.88 162 SER B O 1
ATOM 6518 N N . PRO B 1 163 ? -43.656 -54.844 -2.994 1 16 163 PRO B N 1
ATOM 6519 C CA . PRO B 1 163 ? -44.188 -55.188 -4.312 1 16 163 PRO B CA 1
ATOM 6520 C C . PRO B 1 163 ? -43.562 -54.344 -5.43 1 16 163 PRO B C 1
ATOM 6522 O O . PRO B 1 163 ? -42.969 -53.281 -5.164 1 16 163 PRO B O 1
ATOM 6525 N N . LEU B 1 164 ? -44.25 -54.375 -6.805 1 16.16 164 LEU B N 1
ATOM 6526 C CA . LEU B 1 164 ? -44 -54.656 -8.211 1 16.16 164 LEU B CA 1
ATOM 6527 C C . LEU B 1 164 ? -44.062 -53.375 -9.047 1 16.16 164 LEU B C 1
ATOM 6529 O O . LEU B 1 164 ? -43.531 -53.344 -10.156 1 16.16 164 LEU B O 1
ATOM 6533 N N . GLY B 1 165 ? -44.688 -52.25 -8.758 1 17.02 165 GLY B N 1
ATOM 6534 C CA . GLY B 1 165 ? -45.531 -51.812 -9.875 1 17.02 165 GLY B CA 1
ATOM 6535 C C . GLY B 1 165 ? -44.719 -51.344 -11.062 1 17.02 165 GLY B C 1
ATOM 6536 O O . GLY B 1 165 ? -43.562 -50.875 -10.898 1 17.02 165 GLY B O 1
ATOM 6537 N N . LYS B 1 166 ? -45.219 -51.375 -12.43 1 17.19 166 LYS B N 1
ATOM 6538 C CA . LYS B 1 166 ? -44.844 -51.625 -13.82 1 17.19 166 LYS B CA 1
ATOM 6539 C C . LYS B 1 166 ? -44.531 -50.312 -14.547 1 17.19 166 LYS B C 1
ATOM 6541 O O . LYS B 1 166 ? -43.562 -50.25 -15.32 1 17.19 166 LYS B O 1
ATOM 6546 N N . GLN B 1 167 ? -45.312 -49.281 -14.555 1 16.98 167 GLN B N 1
ATOM 6547 C CA . GLN B 1 167 ? -45.906 -49 -15.867 1 16.98 167 GLN B CA 1
ATOM 6548 C C . GLN B 1 167 ? -44.875 -48.344 -16.781 1 16.98 167 GLN B C 1
ATOM 6550 O O . GLN B 1 167 ? -43.844 -47.812 -16.328 1 16.98 167 GLN B O 1
ATOM 6555 N N . GLU B 1 168 ? -45.438 -47.344 -17.781 1 18.19 168 GLU B N 1
ATOM 6556 C CA . GLU B 1 168 ? -45.531 -47.188 -19.234 1 18.19 168 GLU B CA 1
ATOM 6557 C C . GLU B 1 168 ? -44.438 -46.281 -19.75 1 18.19 168 GLU B C 1
ATOM 6559 O O . GLU B 1 168 ? -43.906 -45.438 -19.016 1 18.19 168 GLU B O 1
ATOM 6564 N N . GLN B 1 169 ? -44.031 -46.344 -21.109 1 18.53 169 GLN B N 1
ATOM 6565 C CA . GLN B 1 169 ? -42.938 -46.25 -22.078 1 18.53 169 GLN B CA 1
ATOM 6566 C C . GLN B 1 169 ? -42.906 -44.875 -22.719 1 18.53 169 GLN B C 1
ATOM 6568 O O . GLN B 1 169 ? -42 -44.562 -23.5 1 18.53 169 GLN B O 1
ATOM 6573 N N . GLY B 1 170 ? -43.688 -43.844 -22.406 1 19.72 170 GLY B N 1
ATOM 6574 C CA . GLY B 1 170 ? -43.969 -43 -23.562 1 19.72 170 GLY B CA 1
ATOM 6575 C C . GLY B 1 170 ? -42.75 -42.344 -24.141 1 19.72 170 GLY B C 1
ATOM 6576 O O . GLY B 1 170 ? -41.812 -42.031 -23.422 1 19.72 170 GLY B O 1
ATOM 6577 N N . ILE B 1 171 ? -42.5 -42.344 -25.516 1 20.14 171 ILE B N 1
ATOM 6578 C CA . ILE B 1 171 ? -41.469 -42.156 -26.547 1 20.14 171 ILE B CA 1
ATOM 6579 C C . ILE B 1 171 ? -41.25 -40.688 -26.828 1 20.14 171 ILE B C 1
ATOM 6581 O O . ILE B 1 171 ? -40.5 -40.312 -27.719 1 20.14 171 ILE B O 1
ATOM 6585 N N . SER B 1 172 ? -41.469 -39.719 -25.953 1 20.31 172 SER B N 1
ATOM 6586 C CA . SER B 1 172 ? -41.625 -38.406 -26.594 1 20.31 172 SER B CA 1
ATOM 6587 C C . SER B 1 172 ? -40.375 -38.031 -27.391 1 20.31 172 SER B C 1
ATOM 6589 O O . SER B 1 172 ? -39.25 -38.344 -26.984 1 20.31 172 SER B O 1
ATOM 6591 N N . GLU B 1 173 ? -40.562 -37.625 -28.734 1 20.97 173 GLU B N 1
ATOM 6592 C CA . GLU B 1 173 ? -39.812 -37.25 -29.938 1 20.97 173 GLU B CA 1
ATOM 6593 C C . GLU B 1 173 ? -39.031 -35.969 -29.688 1 20.97 173 GLU B C 1
ATOM 6595 O O . GLU B 1 173 ? -39.562 -34.938 -29.266 1 20.97 173 GLU B O 1
ATOM 6600 N N . THR B 1 174 ? -37.812 -35.969 -29.312 1 21.42 174 THR B N 1
ATOM 6601 C CA . THR B 1 174 ? -36.938 -34.844 -29.016 1 21.42 174 THR B CA 1
ATOM 6602 C C . THR B 1 174 ? -36.594 -34.094 -30.297 1 21.42 174 THR B C 1
ATOM 6604 O O . THR B 1 174 ? -35.969 -34.656 -31.203 1 21.42 174 THR B O 1
ATOM 6607 N N . PRO B 1 175 ? -37.5 -33.156 -30.734 1 23.08 175 PRO B N 1
ATOM 6608 C CA . PRO B 1 175 ? -37.188 -32.406 -31.953 1 23.08 175 PRO B CA 1
ATOM 6609 C C . PRO B 1 175 ? -35.812 -31.75 -31.922 1 23.08 175 PRO B C 1
ATOM 6611 O O . PRO B 1 175 ? -35.312 -31.438 -30.844 1 23.08 175 PRO B O 1
ATOM 6614 N N . SER B 1 176 ? -34.906 -31.969 -32.875 1 23.88 176 SER B N 1
ATOM 6615 C CA . SER B 1 176 ? -33.562 -31.578 -33.25 1 23.88 176 SER B CA 1
ATOM 6616 C C . SER B 1 176 ? -33.469 -30.094 -33.531 1 23.88 176 SER B C 1
ATOM 6618 O O . SER B 1 176 ? -33.812 -29.641 -34.625 1 23.88 176 SER B O 1
ATOM 6620 N N . GLY B 1 177 ? -34.062 -29.156 -32.812 1 23.52 177 GLY B N 1
ATOM 6621 C CA . GLY B 1 177 ? -34 -27.781 -33.281 1 23.52 177 GLY B CA 1
ATOM 6622 C C . GLY B 1 177 ? -32.594 -27.266 -33.438 1 23.52 177 GLY B C 1
ATOM 6623 O O . GLY B 1 177 ? -31.781 -27.375 -32.531 1 23.52 177 GLY B O 1
ATOM 6624 N N . ALA B 1 178 ? -32 -27.141 -34.719 1 26.81 178 ALA B N 1
ATOM 6625 C CA . ALA B 1 178 ? -30.828 -26.484 -35.281 1 26.81 178 ALA B CA 1
ATOM 6626 C C . ALA B 1 178 ? -30.766 -25.016 -34.844 1 26.81 178 ALA B C 1
ATOM 6628 O O . ALA B 1 178 ? -31.594 -24.203 -35.25 1 26.81 178 ALA B O 1
ATOM 6629 N N . SER B 1 179 ? -30.406 -24.656 -33.688 1 28.09 179 SER B N 1
ATOM 6630 C CA . SER B 1 179 ? -30.203 -23.281 -33.281 1 28.09 179 SER B CA 1
ATOM 6631 C C . SER B 1 179 ? -29.188 -22.562 -34.156 1 28.09 179 SER B C 1
ATOM 6633 O O . SER B 1 179 ? -28.031 -22.953 -34.219 1 28.09 179 SER B O 1
ATOM 6635 N N . SER B 1 180 ? -29.594 -22.203 -35.406 1 30.39 180 SER B N 1
ATOM 6636 C CA . SER B 1 180 ? -28.875 -21.234 -36.219 1 30.39 180 SER B CA 1
ATOM 6637 C C . SER B 1 180 ? -28.422 -20.047 -35.406 1 30.39 180 SER B C 1
ATOM 6639 O O . SER B 1 180 ? -29.234 -19.297 -34.875 1 30.39 180 SER B O 1
ATOM 6641 N N . HIS B 1 181 ? -27.359 -20.125 -34.75 1 31.81 181 HIS B N 1
ATOM 6642 C CA . HIS B 1 181 ? -26.688 -18.953 -34.156 1 31.81 181 HIS B CA 1
ATOM 6643 C C . HIS B 1 181 ? -26.578 -17.828 -35.188 1 31.81 181 HIS B C 1
ATOM 6645 O O . HIS B 1 181 ? -25.75 -17.891 -36.094 1 31.81 181 HIS B O 1
ATOM 6651 N N . ALA B 1 182 ? -27.672 -17.344 -35.812 1 32.97 182 ALA B N 1
ATOM 6652 C CA . ALA B 1 182 ? -27.641 -16.078 -36.5 1 32.97 182 ALA B CA 1
ATOM 6653 C C . ALA B 1 182 ? -26.75 -15.062 -35.781 1 32.97 182 ALA B C 1
ATOM 6655 O O . ALA B 1 182 ? -27.094 -14.594 -34.719 1 32.97 182 ALA B O 1
ATOM 6656 N N . GLY B 1 183 ? -25.453 -15.148 -35.906 1 36.66 183 GLY B N 1
ATOM 6657 C CA . GLY B 1 183 ? -24.562 -14.07 -35.531 1 36.66 183 GLY B CA 1
ATOM 6658 C C . GLY B 1 183 ? -25.094 -12.695 -35.875 1 36.66 183 GLY B C 1
ATOM 6659 O O . GLY B 1 183 ? -25.141 -12.336 -37.062 1 36.66 183 GLY B O 1
ATOM 6660 N N . TRP B 1 184 ? -26.25 -12.211 -35.469 1 38.53 184 TRP B N 1
ATOM 6661 C CA . TRP B 1 184 ? -26.703 -10.836 -35.625 1 38.53 184 TRP B CA 1
ATOM 6662 C C . TRP B 1 184 ? -25.516 -9.875 -35.625 1 38.53 184 TRP B C 1
ATOM 6664 O O . TRP B 1 184 ? -24.766 -9.805 -34.656 1 38.53 184 TRP B O 1
ATOM 6674 N N . ASP B 1 185 ? -24.859 -9.656 -36.719 1 46.03 185 ASP B N 1
ATOM 6675 C CA . ASP B 1 185 ? -23.953 -8.531 -36.938 1 46.03 185 ASP B CA 1
ATOM 6676 C C . ASP B 1 185 ? -24.547 -7.234 -36.406 1 46.03 185 ASP B C 1
ATOM 6678 O O . ASP B 1 185 ? -25.328 -6.566 -37.062 1 46.03 185 ASP B O 1
ATOM 6682 N N . VAL B 1 186 ? -24.938 -7.188 -35.188 1 50.59 186 VAL B N 1
ATOM 6683 C CA . VAL B 1 186 ? -25.406 -5.934 -34.594 1 50.59 186 VAL B CA 1
ATOM 6684 C C . VAL B 1 186 ? -24.344 -4.852 -34.781 1 50.59 186 VAL B C 1
ATOM 6686 O O . VAL B 1 186 ? -23.234 -4.977 -34.281 1 50.59 186 VAL B O 1
ATOM 6689 N N . LEU B 1 187 ? -24.312 -4.18 -35.906 1 60.31 187 LEU B N 1
ATOM 6690 C CA . LEU B 1 187 ? -23.516 -2.975 -36.094 1 60.31 187 LEU B CA 1
ATOM 6691 C C . LEU B 1 187 ? -24.031 -1.839 -35.219 1 60.31 187 LEU B C 1
ATOM 6693 O O . LEU B 1 187 ? -25.172 -1.388 -35.375 1 60.31 187 LEU B O 1
ATOM 6697 N N . TRP B 1 188 ? -23.406 -1.715 -34.062 1 70.81 188 TRP B N 1
ATOM 6698 C CA . TRP B 1 188 ? -23.766 -0.572 -33.219 1 70.81 188 TRP B CA 1
ATOM 6699 C C . TRP B 1 188 ? -23.188 0.719 -33.781 1 70.81 188 TRP B C 1
ATOM 6701 O O . TRP B 1 188 ? -21.969 0.843 -33.969 1 70.81 188 TRP B O 1
ATOM 6711 N N . PRO B 1 189 ? -23.969 1.664 -34.25 1 72.62 189 PRO B N 1
ATOM 6712 C CA . PRO B 1 189 ? -23.469 2.922 -34.812 1 72.62 189 PRO B CA 1
ATOM 6713 C C . PRO B 1 189 ? -22.562 3.672 -33.812 1 72.62 189 PRO B C 1
ATOM 6715 O O . PRO B 1 189 ? -21.672 4.418 -34.25 1 72.62 189 PRO B O 1
ATOM 6718 N N . ASN B 1 190 ? -22.703 3.432 -32.469 1 84.38 190 ASN B N 1
ATOM 6719 C CA . ASN B 1 190 ? -21.938 4.188 -31.484 1 84.38 190 ASN B CA 1
ATOM 6720 C C . ASN B 1 190 ? -20.938 3.303 -30.75 1 84.38 190 ASN B C 1
ATOM 6722 O O . ASN B 1 190 ? -20.75 3.438 -29.547 1 84.38 190 ASN B O 1
ATOM 6726 N N . TRP B 1 191 ? -20.25 2.477 -31.531 1 88.81 191 TRP B N 1
ATOM 6727 C CA . TRP B 1 191 ? -19.234 1.617 -30.953 1 88.81 191 TRP B CA 1
ATOM 6728 C C . TRP B 1 191 ? -18.031 2.436 -30.484 1 88.81 191 TRP B C 1
ATOM 6730 O O . TRP B 1 191 ? -17.516 3.271 -31.234 1 88.81 191 TRP B O 1
ATOM 6740 N N . PRO B 1 192 ? -17.578 2.242 -29.266 1 89.44 192 PRO B N 1
ATOM 6741 C CA . PRO B 1 192 ? -16.438 3.039 -28.797 1 89.44 192 PRO B CA 1
ATOM 6742 C C . PRO B 1 192 ? -15.227 2.92 -29.703 1 89.44 192 PRO B C 1
ATOM 6744 O O . PRO B 1 192 ? -14.812 1.81 -30.047 1 89.44 192 PRO B O 1
ATOM 6747 N N . PRO B 1 193 ? -14.641 3.941 -30.078 1 89 193 PRO B N 1
ATOM 6748 C CA . PRO B 1 193 ? -13.641 3.941 -31.156 1 89 193 PRO B CA 1
ATOM 6749 C C . PRO B 1 193 ? -12.383 3.162 -30.781 1 89 193 PRO B C 1
ATOM 6751 O O . PRO B 1 193 ? -11.711 2.623 -31.672 1 89 193 PRO B O 1
ATOM 6754 N N . ASN B 1 194 ? -11.961 3.059 -29.641 1 93.69 194 ASN B N 1
ATOM 6755 C CA . ASN B 1 194 ? -10.703 2.41 -29.281 1 93.69 194 ASN B CA 1
ATOM 6756 C C . ASN B 1 194 ? -10.891 0.917 -29.031 1 93.69 194 ASN B C 1
ATOM 6758 O O . ASN B 1 194 ? -9.914 0.169 -28.953 1 93.69 194 ASN B O 1
ATOM 6762 N N . LEU B 1 195 ? -12.109 0.428 -29.047 1 96.69 195 LEU B N 1
ATOM 6763 C CA . LEU B 1 195 ? -12.359 -0.996 -28.844 1 96.69 195 LEU B CA 1
ATOM 6764 C C . LEU B 1 195 ? -12.219 -1.756 -30.172 1 96.69 195 LEU B C 1
ATOM 6766 O O . LEU B 1 195 ? -12.547 -1.224 -31.234 1 96.69 195 LEU B O 1
ATOM 6770 N N . PRO B 1 196 ? -11.781 -2.996 -30.094 1 96.62 196 PRO B N 1
ATOM 6771 C CA . PRO B 1 196 ? -11.805 -3.812 -31.312 1 96.62 196 PRO B CA 1
ATOM 6772 C C . PRO B 1 196 ? -13.219 -3.998 -31.859 1 96.62 196 PRO B C 1
ATOM 6774 O O . PRO B 1 196 ? -14.203 -3.754 -31.156 1 96.62 196 PRO B O 1
ATOM 6777 N N . GLU B 1 197 ? -13.25 -4.441 -33.125 1 95 197 GLU B N 1
ATOM 6778 C CA . GLU B 1 197 ? -14.539 -4.758 -33.719 1 95 197 GLU B CA 1
ATOM 6779 C C . GLU B 1 197 ? -15.305 -5.773 -32.875 1 95 197 GLU B C 1
ATOM 6781 O O . GLU B 1 197 ? -14.695 -6.625 -32.219 1 95 197 GLU B O 1
ATOM 6786 N N . PRO B 1 198 ? -16.594 -5.742 -32.906 1 94.69 198 PRO B N 1
ATOM 6787 C CA . PRO B 1 198 ? -17.422 -6.559 -32.031 1 94.69 198 PRO B CA 1
ATOM 6788 C C . PRO B 1 198 ? -17.109 -8.047 -32.125 1 94.69 198 PRO B C 1
ATOM 6790 O O . PRO B 1 198 ? -17.047 -8.742 -31.109 1 94.69 198 PRO B O 1
ATOM 6793 N N . GLU B 1 199 ? -16.891 -8.555 -33.312 1 95.06 199 GLU B N 1
ATOM 6794 C CA . GLU B 1 199 ? -16.625 -9.977 -33.469 1 95.06 199 GLU B CA 1
ATOM 6795 C C . GLU B 1 199 ? -15.289 -10.367 -32.844 1 95.06 199 GLU B C 1
ATOM 6797 O O . GLU B 1 199 ? -15.195 -11.398 -32.156 1 95.06 199 GLU B O 1
ATOM 6802 N N . LEU B 1 200 ? -14.336 -9.539 -33.125 1 97.38 200 LEU B N 1
ATOM 6803 C CA . LEU B 1 200 ? -13.031 -9.789 -32.531 1 97.38 200 LEU B CA 1
ATOM 6804 C C . LEU B 1 200 ? -13.094 -9.656 -31 1 97.38 200 LEU B C 1
ATOM 6806 O O . LEU B 1 200 ? -12.508 -10.469 -30.281 1 97.38 200 LEU B O 1
ATOM 6810 N N . LEU B 1 201 ? -13.727 -8.602 -30.531 1 98 201 LEU B N 1
ATOM 6811 C CA . LEU B 1 201 ? -13.898 -8.414 -29.094 1 98 201 LEU B CA 1
ATOM 6812 C C . LEU B 1 201 ? -14.555 -9.641 -28.469 1 98 201 LEU B C 1
ATOM 6814 O O . LEU B 1 201 ? -14.094 -10.133 -27.438 1 98 201 LEU B O 1
ATOM 6818 N N . ARG B 1 202 ? -15.617 -10.094 -29.062 1 97 202 ARG B N 1
ATOM 6819 C CA . ARG B 1 202 ? -16.328 -11.25 -28.547 1 97 202 ARG B CA 1
ATOM 6820 C C . ARG B 1 202 ? -15.438 -12.484 -28.516 1 97 202 ARG B C 1
ATOM 6822 O O . ARG B 1 202 ? -15.445 -13.234 -27.531 1 97 202 ARG B O 1
ATOM 6829 N N . HIS B 1 203 ? -14.695 -12.672 -29.562 1 97.94 203 HIS B N 1
ATOM 6830 C CA . HIS B 1 203 ? -13.758 -13.797 -29.609 1 97.94 203 HIS B CA 1
ATOM 6831 C C . HIS B 1 203 ? -12.75 -13.727 -28.469 1 97.94 203 HIS B C 1
ATOM 6833 O O . HIS B 1 203 ? -12.5 -14.727 -27.797 1 97.94 203 HIS B O 1
ATOM 6839 N N . LEU B 1 204 ? -12.18 -12.539 -28.266 1 98.5 204 LEU B N 1
ATOM 6840 C CA . LEU B 1 204 ? -11.18 -12.352 -27.219 1 98.5 204 LEU B CA 1
ATOM 6841 C C . LEU B 1 204 ? -11.781 -12.562 -25.844 1 98.5 204 LEU B C 1
ATOM 6843 O O . LEU B 1 204 ? -11.125 -13.109 -24.953 1 98.5 204 LEU B O 1
ATOM 6847 N N . VAL B 1 205 ? -12.984 -12.141 -25.625 1 98.62 205 VAL B N 1
ATOM 6848 C CA . VAL B 1 205 ? -13.68 -12.359 -24.359 1 98.62 205 VAL B CA 1
ATOM 6849 C C . VAL B 1 205 ? -13.922 -13.852 -24.172 1 98.62 205 VAL B C 1
ATOM 6851 O O . VAL B 1 205 ? -13.734 -14.375 -23.062 1 98.62 205 VAL B O 1
ATOM 6854 N N . GLU B 1 206 ? -14.289 -14.547 -25.188 1 98.12 206 GLU B N 1
ATOM 6855 C CA . GLU B 1 206 ? -14.578 -15.977 -25.109 1 98.12 206 GLU B CA 1
ATOM 6856 C C . GLU B 1 206 ? -13.32 -16.766 -24.766 1 98.12 206 GLU B C 1
ATOM 6858 O O . GLU B 1 206 ? -13.359 -17.656 -23.906 1 98.12 206 GLU B O 1
ATOM 6863 N N . VAL B 1 207 ? -12.25 -16.469 -25.438 1 97.88 207 VAL B N 1
ATOM 6864 C CA . VAL B 1 207 ? -11.023 -17.219 -25.156 1 97.88 207 VAL B CA 1
ATOM 6865 C C . VAL B 1 207 ? -10.516 -16.875 -23.75 1 97.88 207 VAL B C 1
ATOM 6867 O O . VAL B 1 207 ? -9.938 -17.719 -23.078 1 97.88 207 VAL B O 1
ATOM 6870 N N . PHE B 1 208 ? -10.719 -15.656 -23.328 1 98.31 208 PHE B N 1
ATOM 6871 C CA . PHE B 1 208 ? -10.367 -15.258 -21.969 1 98.31 208 PHE B CA 1
ATOM 6872 C C . PHE B 1 208 ? -11.086 -16.125 -20.953 1 98.31 208 PHE B C 1
ATOM 6874 O O . PHE B 1 208 ? -10.461 -16.656 -20.031 1 98.31 208 PHE B O 1
ATOM 6881 N N . PHE B 1 209 ? -12.422 -16.266 -21.109 1 98.12 209 PHE B N 1
ATOM 6882 C CA . PHE B 1 209 ? -13.219 -17.031 -20.172 1 98.12 209 PHE B CA 1
ATOM 6883 C C . PHE B 1 209 ? -12.891 -18.516 -20.281 1 98.12 209 PHE B C 1
ATOM 6885 O O . PHE B 1 209 ? -12.953 -19.25 -19.297 1 98.12 209 PHE B O 1
ATOM 6892 N N . LEU B 1 210 ? -12.477 -18.922 -21.406 1 96.94 210 LEU B N 1
ATOM 6893 C CA . LEU B 1 210 ? -12.234 -20.344 -21.656 1 96.94 210 LEU B CA 1
ATOM 6894 C C . LEU B 1 210 ? -10.883 -20.766 -21.094 1 96.94 210 LEU B C 1
ATOM 6896 O O . LEU B 1 210 ? -10.75 -21.875 -20.578 1 96.94 210 LEU B O 1
ATOM 6900 N N . PHE B 1 211 ? -9.898 -19.875 -21.172 1 96.62 211 PHE B N 1
ATOM 6901 C CA . PHE B 1 211 ? -8.547 -20.375 -20.969 1 96.62 211 PHE B CA 1
ATOM 6902 C C . PHE B 1 211 ? -7.93 -19.781 -19.703 1 96.62 211 PHE B C 1
ATOM 6904 O O . PHE B 1 211 ? -7.039 -20.391 -19.094 1 96.62 211 PHE B O 1
ATOM 6911 N N . HIS B 1 212 ? -8.25 -18.609 -19.344 1 97.19 212 HIS B N 1
ATOM 6912 C CA . HIS B 1 212 ? -7.621 -18.031 -18.156 1 97.19 212 HIS B CA 1
ATOM 6913 C C . HIS B 1 212 ? -8.18 -18.672 -16.875 1 97.19 212 HIS B C 1
ATOM 6915 O O . HIS B 1 212 ? -9.391 -18.641 -16.656 1 97.19 212 HIS B O 1
ATOM 6921 N N . PRO B 1 213 ? -7.391 -19.078 -15.992 1 96.25 213 PRO B N 1
ATOM 6922 C CA . PRO B 1 213 ? -7.855 -19.906 -14.883 1 96.25 213 PRO B CA 1
ATOM 6923 C C . PRO B 1 213 ? -8.75 -19.156 -13.906 1 96.25 213 PRO B C 1
ATOM 6925 O O . PRO B 1 213 ? -9.594 -19.75 -13.242 1 96.25 213 PRO B O 1
ATOM 6928 N N . HIS B 1 214 ? -8.617 -17.828 -13.805 1 98.12 214 HIS B N 1
ATOM 6929 C CA . HIS B 1 214 ? -9.312 -17.062 -12.766 1 98.12 214 HIS B CA 1
ATOM 6930 C C . HIS B 1 214 ? -10.461 -16.266 -13.359 1 98.12 214 HIS B C 1
ATOM 6932 O O . HIS B 1 214 ? -11.188 -15.578 -12.633 1 98.12 214 HIS B O 1
ATOM 6938 N N . ALA B 1 215 ? -10.695 -16.312 -14.664 1 98.5 215 ALA B N 1
ATOM 6939 C CA . ALA B 1 215 ? -11.648 -15.453 -15.352 1 98.5 215 ALA B CA 1
ATOM 6940 C C . ALA B 1 215 ? -13.062 -15.648 -14.812 1 98.5 215 ALA B C 1
ATOM 6942 O O . ALA B 1 215 ? -13.773 -14.68 -14.547 1 98.5 215 ALA B O 1
ATOM 6943 N N . THR B 1 216 ? -13.43 -16.922 -14.547 1 98.12 216 THR B N 1
ATOM 6944 C CA . THR B 1 216 ? -14.797 -17.25 -14.164 1 98.12 216 THR B CA 1
ATOM 6945 C C . THR B 1 216 ? -15.031 -16.969 -12.68 1 98.12 216 THR B C 1
ATOM 6947 O O . THR B 1 216 ? -16.156 -17.078 -12.188 1 98.12 216 THR B O 1
ATOM 6950 N N . ARG B 1 217 ? -13.961 -16.672 -11.953 1 98.5 217 ARG B N 1
ATOM 6951 C CA . ARG B 1 217 ? -14.102 -16.25 -10.562 1 98.5 217 ARG B CA 1
ATOM 6952 C C . ARG B 1 217 ? -14.141 -14.734 -10.453 1 98.5 217 ARG B C 1
ATOM 6954 O O . ARG B 1 217 ? -14.844 -14.18 -9.609 1 98.5 217 ARG B O 1
ATOM 6961 N N . LEU B 1 218 ? -13.414 -14.078 -11.352 1 98.81 218 LEU B N 1
ATOM 6962 C CA . LEU B 1 218 ? -13.414 -12.617 -11.359 1 98.81 218 LEU B CA 1
ATOM 6963 C C . LEU B 1 218 ? -14.75 -12.078 -11.852 1 98.81 218 LEU B C 1
ATOM 6965 O O . LEU B 1 218 ? -15.227 -11.047 -11.359 1 98.81 218 LEU B O 1
ATOM 6969 N N . PHE B 1 219 ? -15.289 -12.766 -12.852 1 98.75 219 PHE B N 1
ATOM 6970 C CA . PHE B 1 219 ? -16.578 -12.383 -13.414 1 98.75 219 PHE B CA 1
ATOM 6971 C C . PHE B 1 219 ? -17.547 -13.562 -13.398 1 98.75 219 PHE B C 1
ATOM 6973 O O . PHE B 1 219 ? -17.125 -14.719 -13.484 1 98.75 219 PHE B O 1
ATOM 6980 N N . HIS B 1 220 ? -18.766 -13.25 -13.156 1 98.25 220 HIS B N 1
ATOM 6981 C CA . HIS B 1 220 ? -19.812 -14.211 -13.492 1 98.25 220 HIS B CA 1
ATOM 6982 C C . HIS B 1 220 ? -20.031 -14.281 -15 1 98.25 220 HIS B C 1
ATOM 6984 O O . HIS B 1 220 ? -20.703 -13.43 -15.578 1 98.25 220 HIS B O 1
ATOM 6990 N N . ALA B 1 221 ? -19.594 -15.336 -15.633 1 97.44 221 ALA B N 1
ATOM 6991 C CA . ALA B 1 221 ? -19.453 -15.414 -17.078 1 97.44 221 ALA B CA 1
ATOM 6992 C C . ALA B 1 221 ? -20.812 -15.211 -17.766 1 97.44 221 ALA B C 1
ATOM 6994 O O . ALA B 1 221 ? -20.906 -14.477 -18.75 1 97.44 221 ALA B O 1
ATOM 6995 N N . THR B 1 222 ? -21.797 -15.828 -17.219 1 96.12 222 THR B N 1
ATOM 6996 C CA . THR B 1 222 ? -23.125 -15.766 -17.828 1 96.12 222 THR B CA 1
ATOM 6997 C C . THR B 1 222 ? -23.641 -14.328 -17.844 1 96.12 222 THR B C 1
ATOM 6999 O O . THR B 1 222 ? -24.078 -13.828 -18.875 1 96.12 222 THR B O 1
ATOM 7002 N N . SER B 1 223 ? -23.562 -13.703 -16.703 1 96.5 223 SER B N 1
ATOM 7003 C CA . SER B 1 223 ? -24.047 -12.328 -16.609 1 96.5 223 SER B CA 1
ATOM 7004 C C . SER B 1 223 ? -23.172 -11.383 -17.422 1 96.5 223 SER B C 1
ATOM 7006 O O . SER B 1 223 ? -23.656 -10.398 -17.984 1 96.5 223 SER B O 1
ATOM 7008 N N . PHE B 1 224 ? -21.906 -11.633 -17.5 1 98.12 224 PHE B N 1
ATOM 7009 C CA . PHE B 1 224 ? -20.984 -10.789 -18.25 1 98.12 224 PHE B CA 1
ATOM 7010 C C . PHE B 1 224 ? -21.312 -10.836 -19.734 1 98.12 224 PHE B C 1
ATOM 7012 O O . PHE B 1 224 ? -21.375 -9.797 -20.391 1 98.12 224 PHE B O 1
ATOM 7019 N N . MET B 1 225 ? -21.547 -12.047 -20.234 1 97.31 225 MET B N 1
ATOM 7020 C CA . MET B 1 225 ? -21.844 -12.219 -21.641 1 97.31 225 MET B CA 1
ATOM 7021 C C . MET B 1 225 ? -23.188 -11.594 -22 1 97.31 225 MET B C 1
ATOM 7023 O O . MET B 1 225 ? -23.359 -11.062 -23.094 1 97.31 225 MET B O 1
ATOM 7027 N N . ALA B 1 226 ? -24.078 -11.664 -21.047 1 96.88 226 ALA B N 1
ATOM 7028 C CA . ALA B 1 226 ? -25.359 -11 -21.234 1 96.88 226 ALA B CA 1
ATOM 7029 C C . ALA B 1 226 ? -25.172 -9.484 -21.328 1 96.88 226 ALA B C 1
ATOM 7031 O O . ALA B 1 226 ? -25.781 -8.836 -22.188 1 96.88 226 ALA B O 1
ATOM 7032 N N . SER B 1 227 ? -24.312 -8.938 -20.469 1 97.06 227 SER B N 1
ATOM 7033 C CA . SER B 1 227 ? -24.047 -7.504 -20.469 1 97.06 227 SER B CA 1
ATOM 7034 C C . SER B 1 227 ? -23.312 -7.086 -21.75 1 97.06 227 SER B C 1
ATOM 7036 O O . SER B 1 227 ? -23.562 -5.996 -22.266 1 97.06 227 SER B O 1
ATOM 7038 N N . LEU B 1 228 ? -22.438 -7.934 -22.25 1 97 228 LEU B N 1
ATOM 7039 C CA . LEU B 1 228 ? -21.656 -7.652 -23.453 1 97 228 LEU B CA 1
ATOM 7040 C C . LEU B 1 228 ? -22.547 -7.602 -24.688 1 97 228 LEU B C 1
ATOM 7042 O O . LEU B 1 228 ? -22.203 -6.953 -25.672 1 97 228 LEU B O 1
ATOM 7046 N N . SER B 1 229 ? -23.672 -8.219 -24.625 1 95 229 SER B N 1
ATOM 7047 C CA . SER B 1 229 ? -24.594 -8.281 -25.75 1 95 229 SER B CA 1
ATOM 7048 C C . SER B 1 229 ? -25.453 -7.031 -25.828 1 95 229 SER B C 1
ATOM 7050 O O . SER B 1 229 ? -26.172 -6.82 -26.812 1 95 229 SER B O 1
ATOM 7052 N N . LEU B 1 230 ? -25.344 -6.215 -24.828 1 95 230 LEU B N 1
ATOM 7053 C CA . LEU B 1 230 ? -26.109 -4.973 -24.812 1 95 230 LEU B CA 1
ATOM 7054 C C . LEU B 1 230 ? -25.422 -3.904 -25.656 1 95 230 LEU B C 1
ATOM 7056 O O . LEU B 1 230 ? -24.219 -3.994 -25.922 1 95 230 LEU B O 1
ATOM 7060 N N . PRO B 1 231 ? -26.234 -2.914 -26.094 1 93 231 PRO B N 1
ATOM 7061 C CA . PRO B 1 231 ? -25.609 -1.799 -26.797 1 93 231 PRO B CA 1
ATOM 7062 C C . PRO B 1 231 ? -24.594 -1.053 -25.938 1 93 231 PRO B C 1
ATOM 7064 O O . PRO B 1 231 ? -24.781 -0.913 -24.719 1 93 231 PRO B O 1
ATOM 7067 N N . PRO B 1 232 ? -23.562 -0.542 -26.531 1 92.31 232 PRO B N 1
ATOM 7068 C CA . PRO B 1 232 ? -22.484 0.117 -25.797 1 92.31 232 PRO B CA 1
ATOM 7069 C C . PRO B 1 232 ? -22.984 1.306 -24.969 1 92.31 232 PRO B C 1
ATOM 7071 O O . PRO B 1 232 ? -22.359 1.676 -23.969 1 92.31 232 PRO B O 1
ATOM 7074 N N . ALA B 1 233 ? -23.984 1.87 -25.297 1 91.31 233 ALA B N 1
ATOM 7075 C CA . ALA B 1 233 ? -24.531 3.027 -24.578 1 91.31 233 ALA B CA 1
ATOM 7076 C C . ALA B 1 233 ? -25.312 2.598 -23.344 1 91.31 233 ALA B C 1
ATOM 7078 O O . ALA B 1 233 ? -25.609 3.422 -22.469 1 91.31 233 ALA B O 1
ATOM 7079 N N . HIS B 1 234 ? -25.625 1.322 -23.312 1 93.94 234 HIS B N 1
ATOM 7080 C CA . HIS B 1 234 ? -26.375 0.823 -22.172 1 93.94 234 HIS B CA 1
ATOM 7081 C C . HIS B 1 234 ? -25.547 0.897 -20.891 1 93.94 234 HIS B C 1
ATOM 7083 O O . HIS B 1 234 ? -24.344 0.616 -20.906 1 93.94 234 HIS B O 1
ATOM 7089 N N . PRO B 1 235 ? -26.109 1.24 -19.766 1 92.56 235 PRO B N 1
ATOM 7090 C CA . PRO B 1 235 ? -25.375 1.408 -18.516 1 92.56 235 PRO B CA 1
ATOM 7091 C C . PRO B 1 235 ? -24.766 0.102 -18 1 92.56 235 PRO B C 1
ATOM 7093 O O . PRO B 1 235 ? -23.797 0.123 -17.234 1 92.56 235 PRO B O 1
ATOM 7096 N N . ARG B 1 236 ? -25.281 -0.978 -18.469 1 94.31 236 ARG B N 1
ATOM 7097 C CA . ARG B 1 236 ? -24.797 -2.266 -17.984 1 94.31 236 ARG B CA 1
ATOM 7098 C C . ARG B 1 236 ? -23.734 -2.826 -18.922 1 94.31 236 ARG B C 1
ATOM 7100 O O . ARG B 1 236 ? -23.141 -3.873 -18.641 1 94.31 236 ARG B O 1
ATOM 7107 N N . PHE B 1 237 ? -23.516 -2.191 -20.062 1 96.81 237 PHE B N 1
ATOM 7108 C CA . PHE B 1 237 ? -22.422 -2.602 -20.922 1 96.81 237 PHE B CA 1
ATOM 7109 C C . PHE B 1 237 ? -21.094 -2.516 -20.172 1 96.81 237 PHE B C 1
ATOM 7111 O O . PHE B 1 237 ? -20.844 -1.555 -19.453 1 96.81 237 PHE B O 1
ATOM 7118 N N . PRO B 1 238 ? -20.25 -3.557 -20.25 1 97.81 238 PRO B N 1
ATOM 7119 C CA . PRO B 1 238 ? -19 -3.545 -19.469 1 97.81 238 PRO B CA 1
ATOM 7120 C C . PRO B 1 238 ? -18.156 -2.307 -19.734 1 97.81 238 PRO B C 1
ATOM 7122 O O . PRO B 1 238 ? -18.062 -1.847 -20.875 1 97.81 238 PRO B O 1
ATOM 7125 N N . ALA B 1 239 ? -17.5 -1.801 -18.719 1 97.75 239 ALA B N 1
ATOM 7126 C CA . ALA B 1 239 ? -16.688 -0.586 -18.812 1 97.75 239 ALA B CA 1
ATOM 7127 C C . ALA B 1 239 ? -15.484 -0.802 -19.734 1 97.75 239 ALA B C 1
ATOM 7129 O O . ALA B 1 239 ? -14.914 -1.895 -19.766 1 97.75 239 ALA B O 1
ATOM 7130 N N . PRO B 1 240 ? -15 0.224 -20.359 1 97.44 240 PRO B N 1
ATOM 7131 C CA . PRO B 1 240 ? -13.906 0.113 -21.328 1 97.44 240 PRO B CA 1
ATOM 7132 C C . PRO B 1 240 ? -12.625 -0.452 -20.719 1 97.44 240 PRO B C 1
ATOM 7134 O O . PRO B 1 240 ? -11.969 -1.297 -21.328 1 97.44 240 PRO B O 1
ATOM 7137 N N . PRO B 1 241 ? -12.203 0.006 -19.516 1 98.5 241 PRO B N 1
ATOM 7138 C CA . PRO B 1 241 ? -10.945 -0.541 -19 1 98.5 241 PRO B CA 1
ATOM 7139 C C . PRO B 1 241 ? -10.977 -2.062 -18.875 1 98.5 241 PRO B C 1
ATOM 7141 O O . PRO B 1 241 ? -9.961 -2.723 -19.109 1 98.5 241 PRO B O 1
ATOM 7144 N N . VAL B 1 242 ? -12.102 -2.641 -18.531 1 98.81 242 VAL B N 1
ATOM 7145 C CA . VAL B 1 242 ? -12.234 -4.086 -18.406 1 98.81 242 VAL B CA 1
ATOM 7146 C C . VAL B 1 242 ? -12.086 -4.74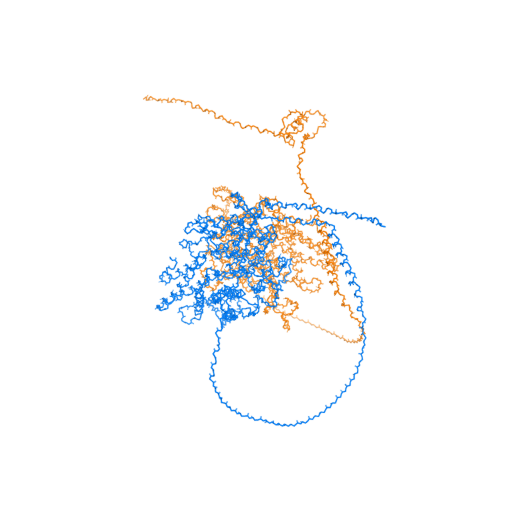6 -19.781 1 98.81 242 VAL B C 1
ATOM 7148 O O . VAL B 1 242 ? -11.367 -5.738 -19.922 1 98.81 242 VAL B O 1
ATOM 7151 N N . LEU B 1 243 ? -12.805 -4.188 -20.719 1 98.75 243 LEU B N 1
ATOM 7152 C CA . LEU B 1 243 ? -12.781 -4.762 -22.062 1 98.75 243 LEU B CA 1
ATOM 7153 C C . LEU B 1 243 ? -11.383 -4.691 -22.656 1 98.75 243 LEU B C 1
ATOM 7155 O O . LEU B 1 243 ? -10.898 -5.672 -23.219 1 98.75 243 LEU B O 1
ATOM 7159 N N . HIS B 1 244 ? -10.719 -3.535 -22.5 1 98.81 244 HIS B N 1
ATOM 7160 C CA . HIS B 1 244 ? -9.352 -3.404 -23 1 98.81 244 HIS B CA 1
ATOM 7161 C C . HIS B 1 244 ? -8.414 -4.375 -22.281 1 98.81 244 HIS B C 1
ATOM 7163 O O . HIS B 1 244 ? -7.551 -4.984 -22.906 1 98.81 244 HIS B O 1
ATOM 7169 N N . ALA B 1 245 ? -8.523 -4.523 -20.984 1 98.88 245 ALA B N 1
ATOM 7170 C CA . ALA B 1 245 ? -7.676 -5.434 -20.219 1 98.88 245 ALA B CA 1
ATOM 7171 C C . ALA B 1 245 ? -7.887 -6.879 -20.656 1 98.88 245 ALA B C 1
ATOM 7173 O O . ALA B 1 245 ? -6.926 -7.637 -20.797 1 98.88 245 ALA B O 1
ATOM 7174 N N . ILE B 1 246 ? -9.18 -7.25 -20.859 1 98.88 246 ILE B N 1
ATOM 7175 C CA . ILE B 1 246 ? -9.508 -8.594 -21.328 1 98.88 246 ILE B CA 1
ATOM 7176 C C . ILE B 1 246 ? -8.898 -8.828 -22.703 1 98.88 246 ILE B C 1
ATOM 7178 O O . ILE B 1 246 ? -8.352 -9.906 -22.969 1 98.88 246 ILE B O 1
ATOM 7182 N N . CYS B 1 247 ? -8.984 -7.82 -23.547 1 98.81 247 CYS B N 1
ATOM 7183 C CA . CYS B 1 247 ? -8.391 -7.926 -24.875 1 98.81 247 CYS B CA 1
ATOM 7184 C C . CYS B 1 247 ? -6.887 -8.156 -24.781 1 98.81 247 CYS B C 1
ATOM 7186 O O . CYS B 1 247 ? -6.332 -8.961 -25.531 1 98.81 247 CYS B O 1
ATOM 7188 N N . ALA B 1 248 ? -6.242 -7.492 -23.891 1 98.62 248 ALA B N 1
ATOM 7189 C CA . ALA B 1 248 ? -4.801 -7.652 -23.703 1 98.62 248 ALA B CA 1
ATOM 7190 C C . ALA B 1 248 ? -4.453 -9.07 -23.266 1 98.62 248 ALA B C 1
ATOM 7192 O O . ALA B 1 248 ? -3.621 -9.734 -23.891 1 98.62 248 ALA B O 1
ATOM 7193 N N . VAL B 1 249 ? -5.09 -9.602 -22.281 1 98.12 249 VAL B N 1
ATOM 7194 C CA . VAL B 1 249 ? -4.801 -10.93 -21.766 1 98.12 249 VAL B CA 1
ATOM 7195 C C . VAL B 1 249 ? -5.277 -12 -22.734 1 98.12 249 VAL B C 1
ATOM 7197 O O . VAL B 1 249 ? -4.637 -13.039 -22.891 1 98.12 249 VAL B O 1
ATOM 7200 N N . GLY B 1 250 ? -6.434 -11.719 -23.391 1 97.56 250 GLY B N 1
ATOM 7201 C CA . GLY B 1 250 ? -6.961 -12.641 -24.375 1 97.56 250 GLY B CA 1
ATOM 7202 C C . GLY B 1 250 ? -6.008 -12.891 -25.531 1 97.56 250 GLY B C 1
ATOM 7203 O O . GLY B 1 250 ? -6.027 -13.961 -26.141 1 97.56 250 GLY B O 1
ATOM 7204 N N . SER B 1 251 ? -5.184 -11.945 -25.812 1 96.75 251 SER B N 1
ATOM 7205 C CA . SER B 1 251 ? -4.23 -12.055 -26.906 1 96.75 251 SER B CA 1
ATOM 7206 C C . SER B 1 251 ? -3.24 -13.188 -26.672 1 96.75 251 SER B C 1
ATOM 7208 O O . SER B 1 251 ? -2.629 -13.695 -27.609 1 96.75 251 SER B O 1
ATOM 7210 N N . LEU B 1 252 ? -3.098 -13.648 -25.453 1 94.5 252 LEU B N 1
ATOM 7211 C CA . LEU B 1 252 ? -2.184 -14.727 -25.094 1 94.5 252 LEU B CA 1
ATOM 7212 C C . LEU B 1 252 ? -2.701 -16.062 -25.609 1 94.5 252 LEU B C 1
ATOM 7214 O O . LEU B 1 252 ? -1.935 -17.031 -25.734 1 94.5 252 LEU B O 1
ATOM 7218 N N . TYR B 1 253 ? -4 -16.094 -25.969 1 95.62 253 TYR B N 1
ATOM 7219 C CA . TYR B 1 253 ? -4.633 -17.391 -26.203 1 95.62 253 TYR B CA 1
ATOM 7220 C C . TYR B 1 253 ? -5.035 -17.547 -27.672 1 95.62 253 TYR B C 1
ATOM 7222 O O . TYR B 1 253 ? -5.66 -18.547 -28.047 1 95.62 253 TYR B O 1
ATOM 7230 N N . THR B 1 254 ? -4.758 -16.578 -28.422 1 95.56 254 THR B N 1
ATOM 7231 C CA . THR B 1 254 ? -5.125 -16.656 -29.828 1 95.56 254 THR B CA 1
ATOM 7232 C C . THR B 1 254 ? -4.023 -16.062 -30.703 1 95.56 254 THR B C 1
ATOM 7234 O O . THR B 1 254 ? -3.225 -15.25 -30.234 1 95.56 254 THR B O 1
ATOM 7237 N N . GLY B 1 255 ? -3.951 -16.5 -31.969 1 93.94 255 GLY B N 1
ATOM 7238 C CA . GLY B 1 255 ? -2.969 -16.016 -32.938 1 93.94 255 GLY B CA 1
ATOM 7239 C C . GLY B 1 255 ? -3.52 -14.953 -33.844 1 93.94 255 GLY B C 1
ATOM 7240 O O . GLY B 1 255 ? -2.793 -14.422 -34.688 1 93.94 255 GLY B O 1
ATOM 7241 N N . ILE B 1 256 ? -4.754 -14.547 -33.562 1 95.62 256 ILE B N 1
ATOM 7242 C CA . ILE B 1 256 ? -5.426 -13.625 -34.469 1 95.62 256 ILE B CA 1
ATOM 7243 C C . ILE B 1 256 ? -4.902 -12.211 -34.25 1 95.62 256 ILE B C 1
ATOM 7245 O O . ILE B 1 256 ? -4.992 -11.359 -35.156 1 95.62 256 ILE B O 1
ATOM 7249 N N . VAL B 1 257 ? -4.438 -11.914 -33.094 1 97.12 257 VAL B N 1
ATOM 7250 C CA . VAL B 1 257 ? -3.893 -10.602 -32.75 1 97.12 257 VAL B CA 1
ATOM 7251 C C . VAL B 1 257 ? -2.457 -10.758 -32.25 1 97.12 257 VAL B C 1
ATOM 7253 O O . VAL B 1 257 ? -2.008 -11.867 -31.969 1 97.12 257 VAL B O 1
ATOM 7256 N N . THR B 1 258 ? -1.798 -9.625 -32.156 1 95.56 258 THR B N 1
ATOM 7257 C CA . THR B 1 258 ? -0.381 -9.68 -31.828 1 95.56 258 THR B CA 1
ATOM 7258 C C . THR B 1 258 ? -0.173 -9.461 -30.328 1 95.56 258 THR B C 1
ATOM 7260 O O . THR B 1 258 ? -0.875 -8.656 -29.703 1 95.56 258 THR B O 1
ATOM 7263 N N . SER B 1 259 ? 0.775 -10.203 -29.797 1 94.12 259 SER B N 1
ATOM 7264 C CA . SER B 1 259 ? 1.271 -10.047 -28.422 1 94.12 259 SER B CA 1
ATOM 7265 C C . SER B 1 259 ? 2.74 -9.641 -28.422 1 94.12 259 SER B C 1
ATOM 7267 O O . SER B 1 259 ? 3.439 -9.797 -29.422 1 94.12 259 SER B O 1
ATOM 7269 N N . PRO B 1 260 ? 3.168 -9.055 -27.266 1 93 260 PRO B N 1
ATOM 7270 C CA . PRO B 1 260 ? 4.59 -8.703 -27.203 1 93 260 PRO B CA 1
ATOM 7271 C C . PRO B 1 260 ? 5.5 -9.898 -27.484 1 93 260 PRO B C 1
ATOM 7273 O O . PRO B 1 260 ? 5.219 -11.016 -27.031 1 93 260 PRO B O 1
ATOM 7276 N N . PRO B 1 261 ? 6.562 -9.695 -28.188 1 90.88 261 PRO B N 1
ATOM 7277 C CA . PRO B 1 261 ? 7.508 -10.797 -28.406 1 90.88 261 PRO B CA 1
ATOM 7278 C C . PRO B 1 261 ? 8.266 -11.172 -27.125 1 90.88 261 PRO B C 1
ATOM 7280 O O . PRO B 1 261 ? 8.312 -10.383 -26.172 1 90.88 261 PRO B O 1
ATOM 7283 N N . LEU B 1 262 ? 8.797 -12.375 -27.125 1 91.94 262 LEU B N 1
ATOM 7284 C CA . LEU B 1 262 ? 9.664 -12.781 -26.031 1 91.94 262 LEU B CA 1
ATOM 7285 C C . LEU B 1 262 ? 10.906 -11.898 -25.953 1 91.94 262 LEU B C 1
ATOM 7287 O O . LEU B 1 262 ? 11.398 -11.43 -26.984 1 91.94 262 LEU B O 1
ATOM 7291 N N . PRO B 1 263 ? 11.352 -11.656 -24.766 1 90.38 263 PRO B N 1
ATOM 7292 C CA . PRO B 1 263 ? 12.547 -10.828 -24.656 1 90.38 263 PRO B CA 1
ATOM 7293 C C . PRO B 1 263 ? 13.789 -11.492 -25.25 1 90.38 263 PRO B C 1
ATOM 7295 O O . PRO B 1 263 ? 13.93 -12.719 -25.172 1 90.38 263 PRO B O 1
ATOM 7298 N N . ASN B 1 264 ? 14.594 -10.672 -25.781 1 89.62 264 ASN B N 1
ATOM 7299 C CA . ASN B 1 264 ? 15.891 -11.148 -26.234 1 89.62 264 ASN B CA 1
ATOM 7300 C C . ASN B 1 264 ? 16.875 -11.273 -25.078 1 89.62 264 ASN B C 1
ATOM 7302 O O . ASN B 1 264 ? 17.562 -10.312 -24.75 1 89.62 264 ASN B O 1
ATOM 7306 N N . LEU B 1 265 ? 17.047 -12.477 -24.656 1 91.38 265 LEU B N 1
ATOM 7307 C CA . LEU B 1 265 ? 17.797 -12.688 -23.438 1 91.38 265 LEU B CA 1
ATOM 7308 C C . LEU B 1 265 ? 19.297 -12.703 -23.719 1 91.38 265 LEU B C 1
ATOM 7310 O O . LEU B 1 265 ? 20.109 -12.867 -22.797 1 91.38 265 LEU B O 1
ATOM 7314 N N . SER B 1 266 ? 19.656 -12.453 -24.938 1 87.62 266 SER B N 1
ATOM 7315 C CA . SER B 1 266 ? 21.062 -12.203 -25.266 1 87.62 266 SER B CA 1
ATOM 7316 C C . SER B 1 266 ? 21.438 -10.75 -25 1 87.62 266 SER B C 1
ATOM 7318 O O . SER B 1 266 ? 22.609 -10.438 -24.781 1 87.62 266 SER B O 1
ATOM 7320 N N . GLU B 1 267 ? 20.453 -9.93 -24.969 1 87.19 267 GLU B N 1
ATOM 7321 C CA . GLU B 1 267 ? 20.688 -8.5 -24.781 1 87.19 267 GLU B CA 1
ATOM 7322 C C . GLU B 1 267 ? 20.234 -8.039 -23.391 1 87.19 267 GLU B C 1
ATOM 7324 O O . GLU B 1 267 ? 20.734 -7.031 -22.891 1 87.19 267 GLU B O 1
ATOM 7329 N N . VAL B 1 268 ? 19.375 -8.758 -22.906 1 89.25 268 VAL B N 1
ATOM 7330 C CA . VAL B 1 268 ? 18.797 -8.391 -21.625 1 89.25 268 VAL B CA 1
ATOM 7331 C C . VAL B 1 268 ? 19.078 -9.484 -20.594 1 89.25 268 VAL B C 1
ATOM 7333 O O . VAL B 1 268 ? 18.812 -10.664 -20.859 1 89.25 268 VAL B O 1
ATOM 7336 N N . GLU B 1 269 ? 19.531 -9.031 -19.453 1 90.75 269 GLU B N 1
ATOM 7337 C CA . GLU B 1 269 ? 19.734 -10.008 -18.391 1 90.75 269 GLU B CA 1
ATOM 7338 C C . GLU B 1 269 ? 18.422 -10.648 -17.953 1 90.75 269 GLU B C 1
ATOM 7340 O O . GLU B 1 269 ? 17.406 -9.961 -17.859 1 90.75 269 GLU B O 1
ATOM 7345 N N . PRO B 1 270 ? 18.453 -11.898 -17.75 1 90.88 270 PRO B N 1
ATOM 7346 C CA . PRO B 1 270 ? 17.203 -12.602 -17.406 1 90.88 270 PRO B CA 1
ATOM 7347 C C . PRO B 1 270 ? 16.578 -12.094 -16.109 1 90.88 270 PRO B C 1
ATOM 7349 O O . PRO B 1 270 ? 15.359 -12.195 -15.938 1 90.88 270 PRO B O 1
ATOM 7352 N N . ASP B 1 271 ? 17.359 -11.531 -15.234 1 89.44 271 ASP B N 1
ATOM 7353 C CA . ASP B 1 271 ? 16.812 -11.078 -13.953 1 89.44 271 ASP B CA 1
ATOM 7354 C C . ASP B 1 271 ? 16.547 -9.578 -13.977 1 89.44 271 ASP B C 1
ATOM 7356 O O . ASP B 1 271 ? 16.297 -8.969 -12.938 1 89.44 271 ASP B O 1
ATOM 7360 N N . GLU B 1 272 ? 16.562 -9.023 -15.148 1 90.94 272 GLU B N 1
ATOM 7361 C CA . GLU B 1 272 ? 16.266 -7.598 -15.289 1 90.94 272 GLU B CA 1
ATOM 7362 C C . GLU B 1 272 ? 14.828 -7.285 -14.914 1 90.94 272 GLU B C 1
ATOM 7364 O O . GLU B 1 272 ? 13.906 -7.965 -15.367 1 90.94 272 GLU B O 1
ATOM 7369 N N . ILE B 1 273 ? 14.656 -6.246 -14.062 1 91.75 273 ILE B N 1
ATOM 7370 C CA . ILE B 1 273 ? 13.289 -5.969 -13.625 1 91.75 273 ILE B CA 1
ATOM 7371 C C . ILE B 1 273 ? 12.758 -4.738 -14.352 1 91.75 273 ILE B C 1
ATOM 7373 O O . ILE B 1 273 ? 11.539 -4.535 -14.43 1 91.75 273 ILE B O 1
ATOM 7377 N N . PHE B 1 274 ? 13.617 -3.859 -14.852 1 93.62 274 PHE B N 1
ATOM 7378 C CA . PHE B 1 274 ? 13.188 -2.672 -15.586 1 93.62 274 PHE B CA 1
ATOM 7379 C C . PHE B 1 274 ? 13.133 -2.947 -17.078 1 93.62 274 PHE B C 1
ATOM 7381 O O . PHE B 1 274 ? 13.922 -2.396 -17.844 1 93.62 274 PHE B O 1
ATOM 7388 N N . SER B 1 275 ? 12.102 -3.664 -17.469 1 90.75 275 SER B N 1
ATOM 7389 C CA . SER B 1 275 ? 11.953 -4.117 -18.859 1 90.75 275 SER B CA 1
ATOM 7390 C C . SER B 1 275 ? 11.773 -2.938 -19.797 1 90.75 275 SER B C 1
ATOM 7392 O O . SER B 1 275 ? 12.133 -3.018 -20.984 1 90.75 275 SER B O 1
ATOM 7394 N N . GLU B 1 276 ? 11.266 -1.814 -19.281 1 89.88 276 GLU B N 1
ATOM 7395 C CA . GLU B 1 276 ? 10.977 -0.648 -20.109 1 89.88 276 GLU B CA 1
ATOM 7396 C C . GLU B 1 276 ? 12.266 -0.012 -20.625 1 89.88 276 GLU B C 1
ATOM 7398 O O . GLU B 1 276 ? 12.258 0.662 -21.656 1 89.88 276 GLU B O 1
ATOM 7403 N N . ARG B 1 277 ? 13.367 -0.215 -19.969 1 89.81 277 ARG B N 1
ATOM 7404 C CA . ARG B 1 277 ? 14.656 0.296 -20.422 1 89.81 277 ARG B CA 1
ATOM 7405 C C . ARG B 1 277 ? 15.039 -0.292 -21.766 1 89.81 277 ARG B C 1
ATOM 7407 O O . ARG B 1 277 ? 15.641 0.393 -22.609 1 89.81 277 ARG B O 1
ATOM 7414 N N . TYR B 1 278 ? 14.672 -1.495 -21.938 1 88.44 278 TYR B N 1
ATOM 7415 C CA . TYR B 1 278 ? 15.031 -2.191 -23.172 1 88.44 278 TYR B CA 1
ATOM 7416 C C . TYR B 1 278 ? 13.945 -2.018 -24.219 1 88.44 278 TYR B C 1
ATOM 7418 O O . TYR B 1 278 ? 14.242 -1.865 -25.406 1 88.44 278 TYR B O 1
ATOM 7426 N N . ARG B 1 279 ? 12.711 -2.004 -23.734 1 89.5 279 ARG B N 1
ATOM 7427 C CA . ARG B 1 279 ? 11.602 -1.798 -24.656 1 89.5 279 ARG B CA 1
ATOM 7428 C C . ARG B 1 279 ? 11.711 -0.448 -25.359 1 89.5 279 ARG B C 1
ATOM 7430 O O . ARG B 1 279 ? 11.406 -0.333 -26.547 1 89.5 279 ARG B O 1
ATOM 7437 N N . SER B 1 280 ? 12.117 0.519 -24.672 1 86.38 280 SER B N 1
ATOM 7438 C CA . SER B 1 280 ? 12.219 1.869 -25.219 1 86.38 280 SER B CA 1
ATOM 7439 C C . SER B 1 280 ? 13.273 1.947 -26.312 1 86.38 280 SER B C 1
ATOM 7441 O O . SER B 1 280 ? 13.203 2.814 -27.188 1 86.38 280 SER B O 1
ATOM 7443 N N . LYS B 1 281 ? 14.164 1.049 -26.281 1 85.81 281 LYS B N 1
ATOM 7444 C CA . LYS B 1 281 ? 15.234 1.019 -27.281 1 85.81 281 LYS B CA 1
ATOM 7445 C C . LYS B 1 281 ? 14.828 0.199 -28.5 1 85.81 281 LYS B C 1
ATOM 7447 O O . LYS B 1 281 ? 15.453 0.307 -29.562 1 85.81 281 LYS B O 1
ATOM 7452 N N . GLU B 1 282 ? 13.781 -0.584 -28.188 1 86 282 GLU B N 1
ATOM 7453 C CA . GLU B 1 282 ? 13.297 -1.39 -29.297 1 86 282 GLU B CA 1
ATOM 7454 C C . GLU B 1 282 ? 12.562 -0.528 -30.328 1 86 282 GLU B C 1
ATOM 7456 O O . GLU B 1 282 ? 11.82 0.384 -29.953 1 86 282 GLU B O 1
ATOM 7461 N N . GLU B 1 283 ? 12.922 -0.448 -31.5 1 85.81 283 GLU B N 1
ATOM 7462 C CA . GLU B 1 283 ? 12.305 0.354 -32.562 1 85.81 283 GLU B CA 1
ATOM 7463 C C . GLU B 1 283 ? 11.133 -0.387 -33.188 1 85.81 283 GLU B C 1
ATOM 7465 O O . GLU B 1 283 ? 11.094 -0.546 -34.406 1 85.81 283 GLU B O 1
ATOM 7470 N N . ARG B 1 284 ? 10.258 -0.937 -32.375 1 89.31 284 ARG B N 1
ATOM 7471 C CA . ARG B 1 284 ? 9.055 -1.589 -32.875 1 89.31 284 ARG B CA 1
ATOM 7472 C C . ARG B 1 284 ? 7.797 -0.913 -32.375 1 89.31 284 ARG B C 1
ATOM 7474 O O . ARG B 1 284 ? 7.793 -0.359 -31.266 1 89.31 284 ARG B O 1
ATOM 7481 N N . PRO B 1 285 ? 6.777 -0.944 -33.219 1 94.06 285 PRO B N 1
ATOM 7482 C CA . PRO B 1 285 ? 5.508 -0.423 -32.719 1 94.06 285 PRO B CA 1
ATOM 7483 C C . PRO B 1 285 ? 4.906 -1.299 -31.609 1 94.06 285 PRO B C 1
ATOM 7485 O O . PRO B 1 285 ? 5.324 -2.445 -31.438 1 94.06 285 PRO B O 1
ATOM 7488 N N . ASP B 1 286 ? 3.961 -0.752 -30.922 1 95.12 286 ASP B N 1
ATOM 7489 C CA . ASP B 1 286 ? 3.252 -1.521 -29.891 1 95.12 286 ASP B CA 1
ATOM 7490 C C . ASP B 1 286 ? 2.455 -2.66 -30.531 1 95.12 286 ASP B C 1
ATOM 7492 O O . ASP B 1 286 ? 1.853 -2.49 -31.594 1 95.12 286 ASP B O 1
ATOM 7496 N N . SER B 1 287 ? 2.596 -3.826 -29.922 1 96.75 287 SER B N 1
ATOM 7497 C CA . SER B 1 287 ? 1.69 -4.91 -30.297 1 96.75 287 SER B CA 1
ATOM 7498 C C . SER B 1 287 ? 0.245 -4.562 -29.953 1 96.75 287 SER B C 1
ATOM 7500 O O . SER B 1 287 ? -0.015 -3.586 -29.25 1 96.75 287 SER B O 1
ATOM 7502 N N . PHE B 1 288 ? -0.697 -5.352 -30.547 1 98 288 PHE B N 1
ATOM 7503 C CA . PHE B 1 288 ? -2.105 -5.195 -30.203 1 98 288 PHE B CA 1
ATOM 7504 C C . PHE B 1 288 ? -2.303 -5.203 -28.688 1 98 288 PHE B C 1
ATOM 7506 O O . PHE B 1 288 ? -2.99 -4.336 -28.141 1 98 288 PHE B O 1
ATOM 7513 N N . ALA B 1 289 ? -1.705 -6.152 -28.031 1 98.12 289 ALA B N 1
ATOM 7514 C CA . ALA B 1 289 ? -1.861 -6.32 -26.594 1 98.12 289 ALA B CA 1
ATOM 7515 C C . ALA B 1 289 ? -1.333 -5.105 -25.828 1 98.12 289 ALA B C 1
ATOM 7517 O O . ALA B 1 289 ? -1.964 -4.629 -24.891 1 98.12 289 ALA B O 1
ATOM 7518 N N . GLU B 1 290 ? -0.207 -4.633 -26.203 1 97 290 GLU B N 1
ATOM 7519 C CA . GLU B 1 290 ? 0.395 -3.475 -25.562 1 97 290 GLU B CA 1
ATOM 7520 C C . GLU B 1 290 ? -0.47 -2.229 -25.734 1 97 290 GLU B C 1
ATOM 7522 O O . GLU B 1 290 ? -0.579 -1.408 -24.812 1 97 290 GLU B O 1
ATOM 7527 N N . GLN B 1 291 ? -1.053 -2.084 -26.906 1 98.06 291 GLN B N 1
ATOM 7528 C CA . GLN B 1 291 ? -1.978 -0.98 -27.125 1 98.06 291 GLN B CA 1
ATOM 7529 C C . GLN B 1 291 ? -3.188 -1.077 -26.203 1 98.06 291 GLN B C 1
ATOM 7531 O O . GLN B 1 291 ? -3.619 -0.076 -25.625 1 98.06 291 GLN B O 1
ATOM 7536 N N . GLN B 1 292 ? -3.709 -2.293 -26.125 1 98.62 292 GLN B N 1
ATOM 7537 C CA . GLN B 1 292 ? -4.871 -2.518 -25.266 1 98.62 292 GLN B CA 1
ATOM 7538 C C . GLN B 1 292 ? -4.543 -2.236 -23.812 1 98.62 292 GLN B C 1
ATOM 7540 O O . GLN B 1 292 ? -5.379 -1.71 -23.062 1 98.62 292 GLN B O 1
ATOM 7545 N N . VAL B 1 293 ? -3.352 -2.553 -23.375 1 98.31 293 VAL B N 1
ATOM 7546 C CA . VAL B 1 293 ? -2.924 -2.305 -22 1 98.31 293 VAL B CA 1
ATOM 7547 C C . VAL B 1 293 ? -2.887 -0.802 -21.734 1 98.31 293 VAL B C 1
ATOM 7549 O O . VAL B 1 293 ? -3.348 -0.338 -20.688 1 98.31 293 VAL B O 1
ATOM 7552 N N . LYS B 1 294 ? -2.336 -0.064 -22.641 1 97.19 294 LYS B N 1
ATOM 7553 C CA . LYS B 1 294 ? -2.268 1.387 -22.5 1 97.19 294 LYS B CA 1
ATOM 7554 C C . LYS B 1 294 ? -3.662 1.997 -22.391 1 97.19 294 LYS B C 1
ATOM 7556 O O . LYS B 1 294 ? -3.912 2.855 -21.547 1 97.19 294 LYS B O 1
ATOM 7561 N N . LEU B 1 295 ? -4.52 1.525 -23.234 1 98.38 295 LEU B N 1
ATOM 7562 C CA . LEU B 1 295 ? -5.891 2.016 -23.219 1 98.38 295 LEU B CA 1
ATOM 7563 C C . LEU B 1 295 ? -6.602 1.627 -21.938 1 98.38 295 LEU B C 1
ATOM 7565 O O . LEU B 1 295 ? -7.363 2.418 -21.375 1 98.38 295 LEU B O 1
ATOM 7569 N N . ALA B 1 296 ? -6.379 0.383 -21.469 1 98.69 296 ALA B N 1
ATOM 7570 C CA . ALA B 1 296 ? -6.973 -0.076 -20.203 1 98.69 296 ALA B CA 1
ATOM 7571 C C . ALA B 1 296 ? -6.52 0.793 -19.047 1 98.69 296 ALA B C 1
ATOM 7573 O O . ALA B 1 296 ? -7.34 1.214 -18.219 1 98.69 296 ALA B O 1
ATOM 7574 N N . ARG B 1 297 ? -5.254 1.098 -18.969 1 97.62 297 ARG B N 1
ATOM 7575 C CA . ARG B 1 297 ? -4.691 1.903 -17.891 1 97.62 297 ARG B CA 1
ATOM 7576 C C . ARG B 1 297 ? -5.254 3.32 -17.922 1 97.62 297 ARG B C 1
ATOM 7578 O O . ARG B 1 297 ? -5.68 3.84 -16.875 1 97.62 297 ARG B O 1
ATOM 7585 N N . ASP B 1 298 ? -5.273 3.904 -19.062 1 96.31 298 ASP B N 1
ATOM 7586 C CA . ASP B 1 298 ? -5.719 5.289 -19.203 1 96.31 298 ASP B CA 1
ATOM 7587 C C . ASP B 1 298 ? -7.199 5.426 -18.844 1 96.31 298 ASP B C 1
ATOM 7589 O O . ASP B 1 298 ? -7.586 6.344 -18.125 1 96.31 298 ASP B O 1
ATOM 7593 N N . THR B 1 299 ? -7.98 4.547 -19.359 1 97.62 299 THR B N 1
ATOM 7594 C CA . THR B 1 299 ? -9.414 4.617 -19.094 1 97.62 299 THR B CA 1
ATOM 7595 C C . THR B 1 299 ? -9.711 4.273 -17.641 1 97.62 299 THR B C 1
ATOM 7597 O O . THR B 1 299 ? -10.617 4.848 -17.031 1 97.62 299 THR B O 1
ATOM 7600 N N . ALA B 1 300 ? -8.969 3.33 -17.062 1 98.25 300 ALA B N 1
ATOM 7601 C CA . ALA B 1 300 ? -9.156 2.982 -15.656 1 98.25 300 ALA B CA 1
ATOM 7602 C C . ALA B 1 300 ? -8.852 4.176 -14.75 1 98.25 300 ALA B C 1
ATOM 7604 O O . ALA B 1 300 ? -9.609 4.465 -13.82 1 98.25 300 ALA B O 1
ATOM 7605 N N . GLN B 1 301 ? -7.785 4.832 -15.031 1 95.62 301 GLN B N 1
ATOM 7606 C CA . GLN B 1 301 ? -7.402 5.988 -14.227 1 95.62 301 GLN B CA 1
ATOM 7607 C C . GLN B 1 301 ? -8.453 7.094 -14.32 1 95.62 301 GLN B C 1
ATOM 7609 O O . GLN B 1 301 ? -8.805 7.711 -13.312 1 95.62 301 GLN B O 1
ATOM 7614 N N . ARG B 1 302 ? -8.875 7.332 -15.484 1 95.19 302 ARG B N 1
ATOM 7615 C CA . ARG B 1 302 ? -9.898 8.359 -15.688 1 95.19 302 ARG B CA 1
ATOM 7616 C C . ARG B 1 302 ? -11.156 8.047 -14.883 1 95.19 302 ARG B C 1
ATOM 7618 O O . ARG B 1 302 ? -11.68 8.914 -14.188 1 95.19 302 ARG B O 1
ATOM 7625 N N . LEU B 1 303 ? -11.672 6.82 -15.008 1 97.06 303 LEU B N 1
ATOM 7626 C CA . LEU B 1 303 ? -12.875 6.422 -14.289 1 97.06 303 LEU B CA 1
ATOM 7627 C C . LEU B 1 303 ? -12.648 6.461 -12.781 1 97.06 303 LEU B C 1
ATOM 7629 O O . LEU B 1 303 ? -13.555 6.805 -12.023 1 97.06 303 LEU B O 1
ATOM 7633 N N . GLU B 1 304 ? -11.461 6.098 -12.375 1 96.75 304 GLU B N 1
ATOM 7634 C CA . GLU B 1 304 ? -11.117 6.133 -10.961 1 96.75 304 GLU B CA 1
ATOM 7635 C C . GLU B 1 304 ? -11.234 7.543 -10.398 1 96.75 304 GLU B C 1
ATOM 7637 O O . GLU B 1 304 ? -11.82 7.746 -9.328 1 96.75 304 GLU B O 1
ATOM 7642 N N . PHE B 1 305 ? -10.734 8.523 -11.07 1 94.25 305 PHE B N 1
ATOM 7643 C CA . PHE B 1 305 ? -10.742 9.906 -10.617 1 94.25 305 PHE B CA 1
ATOM 7644 C C . PHE B 1 305 ? -12.156 10.484 -10.672 1 94.25 305 PHE B C 1
ATOM 7646 O O . PHE B 1 305 ? -12.508 11.344 -9.867 1 94.25 305 PHE B O 1
ATOM 7653 N N . LEU B 1 306 ? -12.984 9.93 -11.547 1 94.75 306 LEU B N 1
ATOM 7654 C CA . LEU B 1 306 ? -14.359 10.391 -11.688 1 94.75 306 LEU B CA 1
ATOM 7655 C C . LEU B 1 306 ? -15.273 9.68 -10.688 1 94.75 306 LEU B C 1
ATOM 7657 O O . LEU B 1 306 ? -16.406 10.117 -10.453 1 94.75 306 LEU B O 1
ATOM 7661 N N . GLY B 1 307 ? -14.789 8.617 -10.102 1 95.5 307 GLY B N 1
ATOM 7662 C CA . GLY B 1 307 ? -15.602 7.828 -9.188 1 95.5 307 GLY B CA 1
ATOM 7663 C C . GLY B 1 307 ? -16.656 7.008 -9.891 1 95.5 307 GLY B C 1
ATOM 7664 O O . GLY B 1 307 ? -17.75 6.812 -9.359 1 95.5 307 GLY B O 1
ATOM 7665 N N . GLN B 1 308 ? -16.328 6.559 -11.133 1 96.06 308 GLN B N 1
ATOM 7666 C CA . GLN B 1 308 ? -17.281 5.801 -11.938 1 96.06 308 GLN B CA 1
ATOM 7667 C C . GLN B 1 308 ? -16.828 4.355 -12.125 1 96.06 308 GLN B C 1
ATOM 7669 O O . GLN B 1 308 ? -15.633 4.102 -12.328 1 96.06 308 GLN B O 1
ATOM 7674 N N . ASP B 1 309 ? -17.734 3.393 -11.977 1 97 309 ASP B N 1
ATOM 7675 C CA . ASP B 1 309 ? -17.5 1.975 -12.234 1 97 309 ASP B CA 1
ATOM 7676 C C . ASP B 1 309 ? -16.266 1.476 -11.484 1 97 309 ASP B C 1
ATOM 7678 O O . ASP B 1 309 ? -15.406 0.817 -12.07 1 97 309 ASP B O 1
ATOM 7682 N N . LEU B 1 310 ? -16.219 1.827 -10.266 1 97.94 310 LEU B N 1
ATOM 7683 C CA . LEU B 1 310 ? -15 1.619 -9.484 1 97.94 310 LEU B CA 1
ATOM 7684 C C . LEU B 1 310 ? -14.711 0.132 -9.32 1 97.94 310 LEU B C 1
ATOM 7686 O O . LEU B 1 310 ? -13.547 -0.277 -9.289 1 97.94 310 LEU B O 1
ATOM 7690 N N . LEU B 1 311 ? -15.75 -0.729 -9.18 1 98.31 311 LEU B N 1
ATOM 7691 C CA . LEU B 1 311 ? -15.516 -2.168 -9.125 1 98.31 311 LEU B CA 1
ATOM 7692 C C . LEU B 1 311 ? -14.867 -2.662 -10.414 1 98.31 311 LEU B C 1
ATOM 7694 O O . LEU B 1 311 ? -13.93 -3.469 -10.367 1 98.31 311 LEU B O 1
ATOM 7698 N N . GLN B 1 312 ? -15.352 -2.215 -11.523 1 98.56 312 GLN B N 1
ATOM 7699 C CA . GLN B 1 312 ? -14.812 -2.646 -12.812 1 98.56 312 GLN B CA 1
ATOM 7700 C C . GLN B 1 312 ? -13.406 -2.098 -13.031 1 98.56 312 GLN B C 1
ATOM 7702 O O . GLN B 1 312 ? -12.578 -2.742 -13.68 1 98.56 312 GLN B O 1
ATOM 7707 N N . VAL B 1 313 ? -13.148 -0.883 -12.492 1 98.75 313 VAL B N 1
ATOM 7708 C CA . VAL B 1 313 ? -11.789 -0.36 -12.508 1 98.75 313 VAL B CA 1
ATOM 7709 C C . VAL B 1 313 ? -10.859 -1.31 -11.75 1 98.75 313 VAL B C 1
ATOM 7711 O O . VAL B 1 313 ? -9.766 -1.619 -12.219 1 98.75 313 VAL B O 1
ATOM 7714 N N . LEU B 1 314 ? -11.266 -1.756 -10.609 1 98.81 314 LEU B N 1
ATOM 7715 C CA . LEU B 1 314 ? -10.484 -2.721 -9.836 1 98.81 314 LEU B CA 1
ATOM 7716 C C . LEU B 1 314 ? -10.273 -4.004 -10.633 1 98.81 314 LEU B C 1
ATOM 7718 O O . LEU B 1 314 ? -9.148 -4.516 -10.695 1 98.81 314 LEU B O 1
ATOM 7722 N N . GLN B 1 315 ? -11.352 -4.52 -11.219 1 98.88 315 GLN B N 1
ATOM 7723 C CA . GLN B 1 315 ? -11.273 -5.746 -12 1 98.88 315 GLN B CA 1
ATOM 7724 C C . GLN B 1 315 ? -10.305 -5.586 -13.172 1 98.88 315 GLN B C 1
ATOM 7726 O O . GLN B 1 315 ? -9.531 -6.5 -13.477 1 98.88 315 GLN B O 1
ATOM 7731 N N . ALA B 1 316 ? -10.352 -4.438 -13.797 1 98.94 316 ALA B N 1
ATOM 7732 C CA . ALA B 1 316 ? -9.414 -4.172 -14.891 1 98.94 316 ALA B CA 1
ATOM 7733 C C . ALA B 1 316 ? -7.973 -4.223 -14.398 1 98.94 316 ALA B C 1
ATOM 7735 O O . ALA B 1 316 ? -7.102 -4.789 -15.062 1 98.94 316 ALA B O 1
ATOM 7736 N N . ASN B 1 317 ? -7.711 -3.627 -13.266 1 98.88 317 ASN B N 1
ATOM 7737 C CA . ASN B 1 317 ? -6.363 -3.633 -12.703 1 98.88 317 ASN B CA 1
ATOM 7738 C C . ASN B 1 317 ? -5.906 -5.051 -12.359 1 98.88 317 ASN B C 1
ATOM 7740 O O . ASN B 1 317 ? -4.727 -5.375 -12.5 1 98.88 317 ASN B O 1
ATOM 7744 N N . ILE B 1 318 ? -6.77 -5.883 -11.891 1 98.88 318 ILE B N 1
ATOM 7745 C CA . ILE B 1 318 ? -6.453 -7.277 -11.602 1 98.88 318 ILE B CA 1
ATOM 7746 C C . ILE B 1 318 ? -6.031 -7.988 -12.883 1 98.88 318 ILE B C 1
ATOM 7748 O O . ILE B 1 318 ? -5.027 -8.703 -12.898 1 98.88 318 ILE B O 1
ATOM 7752 N N . ILE B 1 319 ? -6.789 -7.754 -13.945 1 98.88 319 ILE B N 1
ATOM 7753 C CA . ILE B 1 319 ? -6.477 -8.375 -15.234 1 98.88 319 ILE B CA 1
ATOM 7754 C C . ILE B 1 319 ? -5.137 -7.852 -15.75 1 98.88 319 ILE B C 1
ATOM 7756 O O . ILE B 1 319 ? -4.328 -8.617 -16.281 1 98.88 319 ILE B O 1
ATOM 7760 N N . LEU B 1 320 ? -4.926 -6.586 -15.562 1 98.75 320 LEU B N 1
ATOM 7761 C CA . LEU B 1 320 ? -3.65 -6.012 -15.969 1 98.75 320 LEU B CA 1
ATOM 7762 C C . LEU B 1 320 ? -2.492 -6.68 -15.234 1 98.75 320 LEU B C 1
ATOM 7764 O O . LEU B 1 320 ? -1.425 -6.891 -15.812 1 98.75 320 LEU B O 1
ATOM 7768 N N . CYS B 1 321 ? -2.643 -7 -13.984 1 98.62 321 CYS B N 1
ATOM 7769 C CA . CYS B 1 321 ? -1.616 -7.738 -13.258 1 98.62 321 CYS B CA 1
ATOM 7770 C C . CYS B 1 321 ? -1.302 -9.062 -13.938 1 98.62 321 CYS B C 1
ATOM 7772 O O . CYS B 1 321 ? -0.136 -9.438 -14.07 1 98.62 321 CYS B O 1
ATOM 7774 N N . TRP B 1 322 ? -2.346 -9.727 -14.398 1 98.31 322 TRP B N 1
ATOM 7775 C CA . TRP B 1 322 ? -2.143 -11.008 -15.062 1 98.31 322 TRP B CA 1
ATOM 7776 C C . TRP B 1 322 ? -1.353 -10.836 -16.359 1 98.31 322 TRP B C 1
ATOM 7778 O O . TRP B 1 322 ? -0.509 -11.672 -16.688 1 98.31 322 TRP B O 1
ATOM 7788 N N . PHE B 1 323 ? -1.673 -9.758 -17.062 1 97.69 323 PHE B N 1
ATOM 7789 C CA . PHE B 1 323 ? -0.889 -9.445 -18.25 1 97.69 323 PHE B CA 1
ATOM 7790 C C . PHE B 1 323 ? 0.574 -9.219 -17.891 1 97.69 323 PHE B C 1
ATOM 7792 O O . PHE B 1 323 ? 1.472 -9.75 -18.547 1 97.69 323 PHE B O 1
ATOM 7799 N N . TYR B 1 324 ? 0.832 -8.43 -16.844 1 97.25 324 TYR B N 1
ATOM 7800 C CA . TYR B 1 324 ? 2.191 -8.086 -16.438 1 97.25 324 TYR B CA 1
ATOM 7801 C C . TYR B 1 324 ? 2.953 -9.312 -15.961 1 97.25 324 TYR B C 1
ATOM 7803 O O . TYR B 1 324 ? 4.152 -9.445 -16.219 1 97.25 324 TYR B O 1
ATOM 7811 N N . ILE B 1 325 ? 2.307 -10.195 -15.266 1 95.81 325 ILE B N 1
ATOM 7812 C CA . ILE B 1 325 ? 2.924 -11.438 -14.82 1 95.81 325 ILE B CA 1
ATOM 7813 C C . ILE B 1 325 ? 3.344 -12.266 -16.031 1 95.81 325 ILE B C 1
ATOM 7815 O O . ILE B 1 325 ? 4.473 -12.758 -16.109 1 95.81 325 ILE B O 1
ATOM 7819 N N . SER B 1 326 ? 2.447 -12.359 -16.984 1 95.44 326 SER B N 1
ATOM 7820 C CA . SER B 1 326 ? 2.672 -13.203 -18.156 1 95.44 326 SER B CA 1
ATOM 7821 C C . SER B 1 326 ? 3.83 -12.68 -19 1 95.44 326 SER B C 1
ATOM 7823 O O . SER B 1 326 ? 4.578 -13.469 -19.578 1 95.44 326 SER B O 1
ATOM 7825 N N . HIS B 1 327 ? 3.998 -11.398 -19 1 94.38 327 HIS B N 1
ATOM 7826 C CA . HIS B 1 327 ? 5.016 -10.805 -19.859 1 94.38 327 HIS B CA 1
ATOM 7827 C C . HIS B 1 327 ? 6.215 -10.336 -19.047 1 94.38 327 HIS B C 1
ATOM 7829 O O . HIS B 1 327 ? 7.066 -9.602 -19.562 1 94.38 327 HIS B O 1
ATOM 7835 N N . SER B 1 328 ? 6.289 -10.711 -17.766 1 93.5 328 SER B N 1
ATOM 7836 C CA . SER B 1 328 ? 7.406 -10.461 -16.859 1 93.5 328 SER B CA 1
ATOM 7837 C C . SER B 1 328 ? 7.699 -8.969 -16.734 1 93.5 328 SER B C 1
ATOM 7839 O O . SER B 1 328 ? 8.852 -8.547 -16.859 1 93.5 328 SER B O 1
ATOM 7841 N N . LYS B 1 329 ? 6.652 -8.172 -16.688 1 94.94 329 LYS B N 1
ATOM 7842 C CA . LYS B 1 329 ? 6.77 -6.75 -16.391 1 94.94 329 LYS B CA 1
ATOM 7843 C C . LYS B 1 329 ? 6.684 -6.492 -14.898 1 94.94 329 LYS B C 1
ATOM 7845 O O . LYS B 1 329 ? 5.648 -6.055 -14.391 1 94.94 329 LYS B O 1
ATOM 7850 N N . HIS B 1 330 ? 7.812 -6.586 -14.266 1 94.44 330 HIS B N 1
ATOM 7851 C CA . HIS B 1 330 ? 7.871 -6.699 -12.812 1 94.44 330 HIS B CA 1
ATOM 7852 C C . HIS B 1 330 ? 7.559 -5.367 -12.148 1 94.44 330 HIS B C 1
ATOM 7854 O O . HIS B 1 330 ? 6.887 -5.328 -11.109 1 94.44 330 HIS B O 1
ATOM 7860 N N . VAL B 1 331 ? 8.047 -4.266 -12.688 1 96.12 331 VAL B N 1
ATOM 7861 C CA . VAL B 1 331 ? 7.824 -2.957 -12.078 1 96.12 331 VAL B CA 1
ATOM 7862 C C . VAL B 1 331 ? 6.344 -2.592 -12.156 1 96.12 331 VAL B C 1
ATOM 7864 O O . VAL B 1 331 ? 5.742 -2.193 -11.156 1 96.12 331 VAL B O 1
ATOM 7867 N N . GLU B 1 332 ? 5.758 -2.768 -13.328 1 96.31 332 GLU B N 1
ATOM 7868 C CA . GLU B 1 332 ? 4.336 -2.49 -13.508 1 96.31 332 GLU B CA 1
ATOM 7869 C C . GLU B 1 332 ? 3.48 -3.379 -12.609 1 96.31 332 GLU B C 1
ATOM 7871 O O . GLU B 1 332 ? 2.496 -2.918 -12.031 1 96.31 332 GLU B O 1
ATOM 7876 N N . LEU B 1 333 ? 3.922 -4.641 -12.539 1 97.12 333 LEU B N 1
ATOM 7877 C CA . LEU B 1 333 ? 3.195 -5.578 -11.688 1 97.12 333 LEU B CA 1
ATOM 7878 C C . LEU B 1 333 ? 3.246 -5.137 -10.227 1 97.12 333 LEU B C 1
ATOM 7880 O O . LEU B 1 333 ? 2.223 -5.141 -9.539 1 97.12 333 LEU B O 1
ATOM 7884 N N . PHE B 1 334 ? 4.41 -4.75 -9.727 1 97.06 334 PHE B N 1
ATOM 7885 C CA . PHE B 1 334 ? 4.617 -4.324 -8.352 1 97.06 334 PHE B CA 1
ATOM 7886 C C . PHE B 1 334 ? 3.699 -3.158 -7.996 1 97.06 334 PHE B C 1
ATOM 7888 O O . PHE B 1 334 ? 3.043 -3.172 -6.953 1 97.06 334 PHE B O 1
ATOM 7895 N N . ILE B 1 335 ? 3.59 -2.248 -8.867 1 96.62 335 ILE B N 1
ATOM 7896 C CA . ILE B 1 335 ? 2.836 -1.021 -8.641 1 96.62 335 ILE B CA 1
ATOM 7897 C C . ILE B 1 335 ? 1.342 -1.298 -8.789 1 96.62 335 ILE B C 1
ATOM 7899 O O . ILE B 1 335 ? 0.538 -0.887 -7.953 1 96.62 335 ILE B O 1
ATOM 7903 N N . THR B 1 336 ? 0.953 -2.012 -9.82 1 98 336 THR B N 1
ATOM 7904 C CA . THR B 1 336 ? -0.457 -2.229 -10.125 1 98 336 THR B CA 1
ATOM 7905 C C . THR B 1 336 ? -1.094 -3.166 -9.102 1 98 336 THR B C 1
ATOM 7907 O O . THR B 1 336 ? -2.264 -3.004 -8.742 1 98 336 THR B O 1
ATOM 7910 N N . ALA B 1 337 ? -0.343 -4.168 -8.68 1 98.38 337 ALA B N 1
ATOM 7911 C CA . ALA B 1 337 ? -0.87 -5.062 -7.648 1 98.38 337 ALA B CA 1
ATOM 7912 C C . ALA B 1 337 ? -1.159 -4.305 -6.355 1 98.38 337 ALA B C 1
ATOM 7914 O O . ALA B 1 337 ? -2.211 -4.496 -5.742 1 98.38 337 ALA B O 1
ATOM 7915 N N . ALA B 1 338 ? -0.259 -3.461 -5.977 1 98.06 338 ALA B N 1
ATOM 7916 C CA . ALA B 1 338 ? -0.468 -2.641 -4.789 1 98.06 338 ALA B CA 1
ATOM 7917 C C . ALA B 1 338 ? -1.644 -1.686 -4.98 1 98.06 338 ALA B C 1
ATOM 7919 O O . ALA B 1 338 ? -2.434 -1.471 -4.059 1 98.06 338 ALA B O 1
ATOM 7920 N N . HIS B 1 339 ? -1.706 -1.123 -6.145 1 98 339 HIS B N 1
ATOM 7921 C CA . HIS B 1 339 ? -2.795 -0.205 -6.461 1 98 339 HIS B CA 1
ATOM 7922 C C . HIS B 1 339 ? -4.148 -0.904 -6.375 1 98 339 HIS B C 1
ATOM 7924 O O . HIS B 1 339 ? -5.125 -0.316 -5.906 1 98 339 HIS B O 1
ATOM 7930 N N . SER B 1 340 ? -4.219 -2.129 -6.836 1 98.56 340 SER B N 1
ATOM 7931 C CA . SER B 1 340 ? -5.453 -2.9 -6.773 1 98.56 340 SER B CA 1
ATOM 7932 C C . SER B 1 340 ? -5.926 -3.072 -5.332 1 98.56 340 SER B C 1
ATOM 7934 O O . SER B 1 340 ? -7.105 -2.867 -5.031 1 98.56 340 SER B O 1
ATOM 7936 N N . LEU B 1 341 ? -5.023 -3.393 -4.469 1 98.31 341 LEU B N 1
ATOM 7937 C CA . LEU B 1 341 ? -5.391 -3.57 -3.07 1 98.31 341 LEU B CA 1
ATOM 7938 C C . LEU B 1 341 ? -5.754 -2.234 -2.43 1 98.31 341 LEU B C 1
ATOM 7940 O O . LEU B 1 341 ? -6.66 -2.166 -1.596 1 98.31 341 LEU B O 1
ATOM 7944 N N . ARG B 1 342 ? -5.031 -1.2 -2.844 1 98.12 342 ARG B N 1
ATOM 7945 C CA . ARG B 1 342 ? -5.328 0.125 -2.312 1 98.12 342 ARG B CA 1
ATOM 7946 C C . ARG B 1 342 ? -6.73 0.572 -2.713 1 98.12 342 ARG B C 1
ATOM 7948 O O . ARG B 1 342 ? -7.453 1.168 -1.91 1 98.12 342 ARG B O 1
ATOM 7955 N N . LEU B 1 343 ? -7.117 0.26 -3.91 1 97.88 343 LEU B N 1
ATOM 7956 C CA . LEU B 1 343 ? -8.445 0.6 -4.414 1 97.88 343 LEU B CA 1
ATOM 7957 C C . LEU B 1 343 ? -9.523 -0.212 -3.705 1 97.88 343 LEU B C 1
ATOM 7959 O O . LEU B 1 343 ? -10.641 0.262 -3.527 1 97.88 343 LEU B O 1
ATOM 7963 N N . ALA B 1 344 ? -9.203 -1.385 -3.283 1 98.31 344 ALA B N 1
ATOM 7964 C CA . ALA B 1 344 ? -10.172 -2.27 -2.645 1 98.31 344 ALA B CA 1
ATOM 7965 C C . ALA B 1 344 ? -10.594 -1.729 -1.281 1 98.31 344 ALA B C 1
ATOM 7967 O O . ALA B 1 344 ? -11.68 -2.043 -0.792 1 98.31 344 ALA B O 1
ATOM 7968 N N . VAL B 1 345 ? -9.828 -0.876 -0.667 1 97.38 345 VAL B N 1
ATOM 7969 C CA . VAL B 1 345 ? -10.031 -0.434 0.708 1 97.38 345 VAL B CA 1
ATOM 7970 C C . VAL B 1 345 ? -11.219 0.526 0.771 1 97.38 345 VAL B C 1
ATOM 7972 O O . VAL B 1 345 ? -12.203 0.262 1.465 1 97.38 345 VAL B O 1
ATOM 7975 N N . PRO B 1 346 ? -11.242 1.622 -0.049 1 96.5 346 PRO B N 1
ATOM 7976 C CA . PRO B 1 346 ? -12.414 2.502 0.009 1 96.5 346 PRO B CA 1
ATOM 7977 C C . PRO B 1 346 ? -13.672 1.844 -0.551 1 96.5 346 PRO B C 1
ATOM 7979 O O . PRO B 1 346 ? -14.789 2.301 -0.277 1 96.5 346 PRO B O 1
ATOM 7982 N N . LEU B 1 347 ? -13.43 0.78 -1.356 1 97.44 347 LEU B N 1
ATOM 7983 C CA . LEU B 1 347 ? -14.578 0.043 -1.873 1 97.44 347 LEU B CA 1
ATOM 7984 C C . LEU B 1 347 ? -15.148 -0.891 -0.811 1 97.44 347 LEU B C 1
ATOM 7986 O O . LEU B 1 347 ? -16.188 -1.513 -1.02 1 97.44 347 LEU B O 1
ATOM 7990 N N . GLY B 1 348 ? -14.492 -0.995 0.327 1 96.62 348 GLY B N 1
ATOM 7991 C CA . GLY B 1 348 ? -14.953 -1.796 1.449 1 96.62 348 GLY B CA 1
ATOM 7992 C C . GLY B 1 348 ? -14.828 -3.287 1.21 1 96.62 348 GLY B C 1
ATOM 7993 O O . GLY B 1 348 ? -15.617 -4.074 1.731 1 96.62 348 GLY B O 1
ATOM 7994 N N . LEU B 1 349 ? -13.859 -3.664 0.387 1 98.12 349 LEU B N 1
ATOM 7995 C CA . LEU B 1 349 ? -13.812 -5.062 -0.019 1 98.12 349 LEU B CA 1
ATOM 7996 C C . LEU B 1 349 ? -12.875 -5.859 0.886 1 98.12 349 LEU B C 1
ATOM 7998 O O . LEU B 1 349 ? -12.93 -7.09 0.91 1 98.12 349 LEU B O 1
ATOM 8002 N N . ASN B 1 350 ? -11.984 -5.199 1.623 1 97.5 350 ASN B N 1
ATOM 8003 C CA . ASN B 1 350 ? -11.047 -5.887 2.506 1 97.5 350 ASN B CA 1
ATOM 8004 C C . ASN B 1 350 ? -11.695 -6.266 3.83 1 97.5 350 ASN B C 1
ATOM 8006 O O . ASN B 1 350 ? -11.164 -7.09 4.578 1 97.5 350 ASN B O 1
ATOM 8010 N N . MET B 1 351 ? -12.82 -5.691 4.066 1 94.19 351 MET B N 1
ATOM 8011 C CA . MET B 1 351 ? -13.477 -5.934 5.348 1 94.19 351 MET B CA 1
ATOM 8012 C C . MET B 1 351 ? -14.984 -6.09 5.16 1 94.19 351 MET B C 1
ATOM 8014 O O . MET B 1 351 ? -15.555 -5.547 4.215 1 94.19 351 MET B O 1
ATOM 8018 N N . CYS B 1 352 ? -15.562 -6.844 6.039 1 92 352 CYS B N 1
ATOM 8019 C CA . CYS B 1 352 ? -17 -7.094 6.051 1 92 352 CYS B CA 1
ATOM 8020 C C . CYS B 1 352 ? -17.578 -6.883 7.449 1 92 352 CYS B C 1
ATOM 8022 O O . CYS B 1 352 ? -16.938 -7.219 8.445 1 92 352 CYS B O 1
ATOM 8024 N N . PRO B 1 353 ? -18.75 -6.215 7.508 1 87.88 353 PRO B N 1
ATOM 8025 C CA . PRO B 1 353 ? -19.391 -6.176 8.82 1 87.88 353 PRO B CA 1
ATOM 8026 C C . PRO B 1 353 ? -19.406 -7.539 9.516 1 87.88 353 PRO B C 1
ATOM 8028 O O . PRO B 1 353 ? -19.516 -8.57 8.852 1 87.88 353 PRO B O 1
ATOM 8031 N N . PRO B 1 354 ? -19.234 -7.523 10.758 1 89.94 354 PRO B N 1
ATOM 8032 C CA . PRO B 1 354 ? -19.281 -6.414 11.711 1 89.94 354 PRO B CA 1
ATOM 8033 C C . PRO B 1 354 ? -17.891 -5.898 12.078 1 89.94 354 PRO B C 1
ATOM 8035 O O . PRO B 1 354 ? -17.719 -5.324 13.156 1 89.94 354 PRO B O 1
ATOM 8038 N N . PHE B 1 355 ? -16.969 -6.078 11.234 1 91.94 355 PHE B N 1
ATOM 8039 C CA . PHE B 1 355 ? -15.586 -5.836 11.641 1 91.94 355 PHE B CA 1
ATOM 8040 C C . PHE B 1 355 ? -15.109 -4.469 11.172 1 91.94 355 PHE B C 1
ATOM 8042 O O . PHE B 1 355 ? -13.906 -4.215 11.086 1 91.94 355 PHE B O 1
ATOM 8049 N N . ASN B 1 356 ? -15.992 -3.594 10.906 1 90.38 356 ASN B N 1
ATOM 8050 C CA . ASN B 1 356 ? -15.633 -2.232 10.523 1 90.38 356 ASN B CA 1
ATOM 8051 C C . ASN B 1 356 ? -15 -1.476 11.688 1 90.38 356 ASN B C 1
ATOM 8053 O O . ASN B 1 356 ? -15.203 -1.826 12.852 1 90.38 356 ASN B O 1
ATOM 8057 N N . SER B 1 357 ? -14.258 -0.465 11.367 1 91.31 357 SER B N 1
ATOM 8058 C CA . SER B 1 357 ? -13.609 0.391 12.359 1 91.31 357 SER B CA 1
ATOM 8059 C C . SER B 1 357 ? -14.625 0.949 13.352 1 91.31 357 SER B C 1
ATOM 8061 O O . SER B 1 357 ? -15.758 1.268 12.977 1 91.31 357 SER B O 1
ATOM 8063 N N . ILE B 1 358 ? -14.234 1.187 14.602 1 90.88 358 ILE B N 1
ATOM 8064 C CA . ILE B 1 358 ? -15.117 1.773 15.594 1 90.88 358 ILE B CA 1
ATOM 8065 C C . ILE B 1 358 ? -15.023 3.297 15.539 1 90.88 358 ILE B C 1
ATOM 8067 O O . ILE B 1 358 ? -15.797 3.998 16.203 1 90.88 358 ILE B O 1
ATOM 8071 N N . THR B 1 359 ? -14.133 3.807 14.68 1 90.31 359 THR B N 1
ATOM 8072 C CA . THR B 1 359 ? -13.938 5.246 14.562 1 90.31 359 THR B CA 1
ATOM 8073 C C . THR B 1 359 ? -15.203 5.926 14.055 1 90.31 359 THR B C 1
ATOM 8075 O O . THR B 1 359 ? -15.883 5.398 13.172 1 90.31 359 THR B O 1
ATOM 8078 N N . VAL B 1 360 ? -15.422 7.086 14.633 1 82.31 360 VAL B N 1
ATOM 8079 C CA . VAL B 1 360 ? -16.5 7.926 14.102 1 82.31 360 VAL B CA 1
ATOM 8080 C C . VAL B 1 360 ? -16.031 8.617 12.828 1 82.31 360 VAL B C 1
ATOM 8082 O O . VAL B 1 360 ? -15.07 9.398 12.852 1 82.31 360 VAL B O 1
ATOM 8085 N N . SER B 1 361 ? -16.609 8.148 11.758 1 75.38 361 SER B N 1
ATOM 8086 C CA . SER B 1 361 ? -16.188 8.727 10.484 1 75.38 361 SER B CA 1
ATOM 8087 C C . SER B 1 361 ? -17.359 9.344 9.742 1 75.38 361 SER B C 1
ATOM 8089 O O . SER B 1 361 ? -18.516 8.938 9.938 1 75.38 361 SER B O 1
ATOM 8091 N N . GLN B 1 362 ? -16.922 10.359 9.055 1 69.31 362 GLN B N 1
ATOM 8092 C CA . GLN B 1 362 ? -17.922 11.031 8.234 1 69.31 362 GLN B CA 1
ATOM 8093 C C . GLN B 1 362 ? -18.328 10.164 7.043 1 69.31 362 GLN B C 1
ATOM 8095 O O . GLN B 1 362 ? -19.438 10.32 6.508 1 69.31 362 GLN B O 1
ATOM 8100 N N . ARG B 1 363 ? -17.422 9.258 6.797 1 77.06 363 ARG B N 1
ATOM 8101 C CA . ARG B 1 363 ? -17.703 8.438 5.621 1 77.06 363 ARG B CA 1
ATOM 8102 C C . ARG B 1 363 ? -17.891 6.977 6.004 1 77.06 363 ARG B C 1
ATOM 8104 O O . ARG B 1 363 ? -17.297 6.504 6.977 1 77.06 363 ARG B O 1
ATOM 8111 N N . PRO B 1 364 ? -18.703 6.402 5.105 1 79.06 364 PRO B N 1
ATOM 8112 C CA . PRO B 1 364 ? -18.875 4.973 5.363 1 79.06 364 PRO B CA 1
ATOM 8113 C C . PRO B 1 364 ? -17.641 4.152 5.02 1 79.06 364 PRO B C 1
ATOM 8115 O O . PRO B 1 364 ? -16.734 4.648 4.344 1 79.06 364 PRO B O 1
ATOM 8118 N N . ALA B 1 365 ? -17.656 2.98 5.477 1 82.69 365 ALA B N 1
ATOM 8119 C CA . ALA B 1 365 ? -16.562 2.057 5.219 1 82.69 365 ALA B CA 1
ATOM 8120 C C . ALA B 1 365 ? -16.438 1.766 3.727 1 82.69 365 ALA B C 1
ATOM 8122 O O . ALA B 1 365 ? -15.32 1.571 3.221 1 82.69 365 ALA B O 1
ATOM 8123 N N . SER B 1 366 ? -17.547 1.727 3.051 1 91.94 366 SER B N 1
ATOM 8124 C CA . SER B 1 366 ? -17.562 1.489 1.61 1 91.94 366 SER B CA 1
ATOM 8125 C C . SER B 1 366 ? -18.219 2.643 0.865 1 91.94 366 SER B C 1
ATOM 8127 O O . SER B 1 366 ? -19.297 3.117 1.266 1 91.94 366 SER B O 1
ATOM 8129 N N . ILE B 1 367 ? -17.562 3.033 -0.216 1 93.31 367 ILE B N 1
ATOM 8130 C CA . ILE B 1 367 ? -18.141 4.109 -1.009 1 93.31 367 ILE B CA 1
ATOM 8131 C C . ILE B 1 367 ? -19.016 3.523 -2.123 1 93.31 367 ILE B C 1
ATOM 8133 O O . ILE B 1 367 ? -19.672 4.258 -2.857 1 93.31 367 ILE B O 1
ATOM 8137 N N . LEU B 1 368 ? -18.984 2.184 -2.223 1 94.81 368 LEU B N 1
ATOM 8138 C CA . LEU B 1 368 ? -19.891 1.521 -3.164 1 94.81 368 LEU B CA 1
ATOM 8139 C C . LEU B 1 368 ? -21.297 1.44 -2.604 1 94.81 368 LEU B C 1
ATOM 8141 O O . LEU B 1 368 ? -21.484 1.201 -1.408 1 94.81 368 LEU B O 1
ATOM 8145 N N . PRO B 1 369 ? -22.25 1.633 -3.475 1 93.5 369 PRO B N 1
ATOM 8146 C CA . PRO B 1 369 ? -23.594 1.277 -3.029 1 93.5 369 PRO B CA 1
ATOM 8147 C C . PRO B 1 369 ? -23.75 -0.213 -2.736 1 93.5 369 PRO B C 1
ATOM 8149 O O . PRO B 1 369 ? -22.922 -1.021 -3.184 1 93.5 369 PRO B O 1
ATOM 8152 N N . PRO B 1 370 ? -24.672 -0.584 -1.954 1 93.56 370 PRO B N 1
ATOM 8153 C CA . PRO B 1 370 ? -24.875 -2.012 -1.696 1 93.56 370 PRO B CA 1
ATOM 8154 C C . PRO B 1 370 ? -25.031 -2.828 -2.979 1 93.56 370 PRO B C 1
ATOM 8156 O O . PRO B 1 370 ? -25.562 -2.332 -3.975 1 93.56 370 PRO B O 1
ATOM 8159 N N . ALA B 1 371 ? -24.547 -3.988 -2.93 1 95.62 371 ALA B N 1
ATOM 8160 C CA . ALA B 1 371 ? -24.672 -4.863 -4.09 1 95.62 371 ALA B CA 1
ATOM 8161 C C . ALA B 1 371 ? -26.125 -5.094 -4.457 1 95.62 371 ALA B C 1
ATOM 8163 O O . ALA B 1 371 ? -26.984 -5.246 -3.574 1 95.62 371 ALA B O 1
ATOM 8164 N N . ARG B 1 372 ? -26.422 -5.23 -5.688 1 93.88 372 ARG B N 1
ATOM 8165 C CA . ARG B 1 372 ? -27.781 -5.359 -6.172 1 93.88 372 ARG B CA 1
ATOM 8166 C C . ARG B 1 372 ? -28.234 -6.816 -6.148 1 93.88 372 ARG B C 1
ATOM 8168 O O . ARG B 1 372 ? -29.438 -7.098 -6.09 1 93.88 372 ARG B O 1
ATOM 8175 N N . THR B 1 373 ? -27.281 -7.707 -6.336 1 95.62 373 THR B N 1
ATOM 8176 C CA . THR B 1 373 ? -27.562 -9.133 -6.367 1 95.62 373 THR B CA 1
ATOM 8177 C C . THR B 1 373 ? -26.531 -9.914 -5.543 1 95.62 373 THR B C 1
ATOM 8179 O O . THR B 1 373 ? -25.484 -9.383 -5.203 1 95.62 373 THR B O 1
ATOM 8182 N N . VAL B 1 374 ? -26.875 -11.164 -5.246 1 96 374 VAL B N 1
ATOM 8183 C CA . VAL B 1 374 ? -25.969 -12.07 -4.539 1 96 374 VAL B CA 1
ATOM 8184 C C . VAL B 1 374 ? -24.719 -12.32 -5.391 1 96 374 VAL B C 1
ATOM 8186 O O . VAL B 1 374 ? -23.609 -12.398 -4.863 1 96 374 VAL B O 1
ATOM 8189 N N . VAL B 1 375 ? -24.922 -12.391 -6.648 1 97.62 375 VAL B N 1
ATOM 8190 C CA . VAL B 1 375 ? -23.828 -12.641 -7.586 1 97.62 375 VAL B CA 1
ATOM 8191 C C . VAL B 1 375 ? -22.844 -11.469 -7.562 1 97.62 375 VAL B C 1
ATOM 8193 O O . VAL B 1 375 ? -21.641 -11.664 -7.535 1 97.62 375 VAL B O 1
ATOM 8196 N N . GLU B 1 376 ? -23.359 -10.289 -7.578 1 97.38 376 GLU B N 1
ATOM 8197 C CA . GLU B 1 376 ? -22.5 -9.109 -7.539 1 97.38 376 GLU B CA 1
ATOM 8198 C C . GLU B 1 376 ? -21.719 -9.047 -6.234 1 97.38 376 GLU B C 1
ATOM 8200 O O . GLU B 1 376 ? -20.531 -8.695 -6.234 1 97.38 376 GLU B O 1
ATOM 8205 N N . ASP B 1 377 ? -22.406 -9.32 -5.168 1 97.38 377 ASP B N 1
ATOM 8206 C CA . ASP B 1 377 ? -21.734 -9.312 -3.869 1 97.38 377 ASP B CA 1
ATOM 8207 C C . ASP B 1 377 ? -20.562 -10.289 -3.84 1 97.38 377 ASP B C 1
ATOM 8209 O O . ASP B 1 377 ? -19.484 -9.961 -3.342 1 97.38 377 ASP B O 1
ATOM 8213 N N . GLU B 1 378 ? -20.812 -11.484 -4.371 1 98.19 378 GLU B N 1
ATOM 8214 C CA . GLU B 1 378 ? -19.734 -12.477 -4.406 1 98.19 378 GLU B CA 1
ATOM 8215 C C . GLU B 1 378 ? -18.641 -12.078 -5.395 1 98.19 378 GLU B C 1
ATOM 8217 O O . GLU B 1 378 ? -17.469 -12.352 -5.16 1 98.19 378 GLU B O 1
ATOM 8222 N N . MET B 1 379 ? -19.062 -11.477 -6.48 1 98.44 379 MET B N 1
ATOM 8223 C CA . MET B 1 379 ? -18.094 -10.992 -7.457 1 98.44 379 MET B CA 1
ATOM 8224 C C . MET B 1 379 ? -17.141 -9.977 -6.828 1 98.44 379 MET B C 1
ATOM 8226 O O . MET B 1 379 ? -15.945 -9.977 -7.113 1 98.44 379 MET B O 1
ATOM 8230 N N . ARG B 1 380 ? -17.656 -9.094 -5.977 1 98.38 380 ARG B N 1
ATOM 8231 C CA . ARG B 1 380 ? -16.859 -8.133 -5.23 1 98.38 380 ARG B CA 1
ATOM 8232 C C . ARG B 1 380 ? -15.844 -8.852 -4.336 1 98.38 380 ARG B C 1
ATOM 8234 O O . ARG B 1 380 ? -14.664 -8.492 -4.32 1 98.38 380 ARG B O 1
ATOM 8241 N N . ARG B 1 381 ? -16.312 -9.852 -3.65 1 98.31 381 ARG B N 1
ATOM 8242 C CA . ARG B 1 381 ? -15.469 -10.625 -2.752 1 98.31 381 ARG B CA 1
ATOM 8243 C C . ARG B 1 381 ? -14.391 -11.367 -3.527 1 98.31 381 ARG B C 1
ATOM 8245 O O . ARG B 1 381 ? -13.227 -11.391 -3.119 1 98.31 381 ARG B O 1
ATOM 8252 N N . ASN B 1 382 ? -14.766 -11.961 -4.621 1 98.81 382 ASN B N 1
ATOM 8253 C CA . ASN B 1 382 ? -13.812 -12.656 -5.473 1 98.81 382 ASN B CA 1
ATOM 8254 C C . ASN B 1 382 ? -12.75 -11.711 -6.016 1 98.81 382 ASN B C 1
ATOM 8256 O O . ASN B 1 382 ? -11.57 -12.07 -6.102 1 98.81 382 ASN B O 1
ATOM 8260 N N . ALA B 1 383 ? -13.18 -10.539 -6.398 1 98.88 383 ALA B N 1
ATOM 8261 C CA . ALA B 1 383 ? -12.234 -9.547 -6.906 1 98.88 383 ALA B CA 1
ATOM 8262 C C . ALA B 1 383 ? -11.18 -9.203 -5.855 1 98.88 383 ALA B C 1
ATOM 8264 O O . ALA B 1 383 ? -9.984 -9.141 -6.16 1 98.88 383 ALA B O 1
ATOM 8265 N N . PHE B 1 384 ? -11.609 -9.062 -4.59 1 98.75 384 PHE B N 1
ATOM 8266 C CA . PHE B 1 384 ? -10.656 -8.789 -3.52 1 98.75 384 PHE B CA 1
ATOM 8267 C C . PHE B 1 384 ? -9.648 -9.922 -3.389 1 98.75 384 PHE B C 1
ATOM 8269 O O . PHE B 1 384 ? -8.438 -9.68 -3.32 1 98.75 384 PHE B O 1
ATOM 8276 N N . TRP B 1 385 ? -10.094 -11.078 -3.352 1 98.94 385 TRP B N 1
ATOM 8277 C CA . TRP B 1 385 ? -9.219 -12.211 -3.076 1 98.94 385 TRP B CA 1
ATOM 8278 C C . TRP B 1 385 ? -8.25 -12.453 -4.234 1 98.94 385 TRP B C 1
ATOM 8280 O O . TRP B 1 385 ? -7.113 -12.867 -4.023 1 98.94 385 TRP B O 1
ATOM 8290 N N . LEU B 1 386 ? -8.742 -12.188 -5.445 1 98.88 386 LEU B N 1
ATOM 8291 C CA . LEU B 1 386 ? -7.84 -12.328 -6.586 1 98.88 386 LEU B CA 1
ATOM 8292 C C . LEU B 1 386 ? -6.781 -11.227 -6.582 1 98.88 386 LEU B C 1
ATOM 8294 O O . LEU B 1 386 ? -5.629 -11.469 -6.941 1 98.88 386 LEU B O 1
ATOM 8298 N N . ALA B 1 387 ? -7.152 -10 -6.188 1 98.88 387 ALA B N 1
ATOM 8299 C CA . ALA B 1 387 ? -6.168 -8.938 -5.996 1 98.88 387 ALA B CA 1
ATOM 8300 C C . ALA B 1 387 ? -5.164 -9.312 -4.91 1 98.88 387 ALA B C 1
ATOM 8302 O O . ALA B 1 387 ? -3.959 -9.102 -5.07 1 98.88 387 ALA B O 1
ATOM 8303 N N . TYR B 1 388 ? -5.711 -9.867 -3.832 1 98.69 388 TYR B N 1
ATOM 8304 C CA . TYR B 1 388 ? -4.891 -10.328 -2.717 1 98.69 388 TYR B CA 1
ATOM 8305 C C . TYR B 1 388 ? -3.891 -11.383 -3.178 1 98.69 388 TYR B C 1
ATOM 8307 O O . TYR B 1 388 ? -2.701 -11.297 -2.867 1 98.69 388 TYR B O 1
ATOM 8315 N N . ALA B 1 389 ? -4.34 -12.352 -3.906 1 98.69 389 ALA B N 1
ATOM 8316 C CA . ALA B 1 389 ? -3.492 -13.445 -4.367 1 98.69 389 ALA B CA 1
ATOM 8317 C C . ALA B 1 389 ? -2.377 -12.93 -5.273 1 98.69 389 ALA B C 1
ATOM 8319 O O . ALA B 1 389 ? -1.222 -13.344 -5.141 1 98.69 389 ALA B O 1
ATOM 8320 N N . ASN B 1 390 ? -2.742 -12 -6.18 1 98.12 390 ASN B N 1
ATOM 8321 C CA . ASN B 1 390 ? -1.738 -11.422 -7.066 1 98.12 390 ASN B CA 1
ATOM 8322 C C . ASN B 1 390 ? -0.606 -10.773 -6.281 1 98.12 390 ASN B C 1
ATOM 8324 O O . ASN B 1 390 ? 0.569 -11 -6.57 1 98.12 390 ASN B O 1
ATOM 8328 N N . GLU B 1 391 ? -0.952 -10.039 -5.32 1 98.12 391 GLU B N 1
ATOM 8329 C CA . GLU B 1 391 ? 0.033 -9.281 -4.559 1 98.12 391 GLU B CA 1
ATOM 8330 C C . GLU B 1 391 ? 0.881 -10.195 -3.682 1 98.12 391 GLU B C 1
ATOM 8332 O O . GLU B 1 391 ? 2.102 -10.039 -3.604 1 98.12 391 GLU B O 1
ATOM 8337 N N . ARG B 1 392 ? 0.259 -11.164 -3.051 1 97.94 392 ARG B N 1
ATOM 8338 C CA . ARG B 1 392 ? 0.994 -12.047 -2.146 1 97.94 392 ARG B CA 1
ATOM 8339 C C . ARG B 1 392 ? 1.932 -12.969 -2.92 1 97.94 392 ARG B C 1
ATOM 8341 O O . ARG B 1 392 ? 3.068 -13.195 -2.502 1 97.94 392 ARG B O 1
ATOM 8348 N N . GLN B 1 393 ? 1.438 -13.484 -3.975 1 97.12 393 GLN B N 1
ATOM 8349 C CA . GLN B 1 393 ? 2.246 -14.398 -4.777 1 97.12 393 GLN B CA 1
ATOM 8350 C C . GLN B 1 393 ? 3.43 -13.672 -5.41 1 97.12 393 GLN B C 1
ATOM 8352 O O . GLN B 1 393 ? 4.559 -14.164 -5.375 1 97.12 393 GLN B O 1
ATOM 8357 N N . HIS B 1 394 ? 3.154 -12.484 -5.875 1 94.31 394 HIS B N 1
ATOM 8358 C CA . HIS B 1 394 ? 4.27 -11.688 -6.379 1 94.31 394 HIS B CA 1
ATOM 8359 C C . HIS B 1 394 ? 5.211 -11.281 -5.25 1 94.31 394 HIS B C 1
ATOM 8361 O O . HIS B 1 394 ? 6.43 -11.258 -5.434 1 94.31 394 HIS B O 1
ATOM 8367 N N . GLY B 1 395 ? 4.637 -10.938 -4.164 1 93.69 395 GLY B N 1
ATOM 8368 C CA . GLY B 1 395 ? 5.414 -10.477 -3.023 1 93.69 395 GLY B CA 1
ATOM 8369 C C . GLY B 1 395 ? 6.375 -11.523 -2.496 1 93.69 395 GLY B C 1
ATOM 8370 O O . GLY B 1 395 ? 7.438 -11.188 -1.971 1 93.69 395 GLY B O 1
ATOM 8371 N N . CYS B 1 396 ? 6.121 -12.734 -2.631 1 92.69 396 CYS B N 1
ATOM 8372 C CA . CYS B 1 396 ? 6.945 -13.797 -2.059 1 92.69 396 CYS B CA 1
ATOM 8373 C C . CYS B 1 396 ? 8.18 -14.047 -2.914 1 92.69 396 CYS B C 1
ATOM 8375 O O . CYS B 1 396 ? 9.102 -14.75 -2.494 1 92.69 396 CYS B O 1
ATOM 8377 N N . THR B 1 397 ? 8.188 -13.414 -4.09 1 91 397 THR B N 1
ATOM 8378 C CA . THR B 1 397 ? 9.328 -13.594 -4.984 1 91 397 THR B CA 1
ATOM 8379 C C . THR B 1 397 ? 10.461 -12.641 -4.609 1 91 397 THR B C 1
ATOM 8381 O O . THR B 1 397 ? 11.539 -12.695 -5.199 1 91 397 THR B O 1
ATOM 8384 N N . ASN B 1 398 ? 10.195 -11.805 -3.656 1 88.94 398 ASN B N 1
ATOM 8385 C CA . ASN B 1 398 ? 11.188 -10.82 -3.242 1 88.94 398 ASN B CA 1
ATOM 8386 C C . ASN B 1 398 ? 11.164 -10.594 -1.732 1 88.94 398 ASN B C 1
ATOM 8388 O O . ASN B 1 398 ? 10.367 -11.211 -1.024 1 88.94 398 ASN B O 1
ATOM 8392 N N . GLY B 1 399 ? 12.086 -9.766 -1.257 1 89.38 399 GLY B N 1
ATOM 8393 C CA . GLY B 1 399 ? 12.164 -9.484 0.169 1 89.38 399 GLY B CA 1
ATOM 8394 C C . GLY B 1 399 ? 11.492 -8.18 0.561 1 89.38 399 GLY B C 1
ATOM 8395 O O . GLY B 1 399 ? 11.852 -7.574 1.572 1 89.38 399 GLY B O 1
ATOM 8396 N N . TRP B 1 400 ? 10.555 -7.672 -0.193 1 94.56 400 TRP B N 1
ATOM 8397 C CA . TRP B 1 400 ? 9.922 -6.375 0.045 1 94.56 400 TRP B CA 1
ATOM 8398 C C . TRP B 1 400 ? 8.602 -6.543 0.785 1 94.56 400 TRP B C 1
ATOM 8400 O O . TRP B 1 400 ? 7.891 -7.531 0.588 1 94.56 400 TRP B O 1
ATOM 8410 N N . ALA B 1 401 ? 8.234 -5.582 1.557 1 95.25 401 ALA B N 1
ATOM 8411 C CA . ALA B 1 401 ? 7.023 -5.617 2.377 1 95.25 401 ALA B CA 1
ATOM 8412 C C . ALA B 1 401 ? 5.773 -5.637 1.505 1 95.25 401 ALA B C 1
ATOM 8414 O O . ALA B 1 401 ? 5.77 -5.086 0.401 1 95.25 401 ALA B O 1
ATOM 8415 N N . HIS B 1 402 ? 4.723 -6.246 2.021 1 96.56 402 HIS B N 1
ATOM 8416 C CA . HIS B 1 402 ? 3.426 -6.25 1.357 1 96.56 402 HIS B CA 1
ATOM 8417 C C . HIS B 1 402 ? 2.768 -4.875 1.427 1 96.56 402 HIS B C 1
ATOM 8419 O O . HIS B 1 402 ? 3.168 -4.031 2.232 1 96.56 402 HIS B O 1
ATOM 8425 N N . SER B 1 403 ? 1.769 -4.656 0.614 1 97.12 403 SER B N 1
ATOM 8426 C CA . SER B 1 403 ? 1.133 -3.346 0.509 1 97.12 403 SER B CA 1
ATOM 8427 C C . SER B 1 403 ? -0.066 -3.236 1.445 1 97.12 403 SER B C 1
ATOM 8429 O O . SER B 1 403 ? -0.641 -2.158 1.604 1 97.12 403 SER B O 1
ATOM 8431 N N . MET B 1 404 ? -0.461 -4.273 2.008 1 96.81 404 MET B N 1
ATOM 8432 C CA . MET B 1 404 ? -1.545 -4.32 2.984 1 96.81 404 MET B CA 1
ATOM 8433 C C . MET B 1 404 ? -1.312 -5.426 4.008 1 96.81 404 MET B C 1
ATOM 8435 O O . MET B 1 404 ? -0.936 -6.543 3.643 1 96.81 404 MET B O 1
ATOM 8439 N N . ASP B 1 405 ? -1.464 -5.098 5.195 1 97.12 405 ASP B N 1
ATOM 8440 C CA . ASP B 1 405 ? -1.263 -6.102 6.238 1 97.12 405 ASP B CA 1
ATOM 8441 C C . ASP B 1 405 ? -2.484 -7.008 6.371 1 97.12 405 ASP B C 1
ATOM 8443 O O . ASP B 1 405 ? -3.623 -6.543 6.273 1 97.12 405 ASP B O 1
ATOM 8447 N N . ASP B 1 406 ? -2.252 -8.242 6.66 1 96.62 406 ASP B N 1
ATOM 8448 C CA . ASP B 1 406 ? -3.346 -9.195 6.812 1 96.62 406 ASP B CA 1
ATOM 8449 C C . ASP B 1 406 ? -4.234 -8.828 8 1 96.62 406 ASP B C 1
ATOM 8451 O O . ASP B 1 406 ? -5.398 -9.227 8.055 1 96.62 406 ASP B O 1
ATOM 8455 N N . SER B 1 407 ? -3.752 -8.062 8.938 1 95.69 407 SER B N 1
ATOM 8456 C CA . SER B 1 407 ? -4.535 -7.633 10.086 1 95.69 407 SER B CA 1
ATOM 8457 C C . SER B 1 407 ? -5.629 -6.652 9.68 1 95.69 407 SER B C 1
ATOM 8459 O O . SER B 1 407 ? -6.551 -6.379 10.453 1 95.69 407 SER B O 1
ATOM 8461 N N . ASP B 1 408 ? -5.551 -6.137 8.516 1 96.88 408 ASP B N 1
ATOM 8462 C CA . ASP B 1 408 ? -6.562 -5.211 8.016 1 96.88 408 ASP B CA 1
ATOM 8463 C C . ASP B 1 408 ? -7.547 -5.926 7.09 1 96.88 408 ASP B C 1
ATOM 8465 O O . ASP B 1 408 ? -8.281 -5.277 6.336 1 96.88 408 ASP B O 1
ATOM 8469 N N . ILE B 1 409 ? -7.496 -7.227 7.102 1 97.69 409 ILE B N 1
ATOM 8470 C CA . ILE B 1 409 ? -8.383 -8.008 6.246 1 97.69 409 ILE B CA 1
ATOM 8471 C C . ILE B 1 409 ? -9.352 -8.812 7.109 1 97.69 409 ILE B C 1
ATOM 8473 O O . ILE B 1 409 ? -8.93 -9.672 7.891 1 97.69 409 ILE B O 1
ATOM 8477 N N . SER B 1 410 ? -10.555 -8.469 7.078 1 96.69 410 SER B N 1
ATOM 8478 C CA . SER B 1 410 ? -11.641 -9.211 7.719 1 96.69 410 SER B CA 1
ATOM 8479 C C . SER B 1 410 ? -12.766 -9.5 6.734 1 96.69 410 SER B C 1
ATOM 8481 O O . SER B 1 410 ? -13.891 -9.047 6.922 1 96.69 410 SER B O 1
ATOM 8483 N N . GLN B 1 411 ? -12.453 -10.195 5.73 1 97.31 411 GLN B N 1
ATOM 8484 C CA . GLN B 1 411 ? -13.375 -10.578 4.664 1 97.31 411 GLN B CA 1
ATOM 8485 C C . GLN B 1 411 ? -13.711 -12.062 4.727 1 97.31 411 GLN B C 1
ATOM 8487 O O . GLN B 1 411 ? -12.93 -12.859 5.262 1 97.31 411 GLN B O 1
ATOM 8492 N N . LEU B 1 412 ? -14.812 -12.422 4.242 1 97.56 412 LEU B N 1
ATOM 8493 C CA . LEU B 1 412 ? -15.211 -13.82 4.125 1 97.56 412 LEU B CA 1
ATOM 8494 C C . LEU B 1 412 ? -14.469 -14.5 2.982 1 97.56 412 LEU B C 1
ATOM 8496 O O . LEU B 1 412 ? -14.172 -13.867 1.964 1 97.56 412 LEU B O 1
ATOM 8500 N N . LEU B 1 413 ? -14.109 -15.766 3.164 1 98.25 413 LEU B N 1
ATOM 8501 C CA . LEU B 1 413 ? -13.609 -16.547 2.037 1 98.25 413 LEU B CA 1
ATOM 8502 C C . LEU B 1 413 ? -14.672 -16.672 0.951 1 98.25 413 LEU B C 1
ATOM 8504 O O . LEU B 1 413 ? -15.867 -16.531 1.225 1 98.25 413 LEU B O 1
ATOM 8508 N N . PRO B 1 414 ? -14.289 -16.906 -0.271 1 97.75 414 PRO B N 1
ATOM 8509 C CA . PRO B 1 414 ? -15.242 -17 -1.386 1 97.75 414 PRO B CA 1
ATOM 8510 C C . PRO B 1 414 ? -16.203 -18.172 -1.249 1 97.75 414 PRO B C 1
ATOM 8512 O O . PRO B 1 414 ? -15.977 -19.062 -0.426 1 97.75 414 PRO B O 1
ATOM 8515 N N . LEU B 1 415 ? -17.203 -18.141 -2.07 1 97.75 415 LEU B N 1
ATOM 8516 C CA . LEU B 1 415 ? -18.109 -19.281 -2.264 1 97.75 415 LEU B CA 1
ATOM 8517 C C . LEU B 1 415 ? -17.484 -20.312 -3.195 1 97.75 415 LEU B C 1
ATOM 8519 O O . LEU B 1 415 ? -16.562 -20 -3.951 1 97.75 415 LEU B O 1
ATOM 8523 N N . ARG B 1 416 ? -18 -21.5 -3.072 1 97.75 416 ARG B N 1
ATOM 8524 C CA . ARG B 1 416 ? -17.641 -22.484 -4.086 1 97.75 416 ARG B CA 1
ATOM 8525 C C . ARG B 1 416 ? -18.062 -22.031 -5.477 1 97.75 416 ARG B C 1
ATOM 8527 O O . ARG B 1 416 ? -19.031 -21.266 -5.617 1 97.75 416 ARG B O 1
ATOM 8534 N N . GLY B 1 417 ? -17.391 -22.562 -6.488 1 97.19 417 GLY B N 1
ATOM 8535 C CA . GLY B 1 417 ? -17.672 -22.156 -7.859 1 97.19 417 GLY B CA 1
ATOM 8536 C C . GLY B 1 417 ? -19.094 -22.438 -8.281 1 97.19 417 GLY B C 1
ATOM 8537 O O . GLY B 1 417 ? -19.703 -21.625 -8.992 1 97.19 417 GLY B O 1
ATOM 8538 N N . ASP B 1 418 ? -19.641 -23.562 -7.867 1 96.81 418 ASP B N 1
ATOM 8539 C CA . ASP B 1 418 ? -21 -23.938 -8.234 1 96.81 418 ASP B CA 1
ATOM 8540 C C . ASP B 1 418 ? -22.016 -23.016 -7.582 1 96.81 418 ASP B C 1
ATOM 8542 O O . ASP B 1 418 ? -23 -22.609 -8.211 1 96.81 418 ASP B O 1
ATOM 8546 N N . GLN B 1 419 ? -21.75 -22.656 -6.324 1 97.44 419 GLN B N 1
ATOM 8547 C CA . GLN B 1 419 ? -22.641 -21.734 -5.609 1 97.44 419 GLN B CA 1
ATOM 8548 C C . GLN B 1 419 ? -22.625 -20.344 -6.246 1 97.44 419 GLN B C 1
ATOM 8550 O O . GLN B 1 419 ? -23.672 -19.719 -6.402 1 97.44 419 GLN B O 1
ATOM 8555 N N . TYR B 1 420 ? -21.5 -19.891 -6.676 1 97.75 420 TYR B N 1
ATOM 8556 C CA . TYR B 1 420 ? -21.328 -18.594 -7.336 1 97.75 420 TYR B CA 1
ATOM 8557 C C . TYR B 1 420 ? -22.062 -18.562 -8.672 1 97.75 420 TYR B C 1
ATOM 8559 O O . TYR B 1 420 ? -22.797 -17.609 -8.961 1 97.75 420 TYR B O 1
ATOM 8567 N N . GLU B 1 421 ? -21.891 -19.594 -9.398 1 96.12 421 GLU B N 1
ATOM 8568 C CA . GLU B 1 421 ? -22.516 -19.672 -10.711 1 96.12 421 GLU B CA 1
ATOM 8569 C C . GLU B 1 421 ? -24.047 -19.703 -10.602 1 96.12 421 GLU B C 1
ATOM 8571 O O . GLU B 1 421 ? -24.75 -19.109 -11.422 1 96.12 421 GLU B O 1
ATOM 8576 N N . GLN B 1 422 ? -24.5 -20.312 -9.531 1 95.88 422 GLN B N 1
ATOM 8577 C CA . GLN B 1 422 ? -25.938 -20.453 -9.352 1 95.88 422 GLN B CA 1
ATOM 8578 C C . GLN B 1 422 ? -26.531 -19.234 -8.648 1 95.88 422 GLN B C 1
ATOM 8580 O O . GLN B 1 422 ? -27.75 -19.062 -8.633 1 95.88 422 GLN B O 1
ATOM 8585 N N . GLY B 1 423 ? -25.703 -18.422 -8.109 1 95.06 423 GLY B N 1
ATOM 8586 C CA . GLY B 1 423 ? -26.188 -17.297 -7.34 1 95.06 423 GLY B CA 1
ATOM 8587 C C . GLY B 1 423 ? -26.797 -17.688 -6.012 1 95.06 423 GLY B C 1
ATOM 8588 O O . GLY B 1 423 ? -27.828 -17.141 -5.605 1 95.06 423 GLY B O 1
ATOM 8589 N N . ALA B 1 424 ? -26.172 -18.625 -5.371 1 94.5 424 ALA B N 1
ATOM 8590 C CA . ALA B 1 424 ? -26.672 -19.125 -4.094 1 94.5 424 ALA B CA 1
ATOM 8591 C C . ALA B 1 424 ? -26.359 -18.156 -2.961 1 94.5 424 ALA B C 1
ATOM 8593 O O . ALA B 1 424 ? -25.266 -17.578 -2.916 1 94.5 424 ALA B O 1
ATOM 8594 N N . LEU B 1 425 ? -27.328 -18.031 -2.105 1 94.56 425 LEU B N 1
ATOM 8595 C CA . LEU B 1 425 ? -27.094 -17.234 -0.899 1 94.56 425 LEU B CA 1
ATOM 8596 C C . LEU B 1 425 ? -26.578 -18.125 0.235 1 94.56 425 LEU B C 1
ATOM 8598 O O . LEU B 1 425 ? -27.25 -19.078 0.64 1 94.56 425 LEU B O 1
ATOM 8602 N N . VAL B 1 426 ? -25.375 -17.891 0.592 1 95.12 426 VAL B N 1
ATOM 8603 C CA . VAL B 1 426 ? -24.781 -18.594 1.729 1 95.12 426 VAL B CA 1
ATOM 8604 C C . VAL B 1 426 ? -24.438 -17.578 2.828 1 95.12 426 VAL B C 1
ATOM 8606 O O . VAL B 1 426 ? -23.75 -16.594 2.582 1 95.12 426 VAL B O 1
ATOM 8609 N N . THR B 1 427 ? -24.891 -17.797 3.998 1 92.81 427 THR B N 1
ATOM 8610 C CA . THR B 1 427 ? -24.734 -16.859 5.098 1 92.81 427 THR B CA 1
ATOM 8611 C C . THR B 1 427 ? -23.297 -16.875 5.621 1 92.81 427 THR B C 1
ATOM 8613 O O . THR B 1 427 ? -22.594 -17.875 5.473 1 92.81 427 THR B O 1
ATOM 8616 N N . PRO B 1 428 ? -22.875 -15.805 6.246 1 91.88 428 PRO B N 1
ATOM 8617 C CA . PRO B 1 428 ? -21.516 -15.75 6.809 1 91.88 428 PRO B CA 1
ATOM 8618 C C . PRO B 1 428 ? -21.25 -16.859 7.812 1 91.88 428 PRO B C 1
ATOM 8620 O O . PRO B 1 428 ? -20.109 -17.328 7.938 1 91.88 428 PRO B O 1
ATOM 8623 N N . HIS B 1 429 ? -22.266 -17.312 8.477 1 90.88 429 HIS B N 1
ATOM 8624 C CA . HIS B 1 429 ? -22.109 -18.344 9.484 1 90.88 429 HIS B CA 1
ATOM 8625 C C . HIS B 1 429 ? -21.641 -19.656 8.859 1 90.88 429 HIS B C 1
ATOM 8627 O O . HIS B 1 429 ? -20.984 -20.469 9.531 1 90.88 429 HIS B O 1
ATOM 8633 N N . ASP B 1 430 ? -22 -19.828 7.66 1 92.81 430 ASP B N 1
ATOM 8634 C CA . ASP B 1 430 ? -21.641 -21.078 6.969 1 92.81 430 ASP B CA 1
ATOM 8635 C C . ASP B 1 430 ? -20.328 -20.922 6.207 1 92.81 430 ASP B C 1
ATOM 8637 O O . ASP B 1 430 ? -19.875 -21.875 5.559 1 92.81 430 ASP B O 1
ATOM 8641 N N . ARG B 1 431 ? -19.703 -19.828 6.262 1 94.88 431 ARG B N 1
ATOM 8642 C CA . ARG B 1 431 ? -18.438 -19.516 5.59 1 94.88 431 ARG B CA 1
ATOM 8643 C C . ARG B 1 431 ? -17.312 -19.312 6.598 1 94.88 431 ARG B C 1
ATOM 8645 O O . ARG B 1 431 ? -17.5 -19.562 7.793 1 94.88 431 ARG B O 1
ATOM 8652 N N . GLN B 1 432 ? -16.141 -19 6.148 1 96.06 432 GLN B N 1
ATOM 8653 C CA . GLN B 1 432 ? -15.031 -18.766 7.051 1 96.06 432 GLN B CA 1
ATOM 8654 C C . GLN B 1 432 ? -14.469 -17.359 6.887 1 96.06 432 GLN B C 1
ATOM 8656 O O . GLN B 1 432 ? -14.398 -16.828 5.773 1 96.06 432 GLN B O 1
ATOM 8661 N N . TRP B 1 433 ? -14.148 -16.781 8.008 1 96.19 433 TRP B N 1
ATOM 8662 C CA . TRP B 1 433 ? -13.469 -15.492 8.016 1 96.19 433 TRP B CA 1
ATOM 8663 C C . TRP B 1 433 ? -11.977 -15.656 7.742 1 96.19 433 TRP B C 1
ATOM 8665 O O . TRP B 1 433 ? -11.359 -16.609 8.211 1 96.19 433 TRP B O 1
ATOM 8675 N N . ALA B 1 434 ? -11.414 -14.711 7.062 1 96.38 434 ALA B N 1
ATOM 8676 C CA . ALA B 1 434 ? -10 -14.742 6.711 1 96.38 434 ALA B CA 1
ATOM 8677 C C . ALA B 1 434 ? -9.117 -14.734 7.957 1 96.38 434 ALA B C 1
ATOM 8679 O O . ALA B 1 434 ? -8 -15.25 7.938 1 96.38 434 ALA B O 1
ATOM 8680 N N . HIS B 1 435 ? -9.609 -14.141 9.016 1 94.19 435 HIS B N 1
ATOM 8681 C CA . HIS B 1 435 ? -8.805 -13.969 10.219 1 94.19 435 HIS B CA 1
ATOM 8682 C C . HIS B 1 435 ? -9.109 -15.055 11.242 1 94.19 435 HIS B C 1
ATOM 8684 O O . HIS B 1 435 ? -8.664 -14.977 12.391 1 94.19 435 HIS B O 1
ATOM 8690 N N . ALA B 1 436 ? -9.844 -16.016 10.844 1 93.88 436 ALA B N 1
ATOM 8691 C CA . ALA B 1 436 ? -10.125 -17.125 11.758 1 93.88 436 ALA B CA 1
ATOM 8692 C C . ALA B 1 436 ? -8.844 -17.844 12.148 1 93.88 436 ALA B C 1
ATOM 8694 O O . ALA B 1 436 ? -7.957 -18.062 11.312 1 93.88 436 ALA B O 1
ATOM 8695 N N . LYS B 1 437 ? -8.688 -18.297 13.383 1 90.38 437 LYS B N 1
ATOM 8696 C CA . LYS B 1 437 ? -7.477 -18.922 13.914 1 90.38 437 LYS B CA 1
ATOM 8697 C C . LYS B 1 437 ? -7.211 -20.266 13.242 1 90.38 437 LYS B C 1
ATOM 8699 O O . LYS B 1 437 ? -6.055 -20.625 13 1 90.38 437 LYS B O 1
ATOM 8704 N N . ASP B 1 438 ? -8.211 -21 12.961 1 93.38 438 ASP B N 1
ATOM 8705 C CA . ASP B 1 438 ? -8.055 -22.344 12.414 1 93.38 438 ASP B CA 1
ATOM 8706 C C . ASP B 1 438 ? -8.258 -22.359 10.898 1 93.38 438 ASP B C 1
ATOM 8708 O O . ASP B 1 438 ? -8.562 -23.391 10.32 1 93.38 438 ASP B O 1
ATOM 8712 N N . LEU B 1 439 ? -8.164 -21.219 10.289 1 96.5 439 LEU B N 1
ATOM 8713 C CA . LEU B 1 439 ? -8.469 -21.047 8.875 1 96.5 439 LEU B CA 1
ATOM 8714 C C . LEU B 1 439 ? -7.707 -22.062 8.023 1 96.5 439 LEU B C 1
ATOM 8716 O O . LEU B 1 439 ? -8.258 -22.625 7.078 1 96.5 439 LEU B O 1
ATOM 8720 N N . LEU B 1 440 ? -6.434 -22.328 8.305 1 97.69 440 LEU B N 1
ATOM 8721 C CA . LEU B 1 440 ? -5.547 -23.062 7.414 1 97.69 440 LEU B CA 1
ATOM 8722 C C . LEU B 1 440 ? -5.57 -24.547 7.734 1 97.69 440 LEU B C 1
ATOM 8724 O O . LEU B 1 440 ? -4.977 -25.359 7.012 1 97.69 440 LEU B O 1
ATOM 8728 N N . VAL B 1 441 ? -6.301 -24.969 8.773 1 95.75 441 VAL B N 1
ATOM 8729 C CA . VAL B 1 441 ? -6.309 -26.391 9.133 1 95.75 441 VAL B CA 1
ATOM 8730 C C . VAL B 1 441 ? -7.742 -26.922 9.133 1 95.75 441 VAL B C 1
ATOM 8732 O O . VAL B 1 441 ? -7.961 -28.125 9.117 1 95.75 441 VAL B O 1
ATOM 8735 N N . ASN B 1 442 ? -8.641 -26 9.094 1 95.62 442 ASN B N 1
ATOM 8736 C CA . ASN B 1 442 ? -10.055 -26.375 9.062 1 95.62 442 ASN B CA 1
ATOM 8737 C C . ASN B 1 442 ? -10.688 -26.031 7.723 1 95.62 442 ASN B C 1
ATOM 8739 O O . ASN B 1 442 ? -10.68 -24.875 7.297 1 95.62 442 ASN B O 1
ATOM 8743 N N . HIS B 1 443 ? -11.289 -27.078 7.086 1 96.62 443 HIS B N 1
ATOM 8744 C CA . HIS B 1 443 ? -11.938 -26.922 5.789 1 96.62 443 HIS B CA 1
ATOM 8745 C C . HIS B 1 443 ? -13.352 -27.5 5.812 1 96.62 443 HIS B C 1
ATOM 8747 O O . HIS B 1 443 ? -13.555 -28.688 5.551 1 96.62 443 HIS B O 1
ATOM 8753 N N . PRO B 1 444 ? -14.328 -26.625 6.066 1 94.25 444 PRO B N 1
ATOM 8754 C CA . PRO B 1 444 ? -15.695 -27.141 6.086 1 94.25 444 PRO B CA 1
ATOM 8755 C C . PRO B 1 444 ? -16.078 -27.859 4.789 1 94.25 444 PRO B C 1
ATOM 8757 O O . PRO B 1 444 ? -16.031 -27.25 3.713 1 94.25 444 PRO B O 1
ATOM 8760 N N . GLU B 1 445 ? -16.562 -29.047 4.828 1 89.38 445 GLU B N 1
ATOM 8761 C CA . GLU B 1 445 ? -16.75 -29.938 3.686 1 89.38 445 GLU B CA 1
ATOM 8762 C C . GLU B 1 445 ? -17.766 -29.375 2.699 1 89.38 445 GLU B C 1
ATOM 8764 O O . GLU B 1 445 ? -17.594 -29.5 1.485 1 89.38 445 GLU B O 1
ATOM 8769 N N . ASN B 1 446 ? -18.75 -28.703 3.223 1 91 446 ASN B N 1
ATOM 8770 C CA . ASN B 1 446 ? -19.797 -28.234 2.334 1 91 446 ASN B CA 1
ATOM 8771 C C . ASN B 1 446 ? -19.484 -26.844 1.788 1 91 446 ASN B C 1
ATOM 8773 O O . ASN B 1 446 ? -20.25 -26.312 0.972 1 91 446 ASN B O 1
ATOM 8777 N N . GLN B 1 447 ? -18.359 -26.312 2.182 1 95.56 447 GLN B N 1
ATOM 8778 C CA . GLN B 1 447 ? -18.062 -24.938 1.784 1 95.56 447 GLN B CA 1
ATOM 8779 C C . GLN B 1 447 ? -16.609 -24.781 1.37 1 95.56 447 GLN B C 1
ATOM 8781 O O . GLN B 1 447 ? -15.969 -23.766 1.674 1 95.56 447 GLN B O 1
ATOM 8786 N N . ILE B 1 448 ? -16.062 -25.844 0.734 1 97.31 448 ILE B N 1
ATOM 8787 C CA . ILE B 1 448 ? -14.664 -25.797 0.318 1 97.31 448 ILE B CA 1
ATOM 8788 C C . ILE B 1 448 ? -14.531 -26.312 -1.113 1 97.31 448 ILE B C 1
ATOM 8790 O O . ILE B 1 448 ? -15.234 -27.25 -1.508 1 97.31 448 ILE B O 1
ATOM 8794 N N . ASP B 1 449 ? -13.805 -25.656 -1.931 1 97.62 449 ASP B N 1
ATOM 8795 C CA . ASP B 1 449 ? -13.422 -26.125 -3.262 1 97.62 449 ASP B CA 1
ATOM 8796 C C . ASP B 1 449 ? -11.984 -25.719 -3.594 1 97.62 449 ASP B C 1
ATOM 8798 O O . ASP B 1 449 ? -11.258 -25.219 -2.729 1 97.62 449 ASP B O 1
ATOM 8802 N N . SER B 1 450 ? -11.531 -25.984 -4.793 1 97.81 450 SER B N 1
ATOM 8803 C CA . SER B 1 450 ? -10.141 -25.766 -5.184 1 97.81 450 SER B CA 1
ATOM 8804 C C . SER B 1 450 ? -9.773 -24.281 -5.145 1 97.81 450 SER B C 1
ATOM 8806 O O . SER B 1 450 ? -8.648 -23.922 -4.809 1 97.81 450 SER B O 1
ATOM 8808 N N . PHE B 1 451 ? -10.68 -23.375 -5.547 1 98.44 451 PHE B N 1
ATOM 8809 C CA . PHE B 1 451 ? -10.406 -21.938 -5.527 1 98.44 451 PHE B CA 1
ATOM 8810 C C . PHE B 1 451 ? -10.164 -21.453 -4.102 1 98.44 451 PHE B C 1
ATOM 8812 O O . PHE B 1 451 ? -9.258 -20.656 -3.857 1 98.44 451 PHE B O 1
ATOM 8819 N N . ILE B 1 452 ? -10.961 -21.875 -3.174 1 98.62 452 ILE B N 1
ATOM 8820 C CA . ILE B 1 452 ? -10.812 -21.5 -1.773 1 98.62 452 ILE B CA 1
ATOM 8821 C C . ILE B 1 452 ? -9.477 -22 -1.244 1 98.62 452 ILE B C 1
ATOM 8823 O O . ILE B 1 452 ? -8.773 -21.297 -0.514 1 98.62 452 ILE B O 1
ATOM 8827 N N . MET B 1 453 ? -9.117 -23.266 -1.606 1 98.44 453 MET B N 1
ATOM 8828 C CA . MET B 1 453 ? -7.816 -23.797 -1.207 1 98.44 453 MET B CA 1
ATOM 8829 C C . MET B 1 453 ? -6.68 -22.938 -1.763 1 98.44 453 MET B C 1
ATOM 8831 O O . MET B 1 453 ? -5.66 -22.75 -1.098 1 98.44 453 MET B O 1
ATOM 8835 N N . TYR B 1 454 ? -6.875 -22.5 -2.992 1 98.62 454 TYR B N 1
ATOM 8836 C CA . TYR B 1 454 ? -5.922 -21.609 -3.633 1 98.62 454 TYR B CA 1
ATOM 8837 C C . TYR B 1 454 ? -5.746 -20.328 -2.82 1 98.62 454 TYR B C 1
ATOM 8839 O O . TYR B 1 454 ? -4.617 -19.875 -2.598 1 98.62 454 TYR B O 1
ATOM 8847 N N . ILE B 1 455 ? -6.805 -19.734 -2.352 1 98.69 455 ILE B N 1
ATOM 8848 C CA . ILE B 1 455 ? -6.762 -18.516 -1.544 1 98.69 455 ILE B CA 1
ATOM 8849 C C . ILE B 1 455 ? -6.098 -18.812 -0.201 1 98.69 455 ILE B C 1
ATOM 8851 O O . ILE B 1 455 ? -5.246 -18.047 0.26 1 98.69 455 ILE B O 1
ATOM 8855 N N . LYS B 1 456 ? -6.457 -19.922 0.441 1 98.62 456 LYS B N 1
ATOM 8856 C CA . LYS B 1 456 ? -5.867 -20.312 1.72 1 98.62 456 LYS B CA 1
ATOM 8857 C C . LYS B 1 456 ? -4.359 -20.5 1.594 1 98.62 456 LYS B C 1
ATOM 8859 O O . LYS B 1 456 ? -3.602 -20.125 2.488 1 98.62 456 LYS B O 1
ATOM 8864 N N . SER B 1 457 ? -3.926 -21.141 0.501 1 98.69 457 SER B N 1
ATOM 8865 C CA . SER B 1 457 ? -2.492 -21.312 0.299 1 98.69 457 SER B CA 1
ATOM 8866 C C . SER B 1 457 ? -1.785 -19.969 0.137 1 98.69 457 SER B C 1
ATOM 8868 O O . SER B 1 457 ? -0.641 -19.812 0.569 1 98.69 457 SER B O 1
ATOM 8870 N N . SER B 1 458 ? -2.463 -18.984 -0.523 1 98.56 458 SER B N 1
ATOM 8871 C CA . SER B 1 458 ? -1.906 -17.641 -0.661 1 98.56 458 SER B CA 1
ATOM 8872 C C . SER B 1 458 ? -1.782 -16.953 0.694 1 98.56 458 SER B C 1
ATOM 8874 O O . SER B 1 458 ? -0.829 -16.219 0.934 1 98.56 458 SER B O 1
ATOM 8876 N N . ILE B 1 459 ? -2.713 -17.188 1.592 1 98.56 459 ILE B N 1
ATOM 8877 C CA . ILE B 1 459 ? -2.648 -16.656 2.949 1 98.56 459 ILE B CA 1
ATOM 8878 C C . ILE B 1 459 ? -1.486 -17.312 3.701 1 98.56 459 ILE B C 1
ATOM 8880 O O . ILE B 1 459 ? -0.76 -16.641 4.434 1 98.56 459 ILE B O 1
ATOM 8884 N N . LEU B 1 460 ? -1.294 -18.609 3.494 1 98.5 460 LEU B N 1
ATOM 8885 C CA . LEU B 1 460 ? -0.216 -19.344 4.145 1 98.5 460 LEU B CA 1
ATOM 8886 C C . LEU B 1 460 ? 1.144 -18.766 3.773 1 98.5 460 LEU B C 1
ATOM 8888 O O . LEU B 1 460 ? 1.965 -18.484 4.648 1 98.5 460 LEU B O 1
ATOM 8892 N N . ILE B 1 461 ? 1.37 -18.609 2.498 1 97.94 461 ILE B N 1
ATOM 8893 C CA . ILE B 1 461 ? 2.674 -18.125 2.055 1 97.94 461 ILE B CA 1
ATOM 8894 C C . ILE B 1 461 ? 2.881 -16.688 2.521 1 97.94 461 ILE B C 1
ATOM 8896 O O . ILE B 1 461 ? 4.008 -16.281 2.812 1 97.94 461 ILE B O 1
ATOM 8900 N N . SER B 1 462 ? 1.789 -15.93 2.611 1 98 462 SER B N 1
ATOM 8901 C CA . SER B 1 462 ? 1.852 -14.578 3.154 1 98 462 SER B CA 1
ATOM 8902 C C . SER B 1 462 ? 2.348 -14.586 4.598 1 98 462 SER B C 1
ATOM 8904 O O . SER B 1 462 ? 3.182 -13.758 4.977 1 98 462 SER B O 1
ATOM 8906 N N . ARG B 1 463 ? 1.85 -15.461 5.391 1 97.44 463 ARG B N 1
ATOM 8907 C CA . ARG B 1 463 ? 2.25 -15.562 6.789 1 97.44 463 ARG B CA 1
ATOM 8908 C C . ARG B 1 463 ? 3.73 -15.914 6.91 1 97.44 463 ARG B C 1
ATOM 8910 O O . ARG B 1 463 ? 4.438 -15.359 7.754 1 97.44 463 ARG B O 1
ATOM 8917 N N . VAL B 1 464 ? 4.148 -16.797 6.078 1 97.5 464 VAL B N 1
ATOM 8918 C CA . VAL B 1 464 ? 5.543 -17.234 6.098 1 97.5 464 VAL B CA 1
ATOM 8919 C C . VAL B 1 464 ? 6.453 -16.062 5.719 1 97.5 464 VAL B C 1
ATOM 8921 O O . VAL B 1 464 ? 7.449 -15.805 6.395 1 97.5 464 VAL B O 1
ATOM 8924 N N . LYS B 1 465 ? 6.098 -15.422 4.691 1 96.5 465 LYS B N 1
ATOM 8925 C CA . LYS B 1 465 ? 6.887 -14.273 4.238 1 96.5 465 LYS B CA 1
ATOM 8926 C C . LYS B 1 465 ? 6.957 -13.195 5.312 1 96.5 465 LYS B C 1
ATOM 8928 O O . LYS B 1 465 ? 8.023 -12.641 5.57 1 96.5 465 LYS B O 1
ATOM 8933 N N . THR B 1 466 ? 5.848 -12.883 5.891 1 96.44 466 THR B N 1
ATOM 8934 C CA . THR B 1 466 ? 5.773 -11.844 6.906 1 96.44 466 THR B CA 1
ATOM 8935 C C . THR B 1 466 ? 6.629 -12.203 8.117 1 96.44 466 THR B C 1
ATOM 8937 O O . THR B 1 466 ? 7.297 -11.336 8.688 1 96.44 466 THR B O 1
ATOM 8940 N N . PHE B 1 467 ? 6.621 -13.469 8.484 1 96.31 467 PHE B N 1
ATOM 8941 C CA . PHE B 1 467 ? 7.461 -13.922 9.586 1 96.31 467 PHE B CA 1
ATOM 8942 C C . PHE B 1 467 ? 8.93 -13.656 9.289 1 96.31 467 PHE B C 1
ATOM 8944 O O . PHE B 1 467 ? 9.641 -13.062 10.109 1 96.31 467 PHE B O 1
ATOM 8951 N N . ASN B 1 468 ? 9.344 -14.094 8.141 1 95.31 468 ASN B N 1
ATOM 8952 C CA . ASN B 1 468 ? 10.75 -13.914 7.766 1 95.31 468 ASN B CA 1
ATOM 8953 C C . ASN B 1 468 ? 11.109 -12.438 7.664 1 95.31 468 ASN B C 1
ATOM 8955 O O . ASN B 1 468 ? 12.227 -12.039 8.008 1 95.31 468 ASN B O 1
ATOM 8959 N N . MET B 1 469 ? 10.188 -11.656 7.234 1 94.69 469 MET B N 1
ATOM 8960 C CA . MET B 1 469 ? 10.422 -10.234 7.012 1 94.69 469 MET B CA 1
ATOM 8961 C C . MET B 1 469 ? 10.547 -9.492 8.336 1 94.69 469 MET B C 1
ATOM 8963 O O . MET B 1 469 ? 11.375 -8.586 8.477 1 94.69 469 MET B O 1
ATOM 8967 N N . ARG B 1 470 ? 9.773 -9.883 9.297 1 95.31 470 ARG B N 1
ATOM 8968 C CA . ARG B 1 470 ? 9.641 -9.094 10.523 1 95.31 470 ARG B CA 1
ATOM 8969 C C . ARG B 1 470 ? 10.438 -9.711 11.664 1 95.31 470 ARG B C 1
ATOM 8971 O O . ARG B 1 470 ? 10.484 -9.156 12.766 1 95.31 470 ARG B O 1
ATOM 8978 N N . PHE B 1 471 ? 11.148 -10.82 11.469 1 94.56 471 PHE B N 1
ATOM 8979 C CA . PHE B 1 471 ? 11.773 -11.602 12.531 1 94.56 471 PHE B CA 1
ATOM 8980 C C . PHE B 1 471 ? 12.742 -10.75 13.344 1 94.56 471 PHE B C 1
ATOM 8982 O O . PHE B 1 471 ? 12.656 -10.695 14.57 1 94.56 471 PHE B O 1
ATOM 8989 N N . ARG B 1 472 ? 13.617 -10.07 12.688 1 92.06 472 ARG B N 1
ATOM 8990 C CA . ARG B 1 472 ? 14.672 -9.328 13.375 1 92.06 472 ARG B CA 1
ATOM 8991 C C . ARG B 1 472 ? 14.086 -8.18 14.188 1 92.06 472 ARG B C 1
ATOM 8993 O O . ARG B 1 472 ? 14.508 -7.934 15.32 1 92.06 472 ARG B O 1
ATOM 9000 N N . THR B 1 473 ? 13.148 -7.492 13.602 1 92.81 473 THR B N 1
ATOM 9001 C CA . THR B 1 473 ? 12.516 -6.367 14.281 1 92.81 473 THR B CA 1
ATOM 9002 C C . THR B 1 473 ? 11.734 -6.848 15.5 1 92.81 473 THR B C 1
ATOM 9004 O O . THR B 1 473 ? 11.812 -6.246 16.578 1 92.81 473 THR B O 1
ATOM 9007 N N . ARG B 1 474 ? 10.977 -7.898 15.336 1 92.62 474 ARG B N 1
ATOM 9008 C CA . ARG B 1 474 ? 10.188 -8.445 16.438 1 92.62 474 ARG B CA 1
ATOM 9009 C C . ARG B 1 474 ? 11.094 -8.992 17.531 1 92.62 474 ARG B C 1
ATOM 9011 O O . ARG B 1 474 ? 10.773 -8.875 18.719 1 92.62 474 ARG B O 1
ATOM 9018 N N . HIS B 1 475 ? 12.164 -9.555 17.125 1 90.06 475 HIS B N 1
ATOM 9019 C CA . HIS B 1 475 ? 13.141 -10.039 18.094 1 90.06 475 HIS B CA 1
ATOM 9020 C C . HIS B 1 475 ? 13.734 -8.891 18.906 1 90.06 475 HIS B C 1
ATOM 9022 O O . HIS B 1 475 ? 13.898 -8.984 20.125 1 90.06 475 HIS B O 1
ATOM 9028 N N . TYR B 1 476 ? 14.07 -7.879 18.188 1 86.81 476 TYR B N 1
ATOM 9029 C CA . TYR B 1 476 ? 14.625 -6.684 18.828 1 86.81 476 TYR B CA 1
ATOM 9030 C C . TYR B 1 476 ? 13.656 -6.129 19.875 1 86.81 476 TYR B C 1
ATOM 9032 O O . TYR B 1 476 ? 14.086 -5.672 20.938 1 86.81 476 TYR B O 1
ATOM 9040 N N . ASN B 1 477 ? 12.398 -6.227 19.609 1 88.69 477 ASN B N 1
ATOM 9041 C CA . ASN B 1 477 ? 11.383 -5.648 20.484 1 88.69 477 ASN B CA 1
ATOM 9042 C C . ASN B 1 477 ? 11 -6.605 21.609 1 88.69 477 ASN B C 1
ATOM 9044 O O . ASN B 1 477 ? 10.125 -6.297 22.422 1 88.69 477 ASN B O 1
ATOM 9048 N N . GLY B 1 478 ? 11.562 -7.711 21.625 1 85.5 478 GLY B N 1
ATOM 9049 C CA . GLY B 1 478 ? 11.312 -8.664 22.703 1 85.5 478 GLY B CA 1
ATOM 9050 C C . GLY B 1 478 ? 9.969 -9.359 22.578 1 85.5 478 GLY B C 1
ATOM 9051 O O . GLY B 1 478 ? 9.344 -9.711 23.578 1 85.5 478 GLY B O 1
ATOM 9052 N N . ASP B 1 479 ? 9.531 -9.531 21.375 1 86.25 479 ASP B N 1
ATOM 9053 C CA . ASP B 1 479 ? 8.281 -10.234 21.141 1 86.25 479 ASP B CA 1
ATOM 9054 C C . ASP B 1 479 ? 8.367 -11.695 21.594 1 86.25 479 ASP B C 1
ATOM 9056 O O . ASP B 1 479 ? 9.25 -12.43 21.141 1 86.25 479 ASP B O 1
ATOM 9060 N N . GLU B 1 480 ? 7.457 -12.047 22.375 1 78.88 480 GLU B N 1
ATOM 9061 C CA . GLU B 1 480 ? 7.477 -13.367 23 1 78.88 480 GLU B CA 1
ATOM 9062 C C . GLU B 1 480 ? 7.332 -14.477 21.953 1 78.88 480 GLU B C 1
ATOM 9064 O O . GLU B 1 480 ? 7.855 -15.578 22.141 1 78.88 480 GLU B O 1
ATOM 9069 N N . HIS B 1 481 ? 6.676 -14.141 20.969 1 80.94 481 HIS B N 1
ATOM 9070 C CA . HIS B 1 481 ? 6.438 -15.156 19.953 1 80.94 481 HIS B CA 1
ATOM 9071 C C . HIS B 1 481 ? 7.699 -15.43 19.141 1 80.94 481 HIS B C 1
ATOM 9073 O O . HIS B 1 481 ? 7.781 -16.438 18.422 1 80.94 481 HIS B O 1
ATOM 9079 N N . ILE B 1 482 ? 8.625 -14.555 19.266 1 81.75 482 ILE B N 1
ATOM 9080 C CA . ILE B 1 482 ? 9.883 -14.688 18.531 1 81.75 482 ILE B CA 1
ATOM 9081 C C . ILE B 1 482 ? 11.008 -15.047 19.5 1 81.75 482 ILE B C 1
ATOM 9083 O O . ILE B 1 482 ? 12.086 -15.477 19.094 1 81.75 482 ILE B O 1
ATOM 9087 N N . SER B 1 483 ? 10.828 -14.867 20.859 1 69.69 483 SER B N 1
ATOM 9088 C CA . SER B 1 483 ? 11.891 -15.031 21.844 1 69.69 483 SER B CA 1
ATOM 9089 C C . SER B 1 483 ? 12.359 -16.484 21.922 1 69.69 483 SER B C 1
ATOM 9091 O O . SER B 1 483 ? 11.547 -17.406 21.828 1 69.69 483 SER B O 1
ATOM 9093 N N . THR B 1 484 ? 13.648 -16.625 21.562 1 63.22 484 THR B N 1
ATOM 9094 C CA . THR B 1 484 ? 14.273 -17.938 21.672 1 63.22 484 THR B CA 1
ATOM 9095 C C . THR B 1 484 ? 14.648 -18.234 23.125 1 63.22 484 THR B C 1
ATOM 9097 O O . THR B 1 484 ? 14.977 -17.328 23.891 1 63.22 484 THR B O 1
ATOM 9100 N N . TYR B 1 485 ? 14.023 -19.312 23.844 1 49.69 485 TYR B N 1
ATOM 9101 C CA . TYR B 1 485 ? 14.422 -19.688 25.188 1 49.69 485 TYR B CA 1
ATOM 9102 C C . TYR B 1 485 ? 15.938 -19.641 25.344 1 49.69 485 TYR B C 1
ATOM 9104 O O . TYR B 1 485 ? 16.656 -20.484 24.812 1 49.69 485 TYR B O 1
ATOM 9112 N N . HIS B 1 486 ? 16.562 -18.547 25.031 1 49.53 486 HIS B N 1
ATOM 9113 C CA . HIS B 1 486 ? 17.953 -18.594 25.469 1 49.53 486 HIS B CA 1
ATOM 9114 C C . HIS B 1 486 ? 18.078 -18.266 26.953 1 49.53 486 HIS B C 1
ATOM 9116 O O . HIS B 1 486 ? 17.344 -17.422 27.469 1 49.53 486 HIS B O 1
ATOM 9122 N N . PRO B 1 487 ? 18.641 -19.188 27.797 1 44.53 487 PRO B N 1
ATOM 9123 C CA . PRO B 1 487 ? 18.781 -18.938 29.234 1 44.53 487 PRO B CA 1
ATOM 9124 C C . PRO B 1 487 ? 19.188 -17.5 29.547 1 44.53 487 PRO B C 1
ATOM 9126 O O . PRO B 1 487 ? 19.047 -17.047 30.688 1 44.53 487 PRO B O 1
ATOM 9129 N N . LEU B 1 488 ? 20.266 -16.906 28.891 1 40 488 LEU B N 1
ATOM 9130 C CA . LEU B 1 488 ? 20.766 -15.602 29.297 1 40 488 LEU B CA 1
ATOM 9131 C C . LEU B 1 488 ? 20.156 -14.5 28.422 1 40 488 LEU B C 1
ATOM 9133 O O . LEU B 1 488 ? 19.984 -14.68 27.219 1 40 488 LEU B O 1
ATOM 9137 N N . PRO B 1 489 ? 19.469 -13.625 29.078 1 42.41 489 PRO B N 1
ATOM 9138 C CA . PRO B 1 489 ? 18.938 -12.461 28.359 1 42.41 489 PRO B CA 1
ATOM 9139 C C . PRO B 1 489 ? 19.906 -11.922 27.312 1 42.41 489 PRO B C 1
ATOM 9141 O O . PRO B 1 489 ? 21.078 -11.656 27.625 1 42.41 489 PRO B O 1
ATOM 9144 N N . MET B 1 490 ? 19.875 -12.25 26.141 1 41.97 490 MET B N 1
ATOM 9145 C CA . MET B 1 490 ? 20.859 -11.781 25.172 1 41.97 490 MET B CA 1
ATOM 9146 C C . MET B 1 490 ? 20.969 -10.266 25.188 1 41.97 490 MET B C 1
ATOM 9148 O O . MET B 1 490 ? 19.969 -9.562 25.297 1 41.97 490 MET B O 1
ATOM 9152 N N . SER B 1 491 ? 22.047 -9.727 25.562 1 41.78 491 SER B N 1
ATOM 9153 C CA . SER B 1 491 ? 22.359 -8.305 25.516 1 41.78 491 SER B CA 1
ATOM 9154 C C . SER B 1 491 ? 21.938 -7.699 24.172 1 41.78 491 SER B C 1
ATOM 9156 O O . SER B 1 491 ? 22.047 -8.344 23.141 1 41.78 491 SER B O 1
ATOM 9158 N N . PRO B 1 492 ? 21.094 -6.738 24.172 1 43.72 492 PRO B N 1
ATOM 9159 C CA . PRO B 1 492 ? 20.719 -6.035 22.938 1 43.72 492 PRO B CA 1
ATOM 9160 C C . PRO B 1 492 ? 21.859 -6.004 21.922 1 43.72 492 PRO B C 1
ATOM 9162 O O . PRO B 1 492 ? 21.625 -5.773 20.734 1 43.72 492 PRO B O 1
ATOM 9165 N N . ASN B 1 493 ? 23.125 -6.016 22.406 1 39.72 493 ASN B N 1
ATOM 9166 C CA . ASN B 1 493 ? 24.359 -5.961 21.641 1 39.72 493 ASN B CA 1
ATOM 9167 C C . ASN B 1 493 ? 24.844 -7.352 21.234 1 39.72 493 ASN B C 1
ATOM 9169 O O . ASN B 1 493 ? 25.984 -7.531 20.812 1 39.72 493 ASN B O 1
ATOM 9173 N N . SER B 1 494 ? 24.188 -8.281 21.656 1 45.06 494 SER B N 1
ATOM 9174 C CA . SER B 1 494 ? 24.766 -9.578 21.328 1 45.06 494 SER B CA 1
ATOM 9175 C C . SER B 1 494 ? 24.703 -9.867 19.844 1 45.06 494 SER B C 1
ATOM 9177 O O . SER B 1 494 ? 23.625 -9.781 19.234 1 45.06 494 SER B O 1
ATOM 9179 N N . THR B 1 495 ? 25.734 -9.844 19.141 1 45 495 THR B N 1
ATOM 9180 C CA . THR B 1 495 ? 26.016 -10.148 17.75 1 45 495 THR B CA 1
ATOM 9181 C C . THR B 1 495 ? 25.672 -11.602 17.438 1 45 495 THR B C 1
ATOM 9183 O O . THR B 1 495 ? 25.922 -12.07 16.312 1 45 495 THR B O 1
ATOM 9186 N N . GLU B 1 496 ? 25.344 -12.375 18.453 1 50.66 496 GLU B N 1
ATOM 9187 C CA . GLU B 1 496 ? 25.188 -13.773 18.047 1 50.66 496 GLU B CA 1
ATOM 9188 C C . GLU B 1 496 ? 23.906 -13.984 17.25 1 50.66 496 GLU B C 1
ATOM 9190 O O . GLU B 1 496 ? 22.844 -13.5 17.641 1 50.66 496 GLU B O 1
ATOM 9195 N N . PRO B 1 497 ? 24.047 -14.531 16.094 1 60.47 497 PRO B N 1
ATOM 9196 C CA . PRO B 1 497 ? 22.906 -14.695 15.188 1 60.47 497 PRO B CA 1
ATOM 9197 C C . PRO B 1 497 ? 21.812 -15.578 15.781 1 60.47 497 PRO B C 1
ATOM 9199 O O . PRO B 1 497 ? 22.094 -16.672 16.281 1 60.47 497 PRO B O 1
ATOM 9202 N N . VAL B 1 498 ? 20.656 -15.07 16.344 1 71.62 498 VAL B N 1
ATOM 9203 C CA . VAL B 1 498 ? 19.5 -15.797 16.844 1 71.62 498 VAL B CA 1
ATOM 9204 C C . VAL B 1 498 ? 18.922 -16.672 15.742 1 71.62 498 VAL B C 1
ATOM 9206 O O . VAL B 1 498 ? 18.688 -16.203 14.625 1 71.62 498 VAL B O 1
ATOM 9209 N N . ASP B 1 499 ? 18.844 -18.016 16.094 1 87 499 ASP B N 1
ATOM 9210 C CA . ASP B 1 499 ? 18.266 -19 15.18 1 87 499 ASP B CA 1
ATOM 9211 C C . ASP B 1 499 ? 16.734 -18.906 15.203 1 87 499 ASP B C 1
ATOM 9213 O O . ASP B 1 499 ? 16.094 -19.344 16.172 1 87 499 ASP B O 1
ATOM 9217 N N . ALA B 1 500 ? 16.125 -18.453 14.234 1 91.94 500 ALA B N 1
ATOM 9218 C CA . ALA B 1 500 ? 14.688 -18.219 14.125 1 91.94 500 ALA B CA 1
ATOM 9219 C C . ALA B 1 500 ? 13.914 -19.516 14.328 1 91.94 500 ALA B C 1
ATOM 9221 O O . ALA B 1 500 ? 12.75 -19.5 14.742 1 91.94 500 ALA B O 1
ATOM 9222 N N . ARG B 1 501 ? 14.531 -20.75 14.164 1 92.44 501 ARG B N 1
ATOM 9223 C CA . ARG B 1 501 ? 13.867 -22.047 14.227 1 92.44 501 ARG B CA 1
ATOM 9224 C C . ARG B 1 501 ? 13.453 -22.391 15.656 1 92.44 501 ARG B C 1
ATOM 9226 O O . ARG B 1 501 ? 12.602 -23.25 15.875 1 92.44 501 ARG B O 1
ATOM 9233 N N . MET B 1 502 ? 14.031 -21.656 16.484 1 89.62 502 MET B N 1
ATOM 9234 C CA . MET B 1 502 ? 13.742 -21.938 17.891 1 89.62 502 MET B CA 1
ATOM 9235 C C . MET B 1 502 ? 12.617 -21.047 18.406 1 89.62 502 MET B C 1
ATOM 9237 O O . MET B 1 502 ? 12.156 -21.219 19.531 1 89.62 502 MET B O 1
ATOM 9241 N N . SER B 1 503 ? 12.219 -20.188 17.656 1 92.25 503 SER B N 1
ATOM 9242 C CA . SER B 1 503 ? 11.125 -19.312 18.062 1 92.25 503 SER B CA 1
ATOM 9243 C C . SER B 1 503 ? 9.773 -20 17.938 1 92.25 503 SER B C 1
ATOM 9245 O O . SER B 1 503 ? 9.594 -20.875 17.094 1 92.25 503 SER B O 1
ATOM 9247 N N . ALA B 1 504 ? 8.852 -19.578 18.828 1 92.5 504 ALA B N 1
ATOM 9248 C CA . ALA B 1 504 ? 7.496 -20.141 18.797 1 92.5 504 ALA B CA 1
ATOM 9249 C C . ALA B 1 504 ? 6.824 -19.859 17.453 1 92.5 504 ALA B C 1
ATOM 9251 O O . ALA B 1 504 ? 6.074 -20.703 16.938 1 92.5 504 ALA B O 1
ATOM 9252 N N . GLY B 1 505 ? 7.117 -18.734 16.906 1 93.88 505 GLY B N 1
ATOM 9253 C CA . GLY B 1 505 ? 6.531 -18.375 15.625 1 93.88 505 GLY B CA 1
ATOM 9254 C C . GLY B 1 505 ? 6.961 -19.297 14.5 1 93.88 505 GLY B C 1
ATOM 9255 O O . GLY B 1 505 ? 6.141 -19.703 13.672 1 93.88 505 GLY B O 1
ATOM 9256 N N . PHE B 1 506 ? 8.219 -19.641 14.461 1 95.88 506 PHE B N 1
ATOM 9257 C CA . PHE B 1 506 ? 8.734 -20.547 13.438 1 95.88 506 PHE B CA 1
ATOM 9258 C C . PHE B 1 506 ? 8.117 -21.938 13.586 1 95.88 506 PHE B C 1
ATOM 9260 O O . PHE B 1 506 ? 7.676 -22.531 12.609 1 95.88 506 PHE B O 1
ATOM 9267 N N . ILE B 1 507 ? 8.078 -22.406 14.773 1 95.62 507 ILE B N 1
ATOM 9268 C CA . ILE B 1 507 ? 7.57 -23.75 15.062 1 95.62 507 ILE B CA 1
ATOM 9269 C C . ILE B 1 507 ? 6.094 -23.828 14.688 1 95.62 507 ILE B C 1
ATOM 9271 O O . ILE B 1 507 ? 5.66 -24.812 14.086 1 95.62 507 ILE B O 1
ATOM 9275 N N . GLU B 1 508 ? 5.418 -22.812 15.039 1 95.19 508 GLU B N 1
ATOM 9276 C CA . GLU B 1 508 ? 3.998 -22.766 14.703 1 95.19 508 GLU B CA 1
ATOM 9277 C C . GLU B 1 508 ? 3.787 -22.781 13.195 1 95.19 508 GLU B C 1
ATOM 9279 O O . GLU B 1 508 ? 2.922 -23.5 12.688 1 95.19 508 GLU B O 1
ATOM 9284 N N . LEU B 1 509 ? 4.52 -22 12.461 1 96.56 509 LEU B N 1
ATOM 9285 C CA . LEU B 1 509 ? 4.383 -21.938 11.008 1 96.56 509 LEU B CA 1
ATOM 9286 C C . LEU B 1 509 ? 4.777 -23.25 10.359 1 96.56 509 LEU B C 1
ATOM 9288 O O . LEU B 1 509 ? 4.125 -23.703 9.422 1 96.56 509 LEU B O 1
ATOM 9292 N N . ASP B 1 510 ? 5.875 -23.812 10.844 1 97.38 510 ASP B N 1
ATOM 9293 C CA . ASP B 1 510 ? 6.32 -25.109 10.336 1 97.38 510 ASP B CA 1
ATOM 9294 C C . ASP B 1 510 ? 5.23 -26.172 10.508 1 97.38 510 ASP B C 1
ATOM 9296 O O . ASP B 1 510 ? 4.941 -26.922 9.57 1 97.38 510 ASP B O 1
ATOM 9300 N N . SER B 1 511 ? 4.672 -26.172 11.664 1 97.25 511 SER B N 1
ATOM 9301 C CA . SER B 1 511 ? 3.59 -27.109 11.945 1 97.25 511 SER B CA 1
ATOM 9302 C C . SER B 1 511 ? 2.365 -26.812 11.078 1 97.25 511 SER B C 1
ATOM 9304 O O . SER B 1 511 ? 1.696 -27.734 10.609 1 97.25 511 SER B O 1
ATOM 9306 N N . THR B 1 512 ? 2.076 -25.562 10.914 1 97.62 512 THR B N 1
ATOM 9307 C CA . THR B 1 512 ? 0.921 -25.141 10.125 1 97.62 512 THR B CA 1
ATOM 9308 C C . THR B 1 512 ? 1.071 -25.578 8.672 1 97.62 512 THR B C 1
ATOM 9310 O O . THR B 1 512 ? 0.106 -26.016 8.047 1 97.62 512 THR B O 1
ATOM 9313 N N . ILE B 1 513 ? 2.236 -25.453 8.07 1 98 513 ILE B N 1
ATOM 9314 C CA . ILE B 1 513 ? 2.482 -25.859 6.691 1 98 513 ILE B CA 1
ATOM 9315 C C . ILE B 1 513 ? 2.201 -27.344 6.531 1 98 513 ILE B C 1
ATOM 9317 O O . ILE B 1 513 ? 1.482 -27.75 5.613 1 98 513 ILE B O 1
ATOM 9321 N N . SER B 1 514 ? 2.717 -28.125 7.434 1 96.44 514 SER B N 1
ATOM 9322 C CA . SER B 1 514 ? 2.52 -29.578 7.391 1 96.44 514 SER B CA 1
ATOM 9323 C C . SER B 1 514 ? 1.051 -29.938 7.578 1 96.44 514 SER B C 1
ATOM 9325 O O . SER B 1 514 ? 0.523 -30.797 6.871 1 96.44 514 SER B O 1
ATOM 9327 N N . SER B 1 515 ? 0.473 -29.266 8.5 1 96.94 515 SER B N 1
ATOM 9328 C CA . SER B 1 515 ? -0.936 -29.531 8.781 1 96.94 515 SER B CA 1
ATOM 9329 C C . SER B 1 515 ? -1.819 -29.109 7.609 1 96.94 515 SER B C 1
ATOM 9331 O O . SER B 1 515 ? -2.834 -29.75 7.328 1 96.94 515 SER B O 1
ATOM 9333 N N . PHE B 1 516 ? -1.529 -28.047 6.969 1 97.94 516 PHE B N 1
ATOM 9334 C CA . PHE B 1 516 ? -2.297 -27.547 5.832 1 97.94 516 PHE B CA 1
ATOM 9335 C C . PHE B 1 516 ? -2.326 -28.578 4.711 1 97.94 516 PHE B C 1
ATOM 9337 O O . PHE B 1 516 ? -3.395 -28.922 4.199 1 97.94 516 PHE B O 1
ATOM 9344 N N . LEU B 1 517 ? -1.204 -29.156 4.371 1 93.62 517 LEU B N 1
ATOM 9345 C CA . LEU B 1 517 ? -1.097 -30.156 3.309 1 93.62 517 LEU B CA 1
ATOM 9346 C C . LEU B 1 517 ? -1.84 -31.438 3.684 1 93.62 517 LEU B C 1
ATOM 9348 O O . LEU B 1 517 ? -2.531 -32.031 2.85 1 93.62 517 LEU B O 1
ATOM 9352 N N . SER B 1 518 ? -1.774 -31.766 4.941 1 94.69 518 SER B N 1
ATOM 9353 C CA . SER B 1 518 ? -2.369 -33.031 5.387 1 94.69 518 SER B CA 1
ATOM 9354 C C . SER B 1 518 ? -3.871 -32.875 5.602 1 94.69 518 SER B C 1
ATOM 9356 O O . SER B 1 518 ? -4.602 -33.875 5.602 1 94.69 518 SER B O 1
ATOM 9358 N N . SER B 1 519 ? -4.34 -31.656 5.77 1 95.38 519 SER B N 1
ATOM 9359 C CA . SER B 1 519 ? -5.742 -31.438 6.109 1 95.38 519 SER B CA 1
ATOM 9360 C C . SER B 1 519 ? -6.594 -31.234 4.859 1 95.38 519 SER B C 1
ATOM 9362 O O . SER B 1 519 ? -7.793 -30.984 4.953 1 95.38 519 SER B O 1
ATOM 9364 N N . PHE B 1 520 ? -5.973 -31.328 3.629 1 95.94 520 PHE B N 1
ATOM 9365 C CA . PHE B 1 520 ? -6.781 -31.25 2.418 1 95.94 520 PHE B CA 1
ATOM 9366 C C . PHE B 1 520 ? -7.887 -32.281 2.428 1 95.94 520 PHE B C 1
ATOM 9368 O O . PHE B 1 520 ? -7.637 -33.469 2.717 1 95.94 520 PHE B O 1
ATOM 9375 N N . PRO B 1 521 ? -9.109 -31.828 2.143 1 95.38 521 PRO B N 1
ATOM 9376 C CA . PRO B 1 521 ? -10.164 -32.844 2.053 1 95.38 521 PRO B CA 1
ATOM 9377 C C . PRO B 1 521 ? -9.875 -33.906 0.987 1 95.38 521 PRO B C 1
ATOM 9379 O O . PRO B 1 521 ? -9.234 -33.594 -0.022 1 95.38 521 PRO B O 1
ATOM 9382 N N . PRO B 1 522 ? -10.422 -35.031 1.124 1 93.31 522 PRO B N 1
ATOM 9383 C CA . PRO B 1 522 ? -10.117 -36.156 0.212 1 93.31 522 PRO B CA 1
ATOM 9384 C C . PRO B 1 522 ? -10.414 -35.812 -1.247 1 93.31 522 PRO B C 1
ATOM 9386 O O . PRO B 1 522 ? -9.641 -36.188 -2.139 1 93.31 522 PRO B O 1
ATOM 9389 N N . HIS B 1 523 ? -11.477 -35.094 -1.469 1 92.88 523 HIS B N 1
ATOM 9390 C CA . HIS B 1 523 ? -11.867 -34.812 -2.842 1 92.88 523 HIS B CA 1
ATOM 9391 C C . HIS B 1 523 ? -10.984 -33.719 -3.436 1 92.88 523 HIS B C 1
ATOM 9393 O O . HIS B 1 523 ? -11.086 -33.406 -4.625 1 92.88 523 HIS B O 1
ATOM 9399 N N . LEU B 1 524 ? -10.055 -33.125 -2.578 1 96.25 524 LEU B N 1
ATOM 9400 C CA . LEU B 1 524 ? -9.188 -32.062 -3.037 1 96.25 524 LEU B CA 1
ATOM 9401 C C . LEU B 1 524 ? -7.719 -32.406 -2.805 1 96.25 524 LEU B C 1
ATOM 9403 O O . LEU B 1 524 ? -6.871 -31.516 -2.699 1 96.25 524 LEU B O 1
ATOM 9407 N N . ARG B 1 525 ? -7.391 -33.594 -2.791 1 93.75 525 ARG B N 1
ATOM 9408 C CA . ARG B 1 525 ? -6.016 -34 -2.52 1 93.75 525 ARG B CA 1
ATOM 9409 C C . ARG B 1 525 ? -5.227 -34.156 -3.814 1 93.75 525 ARG B C 1
ATOM 9411 O O . ARG B 1 525 ? -4.016 -33.938 -3.836 1 93.75 525 ARG B O 1
ATOM 9418 N N . ASN B 1 526 ? -5.961 -34.594 -4.809 1 94.62 526 ASN B N 1
ATOM 9419 C CA . ASN B 1 526 ? -5.285 -34.844 -6.074 1 94.62 526 ASN B CA 1
ATOM 9420 C C . ASN B 1 526 ? -5.676 -33.812 -7.137 1 94.62 526 ASN B C 1
ATOM 9422 O O . ASN B 1 526 ? -6.789 -33.844 -7.66 1 94.62 526 ASN B O 1
ATOM 9426 N N . PRO B 1 527 ? -4.73 -33 -7.488 1 96.88 527 PRO B N 1
ATOM 9427 C CA . PRO B 1 527 ? -5.059 -31.969 -8.477 1 96.88 527 PRO B CA 1
ATOM 9428 C C . PRO B 1 527 ? -5.199 -32.531 -9.891 1 96.88 527 PRO B C 1
ATOM 9430 O O . PRO B 1 527 ? -5.703 -31.844 -10.781 1 96.88 527 PRO B O 1
ATOM 9433 N N . ILE B 1 528 ? -4.746 -33.719 -10.141 1 96.19 528 ILE B N 1
ATOM 9434 C CA . ILE B 1 528 ? -4.824 -34.375 -11.453 1 96.19 528 ILE B CA 1
ATOM 9435 C C . ILE B 1 528 ? -5.645 -35.656 -11.352 1 96.19 528 ILE B C 1
ATOM 9437 O O . ILE B 1 528 ? -5.289 -36.562 -10.609 1 96.19 528 ILE B O 1
ATOM 9441 N N . ASN B 1 529 ? -6.777 -35.625 -12.031 1 91.31 529 ASN B N 1
ATOM 9442 C CA . ASN B 1 529 ? -7.652 -36.781 -12.062 1 91.31 529 ASN B CA 1
ATOM 9443 C C . ASN B 1 529 ? -8.086 -37.125 -13.492 1 91.31 529 ASN B C 1
ATOM 9445 O O . ASN B 1 529 ? -8.664 -36.281 -14.18 1 91.31 529 ASN B O 1
ATOM 9449 N N . ASN B 1 530 ? -7.918 -38.312 -13.859 1 89.38 530 ASN B N 1
ATOM 9450 C CA . ASN B 1 530 ? -8.32 -38.781 -15.18 1 89.38 530 ASN B CA 1
ATOM 9451 C C . ASN B 1 530 ? -7.895 -37.812 -16.281 1 89.38 530 ASN B C 1
ATOM 9453 O O . ASN B 1 530 ? -8.727 -37.406 -17.094 1 89.38 530 ASN B O 1
ATOM 9457 N N . ASN B 1 531 ? -6.691 -37.344 -16.234 1 88.69 531 ASN B N 1
ATOM 9458 C CA . ASN B 1 531 ? -6.047 -36.531 -17.234 1 88.69 531 ASN B CA 1
ATOM 9459 C C . ASN B 1 531 ? -6.594 -35.094 -17.219 1 88.69 531 ASN B C 1
ATOM 9461 O O . ASN B 1 531 ? -6.324 -34.312 -18.125 1 88.69 531 ASN B O 1
ATOM 9465 N N . THR B 1 532 ? -7.445 -34.812 -16.281 1 92.69 532 THR B N 1
ATOM 9466 C CA . THR B 1 532 ? -7.926 -33.438 -16.078 1 92.69 532 THR B CA 1
ATOM 9467 C C . THR B 1 532 ? -7.145 -32.75 -14.969 1 92.69 532 THR B C 1
ATOM 9469 O O . THR B 1 532 ? -6.879 -33.344 -13.922 1 92.69 532 THR B O 1
ATOM 9472 N N . VAL B 1 533 ? -6.762 -31.531 -15.289 1 96.62 533 VAL B N 1
ATOM 9473 C CA . VAL B 1 533 ? -5.941 -30.797 -14.344 1 96.62 533 VAL B CA 1
ATOM 9474 C C . VAL B 1 533 ? -6.77 -29.672 -13.711 1 96.62 533 VAL B C 1
ATOM 9476 O O . VAL B 1 533 ? -7.344 -28.844 -14.414 1 96.62 533 VAL B O 1
ATOM 9479 N N . ASP B 1 534 ? -6.914 -29.703 -12.398 1 97.12 534 ASP B N 1
ATOM 9480 C CA . ASP B 1 534 ? -7.496 -28.594 -11.633 1 97.12 534 ASP B CA 1
ATOM 9481 C C . ASP B 1 534 ? -6.457 -27.516 -11.352 1 97.12 534 ASP B C 1
ATOM 9483 O O . ASP B 1 534 ? -5.672 -27.625 -10.406 1 97.12 534 ASP B O 1
ATOM 9487 N N . ASN B 1 535 ? -6.516 -26.438 -12.039 1 97.06 535 ASN B N 1
ATOM 9488 C CA . ASN B 1 535 ? -5.496 -25.391 -12 1 97.06 535 ASN B CA 1
ATOM 9489 C C . ASN B 1 535 ? -5.363 -24.781 -10.602 1 97.06 535 ASN B C 1
ATOM 9491 O O . ASN B 1 535 ? -4.25 -24.578 -10.117 1 97.06 535 ASN B O 1
ATOM 9495 N N . HIS B 1 536 ? -6.453 -24.469 -9.969 1 98.12 536 HIS B N 1
ATOM 9496 C CA . HIS B 1 536 ? -6.43 -23.875 -8.641 1 98.12 536 HIS B CA 1
ATOM 9497 C C . HIS B 1 536 ? -5.797 -24.812 -7.625 1 98.12 536 HIS B C 1
ATOM 9499 O O . HIS B 1 536 ? -4.934 -24.406 -6.844 1 98.12 536 HIS B O 1
ATOM 9505 N N . LEU B 1 537 ? -6.25 -26.047 -7.691 1 98.12 537 LEU B N 1
ATOM 9506 C CA . LEU B 1 537 ? -5.746 -27.016 -6.727 1 98.12 537 LEU B CA 1
ATOM 9507 C C . LEU B 1 537 ? -4.27 -27.312 -6.973 1 98.12 537 LEU B C 1
ATOM 9509 O O . LEU B 1 537 ? -3.488 -27.438 -6.023 1 98.12 537 LEU B O 1
ATOM 9513 N N . TYR B 1 538 ? -3.889 -27.5 -8.234 1 98.44 538 TYR B N 1
ATOM 9514 C CA . TYR B 1 538 ? -2.496 -27.719 -8.602 1 98.44 538 TYR B CA 1
ATOM 9515 C C . TYR B 1 538 ? -1.605 -26.609 -8.062 1 98.44 538 TYR B C 1
ATOM 9517 O O . TYR B 1 538 ? -0.561 -26.875 -7.461 1 98.44 538 TYR B O 1
ATOM 9525 N N . THR B 1 539 ? -2.006 -25.391 -8.234 1 98.44 539 THR B N 1
ATOM 9526 C CA . THR B 1 539 ? -1.245 -24.234 -7.781 1 98.44 539 THR B CA 1
ATOM 9527 C C . THR B 1 539 ? -1.2 -24.172 -6.254 1 98.44 539 THR B C 1
ATOM 9529 O O . THR B 1 539 ? -0.17 -23.828 -5.672 1 98.44 539 THR B O 1
ATOM 9532 N N . ALA B 1 540 ? -2.33 -24.469 -5.602 1 98.44 540 ALA B N 1
ATOM 9533 C CA . ALA B 1 540 ? -2.377 -24.484 -4.141 1 98.44 540 ALA B CA 1
ATOM 9534 C C . ALA B 1 540 ? -1.349 -25.469 -3.572 1 98.44 540 ALA B C 1
ATOM 9536 O O . ALA B 1 540 ? -0.675 -25.156 -2.586 1 98.44 540 ALA B O 1
ATOM 9537 N N . CYS B 1 541 ? -1.242 -26.609 -4.199 1 98.12 541 CYS B N 1
ATOM 9538 C CA . CYS B 1 541 ? -0.261 -27.594 -3.771 1 98.12 541 CYS B CA 1
ATOM 9539 C C . CYS B 1 541 ? 1.158 -27.062 -3.938 1 98.12 541 CYS B C 1
ATOM 9541 O O . CYS B 1 541 ? 1.98 -27.188 -3.029 1 98.12 541 CYS B O 1
ATOM 9543 N N . LEU B 1 542 ? 1.393 -26.5 -5.082 1 98.62 542 LEU B N 1
ATOM 9544 C CA . LEU B 1 542 ? 2.715 -25.938 -5.348 1 98.62 542 LEU B CA 1
ATOM 9545 C C . LEU B 1 542 ? 3.07 -24.875 -4.312 1 98.62 542 LEU B C 1
ATOM 9547 O O . LEU B 1 542 ? 4.18 -24.875 -3.777 1 98.62 542 LEU B O 1
ATOM 9551 N N . ILE B 1 543 ? 2.152 -23.969 -4.027 1 98.5 543 ILE B N 1
ATOM 9552 C CA . ILE B 1 543 ? 2.385 -22.859 -3.117 1 98.5 543 ILE B CA 1
ATOM 9553 C C . ILE B 1 543 ? 2.73 -23.391 -1.728 1 98.5 543 ILE B C 1
ATOM 9555 O O . ILE B 1 543 ? 3.592 -22.828 -1.04 1 98.5 543 ILE B O 1
ATOM 9559 N N . SER B 1 544 ? 2.092 -24.438 -1.306 1 98.19 544 SER B N 1
ATOM 9560 C CA . SER B 1 544 ? 2.338 -25.016 0.01 1 98.19 544 SER B CA 1
ATOM 9561 C C . SER B 1 544 ? 3.785 -25.469 0.148 1 98.19 544 SER B C 1
ATOM 9563 O O . SER B 1 544 ? 4.418 -25.25 1.182 1 98.19 544 SER B O 1
ATOM 9565 N N . HIS B 1 545 ? 4.266 -26.078 -0.878 1 98.5 545 HIS B N 1
ATOM 9566 C CA . HIS B 1 545 ? 5.648 -26.531 -0.857 1 98.5 545 HIS B CA 1
ATOM 9567 C C . HIS B 1 545 ? 6.617 -25.359 -0.922 1 98.5 545 HIS B C 1
ATOM 9569 O O . HIS B 1 545 ? 7.664 -25.375 -0.269 1 98.5 545 HIS B O 1
ATOM 9575 N N . VAL B 1 546 ? 6.285 -24.391 -1.712 1 98.44 546 VAL B N 1
ATOM 9576 C CA . VAL B 1 546 ? 7.125 -23.188 -1.808 1 98.44 546 VAL B CA 1
ATOM 9577 C C . VAL B 1 546 ? 7.164 -22.484 -0.46 1 98.44 546 VAL B C 1
ATOM 9579 O O . VAL B 1 546 ? 8.203 -21.938 -0.063 1 98.44 546 VAL B O 1
ATOM 9582 N N . ALA B 1 547 ? 5.996 -22.438 0.238 1 98.25 547 ALA B N 1
ATOM 9583 C CA . ALA B 1 547 ? 5.961 -21.844 1.568 1 98.25 547 ALA B CA 1
ATOM 9584 C C . ALA B 1 547 ? 6.965 -22.516 2.502 1 98.25 547 ALA B C 1
ATOM 9586 O O . ALA B 1 547 ? 7.66 -21.844 3.264 1 98.25 547 ALA B O 1
ATOM 9587 N N . ASN B 1 548 ? 7.035 -23.812 2.404 1 98.31 548 ASN B N 1
ATOM 9588 C CA . ASN B 1 548 ? 8 -24.562 3.205 1 98.31 548 ASN B CA 1
ATOM 9589 C C . ASN B 1 548 ? 9.438 -24.203 2.834 1 98.31 548 ASN B C 1
ATOM 9591 O O . ASN B 1 548 ? 10.289 -24.062 3.711 1 98.31 548 ASN B O 1
ATOM 9595 N N . ILE B 1 549 ? 9.688 -24.062 1.592 1 98.19 549 ILE B N 1
ATOM 9596 C CA . ILE B 1 549 ? 11.016 -23.688 1.122 1 98.19 549 ILE B CA 1
ATOM 9597 C C . ILE B 1 549 ? 11.383 -22.297 1.646 1 98.19 549 ILE B C 1
ATOM 9599 O O . ILE B 1 549 ? 12.469 -22.109 2.191 1 98.19 549 ILE B O 1
ATOM 9603 N N . ILE B 1 550 ? 10.508 -21.359 1.557 1 97.31 550 ILE B N 1
ATOM 9604 C CA . ILE B 1 550 ? 10.773 -19.984 1.959 1 97.31 550 ILE B CA 1
ATOM 9605 C C . ILE B 1 550 ? 11.055 -19.938 3.459 1 97.31 550 ILE B C 1
ATOM 9607 O O . ILE B 1 550 ? 11.945 -19.203 3.904 1 97.31 550 ILE B O 1
ATOM 9611 N N . LEU B 1 551 ? 10.312 -20.688 4.242 1 97.69 551 LEU B N 1
ATOM 9612 C CA . LEU B 1 551 ? 10.484 -20.688 5.691 1 97.69 551 LEU B CA 1
ATOM 9613 C C . LEU B 1 551 ? 11.852 -21.234 6.078 1 97.69 551 LEU B C 1
ATOM 9615 O O . LEU B 1 551 ? 12.539 -20.656 6.922 1 97.69 551 LEU B O 1
ATOM 9619 N N . HIS B 1 552 ? 12.344 -22.266 5.43 1 97.25 552 HIS B N 1
ATOM 9620 C CA . HIS B 1 552 ? 13.508 -23.016 5.883 1 97.25 552 HIS B CA 1
ATOM 9621 C C . HIS B 1 552 ? 14.766 -22.609 5.125 1 97.25 552 HIS B C 1
ATOM 9623 O O . HIS B 1 552 ? 15.883 -22.859 5.582 1 97.25 552 HIS B O 1
ATOM 9629 N N . ASP B 1 553 ? 14.633 -21.969 4.031 1 95.94 553 ASP B N 1
ATOM 9630 C CA . ASP B 1 553 ? 15.742 -21.641 3.131 1 95.94 553 ASP B CA 1
ATOM 9631 C C . ASP B 1 553 ? 16.828 -20.859 3.855 1 95.94 553 ASP B C 1
ATOM 9633 O O . ASP B 1 553 ? 18.016 -21.156 3.705 1 95.94 553 ASP B O 1
ATOM 9637 N N . PRO B 1 554 ? 16.484 -19.875 4.625 1 93.75 554 PRO B N 1
ATOM 9638 C CA . PRO B 1 554 ? 17.516 -19.094 5.293 1 93.75 554 PRO B CA 1
ATOM 9639 C C . PRO B 1 554 ? 18.359 -19.906 6.27 1 93.75 554 PRO B C 1
ATOM 9641 O O . PRO B 1 554 ? 19.453 -19.5 6.656 1 93.75 554 PRO B O 1
ATOM 9644 N N . HIS B 1 555 ? 17.938 -21.062 6.613 1 94.62 555 HIS B N 1
ATOM 9645 C CA . HIS B 1 555 ? 18.562 -21.844 7.668 1 94.62 555 HIS B CA 1
ATOM 9646 C C . HIS B 1 555 ? 19.188 -23.125 7.105 1 94.62 555 HIS B C 1
ATOM 9648 O O . HIS B 1 555 ? 19.766 -23.922 7.852 1 94.62 555 HIS B O 1
ATOM 9654 N N . ALA B 1 556 ? 19.094 -23.281 5.84 1 95.62 556 ALA B N 1
ATOM 9655 C CA . ALA B 1 556 ? 19.531 -24.531 5.219 1 95.62 556 ALA B CA 1
ATOM 9656 C C . ALA B 1 556 ? 21.016 -24.484 4.852 1 95.62 556 ALA B C 1
ATOM 9658 O O . ALA B 1 556 ? 21.438 -23.594 4.109 1 95.62 556 ALA B O 1
ATOM 9659 N N . ASP B 1 557 ? 21.734 -25.312 5.418 1 93.88 557 ASP B N 1
ATOM 9660 C CA . ASP B 1 557 ? 23.094 -25.594 4.98 1 93.88 557 ASP B CA 1
ATOM 9661 C C . ASP B 1 557 ? 23.203 -26.953 4.312 1 93.88 557 ASP B C 1
ATOM 9663 O O . ASP B 1 557 ? 23.344 -27.969 4.996 1 93.88 557 ASP B O 1
ATOM 9667 N N . VAL B 1 558 ? 23.312 -26.953 3.062 1 91.81 558 VAL B N 1
ATOM 9668 C CA . VAL B 1 558 ? 23.188 -28.172 2.264 1 91.81 558 VAL B CA 1
ATOM 9669 C C . VAL B 1 558 ? 24.484 -28.984 2.357 1 91.81 558 VAL B C 1
ATOM 9671 O O . VAL B 1 558 ? 24.5 -30.172 2.033 1 91.81 558 VAL B O 1
ATOM 9674 N N . ARG B 1 559 ? 25.547 -28.406 2.912 1 90.94 559 ARG B N 1
ATOM 9675 C CA . ARG B 1 559 ? 26.828 -29.094 3.051 1 90.94 559 ARG B CA 1
ATOM 9676 C C . ARG B 1 559 ? 26.891 -29.891 4.352 1 90.94 559 ARG B C 1
ATOM 9678 O O . ARG B 1 559 ? 27.766 -30.734 4.527 1 90.94 559 ARG B O 1
ATOM 9685 N N . ILE B 1 560 ? 25.953 -29.5 5.266 1 89.38 560 ILE B N 1
ATOM 9686 C CA . ILE B 1 560 ? 25.922 -30.156 6.57 1 89.38 560 ILE B CA 1
ATOM 9687 C C . ILE B 1 560 ? 24.922 -31.312 6.551 1 89.38 560 ILE B C 1
ATOM 9689 O O . ILE B 1 560 ? 23.719 -31.094 6.34 1 89.38 560 ILE B O 1
ATOM 9693 N N . SER B 1 561 ? 25.547 -32.531 6.77 1 86.81 561 SER B N 1
ATOM 9694 C CA . SER B 1 561 ? 24.672 -33.688 6.82 1 86.81 561 SER B CA 1
ATOM 9695 C C . SER B 1 561 ? 23.719 -33.625 8.008 1 86.81 561 SER B C 1
ATOM 9697 O O . SER B 1 561 ? 24.109 -33.219 9.109 1 86.81 561 SER B O 1
ATOM 9699 N N . GLY B 1 562 ? 22.5 -33.844 7.879 1 89.94 562 GLY B N 1
ATOM 9700 C CA . GLY B 1 562 ? 21.516 -33.875 8.953 1 89.94 562 GLY B CA 1
ATOM 9701 C C . GLY B 1 562 ? 20.828 -32.562 9.18 1 89.94 562 GLY B C 1
ATOM 9702 O O . GLY B 1 562 ? 20 -32.406 10.078 1 89.94 562 GLY B O 1
ATOM 9703 N N . CYS B 1 563 ? 21.219 -31.609 8.422 1 95.12 563 CYS B N 1
ATOM 9704 C CA . CYS B 1 563 ? 20.516 -30.328 8.539 1 95.12 563 CYS B CA 1
ATOM 9705 C C . CYS B 1 563 ? 19.047 -30.469 8.195 1 95.12 563 CYS B C 1
ATOM 9707 O O . CYS B 1 563 ? 18.688 -30.734 7.047 1 95.12 563 CYS B O 1
ATOM 9709 N N . ILE B 1 564 ? 18.203 -30.25 9.195 1 96.06 564 ILE B N 1
ATOM 9710 C CA . ILE B 1 564 ? 16.766 -30.469 9.047 1 96.06 564 ILE B CA 1
ATOM 9711 C C . ILE B 1 564 ? 16.203 -29.516 8 1 96.06 564 ILE B C 1
ATOM 9713 O O . ILE B 1 564 ? 15.367 -29.922 7.176 1 96.06 564 ILE B O 1
ATOM 9717 N N . SER B 1 565 ? 16.609 -28.281 8.023 1 97.06 565 SER B N 1
ATOM 9718 C CA . SER B 1 565 ? 16.125 -27.297 7.059 1 97.06 565 SER B CA 1
ATOM 9719 C C . SER B 1 565 ? 16.547 -27.672 5.641 1 97.06 565 SER B C 1
ATOM 9721 O O . SER B 1 565 ? 15.781 -27.469 4.691 1 97.06 565 SER B O 1
ATOM 9723 N N . ALA B 1 566 ? 17.734 -28.156 5.449 1 97.5 566 ALA B N 1
ATOM 9724 C CA . ALA B 1 566 ? 18.188 -28.609 4.129 1 97.5 566 ALA B CA 1
ATOM 9725 C C . ALA B 1 566 ? 17.312 -29.766 3.623 1 97.5 566 ALA B C 1
ATOM 9727 O O . ALA B 1 566 ? 16.953 -29.797 2.445 1 97.5 566 ALA B O 1
ATOM 9728 N N . LEU B 1 567 ? 17.031 -30.641 4.523 1 97.56 567 LEU B N 1
ATOM 9729 C CA . LEU B 1 567 ? 16.188 -31.781 4.152 1 97.56 567 LEU B CA 1
ATOM 9730 C C . LEU B 1 567 ? 14.781 -31.312 3.779 1 97.56 567 LEU B C 1
ATOM 9732 O O . LEU B 1 567 ? 14.18 -31.828 2.83 1 97.56 567 LEU B O 1
ATOM 9736 N N . LYS B 1 568 ? 14.266 -30.391 4.527 1 97.75 568 LYS B N 1
ATOM 9737 C CA . LYS B 1 568 ? 12.914 -29.875 4.289 1 97.75 568 LYS B CA 1
ATOM 9738 C C . LYS B 1 568 ? 12.812 -29.219 2.922 1 97.75 568 LYS B C 1
ATOM 9740 O O . LYS B 1 568 ? 11.852 -29.438 2.186 1 97.75 568 LYS B O 1
ATOM 9745 N N . ILE B 1 569 ? 13.766 -28.344 2.605 1 98.12 569 ILE B N 1
ATOM 9746 C CA . ILE B 1 569 ? 13.688 -27.656 1.325 1 98.12 569 ILE B CA 1
ATOM 9747 C C . ILE B 1 569 ? 13.898 -28.641 0.184 1 98.12 569 ILE B C 1
ATOM 9749 O O . ILE B 1 569 ? 13.289 -28.516 -0.879 1 98.12 569 ILE B O 1
ATOM 9753 N N . LEU B 1 570 ? 14.742 -29.703 0.338 1 98.19 570 LEU B N 1
ATOM 9754 C CA . LEU B 1 570 ? 14.945 -30.719 -0.686 1 98.19 570 LEU B CA 1
ATOM 9755 C C . LEU B 1 570 ? 13.672 -31.516 -0.917 1 98.19 570 LEU B C 1
ATOM 9757 O O . LEU B 1 570 ? 13.273 -31.75 -2.062 1 98.19 570 LEU B O 1
ATOM 9761 N N . THR B 1 571 ? 13.094 -31.922 0.168 1 98.25 571 THR B N 1
ATOM 9762 C CA . THR B 1 571 ? 11.859 -32.688 0.079 1 98.25 571 THR B CA 1
ATOM 9763 C C . THR B 1 571 ? 10.766 -31.906 -0.623 1 98.25 571 THR B C 1
ATOM 9765 O O . THR B 1 571 ? 10.031 -32.438 -1.452 1 98.25 571 THR B O 1
ATOM 9768 N N . SER B 1 572 ? 10.664 -30.656 -0.282 1 98.62 572 SER B N 1
ATOM 9769 C CA . SER B 1 572 ? 9.664 -29.797 -0.909 1 98.62 572 SER B CA 1
ATOM 9770 C C . SER B 1 572 ? 9.969 -29.578 -2.389 1 98.62 572 SER B C 1
ATOM 9772 O O . SER B 1 572 ? 9.055 -29.562 -3.219 1 98.62 572 SER B O 1
ATOM 9774 N N . ALA B 1 573 ? 11.219 -29.391 -2.74 1 98.81 573 ALA B N 1
ATOM 9775 C CA . ALA B 1 573 ? 11.609 -29.219 -4.137 1 98.81 573 ALA B CA 1
ATOM 9776 C C . ALA B 1 573 ? 11.258 -30.453 -4.961 1 98.81 573 ALA B C 1
ATOM 9778 O O . ALA B 1 573 ? 10.758 -30.344 -6.082 1 98.81 573 ALA B O 1
ATOM 9779 N N . ARG B 1 574 ? 11.477 -31.594 -4.445 1 98.75 574 ARG B N 1
ATOM 9780 C CA . ARG B 1 574 ? 11.188 -32.812 -5.16 1 98.75 574 ARG B CA 1
ATOM 9781 C C . ARG B 1 574 ? 9.68 -33.094 -5.219 1 98.75 574 ARG B C 1
ATOM 9783 O O . ARG B 1 574 ? 9.188 -33.688 -6.176 1 98.75 574 ARG B O 1
ATOM 9790 N N . ALA B 1 575 ? 9 -32.625 -4.164 1 98.62 575 ALA B N 1
ATOM 9791 C CA . ALA B 1 575 ? 7.539 -32.719 -4.246 1 98.62 575 ALA B CA 1
ATOM 9792 C C . ALA B 1 575 ? 7.012 -31.859 -5.395 1 98.62 575 ALA B C 1
ATOM 9794 O O . ALA B 1 575 ? 6.066 -32.25 -6.082 1 98.62 575 ALA B O 1
ATOM 9795 N N . ILE B 1 576 ? 7.559 -30.688 -5.59 1 98.81 576 ILE B N 1
ATOM 9796 C CA . ILE B 1 576 ? 7.207 -29.828 -6.719 1 98.81 576 ILE B CA 1
ATOM 9797 C C . ILE B 1 576 ? 7.562 -30.531 -8.023 1 98.81 576 ILE B C 1
ATOM 9799 O O . ILE B 1 576 ? 6.773 -30.531 -8.977 1 98.81 576 ILE B O 1
ATOM 9803 N N . LEU B 1 577 ? 8.727 -31.172 -8.062 1 98.75 577 LEU B N 1
ATOM 9804 C CA . LEU B 1 577 ? 9.164 -31.922 -9.234 1 98.75 577 LEU B CA 1
ATOM 9805 C C . LEU B 1 577 ? 8.18 -33.031 -9.555 1 98.75 577 LEU B C 1
ATOM 9807 O O . LEU B 1 577 ? 7.844 -33.281 -10.719 1 98.75 577 LEU B O 1
ATOM 9811 N N . ASP B 1 578 ? 7.742 -33.688 -8.547 1 98.56 578 ASP B N 1
ATOM 9812 C CA . ASP B 1 578 ? 6.754 -34.75 -8.734 1 98.56 578 ASP B CA 1
ATOM 9813 C C . ASP B 1 578 ? 5.48 -34.219 -9.375 1 98.56 578 ASP B C 1
ATOM 9815 O O . ASP B 1 578 ? 4.863 -34.875 -10.211 1 98.56 578 ASP B O 1
ATOM 9819 N N . LEU B 1 579 ? 5.105 -33.062 -8.938 1 98.38 579 LEU B N 1
ATOM 9820 C CA . LEU B 1 579 ? 3.928 -32.438 -9.516 1 98.38 579 LEU B CA 1
ATOM 9821 C C . LEU B 1 579 ? 4.172 -32.062 -10.977 1 98.38 579 LEU B C 1
ATOM 9823 O O . LEU B 1 579 ? 3.254 -32.125 -11.797 1 98.38 579 LEU B O 1
ATOM 9827 N N . ILE B 1 580 ? 5.379 -31.688 -11.336 1 98.62 580 ILE B N 1
ATOM 9828 C CA . ILE B 1 580 ? 5.719 -31.406 -12.727 1 98.62 580 ILE B CA 1
ATOM 9829 C C . ILE B 1 580 ? 5.613 -32.688 -13.547 1 98.62 580 ILE B C 1
ATOM 9831 O O . ILE B 1 580 ? 5.027 -32.688 -14.633 1 98.62 580 ILE B O 1
ATOM 9835 N N . TYR B 1 581 ? 6.191 -33.812 -13.016 1 98.06 581 TYR B N 1
ATOM 9836 C CA . TYR B 1 581 ? 6.078 -35.094 -13.695 1 98.06 581 TYR B CA 1
ATOM 9837 C C . TYR B 1 581 ? 4.617 -35.469 -13.945 1 98.06 581 TYR B C 1
ATOM 9839 O O . TYR B 1 581 ? 4.258 -35.906 -15.031 1 98.06 581 TYR B O 1
ATOM 9847 N N . ALA B 1 582 ? 3.861 -35.188 -12.945 1 97.38 582 ALA B N 1
ATOM 9848 C CA . ALA B 1 582 ? 2.455 -35.594 -13 1 97.38 582 ALA B CA 1
ATOM 9849 C C . ALA B 1 582 ? 1.713 -34.812 -14.086 1 97.38 582 ALA B C 1
ATOM 9851 O O . ALA B 1 582 ? 0.97 -35.406 -14.875 1 97.38 582 ALA B O 1
ATOM 9852 N N . VAL B 1 583 ? 1.877 -33.531 -14.148 1 97.69 583 VAL B N 1
ATOM 9853 C CA . VAL B 1 583 ? 1.142 -32.719 -15.125 1 97.69 583 VAL B CA 1
ATOM 9854 C C . VAL B 1 583 ? 1.709 -32.969 -16.516 1 97.69 583 VAL B C 1
ATOM 9856 O O . VAL B 1 583 ? 0.971 -32.969 -17.516 1 97.69 583 VAL B O 1
ATOM 9859 N N . TRP B 1 584 ? 2.979 -33.219 -16.641 1 96.38 584 TRP B N 1
ATOM 9860 C CA . TRP B 1 584 ? 3.65 -33.469 -17.906 1 96.38 584 TRP B CA 1
ATOM 9861 C C . TRP B 1 584 ? 3.139 -34.781 -18.516 1 96.38 584 TRP B C 1
ATOM 9863 O O . TRP B 1 584 ? 3.129 -34.938 -19.734 1 96.38 584 TRP B O 1
ATOM 9873 N N . SER B 1 585 ? 2.736 -35.656 -17.734 1 95.19 585 SER B N 1
ATOM 9874 C CA . SER B 1 585 ? 2.303 -37 -18.188 1 95.19 585 SER B CA 1
ATOM 9875 C C . SER B 1 585 ? 0.87 -36.969 -18.703 1 95.19 585 SER B C 1
ATOM 9877 O O . SER B 1 585 ? 0.381 -37.938 -19.266 1 95.19 585 SER B O 1
ATOM 9879 N N . THR B 1 586 ? 0.243 -35.875 -18.531 1 95.94 586 THR B N 1
ATOM 9880 C CA . THR B 1 586 ? -1.118 -35.719 -19.047 1 95.94 586 THR B CA 1
ATOM 9881 C C . THR B 1 586 ? -1.116 -35.094 -20.438 1 95.94 586 THR B C 1
ATOM 9883 O O . THR B 1 586 ? -0.066 -34.688 -20.938 1 95.94 586 THR B O 1
ATOM 9886 N N . SER B 1 587 ? -2.346 -35.062 -21.062 1 94.94 587 SER B N 1
ATOM 9887 C CA . SER B 1 587 ? -2.5 -34.375 -22.344 1 94.94 587 SER B CA 1
ATOM 9888 C C . SER B 1 587 ? -2.83 -32.906 -22.172 1 94.94 587 SER B C 1
ATOM 9890 O O . SER B 1 587 ? -3.08 -32.219 -23.141 1 94.94 587 SER B O 1
ATOM 9892 N N . PHE B 1 588 ? -2.848 -32.5 -20.938 1 95.38 588 PHE B N 1
ATOM 9893 C CA . PHE B 1 588 ? -3.174 -31.109 -20.609 1 95.38 588 PHE B CA 1
ATOM 9894 C C . PHE B 1 588 ? -2.113 -30.172 -21.172 1 95.38 588 PHE B C 1
ATOM 9896 O O . PHE B 1 588 ? -0.917 -30.453 -21.078 1 95.38 588 PHE B O 1
ATOM 9903 N N . ASP B 1 589 ? -2.549 -29.062 -21.812 1 95.56 589 ASP B N 1
ATOM 9904 C CA . ASP B 1 589 ? -1.623 -28.016 -22.25 1 95.56 589 ASP B CA 1
ATOM 9905 C C . ASP B 1 589 ? -1.061 -27.25 -21.062 1 95.56 589 ASP B C 1
ATOM 9907 O O . ASP B 1 589 ? -1.715 -26.359 -20.531 1 95.56 589 ASP B O 1
ATOM 9911 N N . ILE B 1 590 ? 0.156 -27.422 -20.703 1 96.38 590 ILE B N 1
ATOM 9912 C CA . ILE B 1 590 ? 0.736 -26.891 -19.469 1 96.38 590 ILE B CA 1
ATOM 9913 C C . ILE B 1 590 ? 0.946 -25.391 -19.594 1 96.38 590 ILE B C 1
ATOM 9915 O O . ILE B 1 590 ? 1.2 -24.703 -18.609 1 96.38 590 ILE B O 1
ATOM 9919 N N . THR B 1 591 ? 0.859 -24.797 -20.781 1 95.69 591 THR B N 1
ATOM 9920 C CA . THR B 1 591 ? 0.979 -23.359 -20.969 1 95.69 591 THR B CA 1
ATOM 9921 C C . THR B 1 591 ? -0.281 -22.641 -20.5 1 95.69 591 THR B C 1
ATOM 9923 O O . THR B 1 591 ? -0.313 -21.422 -20.422 1 95.69 591 THR B O 1
ATOM 9926 N N . LEU B 1 592 ? -1.305 -23.375 -20.094 1 95.56 592 LEU B N 1
ATOM 9927 C CA . LEU B 1 592 ? -2.561 -22.797 -19.625 1 95.56 592 LEU B CA 1
ATOM 9928 C C . LEU B 1 592 ? -2.621 -22.781 -18.094 1 95.56 592 LEU B C 1
ATOM 9930 O O . LEU B 1 592 ? -3.607 -22.328 -17.516 1 95.56 592 LEU B O 1
ATOM 9934 N N . LEU B 1 593 ? -1.58 -23.25 -17.453 1 96.44 593 LEU B N 1
ATOM 9935 C CA . LEU B 1 593 ? -1.51 -23.234 -16 1 96.44 593 LEU B CA 1
ATOM 9936 C C . LEU B 1 593 ? -1.431 -21.797 -15.477 1 96.44 593 LEU B C 1
ATOM 9938 O O . LEU B 1 593 ? -1.077 -20.875 -16.219 1 96.44 593 LEU B O 1
ATOM 9942 N N . ASP B 1 594 ? -1.808 -21.656 -14.188 1 96.12 594 ASP B N 1
ATOM 9943 C CA . ASP B 1 594 ? -1.623 -20.375 -13.5 1 96.12 594 ASP B CA 1
ATOM 9944 C C . ASP B 1 594 ? -0.187 -19.875 -13.641 1 96.12 594 ASP B C 1
ATOM 9946 O O . ASP B 1 594 ? 0.759 -20.672 -13.57 1 96.12 594 ASP B O 1
ATOM 9950 N N . SER B 1 595 ? -0.083 -18.609 -13.812 1 91.75 595 SER B N 1
ATOM 9951 C CA . SER B 1 595 ? 1.221 -18.031 -14.109 1 91.75 595 SER B CA 1
ATOM 9952 C C . SER B 1 595 ? 2.176 -18.188 -12.93 1 91.75 595 SER B C 1
ATOM 9954 O O . SER B 1 595 ? 3.396 -18.188 -13.109 1 91.75 595 SER B O 1
ATOM 9956 N N . PHE B 1 596 ? 1.709 -18.375 -11.734 1 95.56 596 PHE B N 1
ATOM 9957 C CA . PHE B 1 596 ? 2.562 -18.484 -10.555 1 95.56 596 PHE B CA 1
ATOM 9958 C C . PHE B 1 596 ? 3.27 -19.828 -10.523 1 95.56 596 PHE B C 1
ATOM 9960 O O . PHE B 1 596 ? 4.27 -20 -9.828 1 95.56 596 PHE B O 1
ATOM 9967 N N . CYS B 1 597 ? 2.791 -20.781 -11.281 1 97.5 597 CYS B N 1
ATOM 9968 C CA . CYS B 1 597 ? 3.367 -22.125 -11.312 1 97.5 597 CYS B CA 1
ATOM 9969 C C . CYS B 1 597 ? 4.82 -22.078 -11.773 1 97.5 597 CYS B C 1
ATOM 9971 O O . CYS B 1 597 ? 5.664 -22.812 -11.242 1 97.5 597 CYS B O 1
ATOM 9973 N N . SER B 1 598 ? 5.086 -21.234 -12.742 1 96.75 598 SER B N 1
ATOM 9974 C CA . SER B 1 598 ? 6.453 -21.141 -13.25 1 96.75 598 SER B CA 1
ATOM 9975 C C . SER B 1 598 ? 7.422 -20.719 -12.156 1 96.75 598 SER B C 1
ATOM 9977 O O . SER B 1 598 ? 8.555 -21.219 -12.094 1 96.75 598 SER B O 1
ATOM 9979 N N . PHE B 1 599 ? 7.031 -19.844 -11.336 1 95.69 599 PHE B N 1
ATOM 9980 C CA . PHE B 1 599 ? 7.879 -19.422 -10.227 1 95.69 599 PHE B CA 1
ATOM 9981 C C . PHE B 1 599 ? 8.094 -20.578 -9.25 1 95.69 599 PHE B C 1
ATOM 9983 O O . PHE B 1 599 ? 9.195 -20.75 -8.719 1 95.69 599 PHE B O 1
ATOM 9990 N N . CYS B 1 600 ? 7.027 -21.266 -8.969 1 98.38 600 CYS B N 1
ATOM 9991 C CA . CYS B 1 600 ? 7.148 -22.406 -8.055 1 98.38 600 CYS B CA 1
ATOM 9992 C C . CYS B 1 600 ? 8.141 -23.422 -8.594 1 98.38 600 CYS B C 1
ATOM 9994 O O . CYS B 1 600 ? 8.977 -23.938 -7.848 1 98.38 600 CYS B O 1
ATOM 9996 N N . TRP B 1 601 ? 8.039 -23.703 -9.891 1 98.69 601 TRP B N 1
ATOM 9997 C CA . TRP B 1 601 ? 8.961 -24.641 -10.531 1 98.69 601 TRP B CA 1
ATOM 9998 C C . TRP B 1 601 ? 10.391 -24.109 -10.469 1 98.69 601 TRP B C 1
ATOM 10000 O O . TRP B 1 601 ? 11.32 -24.859 -10.156 1 98.69 601 TRP B O 1
ATOM 10010 N N . PHE B 1 602 ? 10.539 -22.891 -10.75 1 97.62 602 PHE B N 1
ATOM 10011 C CA . PHE B 1 602 ? 11.844 -22.234 -10.688 1 97.62 602 PHE B CA 1
ATOM 10012 C C . PHE B 1 602 ? 12.438 -22.344 -9.289 1 97.62 602 PHE B C 1
ATOM 10014 O O . PHE B 1 602 ? 13.633 -22.594 -9.141 1 97.62 602 PHE B O 1
ATOM 10021 N N . THR B 1 603 ? 11.609 -22.078 -8.281 1 97.44 603 THR B N 1
ATOM 10022 C CA . THR B 1 603 ? 12.047 -22.141 -6.895 1 97.44 603 THR B CA 1
ATOM 10023 C C . THR B 1 603 ? 12.578 -23.531 -6.57 1 97.44 603 THR B C 1
ATOM 10025 O O . THR B 1 603 ? 13.609 -23.672 -5.91 1 97.44 603 THR B O 1
ATOM 10028 N N . ALA B 1 604 ? 11.898 -24.547 -7.02 1 98.62 604 ALA B N 1
ATOM 10029 C CA . ALA B 1 604 ? 12.375 -25.922 -6.84 1 98.62 604 ALA B CA 1
ATOM 10030 C C . ALA B 1 604 ? 13.719 -26.125 -7.543 1 98.62 604 ALA B C 1
ATOM 10032 O O . ALA B 1 604 ? 14.625 -26.75 -6.988 1 98.62 604 ALA B O 1
ATOM 10033 N N . GLY B 1 605 ? 13.805 -25.609 -8.75 1 98.19 605 GLY B N 1
ATOM 10034 C CA . GLY B 1 605 ? 15.062 -25.688 -9.477 1 98.19 605 GLY B CA 1
ATOM 10035 C C . GLY B 1 605 ? 16.219 -25.031 -8.75 1 98.19 605 GLY B C 1
ATOM 10036 O O . GLY B 1 605 ? 17.312 -25.578 -8.703 1 98.19 605 GLY B O 1
ATOM 10037 N N . ARG B 1 606 ? 15.977 -23.891 -8.227 1 96.12 606 ARG B N 1
ATOM 10038 C CA . ARG B 1 606 ? 17.016 -23.172 -7.496 1 96.12 606 ARG B CA 1
ATOM 10039 C C . ARG B 1 606 ? 17.516 -24 -6.312 1 96.12 606 ARG B C 1
ATOM 10041 O O . ARG B 1 606 ? 18.719 -24.016 -6.035 1 96.12 606 ARG B O 1
ATOM 10048 N N . VAL B 1 607 ? 16.594 -24.609 -5.582 1 97.56 607 VAL B N 1
ATOM 10049 C CA . VAL B 1 607 ? 16.969 -25.453 -4.453 1 97.56 607 VAL B CA 1
ATOM 10050 C C . VAL B 1 607 ? 17.844 -26.625 -4.941 1 97.56 607 VAL B C 1
ATOM 10052 O O . VAL B 1 607 ? 18.891 -26.906 -4.363 1 97.56 607 VAL B O 1
ATOM 10055 N N . LEU B 1 608 ? 17.453 -27.281 -6.027 1 97.94 608 LEU B N 1
ATOM 10056 C CA . LEU B 1 608 ? 18.172 -28.453 -6.539 1 97.94 608 LEU B CA 1
ATOM 10057 C C . LEU B 1 608 ? 19.547 -28.062 -7.062 1 97.94 608 LEU B C 1
ATOM 10059 O O . LEU B 1 608 ? 20.5 -28.844 -6.973 1 97.94 608 LEU B O 1
ATOM 10063 N N . VAL B 1 609 ? 19.703 -26.875 -7.594 1 96.88 609 VAL B N 1
ATOM 10064 C CA . VAL B 1 609 ? 21 -26.391 -8.047 1 96.88 609 VAL B CA 1
ATOM 10065 C C . VAL B 1 609 ? 21.953 -26.281 -6.852 1 96.88 609 VAL B C 1
ATOM 10067 O O . VAL B 1 609 ? 23.141 -26.594 -6.969 1 96.88 609 VAL B O 1
ATOM 10070 N N . ARG B 1 610 ? 21.422 -25.75 -5.758 1 94.88 610 ARG B N 1
ATOM 10071 C CA . ARG B 1 610 ? 22.234 -25.672 -4.551 1 94.88 610 ARG B CA 1
ATOM 10072 C C . ARG B 1 610 ? 22.766 -27.047 -4.137 1 94.88 610 ARG B C 1
ATOM 10074 O O . ARG B 1 610 ? 23.922 -27.172 -3.754 1 94.88 610 ARG B O 1
ATOM 10081 N N . PHE B 1 611 ? 21.953 -28.047 -4.188 1 96.12 611 PHE B N 1
ATOM 10082 C CA . PHE B 1 611 ? 22.359 -29.406 -3.85 1 96.12 611 PHE B CA 1
ATOM 10083 C C . PHE B 1 611 ? 23.312 -29.953 -4.895 1 96.12 611 PHE B C 1
ATOM 10085 O O . PHE B 1 611 ? 24.219 -30.734 -4.57 1 96.12 611 PHE B O 1
ATOM 10092 N N . LEU B 1 612 ? 23.094 -29.594 -6.141 1 96.31 612 LEU B N 1
ATOM 10093 C CA . LEU B 1 612 ? 24.016 -30 -7.191 1 96.31 612 LEU B CA 1
ATOM 10094 C C . LEU B 1 612 ? 25.422 -29.453 -6.926 1 96.31 612 LEU B C 1
ATOM 10096 O O . LEU B 1 612 ? 26.406 -30.188 -7.047 1 96.31 612 LEU B O 1
ATOM 10100 N N . GLN B 1 613 ? 25.469 -28.219 -6.527 1 94.5 613 GLN B N 1
ATOM 10101 C CA . GLN B 1 613 ? 26.75 -27.609 -6.203 1 94.5 613 GLN B CA 1
ATOM 10102 C C . GLN B 1 613 ? 27.438 -28.359 -5.066 1 94.5 613 GLN B C 1
ATOM 10104 O O . GLN B 1 613 ? 28.641 -28.609 -5.125 1 94.5 613 GLN B O 1
ATOM 10109 N N . ALA B 1 614 ? 26.688 -28.625 -4.039 1 93.81 614 ALA B N 1
ATOM 10110 C CA . ALA B 1 614 ? 27.219 -29.375 -2.902 1 93.81 614 ALA B CA 1
ATOM 10111 C C . ALA B 1 614 ? 27.688 -30.75 -3.326 1 93.81 614 ALA B C 1
ATOM 10113 O O . ALA B 1 614 ? 28.703 -31.25 -2.842 1 93.81 614 ALA B O 1
ATOM 10114 N N . ALA B 1 615 ? 26.984 -31.422 -4.211 1 94.5 615 ALA B N 1
ATOM 10115 C CA . ALA B 1 615 ? 27.344 -32.75 -4.703 1 94.5 615 ALA B CA 1
ATOM 10116 C C . ALA B 1 615 ? 28.641 -32.719 -5.523 1 94.5 615 ALA B C 1
ATOM 10118 O O . ALA B 1 615 ? 29.453 -33.625 -5.449 1 94.5 615 ALA B O 1
ATOM 10119 N N . ILE B 1 616 ? 28.75 -31.672 -6.305 1 94.06 616 ILE B N 1
ATOM 10120 C CA . ILE B 1 616 ? 29.953 -31.5 -7.105 1 94.06 616 ILE B CA 1
ATOM 10121 C C . ILE B 1 616 ? 31.156 -31.281 -6.184 1 94.06 616 ILE B C 1
ATOM 10123 O O . ILE B 1 616 ? 32.219 -31.906 -6.383 1 94.06 616 ILE B O 1
ATOM 10127 N N . GLU B 1 617 ? 30.938 -30.453 -5.141 1 92.56 617 GLU B N 1
ATOM 10128 C CA . GLU B 1 617 ? 32 -30.203 -4.18 1 92.56 617 GLU B CA 1
ATOM 10129 C C . GLU B 1 617 ? 32.406 -31.469 -3.436 1 92.56 617 GLU B C 1
ATOM 10131 O O . GLU B 1 617 ? 33.562 -31.672 -3.105 1 92.56 617 GLU B O 1
ATOM 10136 N N . ALA B 1 618 ? 31.453 -32.281 -3.232 1 92.38 618 ALA B N 1
ATOM 10137 C CA . ALA B 1 618 ? 31.688 -33.531 -2.516 1 92.38 618 ALA B CA 1
ATOM 10138 C C . ALA B 1 618 ? 32.094 -34.656 -3.477 1 92.38 618 ALA B C 1
ATOM 10140 O O . ALA B 1 618 ? 32.375 -35.781 -3.053 1 92.38 618 ALA B O 1
ATOM 10141 N N . ASN B 1 619 ? 32.156 -34.438 -4.773 1 92.75 619 ASN B N 1
ATOM 10142 C CA . ASN B 1 619 ? 32.531 -35.375 -5.828 1 92.75 619 ASN B CA 1
ATOM 10143 C C . ASN B 1 619 ? 31.672 -36.625 -5.785 1 92.75 619 ASN B C 1
ATOM 10145 O O . ASN B 1 619 ? 32.188 -37.75 -5.91 1 92.75 619 ASN B O 1
ATOM 10149 N N . SER B 1 620 ? 30.406 -36.438 -5.52 1 93 620 SER B N 1
ATOM 10150 C CA . SER B 1 620 ? 29.453 -37.531 -5.527 1 93 620 SER B CA 1
ATOM 10151 C C . SER B 1 620 ? 28.828 -37.719 -6.902 1 93 620 SER B C 1
ATOM 10153 O O . SER B 1 620 ? 27.766 -37.156 -7.184 1 93 620 SER B O 1
ATOM 10155 N N . GLN B 1 621 ? 29.297 -38.594 -7.715 1 92.81 621 GLN B N 1
ATOM 10156 C CA . GLN B 1 621 ? 28.906 -38.719 -9.117 1 92.81 621 GLN B CA 1
ATOM 10157 C C . GLN B 1 621 ? 27.453 -39.156 -9.25 1 92.81 621 GLN B C 1
ATOM 10159 O O . GLN B 1 621 ? 26.734 -38.719 -10.148 1 92.81 621 GLN B O 1
ATOM 10164 N N . ASP B 1 622 ? 27.031 -40.125 -8.391 1 94 622 ASP B N 1
ATOM 10165 C CA . ASP B 1 622 ? 25.672 -40.594 -8.453 1 94 622 ASP B CA 1
ATOM 10166 C C . ASP B 1 622 ? 24.672 -39.469 -8.188 1 94 622 ASP B C 1
ATOM 10168 O O . ASP B 1 622 ? 23.672 -39.344 -8.898 1 94 622 ASP B O 1
ATOM 10172 N N . GLN B 1 623 ? 24.969 -38.688 -7.223 1 93.88 623 GLN B N 1
ATOM 10173 C CA . GLN B 1 623 ? 24.094 -37.562 -6.887 1 93.88 623 GLN B CA 1
ATOM 10174 C C . GLN B 1 623 ? 24.109 -36.5 -7.98 1 93.88 623 GLN B C 1
ATOM 10176 O O . GLN B 1 623 ? 23.078 -35.875 -8.273 1 93.88 623 GLN B O 1
ATOM 10181 N N . ILE B 1 624 ? 25.234 -36.25 -8.547 1 95.62 624 ILE B N 1
ATOM 10182 C CA . ILE B 1 624 ? 25.375 -35.25 -9.625 1 95.62 624 ILE B CA 1
ATOM 10183 C C . ILE B 1 624 ? 24.484 -35.656 -10.797 1 95.62 624 ILE B C 1
ATOM 10185 O O . ILE B 1 624 ? 23.719 -34.844 -11.32 1 95.62 624 ILE B O 1
ATOM 10189 N N . SER B 1 625 ? 24.531 -36.969 -11.195 1 95.44 625 SER B N 1
ATOM 10190 C CA . SER B 1 625 ? 23.766 -37.438 -12.336 1 95.44 625 SER B CA 1
ATOM 10191 C C . SER B 1 625 ? 22.266 -37.312 -12.078 1 95.44 625 SER B C 1
ATOM 10193 O O . SER B 1 625 ? 21.5 -36.906 -12.953 1 95.44 625 SER B O 1
ATOM 10195 N N . THR B 1 626 ? 21.828 -37.688 -10.914 1 96.94 626 THR B N 1
ATOM 10196 C CA . THR B 1 626 ? 20.422 -37.625 -10.547 1 96.94 626 THR B CA 1
ATOM 10197 C C . THR B 1 626 ? 19.922 -36.188 -10.539 1 96.94 626 THR B C 1
ATOM 10199 O O . THR B 1 626 ? 18.875 -35.906 -11.117 1 96.94 626 THR B O 1
ATOM 10202 N N . LEU B 1 627 ? 20.656 -35.312 -9.852 1 97.12 627 LEU B N 1
ATOM 10203 C CA . LEU B 1 627 ? 20.266 -33.906 -9.727 1 97.12 627 LEU B CA 1
ATOM 10204 C C . LEU B 1 627 ? 20.25 -33.25 -11.094 1 97.12 627 LEU B C 1
ATOM 10206 O O . LEU B 1 627 ? 19.359 -32.438 -11.383 1 97.12 627 LEU B O 1
ATOM 10210 N N . ARG B 1 628 ? 21.156 -33.562 -11.977 1 95.62 628 ARG B N 1
ATOM 10211 C CA . ARG B 1 628 ? 21.188 -32.969 -13.312 1 95.62 628 ARG B CA 1
ATOM 10212 C C . ARG B 1 628 ? 19.953 -33.406 -14.125 1 95.62 628 ARG B C 1
ATOM 10214 O O . ARG B 1 628 ? 19.375 -32.594 -14.844 1 95.62 628 ARG B O 1
ATOM 10221 N N . ALA B 1 629 ? 19.672 -34.656 -14 1 96.75 629 ALA B N 1
ATOM 10222 C CA . ALA B 1 629 ? 18.484 -35.156 -14.703 1 96.75 629 ALA B CA 1
ATOM 10223 C C . ALA B 1 629 ? 17.219 -34.438 -14.219 1 96.75 629 ALA B C 1
ATOM 10225 O O . ALA B 1 629 ? 16.344 -34.094 -15.023 1 96.75 629 ALA B O 1
ATOM 10226 N N . GLU B 1 630 ? 17.078 -34.312 -12.922 1 97.94 630 GLU B N 1
ATOM 10227 C CA . GLU B 1 630 ? 15.945 -33.594 -12.328 1 97.94 630 GLU B CA 1
ATOM 10228 C C . GLU B 1 630 ? 15.875 -32.156 -12.812 1 97.94 630 GLU B C 1
ATOM 10230 O O . GLU B 1 630 ? 14.805 -31.672 -13.188 1 97.94 630 GLU B O 1
ATOM 10235 N N . LEU B 1 631 ? 16.984 -31.484 -12.844 1 98 631 LEU B N 1
ATOM 10236 C CA . LEU B 1 631 ? 17.078 -30.078 -13.258 1 98 631 LEU B CA 1
ATOM 10237 C C . LEU B 1 631 ? 16.766 -29.938 -14.75 1 98 631 LEU B C 1
ATOM 10239 O O . LEU B 1 631 ? 16.078 -29 -15.156 1 98 631 LEU B O 1
ATOM 10243 N N . ASP B 1 632 ? 17.234 -30.859 -15.547 1 96.94 632 ASP B N 1
ATOM 10244 C CA . ASP B 1 632 ? 16.969 -30.828 -16.984 1 96.94 632 ASP B CA 1
ATOM 10245 C C . ASP B 1 632 ? 15.469 -30.953 -17.266 1 96.94 632 ASP B C 1
ATOM 10247 O O . ASP B 1 632 ? 14.953 -30.328 -18.188 1 96.94 632 ASP B O 1
ATOM 10251 N N . PHE B 1 633 ? 14.875 -31.766 -16.469 1 98.06 633 PHE B N 1
ATOM 10252 C CA . PHE B 1 633 ? 13.438 -31.938 -16.656 1 98.06 633 PHE B CA 1
ATOM 10253 C C . PHE B 1 633 ? 12.695 -30.656 -16.312 1 98.06 633 PHE B C 1
ATOM 10255 O O . PHE B 1 633 ? 11.773 -30.25 -17.031 1 98.06 633 PHE B O 1
ATOM 10262 N N . ILE B 1 634 ? 13.031 -30 -15.18 1 98.44 634 ILE B N 1
ATOM 10263 C CA . ILE B 1 634 ? 12.422 -28.734 -14.805 1 98.44 634 ILE B CA 1
ATOM 10264 C C . ILE B 1 634 ? 12.656 -27.703 -15.906 1 98.44 634 ILE B C 1
ATOM 10266 O O . ILE B 1 634 ? 11.742 -26.953 -16.266 1 98.44 634 ILE B O 1
ATOM 10270 N N . LEU B 1 635 ? 13.836 -27.672 -16.438 1 97.75 635 LEU B N 1
ATOM 10271 C CA . LEU B 1 635 ? 14.188 -26.734 -17.5 1 97.75 635 LEU B CA 1
ATOM 10272 C C . LEU B 1 635 ? 13.336 -26.953 -18.734 1 97.75 635 LEU B C 1
ATOM 10274 O O . LEU B 1 635 ? 12.883 -26 -19.375 1 97.75 635 LEU B O 1
ATOM 10278 N N . THR B 1 636 ? 13.164 -28.203 -19.047 1 97.44 636 THR B N 1
ATOM 10279 C CA . THR B 1 636 ? 12.336 -28.547 -20.203 1 97.44 636 THR B CA 1
ATOM 10280 C C . THR B 1 636 ? 10.906 -28.062 -20 1 97.44 636 THR B C 1
ATOM 10282 O O . THR B 1 636 ? 10.305 -27.484 -20.922 1 97.44 636 THR B O 1
ATOM 10285 N N . ALA B 1 637 ? 10.359 -28.312 -18.844 1 98.06 637 ALA B N 1
ATOM 10286 C CA . ALA B 1 637 ? 9 -27.891 -18.531 1 98.06 637 ALA B CA 1
ATOM 10287 C C . ALA B 1 637 ? 8.875 -26.375 -18.578 1 98.06 637 ALA B C 1
ATOM 10289 O O . ALA B 1 637 ? 7.93 -25.844 -19.172 1 98.06 637 ALA B O 1
ATOM 10290 N N . LEU B 1 638 ? 9.805 -25.656 -17.953 1 98.06 638 LEU B N 1
ATOM 10291 C CA . LEU B 1 638 ? 9.805 -24.188 -17.953 1 98.06 638 LEU B CA 1
ATOM 10292 C C . LEU B 1 638 ? 9.922 -23.641 -19.375 1 98.06 638 LEU B C 1
ATOM 10294 O O . LEU B 1 638 ? 9.25 -22.672 -19.734 1 98.06 638 LEU B O 1
ATOM 10298 N N . SER B 1 639 ? 10.766 -24.266 -20.172 1 96.81 639 SER B N 1
ATOM 10299 C CA . SER B 1 639 ? 10.961 -23.828 -21.547 1 96.81 639 SER B CA 1
ATOM 10300 C C . SER B 1 639 ? 9.68 -23.984 -22.375 1 96.81 639 SER B C 1
ATOM 10302 O O . SER B 1 639 ? 9.367 -23.156 -23.219 1 96.81 639 SER B O 1
ATOM 10304 N N . LYS B 1 640 ? 9 -25.031 -22.109 1 96.88 640 LYS B N 1
ATOM 10305 C CA . LYS B 1 640 ? 7.742 -25.25 -22.812 1 96.88 640 LYS B CA 1
ATOM 10306 C C . LYS B 1 640 ? 6.727 -24.172 -22.469 1 96.88 640 LYS B C 1
ATOM 10308 O O . LYS B 1 640 ? 6.105 -23.578 -23.359 1 96.88 640 LYS B O 1
ATOM 10313 N N . VAL B 1 641 ? 6.551 -23.922 -21.172 1 96.62 641 VAL B N 1
ATOM 10314 C CA . VAL B 1 641 ? 5.633 -22.875 -20.734 1 96.62 641 VAL B CA 1
ATOM 10315 C C . VAL B 1 641 ? 6.125 -21.516 -21.234 1 96.62 641 VAL B C 1
ATOM 10317 O O . VAL B 1 641 ? 5.324 -20.625 -21.547 1 96.62 641 VAL B O 1
ATOM 10320 N N . GLY B 1 642 ? 7.461 -21.391 -21.344 1 95.62 642 GLY B N 1
ATOM 10321 C CA . GLY B 1 642 ? 8.102 -20.141 -21.766 1 95.62 642 GLY B CA 1
ATOM 10322 C C . GLY B 1 642 ? 7.828 -19.797 -23.203 1 95.62 642 GLY B C 1
ATOM 10323 O O . GLY B 1 642 ? 8.078 -18.672 -23.641 1 95.62 642 GLY B O 1
ATOM 10324 N N . GLN B 1 643 ? 7.25 -20.672 -23.938 1 91.88 643 GLN B N 1
ATOM 10325 C CA . GLN B 1 643 ? 6.875 -20.391 -25.312 1 91.88 643 GLN B CA 1
ATOM 10326 C C . GLN B 1 643 ? 5.707 -19.406 -25.375 1 91.88 643 GLN B C 1
ATOM 10328 O O . GLN B 1 643 ? 5.566 -18.656 -26.344 1 91.88 643 GLN B O 1
ATOM 10333 N N . ARG B 1 644 ? 4.949 -19.391 -24.281 1 90 644 ARG B N 1
ATOM 10334 C CA . ARG B 1 644 ? 3.789 -18.516 -24.234 1 90 644 ARG B CA 1
ATOM 10335 C C . ARG B 1 644 ? 4.027 -17.359 -23.266 1 90 644 ARG B C 1
ATOM 10337 O O . ARG B 1 644 ? 3.627 -16.219 -23.531 1 90 644 ARG B O 1
ATOM 10344 N N . TYR B 1 645 ? 4.703 -17.703 -22.156 1 92.69 645 TYR B N 1
ATOM 10345 C CA . TYR B 1 645 ? 4.855 -16.734 -21.078 1 92.69 645 TYR B CA 1
ATOM 10346 C C . TYR B 1 645 ? 6.309 -16.312 -20.922 1 92.69 645 TYR B C 1
ATOM 10348 O O . TYR B 1 645 ? 7.176 -17.125 -20.625 1 92.69 645 TYR B O 1
ATOM 10356 N N . ALA B 1 646 ? 6.516 -15.016 -21.078 1 93.5 646 ALA B N 1
ATOM 10357 C CA . ALA B 1 646 ? 7.863 -14.477 -20.938 1 93.5 646 ALA B CA 1
ATOM 10358 C C . ALA B 1 646 ? 8.43 -14.766 -19.547 1 93.5 646 ALA B C 1
ATOM 10360 O O . ALA B 1 646 ? 9.641 -14.984 -19.406 1 93.5 646 ALA B O 1
ATOM 10361 N N . MET B 1 647 ? 7.652 -14.766 -18.547 1 93.75 647 MET B N 1
ATOM 10362 C CA . MET B 1 647 ? 8.102 -15.031 -17.188 1 93.75 647 MET B CA 1
ATOM 10363 C C . MET B 1 647 ? 8.742 -16.422 -17.094 1 93.75 647 MET B C 1
ATOM 10365 O O . MET B 1 647 ? 9.812 -16.578 -16.5 1 93.75 647 MET B O 1
ATOM 10369 N N . ALA B 1 648 ? 8.078 -17.406 -17.641 1 96.44 648 ALA B N 1
ATOM 10370 C CA . ALA B 1 648 ? 8.617 -18.75 -17.625 1 96.44 648 ALA B CA 1
ATOM 10371 C C . ALA B 1 648 ? 9.906 -18.844 -18.438 1 96.44 648 ALA B C 1
ATOM 10373 O O . ALA B 1 648 ? 10.828 -19.578 -18.078 1 96.44 648 ALA B O 1
ATOM 10374 N N . TYR B 1 649 ? 9.914 -18.141 -19.516 1 96.06 649 TYR B N 1
ATOM 10375 C CA . TYR B 1 649 ? 11.102 -18.078 -20.359 1 96.06 649 TYR B CA 1
ATOM 10376 C C . TYR B 1 649 ? 12.297 -17.516 -19.594 1 96.06 649 TYR B C 1
ATOM 10378 O O . TYR B 1 649 ? 13.398 -18.078 -19.641 1 96.06 649 TYR B O 1
ATOM 10386 N N . ARG B 1 650 ? 12.109 -16.5 -18.891 1 95.25 650 ARG B N 1
ATOM 10387 C CA . ARG B 1 650 ? 13.156 -15.906 -18.062 1 95.25 650 ARG B CA 1
ATOM 10388 C C . ARG B 1 650 ? 13.586 -16.859 -16.953 1 95.25 650 ARG B C 1
ATOM 10390 O O . ARG B 1 650 ? 14.781 -16.969 -16.656 1 95.25 650 ARG B O 1
ATOM 10397 N N . CYS B 1 651 ? 12.625 -17.484 -16.297 1 96 651 CYS B N 1
ATOM 10398 C CA . CYS B 1 651 ? 12.93 -18.438 -15.242 1 96 651 CYS B CA 1
ATOM 10399 C C . CYS B 1 651 ? 13.805 -19.562 -15.773 1 96 651 CYS B C 1
ATOM 10401 O O . CYS B 1 651 ? 14.758 -19.984 -15.109 1 96 651 CYS B O 1
ATOM 10403 N N . ALA B 1 652 ? 13.461 -20.031 -17 1 97 652 ALA B N 1
ATOM 10404 C CA . ALA B 1 652 ? 14.242 -21.109 -17.609 1 97 652 ALA B CA 1
ATOM 10405 C C . ALA B 1 652 ? 15.688 -20.656 -17.844 1 97 652 ALA B C 1
ATOM 10407 O O . ALA B 1 652 ? 16.625 -21.391 -17.516 1 97 652 ALA B O 1
ATOM 10408 N N . LYS B 1 653 ? 15.844 -19.5 -18.312 1 96 653 LYS B N 1
ATOM 10409 C CA . LYS B 1 653 ? 17.188 -18.984 -18.609 1 96 653 LYS B CA 1
ATOM 10410 C C . LYS B 1 653 ? 17.984 -18.781 -17.328 1 96 653 LYS B C 1
ATOM 10412 O O . LYS B 1 653 ? 19.172 -19.078 -17.266 1 96 653 LYS B O 1
ATOM 10417 N N . MET B 1 654 ? 17.344 -18.219 -16.359 1 95.06 654 MET B N 1
ATOM 10418 C CA . MET B 1 654 ? 18.016 -18.016 -15.07 1 95.06 654 MET B CA 1
ATOM 10419 C C . MET B 1 654 ? 18.469 -19.344 -14.469 1 95.06 654 MET B C 1
ATOM 10421 O O . MET B 1 654 ? 19.562 -19.438 -13.914 1 95.06 654 MET B O 1
ATOM 10425 N N . LEU B 1 655 ? 17.578 -20.328 -14.547 1 95.94 655 LEU B N 1
ATOM 10426 C CA . LEU B 1 655 ? 17.922 -21.641 -14.016 1 95.94 655 LEU B CA 1
ATOM 10427 C C . LEU B 1 655 ? 19.094 -22.25 -14.789 1 95.94 655 LEU B C 1
ATOM 10429 O O . LEU B 1 655 ? 20.016 -22.797 -14.188 1 95.94 655 LEU B O 1
ATOM 10433 N N . GLU B 1 656 ? 19.062 -22.125 -16.047 1 95.25 656 GLU B N 1
ATOM 10434 C CA . GLU B 1 656 ? 20.156 -22.625 -16.891 1 95.25 656 GLU B CA 1
ATOM 10435 C C . GLU B 1 656 ? 21.469 -21.953 -16.547 1 95.25 656 GLU B C 1
ATOM 10437 O O . GLU B 1 656 ? 22.5 -22.625 -16.438 1 95.25 656 GLU B O 1
ATOM 10442 N N . ASP B 1 657 ? 21.406 -20.688 -16.391 1 93.44 657 ASP B N 1
ATOM 10443 C CA . ASP B 1 657 ? 22.609 -19.922 -16.047 1 93.44 657 ASP B CA 1
ATOM 10444 C C . ASP B 1 657 ? 23.188 -20.391 -14.719 1 93.44 657 ASP B C 1
ATOM 10446 O O . ASP B 1 657 ? 24.406 -20.5 -14.57 1 93.44 657 ASP B O 1
ATOM 10450 N N . ARG B 1 658 ? 22.375 -20.656 -13.758 1 92.38 658 ARG B N 1
ATOM 10451 C CA . ARG B 1 658 ? 22.828 -21.125 -12.453 1 92.38 658 ARG B CA 1
ATOM 10452 C C . ARG B 1 658 ? 23.438 -22.516 -12.562 1 92.38 658 ARG B C 1
ATOM 10454 O O . ARG B 1 658 ? 24.406 -22.828 -11.859 1 92.38 658 ARG B O 1
ATOM 10461 N N . MET B 1 659 ? 22.922 -23.328 -13.43 1 92.38 659 MET B N 1
ATOM 10462 C CA . MET B 1 659 ? 23.453 -24.656 -13.648 1 92.38 659 MET B CA 1
ATOM 10463 C C . MET B 1 659 ? 24.844 -24.609 -14.273 1 92.38 659 MET B C 1
ATOM 10465 O O . MET B 1 659 ? 25.734 -25.359 -13.891 1 92.38 659 MET B O 1
ATOM 10469 N N . VAL B 1 660 ? 25.016 -23.688 -15.148 1 88.44 660 VAL B N 1
ATOM 10470 C CA . VAL B 1 660 ? 26.297 -23.547 -15.852 1 88.44 660 VAL B CA 1
ATOM 10471 C C . VAL B 1 660 ? 27.359 -23.016 -14.891 1 88.44 660 VAL B C 1
ATOM 10473 O O . VAL B 1 660 ? 28.5 -23.453 -14.93 1 88.44 660 VAL B O 1
ATOM 10476 N N . THR B 1 661 ? 26.984 -22.094 -14.094 1 85.75 661 THR B N 1
ATOM 10477 C CA . THR B 1 661 ? 27.938 -21.5 -13.148 1 85.75 661 THR B CA 1
ATOM 10478 C C . THR B 1 661 ? 28.422 -22.547 -12.148 1 85.75 661 THR B C 1
ATOM 10480 O O . THR B 1 661 ? 29.531 -22.438 -11.609 1 85.75 661 THR B O 1
ATOM 10483 N N . THR B 1 662 ? 27.656 -23.562 -11.828 1 82 662 THR B N 1
ATOM 10484 C CA . THR B 1 662 ? 28.031 -24.609 -10.891 1 82 662 THR B CA 1
ATOM 10485 C C . THR B 1 662 ? 28.922 -25.656 -11.562 1 82 662 THR B C 1
ATOM 10487 O O . THR B 1 662 ? 29.406 -26.578 -10.914 1 82 662 THR B O 1
ATOM 10490 N N . GLY B 1 663 ? 29.375 -25.438 -12.797 1 69.38 663 GLY B N 1
ATOM 10491 C CA . GLY B 1 663 ? 30.359 -26.297 -13.461 1 69.38 663 GLY B CA 1
ATOM 10492 C C . GLY B 1 663 ? 29.734 -27.25 -14.461 1 69.38 663 GLY B C 1
ATOM 10493 O O . GLY B 1 663 ? 30.406 -28.141 -14.977 1 69.38 663 GLY B O 1
ATOM 10494 N N . GLY B 1 664 ? 28.484 -27.25 -14.641 1 61.25 664 GLY B N 1
ATOM 10495 C CA . GLY B 1 664 ? 27.891 -28.219 -15.562 1 61.25 664 GLY B CA 1
ATOM 10496 C C . GLY B 1 664 ? 27.75 -27.688 -16.969 1 61.25 664 GLY B C 1
ATOM 10497 O O . GLY B 1 664 ? 27.875 -26.469 -17.203 1 61.25 664 GLY B O 1
ATOM 10498 N N . PRO B 1 665 ? 27.812 -28.547 -17.969 1 59.94 665 PRO B N 1
ATOM 10499 C CA . PRO B 1 665 ? 27.562 -28.094 -19.344 1 59.94 665 PRO B CA 1
ATOM 10500 C C . PRO B 1 665 ? 26.156 -27.516 -19.516 1 59.94 665 PRO B C 1
ATOM 10502 O O . PRO B 1 665 ? 25.234 -27.859 -18.766 1 59.94 665 PRO B O 1
ATOM 10505 N N . PRO B 1 666 ? 26.016 -26.422 -20.344 1 61.5 666 PRO B N 1
ATOM 10506 C CA . PRO B 1 666 ? 24.672 -25.922 -20.609 1 61.5 666 PRO B CA 1
ATOM 10507 C C . PRO B 1 666 ? 23.719 -27 -21.141 1 61.5 666 PRO B C 1
ATOM 10509 O O . PRO B 1 666 ? 24.156 -27.906 -21.844 1 61.5 666 PRO B O 1
ATOM 10512 N N . SER B 1 667 ? 22.578 -27.312 -20.438 1 57.12 667 SER B N 1
ATOM 10513 C CA . SER B 1 667 ? 21.625 -28.375 -20.766 1 57.12 667 SER B CA 1
ATOM 10514 C C . SER B 1 667 ? 21.203 -28.312 -22.234 1 57.12 667 SER B C 1
ATOM 10516 O O . SER B 1 667 ? 20.688 -29.297 -22.781 1 57.12 667 SER B O 1
ATOM 10518 N N . GLY B 1 668 ? 21.609 -27.344 -23.094 1 57.78 668 GLY B N 1
ATOM 10519 C CA . GLY B 1 668 ? 21.234 -27.188 -24.484 1 57.78 668 GLY B CA 1
ATOM 10520 C C . GLY B 1 668 ? 19.734 -27.016 -24.688 1 57.78 668 GLY B C 1
ATOM 10521 O O . GLY B 1 668 ? 19.266 -26.906 -25.812 1 57.78 668 GLY B O 1
ATOM 10522 N N . VAL B 1 669 ? 18.891 -27.094 -23.656 1 55 669 VAL B N 1
ATOM 10523 C CA . VAL B 1 669 ? 17.438 -27.047 -23.797 1 55 669 VAL B CA 1
ATOM 10524 C C . VAL B 1 669 ? 17 -25.688 -24.312 1 55 669 VAL B C 1
ATOM 10526 O O . VAL B 1 669 ? 16.062 -25.578 -25.109 1 55 669 VAL B O 1
ATOM 10529 N N . MET B 1 670 ? 17.625 -24.609 -23.844 1 56.06 670 MET B N 1
ATOM 10530 C CA . MET B 1 670 ? 17.203 -23.266 -24.25 1 56.06 670 MET B CA 1
ATOM 10531 C C . MET B 1 670 ? 17.938 -22.828 -25.516 1 56.06 670 MET B C 1
ATOM 10533 O O . MET B 1 670 ? 17.609 -21.766 -26.062 1 56.06 670 MET B O 1
ATOM 10537 N N . SER B 1 671 ? 18.984 -23.531 -26.031 1 46.94 671 SER B N 1
ATOM 10538 C CA . SER B 1 671 ? 19.656 -23.188 -27.281 1 46.94 671 SER B CA 1
ATOM 10539 C C . SER B 1 671 ? 18.891 -23.734 -28.484 1 46.94 671 SER B C 1
ATOM 10541 O O . SER B 1 671 ? 18.266 -24.797 -28.391 1 46.94 671 SER B O 1
#

pLDDT: mean 78.13, std 28.31, range [13.44, 98.94]

Solvent-accessible surface area (backbone atoms only — not comparable to full-atom values): 79016 Å² total; per-residue (Å²): 138,78,83,70,80,72,74,74,72,75,72,71,72,69,64,71,70,72,68,69,68,69,63,69,77,59,61,56,91,66,43,43,28,54,49,35,59,75,67,71,48,81,52,78,53,42,95,60,25,65,52,50,44,52,52,40,52,52,47,63,71,65,47,64,93,83,64,86,66,78,92,63,56,82,56,47,64,68,83,79,81,78,81,78,79,73,80,85,78,71,82,69,61,64,57,57,51,58,55,50,55,52,57,52,56,56,53,53,58,57,57,63,65,66,67,71,70,70,87,72,75,98,82,79,90,90,80,88,86,87,89,86,92,84,93,88,87,89,86,89,87,85,86,90,87,91,85,90,86,90,86,93,87,90,87,90,81,86,80,88,76,84,83,78,83,76,84,83,78,81,75,82,79,74,81,81,81,77,78,75,78,75,74,73,78,76,77,61,94,73,57,64,83,88,55,66,58,68,68,58,44,51,50,25,50,49,48,28,55,72,51,43,82,57,38,62,55,51,36,58,56,69,62,49,55,57,25,61,72,41,56,71,83,42,88,66,25,71,55,63,20,35,54,26,18,40,43,25,47,17,26,78,75,45,84,87,51,43,51,74,75,71,76,59,64,90,81,36,65,60,84,57,49,46,54,48,54,55,53,71,70,46,92,64,79,77,30,54,19,53,49,23,42,52,49,14,51,54,44,27,51,52,30,54,48,47,66,43,62,54,68,50,37,42,51,16,39,46,42,42,31,54,42,22,52,39,59,46,32,49,56,62,28,58,52,40,27,40,47,32,51,58,55,31,36,54,51,30,43,39,41,37,86,85,41,56,44,58,53,80,48,95,56,68,64,39,75,52,74,80,64,90,45,63,47,51,45,48,29,49,44,31,39,39,53,51,28,49,41,53,36,39,60,56,36,67,74,47,72,50,79,67,53,57,53,71,80,67,34,44,26,65,56,64,71,37,69,68,42,51,74,70,46,57,86,74,57,73,86,72,50,49,49,65,64,43,89,55,50,67,60,53,69,60,77,91,56,57,43,45,62,50,46,27,50,50,28,39,53,50,36,42,53,42,48,49,46,38,40,34,43,51,53,39,43,74,64,62,33,71,51,47,45,51,92,52,92,61,81,70,53,96,77,53,79,68,82,79,66,61,74,61,7,55,52,43,47,50,49,55,49,46,54,56,41,32,69,68,47,45,51,79,92,63,64,59,36,66,51,95,65,40,73,42,55,42,34,43,45,22,54,42,39,48,32,47,33,50,28,58,64,27,51,60,67,38,43,74,82,46,86,82,36,62,34,29,51,50,32,50,54,30,26,49,52,48,48,49,52,50,54,54,52,65,72,33,85,52,67,71,68,54,47,58,76,64,49,45,54,44,53,41,52,26,45,54,52,47,46,55,48,35,41,44,25,56,76,66,66,36,65,69,56,36,54,53,44,49,53,54,45,51,50,53,39,50,53,27,45,60,29,20,74,78,21,35,36,24,33,30,44,27,50,48,51,47,52,55,44,33,72,63,70,43,75,73,86,58,75,93,105,140,79,85,77,77,80,77,84,80,83,79,82,83,77,78,82,84,84,77,85,80,82,81,81,88,77,78,66,90,85,48,45,31,55,56,33,61,76,69,74,47,84,44,81,50,40,95,61,24,65,49,49,44,52,53,41,50,52,48,59,74,64,46,61,93,82,64,86,67,77,95,62,63,86,55,52,68,87,84,82,80,77,85,79,80,78,80,84,87,70,86,73,63,65,61,55,54,58,53,49,55,51,51,50,54,53,48,50,55,52,50,59,63,64,58,58,80,68,62,76,81,64,71,91,88,80,89,86,93,82,90,86,89,83,92,84,86,92,90,92,87,89,89,88,91,87,90,86,87,84,93,85,93,86,87,92,80,90,84,93,76,85,93,79,90,79,87,87,78,83,74,84,81,78,79,81,78,79,78,73,77,70,75,72,78,74,78,63,93,73,57,63,81,90,55,67,56,66,68,58,44,50,49,25,50,49,48,27,54,70,50,43,84,56,40,61,54,52,35,59,58,70,63,48,55,56,24,61,70,41,58,73,84,42,88,65,25,71,57,64,21,35,54,25,18,41,44,25,48,16,27,77,78,45,85,90,50,44,52,76,74,73,77,60,63,89,80,36,63,60,82,58,50,46,54,50,52,55,53,71,69,45,91,63,79,76,30,56,20,54,49,24,42,53,50,14,52,54,47,26,51,53,29,55,48,46,66,42,64,53,69,49,36,41,50,18,39,47,4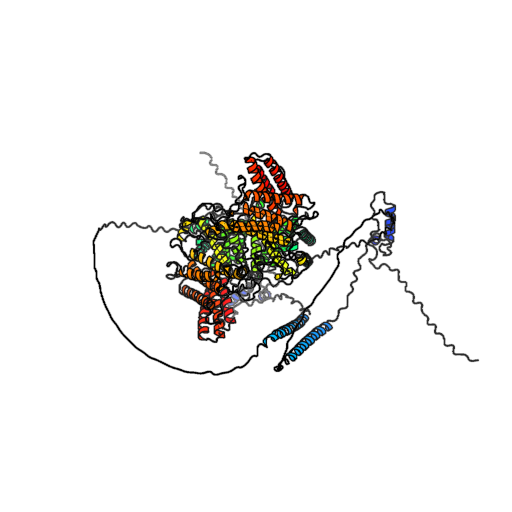2,43,32,53,42,21,51,38,59,46,33,49,55,61,27,59,51,41,27,41,48,33,50,58,55,31,36,54,50,30,42,37,40,36,86,86,39,57,44,58,52,81,47,95,56,70,63,38,76,52,76,80,66,90,43,62,48,51,46,49,28,49,45,31,39,40,52,53,30,49,40,54,36,40,61,57,36,68,74,46,71,52,78,67,53,56,51,72,80,66,37,44,25,66,55,65,72,35,70,69,41,51,74,68,45,56,87,74,56,73,87,72,50,50,49,65,64,43,91,54,50,67,60,54,68,59,77,93,56,58,44,45,61,50,46,27,51,48,28,40,52,50,35,41,53,42,48,50,47,38,41,34,44,51,52,39,42,72,64,64,33,71,51,47,44,51,90,53,94,62,82,71,54,96,77,54,79,68,83,78,65,62,74,60,6,53,50,42,47,50,50,56,50,45,53,56,42,32,68,69,47,45,53,80,92,64,62,61,37,66,51,94,66,39,75,40,57,41,35,43,45,22,54,40,40,48,34,47,32,51,27,58,63,26,51,62,68,38,43,74,81,47,85,83,36,64,34,29,51,50,33,49,54,31,25,49,50,46,49,50,51,51,54,54,53,65,73,35,86,54,67,70,67,54,48,57,77,64,48,49,55,45,53,40,53,25,44,54,52,49,46,54,49,33,41,44,24,58,74,65,67,37,64,70,56,34,54,52,44,50,53,55,46,50,50,53,38,49,53,28,45,59,30,20,74,77,21,35,37,23,34,28,44,26,51,47,51,48,51,55,44,33,73,63,71,42,77,72,85,58,74,91,105

Nearest PDB structures (foldseek):
  6r6g-assembly1_AI  TM=4.416E-01  e=2.597E+00  Canis lupus familiaris
  5mk2-assembly1_A  TM=3.834E-01  e=3.592E+00  Homo sapiens
  8v3b-assembly1_a  TM=2.537E-01  e=1.956E+00  synthetic construct
  6r6g-assembly1_AI  TM=4.417E-01  e=2.668E+00  Canis lupus familiaris
  5mk2-assembly1_A  TM=3.834E-01  e=3.546E+00  Homo sapiens

Sequence (1342 aa):
MPKAQQASSSHSSTGPVHSNGTHPNVLKRNQACHQCRRRKLKCDAKRPCSTCVRSHSHAVSHAPAGAQLPSAPECTFDEIHESTAAPSETPKNKYERLENRISELEALLRQKENSAAEHDIQHQAIFSPQARETQSSSPSQHSLSNGNSHHLYPGSRNTSRSPLGKQEQGISETPSGASSHAGWDVLWPNWPPNLPEPELLRHLVEVFFLFHPHATRLFHATSFMASLSLPPAHPRFPAPPVLHAICAVGSLYTGIVTSPPLPNLSEVEPDEIFSERYRSKEERPDSFAEQQVKLARDTAQRLEFLGQDLLQVLQANIILCWFYISHSKHVELFITAAHSLRLAVPLGLNMCPPFNSITVSQRPASILPPARTVVEDEMRRNAFWLAYANERQHGCTNGWAHSMDDSDISQLLPLRGDQYEQGALVTPHDRQWAHAKDLLVNHPENQIDSFIMYIKSSILISRVKTFNMRFRTRHYNGDEHISTYHPLPMSPNSTEPVDARMSAGFIELDSTISSFLSSFPPHLRNPINNNTVDNHLYTACLISHVANIILHDPHADVRISGCISALKILTSARAILDLIYAVWSTSFDITLLDSFCSFCWFTAGRVLVRFLQAAIEANSQDQISTLRAELDFILTALSKVGQRYAMAYRCAKMLEDRMVTTGGPPSGVMSMPKAQQASSSHSSTGPVHSNGTHPNVLKRNQACHQCRRRKLKCDAKRPCSTCVRSHSHAVSHAPAGAQLPSAPECTFDEIHESTAAPSETPKNKYERLENRISELEALLRQKENSAAEHDIQHQAIFSPQARETQSSSPSQHSLSNGNSHHLYPGSRNTSRSPLGKQEQGISETPSGASSHAGWDVLWPNWPPNLPEPELLRHLVEVFFLFHPHATRLFHATSFMASLSLPPAHPRFPAPPVLHAICAVGSLYTGIVTSPPLPNLSEVEPDEIFSERYRSKEERPDSFAEQQVKLARDTAQRLEFLGQDLLQVLQANIILCWFYISHSKHVELFITAAHSLRLAVPLGLNMCPPFNSITVSQRPASILPPARTVVEDEMRRNAFWLAYANERQHGCTNGWAHSMDDSDISQLLPLRGDQYEQGALVTPHDRQWAHAKDLLVNHPENQIDSFIMYIKSSILISRVKTFNMRFRTRHYNGDEHISTYHPLPMSPNSTEPVDARMSAGFIELDSTISSFLSSFPPHLRNPINNNTVDNHLYTACLISHVANIILHDPHADVRISGCISALKILTSARAILDLIYAVWSTSFDITLLDSFCSFCWFTAGRVLVRFLQAAIEANSQDQISTLRAELDFILTALSKVGQRYAMAYRCAKMLEDRMVTTGGPPSGVMS

Secondary structure (DSSP, 8-state):
----------------------------TT-S-HHHHHTT------SS-HHHHHHHHHHHHTPPTT----SS------------------THHHHHHHHHHHHHHHHHHHHHHHGGG-TT--------------------------------------------------------------------TT--TTSPPHHHHHHHHHHHHHH-TTHHHHS-HHHHHHHHTS-TTSTTSPPHHHHHHHHHHHGGG-SSS--PPPP-TTTS-TT---THHHHTT---PPPHHHHHHHHHHHHHHHHHHHT-SHHHHHHHHHHHHHHHHHTT-HHHHHHHHHHHHHHHTTTT-SB-TT-S--S--SS-S--SPPPSSHHHHHHHHHHHHHHHHHHHHHHTTSSPPPSS-GGG-B-BPPPPHHHHHHT----GGGS-BTT-TTTTT---GGG--HHHHHHHHHHHHHHHHHHHHHHHHHHHTT-TTT----SS---TT--S---GGGSHHHHHHHHHHHHHHHT--GGGS-SEETTEE-HHHHHHHHHHHHHHHHHHGGG--TTSTT-HHHHHHHHHHHHHHHHHHHHHTSSS-GGGS-THHHHHHHHHHHHHHHHHHHHHHTT-HHHHHHHHHHHHHHHHHHHHHTTT-HHHHHHHHHHHHHHHHTTPPP-SS--/--------------------------PPTT-S-HHHHHTT------SS-HHHHHHHHHHHHT--TT----SS------------------TTHHHHHHHHHHHHHHHHHHHHHHTGGGTTTT------------------------------------------------------------------TT--TTSPPHHHHHHHHHHHHHH-TTHHHHS-HHHHHHHHTS-TTSTTSPPHHHHHHHHHHHGGG-SSS--PPPP-TTTS-TT---THHHHTT---PPPHHHHHHHHHHHHHHHHHHHT-SHHHHHHHHHHHHHHHHHTT-HHHHHHHHHHHHHHHTTTT-SB-TT----S--SS-S--SPPPSSHHHHHHHHHHHHHHHHHHHHHHTTSSPPPSS-GGG-B-BPPPPHHHHHHT----GGGS-BTT-TTTTT---GGG--HHHHHHHHHHHHHHHHHHHHHHHHHHHTT-TTT----SS---TT--S---GGGSHHHHHHHHHHHHHHHT--GGGS-SEETTEE-HHHHHHHHHHHHHHHHHHGGG--TTSTT-HHHHHHHHHHHHHHHHHHHHHTSSS-GGGS-THHHHHHHHHHHHHHHHHHHHHHTT-HHHHHHHHHHHHHHHHHHHHHTTT-HHHHHHHHHHHHHHHHTTPPP-SS--

Organism: Armillaria gallica (NCBI:txid47427)

Radius of gyration: 44.15 Å; Cα contacts (8 Å, |Δi|>4): 1559; chains: 2; bounding box: 172×147×154 Å